Protein AF-0000000072255120 (afdb_homodimer)

Solvent-accessible surface area (backbone atoms only — not comparable to full-atom values): 58979 Å² total; per-residue (Å²): 133,69,82,76,59,66,73,65,59,69,66,59,64,70,60,60,71,65,59,67,70,64,65,69,68,66,64,77,66,78,70,72,79,72,52,47,66,38,37,34,58,54,50,87,18,71,42,28,23,54,42,66,81,38,74,59,38,54,80,65,76,47,38,85,40,42,34,33,32,23,56,47,52,60,36,31,38,34,41,32,33,30,30,41,42,69,87,36,64,81,58,79,89,71,54,62,46,48,35,31,28,22,76,36,84,90,49,51,82,40,78,34,70,21,45,36,33,46,55,62,42,53,31,25,52,35,32,50,36,52,59,30,83,15,24,37,41,66,42,51,53,61,59,52,20,54,50,61,37,30,53,92,79,38,53,84,87,33,71,68,38,28,81,52,50,49,86,72,58,65,77,31,27,44,44,76,46,55,82,73,38,75,72,28,46,38,62,55,46,41,36,29,44,28,68,44,67,85,44,58,49,63,33,60,34,24,38,31,42,73,86,76,45,76,48,42,36,50,42,52,42,41,61,45,44,60,86,58,63,47,37,34,28,36,36,8,26,28,27,54,17,53,48,18,51,50,48,46,48,40,40,48,70,71,63,52,38,59,36,34,43,35,20,13,30,65,37,66,27,39,14,35,62,68,34,46,56,31,32,36,37,58,47,18,77,42,27,43,39,28,31,31,49,73,31,48,29,58,42,33,32,53,34,52,38,24,36,32,46,68,48,62,72,69,57,68,56,32,8,69,79,45,75,30,46,27,76,46,31,31,42,49,63,35,15,42,33,34,38,35,33,34,42,61,79,39,53,48,48,78,39,26,68,55,35,48,50,48,53,53,54,50,59,63,44,52,41,87,35,27,44,40,30,36,39,34,25,12,60,41,63,78,62,59,42,50,81,64,30,69,60,18,43,66,54,35,69,55,44,44,64,58,41,41,57,40,19,32,46,34,36,40,17,8,74,48,24,19,35,38,32,36,38,32,32,49,94,89,30,67,29,89,55,22,28,29,38,42,29,29,10,16,20,23,36,44,78,54,59,52,59,56,64,50,78,77,70,55,90,30,47,27,34,36,34,28,46,28,30,40,36,38,40,36,37,56,53,84,39,44,28,43,37,37,34,37,31,57,42,44,42,30,75,85,41,90,49,51,36,21,76,60,25,82,51,46,52,64,62,34,76,70,45,73,46,76,50,69,59,57,56,87,83,20,64,31,44,52,28,40,54,89,80,65,66,86,77,74,81,73,79,77,76,80,81,68,76,77,74,77,79,77,80,80,79,75,87,77,75,89,68,78,81,79,73,75,77,75,75,76,66,33,64,79,131,69,91,71,59,75,75,64,62,73,68,59,65,72,60,61,72,65,59,66,70,63,65,67,70,66,64,78,66,76,70,69,79,73,51,48,66,45,35,39,54,57,58,91,19,68,39,28,23,54,44,66,81,37,75,59,39,54,81,64,74,47,37,85,39,42,34,32,32,24,57,44,52,59,34,32,37,35,41,33,33,31,30,40,42,68,88,36,66,81,58,77,91,70,56,62,47,47,35,32,27,23,78,38,83,91,50,51,81,40,78,34,71,21,44,35,32,45,54,62,42,54,32,24,52,33,31,51,37,52,60,31,82,15,24,38,41,65,42,50,53,61,60,52,19,54,52,62,37,31,53,90,80,37,53,84,89,32,72,68,37,29,81,51,50,50,87,74,57,65,77,37,29,47,44,75,46,56,82,72,39,74,71,26,46,38,62,54,45,40,35,28,43,28,68,44,67,86,44,58,50,64,32,61,34,27,36,32,42,73,84,75,45,76,47,42,36,52,43,50,42,40,62,45,44,60,88,58,64,47,36,34,29,37,36,9,23,27,28,54,17,56,48,18,51,50,47,48,49,40,40,48,70,71,62,50,37,58,37,35,41,36,21,14,32,65,37,64,28,39,15,36,62,69,33,46,56,31,30,36,37,57,46,18,76,42,28,43,40,29,31,32,50,74,32,48,28,59,44,34,32,53,32,48,40,25,37,32,48,68,48,61,74,69,58,67,59,30,7,68,79,45,75,30,47,26,77,46,30,31,40,49,63,34,15,42,34,32,38,34,34,34,42,61,78,39,52,48,47,78,40,24,68,55,35,48,51,47,55,54,53,52,60,62,45,52,38,87,35,27,44,40,31,37,39,33,25,12,59,40,62,76,63,59,42,53,82,63,31,69,61,20,43,68,53,35,70,55,44,45,64,58,40,40,58,41,20,32,47,34,35,39,19,8,75,48,23,18,34,38,31,37,38,31,32,51,94,88,29,67,27,89,54,23,27,30,39,41,30,29,10,14,19,23,35,41,77,54,64,51,65,54,61,51,79,76,71,56,88,29,49,26,33,38,34,29,45,28,31,39,34,39,40,37,37,56,55,84,38,43,29,43,37,38,32,37,32,58,41,46,42,30,77,84,43,89,50,53,39,19,81,61,22,79,54,48,52,69,64,33,76,72,44,74,47,76,49,70,60,57,57,86,83,21,63,31,43,52,31,40,53,91,79,67,64,86,78,74,83,73,77,78,76,81,83,68,78,75,72,76,78,77,80,80,80,75,87,77,73,89,68,77,79,82,70,76,75,75,74,78,69,34,66,80

Organism: Cyanidioschyzon merolae (strain NIES-3377 / 10D) (NCBI:txid280699)

InterPro domains:
  IPR004843 Calcineurin-like, phosphoesterase domain [PF00149] (249-419)
  IPR008963 Purple acid phosphatase-like, N-terminal [SSF49363] (182-221)
  IPR025733 Purple acid phosphatase, C-terminal domain [PF14008] (434-489)
  IPR029052 Metallo-dependent phosphatase-like [G3DSA:3.60.21.10] (226-506)
  IPR029052 Metallo-dependent phosphatase-like [SSF56300] (230-487)
  IPR039331 Purple acid phosphatase-like [PTHR22953] (20-489)
  IPR041792 Purple acid phosphatase, metallophosphatase domain [cd00839] (229-488)

Structure (mmCIF, N/CA/C/O backbone):
data_AF-0000000072255120-model_v1
#
loop_
_entity.id
_entity.type
_entity.pdbx_description
1 polymer 'Purple acid phosphatase'
#
loop_
_atom_site.group_PDB
_atom_site.id
_atom_site.type_symbol
_atom_site.label_atom_id
_atom_site.label_alt_id
_atom_site.label_comp_id
_atom_site.label_asym_id
_atom_site.label_entity_id
_atom_site.label_seq_id
_atom_site.pdbx_PDB_ins_code
_atom_site.Cartn_x
_atom_site.Cartn_y
_atom_site.Cartn_z
_atom_site.occupancy
_atom_site.B_iso_or_equiv
_atom_site.auth_seq_id
_atom_site.auth_comp_id
_atom_site.auth_asym_id
_atom_site.auth_atom_id
_atom_site.pdbx_PDB_model_num
ATOM 1 N N . MET A 1 1 ? 11.914 44.594 71.75 1 23.91 1 MET A N 1
ATOM 2 C CA . MET A 1 1 ? 10.555 44.938 71.375 1 23.91 1 MET A CA 1
ATOM 3 C C . MET A 1 1 ? 10.555 45.812 70.125 1 23.91 1 MET A C 1
ATOM 5 O O . MET A 1 1 ? 9.625 45.781 69.312 1 23.91 1 MET A O 1
ATOM 9 N N . LYS A 1 2 ? 11.414 46.844 70.125 1 27.56 2 LYS A N 1
ATOM 10 C CA . LYS A 1 2 ? 11.25 48.031 69.25 1 27.56 2 LYS A CA 1
ATOM 11 C C . LYS A 1 2 ? 11.555 47.719 67.812 1 27.56 2 LYS A C 1
ATOM 13 O O . LYS A 1 2 ? 10.859 48.188 66.938 1 27.56 2 LYS A O 1
ATOM 18 N N . ARG A 1 3 ? 12.758 47.344 67.562 1 27.47 3 ARG A N 1
ATOM 19 C CA . ARG A 1 3 ? 13.391 47.594 66.25 1 27.47 3 ARG A CA 1
ATOM 20 C C . ARG A 1 3 ? 12.805 46.656 65.188 1 27.47 3 ARG A C 1
ATOM 22 O O . ARG A 1 3 ? 13.25 46.688 64.062 1 27.47 3 ARG A O 1
ATOM 29 N N . VAL A 1 4 ? 12.141 45.594 65.625 1 29.7 4 VAL A N 1
ATOM 30 C CA . VAL A 1 4 ? 11.641 44.562 64.75 1 29.7 4 VAL A CA 1
ATOM 31 C C . VAL A 1 4 ? 10.477 45.094 63.906 1 29.7 4 VAL A C 1
ATOM 33 O O . VAL A 1 4 ? 9.969 44.406 63.031 1 29.7 4 VAL A O 1
ATOM 36 N N . TRP A 1 5 ? 9.914 46.281 64.375 1 27.77 5 TRP A N 1
ATOM 37 C CA . TRP A 1 5 ? 8.633 46.75 63.844 1 27.77 5 TRP A CA 1
ATOM 38 C C . TRP A 1 5 ? 8.781 47.312 62.438 1 27.77 5 TRP A C 1
ATOM 40 O O . TRP A 1 5 ? 7.781 47.531 61.75 1 27.77 5 TRP A O 1
ATOM 50 N N . ALA A 1 6 ? 9.984 47.844 62.156 1 29.83 6 ALA A N 1
ATOM 51 C CA . ALA A 1 6 ? 10.047 48.781 61.031 1 29.83 6 ALA A CA 1
ATOM 52 C C . ALA A 1 6 ? 9.891 48.031 59.688 1 29.83 6 ALA A C 1
ATOM 54 O O . ALA A 1 6 ? 9.602 48.625 58.656 1 29.83 6 ALA A O 1
ATOM 55 N N . PHE A 1 7 ? 10.406 46.75 59.656 1 30.53 7 PHE A N 1
ATOM 56 C CA . PHE A 1 7 ? 10.57 46.125 58.375 1 30.53 7 PHE A CA 1
ATOM 57 C C . PHE A 1 7 ? 9.219 45.812 57.75 1 30.53 7 PHE A C 1
ATOM 59 O O . PHE A 1 7 ? 9.141 45.469 56.562 1 30.53 7 PHE A O 1
ATOM 66 N N . VAL A 1 8 ? 8.102 45.688 58.562 1 29.97 8 VAL A N 1
ATOM 67 C CA . VAL A 1 8 ? 6.809 45.188 58.094 1 29.97 8 VAL A CA 1
ATOM 68 C C . VAL A 1 8 ? 6.145 46.25 57.188 1 29.97 8 VAL A C 1
ATOM 70 O O . VAL A 1 8 ? 5.238 45.906 56.438 1 29.97 8 VAL A O 1
ATOM 73 N N . ALA A 1 9 ? 6.5 47.531 57.469 1 28.5 9 ALA A N 1
ATOM 74 C CA . ALA A 1 9 ? 5.645 48.562 56.875 1 28.5 9 ALA A CA 1
ATOM 75 C C . ALA A 1 9 ? 5.832 48.656 55.375 1 28.5 9 ALA A C 1
ATOM 77 O O . ALA A 1 9 ? 4.93 49.062 54.656 1 28.5 9 ALA A O 1
ATOM 78 N N . LEU A 1 10 ? 7.113 48.469 54.938 1 30.25 10 LEU A N 1
ATOM 79 C CA . LEU A 1 10 ? 7.383 48.812 53.531 1 30.25 10 LEU A CA 1
ATOM 80 C C . LEU A 1 10 ? 6.672 47.844 52.594 1 30.25 10 LEU A C 1
ATOM 82 O O . LEU A 1 10 ? 6.52 48.125 51.406 1 30.25 10 LEU A O 1
ATOM 86 N N . LEU A 1 11 ? 6.328 46.594 53.094 1 29.95 11 LEU A N 1
ATOM 87 C CA . LEU A 1 11 ? 5.766 45.594 52.156 1 29.95 11 LEU A CA 1
ATOM 88 C C . LEU A 1 11 ? 4.355 46 51.75 1 29.95 11 LEU A C 1
ATOM 90 O O . LEU A 1 11 ? 3.836 45.5 50.75 1 29.95 11 LEU A O 1
ATOM 94 N N . PHE A 1 12 ? 3.619 46.781 52.625 1 29.53 12 PHE A N 1
ATOM 95 C CA . PHE A 1 12 ? 2.191 46.938 52.375 1 29.53 12 PHE A CA 1
ATOM 96 C C . PHE A 1 12 ? 1.944 47.875 51.188 1 29.53 12 PHE A C 1
ATOM 98 O O . PHE A 1 12 ? 0.86 47.875 50.625 1 29.53 12 PHE A O 1
ATOM 105 N N . SER A 1 13 ? 2.801 48.938 51.094 1 28.44 13 SER A N 1
ATOM 106 C CA . SER A 1 13 ? 2.4 49.969 50.156 1 28.44 13 SER A CA 1
ATOM 107 C C . SER A 1 13 ? 2.457 49.438 48.719 1 28.44 13 SER A C 1
ATOM 109 O O . SER A 1 13 ? 1.879 50.062 47.812 1 28.44 13 SER A O 1
ATOM 111 N N . MET A 1 14 ? 3.432 48.531 48.438 1 29.62 14 MET A N 1
ATOM 112 C CA . MET A 1 14 ? 3.576 48.219 47 1 29.62 14 MET A CA 1
ATOM 113 C C . MET A 1 14 ? 2.377 47.406 46.531 1 29.62 14 MET A C 1
ATOM 115 O O . MET A 1 14 ? 2.311 47.031 45.344 1 29.62 14 MET A O 1
ATOM 119 N N . LEU A 1 15 ? 1.505 46.875 47.438 1 29.11 15 LEU A N 1
ATOM 120 C CA . LEU A 1 15 ? 0.359 46.062 47.031 1 29.11 15 LEU A CA 1
ATOM 121 C C . LEU A 1 15 ? -0.7 46.906 46.344 1 29.11 15 LEU A C 1
ATOM 123 O O . LEU A 1 15 ? -1.528 46.375 45.594 1 29.11 15 LEU A O 1
ATOM 127 N N . LEU A 1 16 ? -0.834 48.156 46.781 1 29.06 16 LEU A N 1
ATOM 128 C CA . LEU A 1 16 ? -2.021 48.875 46.344 1 29.06 16 LEU A CA 1
ATOM 129 C C . LEU A 1 16 ? -1.968 49.125 44.844 1 29.06 16 LEU A C 1
ATOM 131 O O . LEU A 1 16 ? -3.006 49.281 44.188 1 29.06 16 LEU A O 1
ATOM 135 N N . SER A 1 17 ? -0.775 49.531 44.375 1 28.02 17 SER A N 1
ATOM 136 C CA . SER A 1 17 ? -0.833 50.062 43.031 1 28.02 17 SER A CA 1
ATOM 137 C C . SER A 1 17 ? -1.171 49 42 1 28.02 17 SER A C 1
ATOM 139 O O . SER A 1 17 ? -1.297 49.281 40.812 1 28.02 17 SER A O 1
ATOM 141 N N . ALA A 1 18 ? -1.035 47.688 42.312 1 27.77 18 ALA A N 1
ATOM 142 C CA . ALA A 1 18 ? -1.234 46.656 41.312 1 27.77 18 ALA A CA 1
ATOM 143 C C . ALA A 1 18 ? -2.713 46.5 41 1 27.77 18 ALA A C 1
ATOM 145 O O . ALA A 1 18 ? -3.068 45.781 40.062 1 27.77 18 ALA A O 1
ATOM 146 N N . ILE A 1 19 ? -3.619 47 41.844 1 29.8 19 ILE A N 1
ATOM 147 C CA . ILE A 1 19 ? -5.027 46.688 41.625 1 29.8 19 ILE A CA 1
ATOM 148 C C . ILE A 1 19 ? -5.523 47.5 40.406 1 29.8 19 ILE A C 1
ATOM 150 O O . ILE A 1 19 ? -6.535 47.156 39.812 1 29.8 19 ILE A O 1
ATOM 154 N N . GLY A 1 20 ? -4.938 48.688 40.25 1 26.16 20 GLY A N 1
ATOM 155 C CA . GLY A 1 20 ? -5.582 49.531 39.25 1 26.16 20 GLY A CA 1
ATOM 156 C C . GLY A 1 20 ? -5.59 48.906 37.844 1 26.16 20 GLY A C 1
ATOM 157 O O . GLY A 1 20 ? -6.297 49.375 36.969 1 26.16 20 GLY A O 1
ATOM 158 N N . VAL A 1 21 ? -4.508 48.125 37.562 1 27.36 21 VAL A N 1
ATOM 159 C CA . VAL A 1 21 ? -4.379 47.812 36.125 1 27.36 21 VAL A CA 1
ATOM 160 C C . VAL A 1 21 ? -5.422 46.781 35.75 1 27.36 21 VAL A C 1
ATOM 162 O O . VAL A 1 21 ? -5.582 46.438 34.562 1 27.36 21 VAL A O 1
ATOM 165 N N . LEU A 1 22 ? -6.172 46.156 36.688 1 26.97 22 LEU A N 1
ATOM 166 C CA . LEU A 1 22 ? -7.07 45.062 36.281 1 26.97 22 LEU A CA 1
ATOM 167 C C . LEU A 1 22 ? -8.305 45.625 35.594 1 26.97 22 LEU A C 1
ATOM 169 O O . LEU A 1 22 ? -9.047 44.875 34.938 1 26.97 22 LEU A O 1
ATOM 173 N N . ALA A 1 23 ? -8.789 46.781 36 1 26.33 23 ALA A N 1
ATOM 174 C CA . ALA A 1 23 ? -10.125 47.156 35.562 1 26.33 23 ALA A CA 1
ATOM 175 C C . ALA A 1 23 ? -10.172 47.375 34.062 1 26.33 23 ALA A C 1
ATOM 177 O O . ALA A 1 23 ? -11.25 47.406 33.469 1 26.33 23 ALA A O 1
ATOM 178 N N . VAL A 1 24 ? -9.117 47.938 33.531 1 27.14 24 VAL A N 1
ATOM 179 C CA . VAL A 1 24 ? -9.359 48.438 32.188 1 27.14 24 VAL A CA 1
ATOM 180 C C . VAL A 1 24 ? -9.672 47.281 31.25 1 27.14 24 VAL A C 1
ATOM 182 O O . VAL A 1 24 ? -10.141 47.469 30.125 1 27.14 24 VAL A O 1
ATOM 185 N N . LEU A 1 25 ? -9.352 46 31.594 1 27.08 25 LEU A N 1
ATOM 186 C CA . LEU A 1 25 ? -9.375 45.094 30.453 1 27.08 25 LEU A CA 1
ATOM 187 C C . LEU A 1 25 ? -10.789 44.625 30.172 1 27.08 25 LEU A C 1
ATOM 189 O O . LEU A 1 25 ? -10.992 43.719 29.344 1 27.08 25 LEU A O 1
ATOM 193 N N . SER A 1 26 ? -11.781 45.031 30.922 1 27.48 26 SER A N 1
ATOM 194 C CA . SER A 1 26 ? -13.094 44.469 30.625 1 27.48 26 SER A CA 1
ATOM 195 C C . SER A 1 26 ? -13.641 45 29.312 1 27.48 26 SER A C 1
ATOM 197 O O . SER A 1 26 ? -14.82 44.812 29 1 27.48 26 SER A O 1
ATOM 199 N N . SER A 1 27 ? -13.156 46.125 28.891 1 27.78 27 SER A N 1
ATOM 200 C CA . SER A 1 27 ? -13.93 46.531 27.719 1 27.78 27 SER A CA 1
ATOM 201 C C . SER A 1 27 ? -13.961 45.438 26.672 1 27.78 27 SER A C 1
ATOM 203 O O . SER A 1 27 ? -12.914 44.875 26.328 1 27.78 27 SER A O 1
ATOM 205 N N . GLU A 1 28 ? -15.016 44.719 26.547 1 30.72 28 GLU A N 1
ATOM 206 C CA . GLU A 1 28 ? -15.359 43.844 25.422 1 30.72 28 GLU A CA 1
ATOM 207 C C . GLU A 1 28 ? -14.938 44.469 24.094 1 30.72 28 GLU A C 1
ATOM 209 O O . GLU A 1 28 ? -15.641 45.312 23.547 1 30.72 28 GLU A O 1
ATOM 214 N N . ALA A 1 29 ? -13.789 44.969 23.922 1 30.45 29 ALA A N 1
ATOM 215 C CA . ALA A 1 29 ? -13.312 45.406 22.625 1 30.45 29 ALA A CA 1
ATOM 216 C C . ALA A 1 29 ? -13.781 44.5 21.516 1 30.45 29 ALA A C 1
ATOM 218 O O . ALA A 1 29 ? -13.531 43.281 21.562 1 30.45 29 ALA A O 1
ATOM 219 N N . ASP A 1 30 ? -14.953 44.781 20.984 1 30.92 30 ASP A N 1
ATOM 220 C CA . ASP A 1 30 ? -15.32 44.312 19.656 1 30.92 30 ASP A CA 1
ATOM 221 C C . ASP A 1 30 ? -14.094 44.219 18.75 1 30.92 30 ASP A C 1
ATOM 223 O O . ASP A 1 30 ? -13.648 45.219 18.172 1 30.92 30 ASP A O 1
ATOM 227 N N . LEU A 1 31 ? -13.047 43.625 19.109 1 29.47 31 LEU A N 1
ATOM 228 C CA . LEU A 1 31 ? -11.898 43.375 18.234 1 29.47 31 LEU A CA 1
ATOM 229 C C . LEU A 1 31 ? -12.352 43 16.828 1 29.47 31 LEU A C 1
ATOM 231 O O . LEU A 1 31 ? -12.781 41.875 16.594 1 29.47 31 LEU A O 1
ATOM 235 N N . ALA A 1 32 ? -13 43.938 16.156 1 30.86 32 ALA A N 1
ATOM 236 C CA . ALA A 1 32 ? -13.164 43.781 14.711 1 30.86 32 ALA A CA 1
ATOM 237 C C . ALA A 1 32 ? -11.953 43.125 14.078 1 30.86 32 ALA A C 1
ATOM 239 O O . ALA A 1 32 ? -10.828 43.594 14.211 1 30.86 32 ALA A O 1
ATOM 240 N N . TRP A 1 33 ? -11.984 41.875 13.898 1 35.97 33 TRP A N 1
ATOM 241 C CA . TRP A 1 33 ? -11.008 41.094 13.164 1 35.97 33 TRP A CA 1
ATOM 242 C C . TRP A 1 33 ? -10.664 41.75 11.828 1 35.97 33 TRP A C 1
ATOM 244 O O . TRP A 1 33 ? -11.555 42 11.016 1 35.97 33 TRP A O 1
ATOM 254 N N . ILE A 1 34 ? -9.773 42.688 11.797 1 35.41 34 ILE A N 1
ATOM 255 C CA . ILE A 1 34 ? -9.289 43.219 10.531 1 35.41 34 ILE A CA 1
ATOM 256 C C . ILE A 1 34 ? -8.578 42.125 9.742 1 35.41 34 ILE A C 1
ATOM 258 O O . ILE A 1 34 ? -7.633 41.531 10.234 1 35.41 34 ILE A O 1
ATOM 262 N N . SER A 1 35 ? -9.258 41.688 8.664 1 41.84 35 SER A N 1
ATOM 263 C CA . SER A 1 35 ? -8.641 40.781 7.691 1 41.84 35 SER A CA 1
ATOM 264 C C . SER A 1 35 ? -7.539 41.5 6.91 1 41.84 35 SER A C 1
ATOM 266 O O . SER A 1 35 ? -7.672 42.656 6.562 1 41.84 35 SER A O 1
ATOM 268 N N . ARG A 1 36 ? -6.336 41.125 7.047 1 46.19 36 ARG A N 1
ATOM 269 C CA . ARG A 1 36 ? -5.227 41.719 6.301 1 46.19 36 ARG A CA 1
ATOM 270 C C . ARG A 1 36 ? -4.766 40.781 5.188 1 46.19 36 ARG A C 1
ATOM 272 O O . ARG A 1 36 ? -4.785 39.562 5.348 1 46.19 36 ARG A O 1
ATOM 279 N N . THR A 1 37 ? -5.09 41.25 3.938 1 45.53 37 THR A N 1
ATOM 280 C CA . THR A 1 37 ? -4.523 40.531 2.795 1 45.53 37 THR A CA 1
ATOM 281 C C . THR A 1 37 ? -3.16 41.094 2.422 1 45.53 37 THR A C 1
ATOM 283 O O . THR A 1 37 ? -3.002 42.312 2.324 1 45.53 37 THR A O 1
ATOM 286 N N . SER A 1 38 ? -2.229 40.219 2.484 1 43.47 38 SER A N 1
ATOM 287 C CA . SER A 1 38 ? -0.942 40.688 1.961 1 43.47 38 SER A CA 1
ATOM 288 C C . SER A 1 38 ? -0.946 40.719 0.436 1 43.47 38 SER A C 1
ATOM 290 O O . SER A 1 38 ? -1.612 39.906 -0.205 1 43.47 38 SER A O 1
ATOM 292 N N . SER A 1 39 ? -0.905 41.75 -0.321 1 42.34 39 SER A N 1
ATOM 293 C CA . SER A 1 39 ? -0.704 41.844 -1.764 1 42.34 39 SER A CA 1
ATOM 294 C C . SER A 1 39 ? 0.629 41.219 -2.18 1 42.34 39 SER A C 1
ATOM 296 O O . SER A 1 39 ? 1.611 41.938 -2.381 1 42.34 39 SER A O 1
ATOM 298 N N . TYR A 1 40 ? 0.765 40.062 -1.904 1 45.56 40 TYR A N 1
ATOM 299 C CA . TYR A 1 40 ? 2.004 39.406 -2.277 1 45.56 40 TYR A CA 1
ATOM 300 C C . TYR A 1 40 ? 1.955 38.938 -3.727 1 45.56 40 TYR A C 1
ATOM 302 O O . TYR A 1 40 ? 0.937 38.406 -4.184 1 45.56 40 TYR A O 1
ATOM 310 N N . PHE A 1 41 ? 2.768 39.5 -4.664 1 39.81 41 PHE A N 1
ATOM 311 C CA . PHE A 1 41 ? 3.008 38.906 -5.984 1 39.81 41 PHE A CA 1
ATOM 312 C C . PHE A 1 41 ? 4.086 37.844 -5.914 1 39.81 41 PHE A C 1
ATOM 314 O O . PHE A 1 41 ? 5.129 38.031 -5.293 1 39.81 41 PHE A O 1
ATOM 321 N N . ALA A 1 42 ? 3.711 36.688 -6.395 1 44.12 42 ALA A N 1
ATOM 322 C CA . ALA A 1 42 ? 4.652 35.562 -6.414 1 44.12 42 ALA A CA 1
ATOM 323 C C . ALA A 1 42 ? 5.879 35.906 -7.258 1 44.12 42 ALA A C 1
ATOM 325 O O . ALA A 1 42 ? 5.762 36.188 -8.453 1 44.12 42 ALA A O 1
ATOM 326 N N . PRO A 1 43 ? 6.879 36.281 -6.613 1 37.47 43 PRO A N 1
ATOM 327 C CA . PRO A 1 43 ? 7.988 36.438 -7.559 1 37.47 43 PRO A CA 1
ATOM 328 C C . PRO A 1 43 ? 8.344 35.094 -8.242 1 37.47 43 PRO A C 1
ATOM 330 O O . PRO A 1 43 ? 8.148 34.031 -7.656 1 37.47 43 PRO A O 1
ATOM 333 N N . ARG A 1 44 ? 8.273 34.906 -9.461 1 41.47 44 ARG A N 1
ATOM 334 C CA . ARG A 1 44 ? 8.781 33.75 -10.188 1 41.47 44 ARG A CA 1
ATOM 335 C C . ARG A 1 44 ? 10.18 33.375 -9.719 1 41.47 44 ARG A C 1
ATOM 337 O O . ARG A 1 44 ? 11.172 33.938 -10.195 1 41.47 44 ARG A O 1
ATOM 344 N N . GLY A 1 45 ? 10.547 33.531 -8.422 1 40.97 45 GLY A N 1
ATOM 345 C CA . GLY A 1 45 ? 11.938 33.25 -8.125 1 40.97 45 GLY A CA 1
ATOM 346 C C . GLY A 1 45 ? 12.266 31.766 -8.242 1 40.97 45 GLY A C 1
ATOM 347 O O . GLY A 1 45 ? 11.375 30.922 -8.195 1 40.97 45 GLY A O 1
ATOM 348 N N . PRO A 1 46 ? 13.57 31.516 -8.648 1 42.75 46 PRO A N 1
ATOM 349 C CA . PRO A 1 46 ? 14.148 30.203 -8.883 1 42.75 46 PRO A CA 1
ATOM 350 C C . PRO A 1 46 ? 14.258 29.375 -7.609 1 42.75 46 PRO A C 1
ATOM 352 O O . PRO A 1 46 ? 15.305 29.375 -6.957 1 42.75 46 PRO A O 1
ATOM 355 N N . SER A 1 47 ? 13.523 29.547 -6.66 1 48.25 47 SER A N 1
ATOM 356 C CA . SER A 1 47 ? 13.945 28.641 -5.598 1 48.25 47 SER A CA 1
ATOM 357 C C . SER A 1 47 ? 13.992 27.203 -6.086 1 48.25 47 SER A C 1
ATOM 359 O O . SER A 1 47 ? 12.969 26.516 -6.098 1 48.25 47 SER A O 1
ATOM 361 N N . PRO A 1 48 ? 15.148 26.859 -6.629 1 51.69 48 PRO A N 1
ATOM 362 C CA . PRO A 1 48 ? 15.367 25.562 -7.277 1 51.69 48 PRO A CA 1
ATOM 363 C C . PRO A 1 48 ? 15.32 24.391 -6.293 1 51.69 48 PRO A C 1
ATOM 365 O O . PRO A 1 48 ? 15.641 24.562 -5.113 1 51.69 48 PRO A O 1
ATOM 368 N N . ASP A 1 49 ? 14.539 23.406 -6.578 1 66.69 49 ASP A N 1
ATOM 369 C CA . ASP A 1 49 ? 14.883 22.156 -5.918 1 66.69 49 ASP A CA 1
ATOM 370 C C . ASP A 1 49 ? 16.391 22.016 -5.762 1 66.69 49 ASP A C 1
ATOM 372 O O . ASP A 1 49 ? 17.156 22.469 -6.613 1 66.69 49 ASP A O 1
ATOM 376 N N . LEU A 1 50 ? 16.734 21.438 -4.652 1 70.56 50 LEU A N 1
ATOM 377 C CA . LEU A 1 50 ? 18.141 21.094 -4.5 1 70.56 50 LEU A CA 1
ATOM 378 C C . LEU A 1 50 ? 18.578 20.078 -5.559 1 70.56 50 LEU A C 1
ATOM 380 O O . LEU A 1 50 ? 17.828 19.156 -5.875 1 70.56 50 LEU A O 1
ATOM 384 N N . PRO A 1 51 ? 19.625 20.453 -6.207 1 75 51 PRO A N 1
ATOM 385 C CA . PRO A 1 51 ? 20.125 19.453 -7.148 1 75 51 PRO A CA 1
ATOM 386 C C . PRO A 1 51 ? 20.453 18.125 -6.469 1 75 51 PRO A C 1
ATOM 388 O O . PRO A 1 51 ? 20.859 18.094 -5.301 1 75 51 PRO A O 1
ATOM 391 N N . PRO A 1 52 ? 20.312 17.031 -7.215 1 76.69 52 PRO A N 1
ATOM 392 C CA . PRO A 1 52 ? 20.578 15.719 -6.633 1 76.69 52 PRO A CA 1
ATOM 393 C C . PRO A 1 52 ? 21.984 15.602 -6.043 1 76.69 52 PRO A C 1
ATOM 395 O O . PRO A 1 52 ? 22.234 14.727 -5.215 1 76.69 52 PRO A O 1
ATOM 398 N N . THR A 1 53 ? 22.922 16.516 -6.453 1 78.75 53 THR A N 1
ATOM 399 C CA . THR A 1 53 ? 24.297 16.453 -6 1 78.75 53 THR A CA 1
ATOM 400 C C . THR A 1 53 ? 24.469 17.188 -4.668 1 78.75 53 THR A C 1
ATOM 402 O O . THR A 1 53 ? 25.531 17.125 -4.051 1 78.75 53 THR A O 1
ATOM 405 N N . ASP A 1 54 ? 23.406 17.844 -4.23 1 84.31 54 ASP A N 1
ATOM 406 C CA . ASP A 1 54 ? 23.469 18.516 -2.928 1 84.31 54 ASP A CA 1
ATOM 407 C C . ASP A 1 54 ? 23.781 17.5 -1.82 1 84.31 54 ASP A C 1
ATOM 409 O O . ASP A 1 54 ? 23.156 16.438 -1.739 1 84.31 54 ASP A O 1
ATOM 413 N N . ILE A 1 55 ? 24.703 17.781 -0.948 1 81.75 55 ILE A N 1
ATOM 414 C CA . ILE A 1 55 ? 25.219 16.875 0.06 1 81.75 55 ILE A CA 1
ATOM 415 C C . ILE A 1 55 ? 24.094 16.438 1 1 81.75 55 ILE A C 1
ATOM 417 O O . ILE A 1 55 ? 24.125 15.328 1.544 1 81.75 55 ILE A O 1
ATOM 421 N N . ARG A 1 56 ? 23.219 17.219 1.167 1 85.88 56 ARG A N 1
ATOM 422 C CA . ARG A 1 56 ? 22.109 16.969 2.076 1 85.88 56 ARG A CA 1
ATOM 423 C C . ARG A 1 56 ? 21.188 15.875 1.524 1 85.88 56 ARG A C 1
ATOM 425 O O . ARG A 1 56 ? 20.391 15.297 2.262 1 85.88 56 ARG A O 1
ATOM 432 N N . LEU A 1 57 ? 21.297 15.547 0.232 1 84.19 57 LEU A N 1
ATOM 433 C CA . LEU A 1 57 ? 20.422 14.594 -0.433 1 84.19 57 LEU A CA 1
ATOM 434 C C . LEU A 1 57 ? 21.156 13.281 -0.702 1 84.19 57 LEU A C 1
ATOM 436 O O . LEU A 1 57 ? 20.547 12.32 -1.18 1 84.19 57 LEU A O 1
ATOM 440 N N . GLN A 1 58 ? 22.375 13.133 -0.365 1 87.5 58 GLN A N 1
ATOM 441 C CA . GLN A 1 58 ? 23.188 11.992 -0.764 1 87.5 58 GLN A CA 1
ATOM 442 C C . GLN A 1 58 ? 23 10.82 0.198 1 87.5 58 GLN A C 1
ATOM 444 O O . GLN A 1 58 ? 22.922 11.016 1.413 1 87.5 58 GLN A O 1
ATOM 449 N N . SER A 1 59 ? 22.984 9.68 -0.388 1 88.69 59 SER A N 1
ATOM 450 C CA . SER A 1 59 ? 22.875 8.445 0.387 1 88.69 59 SER A CA 1
ATOM 451 C C . SER A 1 59 ? 24.156 8.172 1.174 1 88.69 59 SER A C 1
ATOM 453 O O . SER A 1 59 ? 25.25 8.547 0.743 1 88.69 59 SER A O 1
ATOM 455 N N . ARG A 1 60 ? 23.953 7.492 2.32 1 91.44 60 ARG A N 1
ATOM 456 C CA . ARG A 1 60 ? 25.109 7.082 3.119 1 91.44 60 ARG A CA 1
ATOM 457 C C . ARG A 1 60 ? 25.531 5.656 2.771 1 91.44 60 ARG A C 1
ATOM 459 O O . ARG A 1 60 ? 26.234 5.008 3.545 1 91.44 60 ARG A O 1
ATOM 466 N N . ASN A 1 61 ? 25.062 5.074 1.689 1 87.44 61 ASN A N 1
ATOM 467 C CA . ASN A 1 61 ? 25.516 3.848 1.039 1 87.44 61 ASN A CA 1
ATOM 468 C C . ASN A 1 61 ? 25.562 2.68 2.02 1 87.44 61 ASN A C 1
ATOM 470 O O . ASN A 1 61 ? 26.609 2.043 2.18 1 87.44 61 ASN A O 1
ATOM 474 N N . GLY A 1 62 ? 24.484 2.471 2.627 1 89.06 62 GLY A N 1
ATOM 475 C CA . GLY A 1 62 ? 24.375 1.344 3.537 1 89.06 62 GLY A CA 1
ATOM 476 C C . GLY A 1 62 ? 24.375 1.754 5 1 89.06 62 GLY A C 1
ATOM 477 O O . GLY A 1 62 ? 23.984 0.972 5.867 1 89.06 62 GLY A O 1
ATOM 478 N N . GLY A 1 63 ? 24.781 2.941 5.281 1 93.5 63 GLY A N 1
ATOM 479 C CA . GLY A 1 63 ? 24.703 3.479 6.629 1 93.5 63 GLY A CA 1
ATOM 480 C C . GLY A 1 63 ? 23.297 3.924 7.004 1 93.5 63 GLY A C 1
ATOM 481 O O . GLY A 1 63 ? 22.422 4 6.145 1 93.5 63 GLY A O 1
ATOM 482 N N . VAL A 1 64 ? 23.172 4.188 8.297 1 97.56 64 VAL A N 1
ATOM 483 C CA . VAL A 1 64 ? 21.891 4.637 8.812 1 97.56 64 VAL A CA 1
ATOM 484 C C . VAL A 1 64 ? 21.547 6.016 8.25 1 97.56 64 VAL A C 1
ATOM 486 O O . VAL A 1 64 ? 22.375 6.934 8.312 1 97.56 64 VAL A O 1
ATOM 489 N N . GLU A 1 65 ? 20.406 6.203 7.684 1 97.75 65 GLU A N 1
ATOM 490 C CA . GLU A 1 65 ? 19.953 7.5 7.184 1 97.75 65 GLU A CA 1
ATOM 491 C C . GLU A 1 65 ? 18.438 7.629 7.277 1 97.75 65 GLU A C 1
ATOM 493 O O . GLU A 1 65 ? 17.75 6.676 7.648 1 97.75 65 GLU A O 1
ATOM 498 N N . GLN A 1 66 ? 17.922 8.891 6.984 1 98.44 66 GLN A N 1
ATOM 499 C CA . GLN A 1 66 ? 16.5 9.211 6.988 1 98.44 66 GLN A CA 1
ATOM 500 C C . GLN A 1 66 ? 15.875 8.883 8.336 1 98.44 66 GLN A C 1
ATOM 502 O O . GLN A 1 66 ? 14.75 8.383 8.391 1 98.44 66 GLN A O 1
ATOM 507 N N . VAL A 1 67 ? 16.578 9.07 9.43 1 98.81 67 VAL A N 1
ATOM 508 C CA . VAL A 1 67 ? 16.078 8.789 10.773 1 98.81 67 VAL A CA 1
ATOM 509 C C . VAL A 1 67 ? 14.961 9.766 11.125 1 98.81 67 VAL A C 1
ATOM 511 O O . VAL A 1 67 ? 15.102 10.977 10.938 1 98.81 67 VAL A O 1
ATOM 514 N N . HIS A 1 68 ? 13.859 9.281 11.562 1 98.81 68 HIS A N 1
ATOM 515 C CA . HIS A 1 68 ? 12.812 10.18 12.047 1 98.81 68 HIS A CA 1
ATOM 516 C C . HIS A 1 68 ? 12 9.523 13.156 1 98.81 68 HIS A C 1
ATOM 518 O O . HIS A 1 68 ? 11.953 8.297 13.266 1 98.81 68 HIS A O 1
ATOM 524 N N . LEU A 1 69 ? 11.445 10.344 14.008 1 98.81 69 LEU A N 1
ATOM 525 C CA . LEU A 1 69 ? 10.688 9.969 15.188 1 98.81 69 LEU A CA 1
ATOM 526 C C . LEU A 1 69 ? 9.211 10.336 15.031 1 98.81 69 LEU A C 1
ATOM 528 O O . LEU A 1 69 ? 8.891 11.461 14.641 1 98.81 69 LEU A O 1
ATOM 532 N N . VAL A 1 70 ? 8.352 9.359 15.32 1 98.69 70 VAL A N 1
ATOM 533 C CA . VAL A 1 70 ? 6.91 9.57 15.211 1 98.69 70 VAL A CA 1
ATOM 534 C C . VAL A 1 70 ? 6.258 9.391 16.578 1 98.69 70 VAL A C 1
ATOM 536 O O . VAL A 1 70 ? 6.484 8.383 17.25 1 98.69 70 VAL A O 1
ATOM 539 N N . ALA A 1 71 ? 5.414 10.375 16.922 1 98.38 71 ALA A N 1
ATOM 540 C CA . ALA A 1 71 ? 4.641 10.227 18.156 1 98.38 71 ALA A CA 1
ATOM 541 C C . ALA A 1 71 ? 3.686 9.039 18.078 1 98.38 71 ALA A C 1
ATOM 543 O O . ALA A 1 71 ? 3.066 8.812 17.031 1 98.38 71 ALA A O 1
ATOM 544 N N . ASN A 1 72 ? 3.588 8.289 19.125 1 97.19 72 ASN A N 1
ATOM 545 C CA . ASN A 1 72 ? 2.791 7.066 19.109 1 97.19 72 ASN A CA 1
ATOM 546 C C . ASN A 1 72 ? 1.831 7.02 20.297 1 97.19 72 ASN A C 1
ATOM 548 O O . ASN A 1 72 ? 0.614 7.102 20.125 1 97.19 72 ASN A O 1
ATOM 552 N N . ARG A 1 73 ? 2.34 6.93 21.469 1 92.94 73 ARG A N 1
ATOM 553 C CA . ARG A 1 73 ? 1.658 6.996 22.75 1 92.94 73 ARG A CA 1
ATOM 554 C C . ARG A 1 73 ? 2.484 7.777 23.766 1 92.94 73 ARG A C 1
ATOM 556 O O . ARG A 1 73 ? 3.619 8.164 23.484 1 92.94 73 ARG A O 1
ATOM 563 N N . HIS A 1 74 ? 1.92 7.957 24.969 1 91.19 74 HIS A N 1
ATOM 564 C CA . HIS A 1 74 ? 2.629 8.727 25.984 1 91.19 74 HIS A CA 1
ATOM 565 C C . HIS A 1 74 ? 3.914 8.023 26.406 1 91.19 74 HIS A C 1
ATOM 567 O O . HIS A 1 74 ? 4.879 8.672 26.812 1 91.19 74 HIS A O 1
ATOM 573 N N . ASP A 1 75 ? 3.973 6.734 26.297 1 96.19 75 ASP A N 1
ATOM 574 C CA . ASP A 1 75 ? 5.121 5.98 26.797 1 96.19 75 ASP A CA 1
ATOM 575 C C . ASP A 1 75 ? 5.828 5.246 25.656 1 96.19 75 ASP A C 1
ATOM 577 O O . ASP A 1 75 ? 6.539 4.266 25.891 1 96.19 75 ASP A O 1
ATOM 581 N N . ARG A 1 76 ? 5.539 5.688 24.469 1 98 76 ARG A N 1
ATOM 582 C CA . ARG A 1 76 ? 6.066 4.988 23.312 1 98 76 ARG A CA 1
ATOM 583 C C . ARG A 1 76 ? 6.348 5.961 22.172 1 98 76 ARG A C 1
ATOM 585 O O . ARG A 1 76 ? 5.559 6.871 21.906 1 98 76 ARG A O 1
ATOM 592 N N . VAL A 1 77 ? 7.496 5.805 21.547 1 98.56 77 VAL A N 1
ATOM 593 C CA . VAL A 1 77 ? 7.867 6.551 20.344 1 98.56 77 VAL A CA 1
ATOM 594 C C . VAL A 1 77 ? 8.281 5.578 19.25 1 98.56 77 VAL A C 1
ATOM 596 O O . VAL A 1 77 ? 8.961 4.586 19.5 1 98.56 77 VAL A O 1
ATOM 599 N N . THR A 1 78 ? 7.777 5.781 18.062 1 98.75 78 THR A N 1
ATOM 600 C CA . THR A 1 78 ? 8.211 4.977 16.922 1 98.75 78 THR A CA 1
ATOM 601 C C . THR A 1 78 ? 9.43 5.605 16.25 1 98.75 78 THR A C 1
ATOM 603 O O . THR A 1 78 ? 9.414 6.789 15.906 1 98.75 78 THR A O 1
ATOM 606 N N . LEU A 1 79 ? 10.461 4.883 16.156 1 98.88 79 LEU A N 1
ATOM 607 C CA . LEU A 1 79 ? 11.672 5.281 15.438 1 98.88 79 LEU A CA 1
ATOM 608 C C . LEU A 1 79 ? 11.789 4.531 14.109 1 98.88 79 LEU A C 1
ATOM 610 O O . LEU A 1 79 ? 11.633 3.309 14.07 1 98.88 79 LEU A O 1
ATOM 614 N N . VAL A 1 80 ? 11.984 5.285 13.008 1 98.88 80 VAL A N 1
ATOM 615 C CA . VAL A 1 80 ? 12.164 4.719 11.672 1 98.88 80 VAL A CA 1
ATOM 616 C C . VAL A 1 80 ? 13.5 5.18 11.094 1 98.88 80 VAL A C 1
ATOM 618 O O . VAL A 1 80 ? 13.906 6.324 11.289 1 98.88 80 VAL A O 1
ATOM 621 N N . PHE A 1 81 ? 14.195 4.355 10.438 1 98.81 81 PHE A N 1
ATOM 622 C CA . PHE A 1 81 ? 15.391 4.68 9.672 1 98.81 81 PHE A CA 1
ATOM 623 C C . PHE A 1 81 ? 15.547 3.729 8.484 1 98.81 81 PHE A C 1
ATOM 625 O O . PHE A 1 81 ? 14.797 2.762 8.359 1 98.81 81 PHE A O 1
ATOM 632 N N . VAL A 1 82 ? 16.484 4.086 7.547 1 98.38 82 VAL A N 1
ATOM 633 C CA . VAL A 1 82 ? 16.625 3.205 6.391 1 98.38 82 VAL A CA 1
ATOM 634 C C . VAL A 1 82 ? 18.109 2.883 6.18 1 98.38 82 VAL A C 1
ATOM 636 O O . VAL A 1 82 ? 18.984 3.557 6.73 1 98.38 82 VAL A O 1
ATOM 639 N N . ARG A 1 83 ? 18.391 1.843 5.504 1 96.75 83 ARG A N 1
ATOM 640 C CA . ARG A 1 83 ? 19.688 1.491 4.926 1 96.75 83 ARG A CA 1
ATOM 641 C C . ARG A 1 83 ? 19.562 1.216 3.432 1 96.75 83 ARG A C 1
ATOM 643 O O . ARG A 1 83 ? 18.875 0.279 3.021 1 96.75 83 ARG A O 1
ATOM 650 N N . ASP A 1 84 ? 20.156 2.043 2.678 1 94.56 84 ASP A N 1
ATOM 651 C CA . ASP A 1 84 ? 20.188 1.837 1.232 1 94.56 84 ASP A CA 1
ATOM 652 C C . ASP A 1 84 ? 21.359 0.945 0.836 1 94.56 84 ASP A C 1
ATOM 654 O O . ASP A 1 84 ? 22.5 1.4 0.789 1 94.56 84 ASP A O 1
ATOM 658 N N . ILE A 1 85 ? 21.078 -0.26 0.418 1 91.06 85 ILE A N 1
ATOM 659 C CA . ILE A 1 85 ? 22.156 -1.202 0.137 1 91.06 85 ILE A CA 1
ATOM 660 C C . ILE A 1 85 ? 22.266 -1.439 -1.368 1 91.06 85 ILE A C 1
ATOM 662 O O . ILE A 1 85 ? 22.953 -2.365 -1.813 1 91.06 85 ILE A O 1
ATOM 666 N N . SER A 1 86 ? 21.578 -0.722 -2.146 1 84.62 86 SER A N 1
ATOM 667 C CA . SER A 1 86 ? 21.453 -0.972 -3.58 1 84.62 86 SER A CA 1
ATOM 668 C C . SER A 1 86 ? 22.781 -0.804 -4.293 1 84.62 86 SER A C 1
ATOM 670 O O . SER A 1 86 ? 23.016 -1.413 -5.336 1 84.62 86 SER A O 1
ATOM 672 N N . SER A 1 87 ? 23.625 0.029 -3.705 1 81.38 87 SER A N 1
ATOM 673 C CA . SER A 1 87 ? 24.906 0.298 -4.352 1 81.38 87 SER A CA 1
ATOM 674 C C . SER A 1 87 ? 26 -0.62 -3.816 1 81.38 87 SER A C 1
ATOM 676 O O . SER A 1 87 ? 27.156 -0.502 -4.207 1 81.38 87 SER A O 1
ATOM 678 N N . ASN A 1 88 ? 25.609 -1.521 -2.955 1 84.25 88 ASN A N 1
ATOM 679 C CA . ASN A 1 88 ? 26.594 -2.391 -2.324 1 84.25 88 ASN A CA 1
ATOM 680 C C . ASN A 1 88 ? 26.188 -3.859 -2.432 1 84.25 88 ASN A C 1
ATOM 682 O O . ASN A 1 88 ? 25.672 -4.441 -1.472 1 84.25 88 ASN A O 1
ATOM 686 N N . PRO A 1 89 ? 26.547 -4.488 -3.504 1 79.5 89 PRO A N 1
ATOM 687 C CA . PRO A 1 89 ? 26.125 -5.879 -3.695 1 79.5 89 PRO A CA 1
ATOM 688 C C . PRO A 1 89 ? 26.734 -6.828 -2.668 1 79.5 89 PRO A C 1
ATOM 690 O O . PRO A 1 89 ? 26.188 -7.898 -2.408 1 79.5 89 PRO A O 1
ATOM 693 N N . ASP A 1 90 ? 27.812 -6.375 -1.991 1 84.06 90 ASP A N 1
ATOM 694 C CA . ASP A 1 90 ? 28.5 -7.277 -1.083 1 84.06 90 ASP A CA 1
ATOM 695 C C . ASP A 1 90 ? 28.031 -7.094 0.354 1 84.06 90 ASP A C 1
ATOM 697 O O . ASP A 1 90 ? 28.391 -7.875 1.239 1 84.06 90 ASP A O 1
ATOM 701 N N . MET A 1 91 ? 27.281 -6.156 0.551 1 86 91 MET A N 1
ATOM 702 C CA . MET A 1 91 ? 26.766 -5.949 1.898 1 86 91 MET A CA 1
ATOM 703 C C . MET A 1 91 ? 25.734 -7.023 2.254 1 86 91 MET A C 1
ATOM 705 O O . MET A 1 91 ? 24.859 -7.348 1.447 1 86 91 MET A O 1
ATOM 709 N N . PRO A 1 92 ? 25.922 -7.562 3.428 1 87.44 92 PRO A N 1
ATOM 710 C CA . PRO A 1 92 ? 24.953 -8.578 3.846 1 87.44 92 PRO A CA 1
ATOM 711 C C . PRO A 1 92 ? 23.547 -8.008 4.027 1 87.44 92 PRO A C 1
ATOM 713 O O . PRO A 1 92 ? 23.391 -6.855 4.449 1 87.44 92 PRO A O 1
ATOM 716 N N . LEU A 1 93 ? 22.641 -8.828 3.707 1 93.69 93 LEU A N 1
ATOM 717 C CA . LEU A 1 93 ? 21.234 -8.461 3.926 1 93.69 93 LEU A CA 1
ATOM 718 C C . LEU A 1 93 ? 20.859 -8.609 5.395 1 93.69 93 LEU A C 1
ATOM 720 O O . LEU A 1 93 ? 20.578 -9.719 5.859 1 93.69 93 LEU A O 1
ATOM 724 N N . GLN A 1 94 ? 20.859 -7.551 6.094 1 93.62 94 GLN A N 1
ATOM 725 C CA . GLN A 1 94 ? 20.469 -7.516 7.496 1 93.62 94 GLN A CA 1
ATOM 726 C C . GLN A 1 94 ? 19.047 -6.965 7.656 1 93.62 94 GLN A C 1
ATOM 728 O O . GLN A 1 94 ? 18.781 -5.809 7.328 1 93.62 94 GLN A O 1
ATOM 733 N N . LEU A 1 95 ? 18.25 -7.797 8.258 1 97.12 95 LEU A N 1
ATOM 734 C CA . LEU A 1 95 ? 16.844 -7.422 8.289 1 97.12 95 LEU A CA 1
ATOM 735 C C . LEU A 1 95 ? 16.422 -6.977 9.695 1 97.12 95 LEU A C 1
ATOM 737 O O . LEU A 1 95 ? 15.25 -6.699 9.938 1 97.12 95 LEU A O 1
ATOM 741 N N . GLN A 1 96 ? 17.375 -6.961 10.594 1 97.44 96 GLN A N 1
ATOM 742 C CA . GLN A 1 96 ? 17.141 -6.465 11.945 1 97.44 96 GLN A CA 1
ATOM 743 C C . GLN A 1 96 ? 18.25 -5.512 12.375 1 97.44 96 GLN A C 1
ATOM 745 O O . GLN A 1 96 ? 19.375 -5.59 11.875 1 97.44 96 GLN A O 1
ATOM 750 N N . ALA A 1 97 ? 17.891 -4.602 13.164 1 97.88 97 ALA A N 1
ATOM 751 C CA . ALA A 1 97 ? 18.828 -3.67 13.781 1 97.88 97 ALA A CA 1
ATOM 752 C C . ALA A 1 97 ? 18.484 -3.432 15.25 1 97.88 97 ALA A C 1
ATOM 754 O O . ALA A 1 97 ? 17.328 -3.492 15.633 1 97.88 97 ALA A O 1
ATOM 755 N N . THR A 1 98 ? 19.484 -3.197 16 1 98.19 98 THR A N 1
ATOM 756 C CA . THR A 1 98 ? 19.297 -2.924 17.422 1 98.19 98 THR A CA 1
ATOM 757 C C . THR A 1 98 ? 19.344 -1.422 17.688 1 98.19 98 THR A C 1
ATOM 759 O O . THR A 1 98 ? 20.266 -0.733 17.25 1 98.19 98 THR A O 1
ATOM 762 N N . VAL A 1 99 ? 18.375 -0.983 18.406 1 98.75 99 VAL A N 1
ATOM 763 C CA . VAL A 1 99 ? 18.344 0.398 18.875 1 98.75 99 VAL A CA 1
ATOM 764 C C . VAL A 1 99 ? 18.438 0.43 20.391 1 98.75 99 VAL A C 1
ATOM 766 O O . VAL A 1 99 ? 17.562 -0.115 21.094 1 98.75 99 VAL A O 1
ATOM 769 N N . ARG A 1 100 ? 19.422 1.033 20.906 1 98.69 100 ARG A N 1
ATOM 770 C CA . ARG A 1 100 ? 19.562 1.258 22.344 1 98.69 100 ARG A CA 1
ATOM 771 C C . ARG A 1 100 ? 19.172 2.682 22.703 1 98.69 100 ARG A C 1
ATOM 773 O O . ARG A 1 100 ? 19.422 3.621 21.953 1 98.69 100 ARG A O 1
ATOM 780 N N . TYR A 1 101 ? 18.547 2.836 23.844 1 98.75 101 TYR A N 1
ATOM 781 C CA . TYR A 1 101 ? 18.109 4.164 24.266 1 98.75 101 TYR A CA 1
ATOM 782 C C . TYR A 1 101 ? 18.047 4.266 25.781 1 98.75 101 TYR A C 1
ATOM 784 O O . TYR A 1 101 ? 17.984 3.25 26.469 1 98.75 101 TYR A O 1
ATOM 792 N N . GLY A 1 102 ? 18.156 5.453 26.266 1 98.5 102 GLY A N 1
ATOM 793 C CA . GLY A 1 102 ? 18.156 5.73 27.688 1 98.5 102 GLY A CA 1
ATOM 794 C C . GLY A 1 102 ? 18.203 7.211 28.016 1 98.5 102 GLY A C 1
ATOM 795 O O . GLY A 1 102 ? 18.266 8.047 27.109 1 98.5 102 GLY A O 1
ATOM 796 N N . ARG A 1 103 ? 18.078 7.555 29.297 1 98.12 103 ARG A N 1
ATOM 797 C CA . ARG A 1 103 ? 18 8.938 29.766 1 98.12 103 ARG A CA 1
ATOM 798 C C . ARG A 1 103 ? 19.391 9.531 29.938 1 98.12 103 ARG A C 1
ATOM 800 O O . ARG A 1 103 ? 19.547 10.75 30.094 1 98.12 103 ARG A O 1
ATOM 807 N N . ASN A 1 104 ? 20.406 8.609 29.828 1 97.12 104 ASN A N 1
ATOM 808 C CA . ASN A 1 104 ? 21.812 8.992 29.906 1 97.12 104 ASN A CA 1
ATOM 809 C C . ASN A 1 104 ? 22.578 8.547 28.656 1 97.12 104 ASN A C 1
ATOM 811 O O . ASN A 1 104 ? 22.609 7.355 28.344 1 97.12 104 ASN A O 1
ATOM 815 N N . ALA A 1 105 ? 23.203 9.5 28.031 1 95.06 105 ALA A N 1
ATOM 816 C CA . ALA A 1 105 ? 23.906 9.219 26.781 1 95.06 105 ALA A CA 1
ATOM 817 C C . ALA A 1 105 ? 24.984 8.156 26.984 1 95.06 105 ALA A C 1
ATOM 819 O O . ALA A 1 105 ? 25.312 7.406 26.062 1 95.06 105 ALA A O 1
ATOM 820 N N . SER A 1 106 ? 25.531 8.062 28.203 1 95.19 106 SER A N 1
ATOM 821 C CA . SER A 1 106 ? 26.625 7.141 28.484 1 95.19 106 SER A CA 1
ATOM 822 C C . SER A 1 106 ? 26.109 5.781 28.922 1 95.19 106 SER A C 1
ATOM 824 O O . SER A 1 106 ? 26.875 4.824 29.047 1 95.19 106 SER A O 1
ATOM 826 N N . LEU A 1 107 ? 24.812 5.758 29.156 1 95.81 107 LEU A N 1
ATOM 827 C CA . LEU A 1 107 ? 24.203 4.504 29.609 1 95.81 107 LEU A CA 1
ATOM 828 C C . LEU A 1 107 ? 22.844 4.289 28.953 1 95.81 107 LEU A C 1
ATOM 830 O O . LEU A 1 107 ? 21.812 4.617 29.531 1 95.81 107 LEU A O 1
ATOM 834 N N . LEU A 1 108 ? 22.828 3.654 27.906 1 97.38 108 LEU A N 1
ATOM 835 C CA . LEU A 1 108 ? 21.594 3.295 27.219 1 97.38 108 LEU A CA 1
ATOM 836 C C . LEU A 1 108 ? 21.078 1.938 27.703 1 97.38 108 LEU A C 1
ATOM 838 O O . LEU A 1 108 ? 21.453 0.902 27.141 1 97.38 108 LEU A O 1
ATOM 842 N N . ASP A 1 109 ? 20.141 1.96 28.625 1 96.56 109 ASP A N 1
ATOM 843 C CA . ASP A 1 109 ? 19.797 0.766 29.391 1 96.56 109 ASP A CA 1
ATOM 844 C C . ASP A 1 109 ? 18.578 0.068 28.797 1 96.56 109 ASP A C 1
ATOM 846 O O . ASP A 1 109 ? 18.078 -0.907 29.375 1 96.56 109 ASP A O 1
ATOM 850 N N . ASN A 1 110 ? 17.984 0.563 27.812 1 98.19 110 ASN A N 1
ATOM 851 C CA . ASN A 1 110 ? 16.875 -0.078 27.109 1 98.19 110 ASN A CA 1
ATOM 852 C C . ASN A 1 110 ? 17.266 -0.473 25.688 1 98.19 110 ASN A C 1
ATOM 854 O O . ASN A 1 110 ? 18.203 0.092 25.125 1 98.19 110 ASN A O 1
ATOM 858 N N . GLU A 1 111 ? 16.562 -1.512 25.203 1 97.94 111 GLU A N 1
ATOM 859 C CA . GLU A 1 111 ? 16.828 -1.987 23.844 1 97.94 111 GLU A CA 1
ATOM 860 C C . GLU A 1 111 ? 15.539 -2.295 23.094 1 97.94 111 GLU A C 1
ATOM 862 O O . GLU A 1 111 ? 14.586 -2.814 23.688 1 97.94 111 GLU A O 1
ATOM 867 N N . GLY A 1 112 ? 15.484 -1.856 21.859 1 97.94 112 GLY A N 1
ATOM 868 C CA . GLY A 1 112 ? 14.445 -2.246 20.906 1 97.94 112 GLY A CA 1
ATOM 869 C C . GLY A 1 112 ? 14.992 -2.879 19.641 1 97.94 112 GLY A C 1
ATOM 870 O O . GLY A 1 112 ? 16.094 -2.547 19.203 1 97.94 112 GLY A O 1
ATOM 871 N N . LEU A 1 113 ? 14.266 -3.826 19.125 1 98.06 113 LEU A N 1
ATOM 872 C CA . LEU A 1 113 ? 14.648 -4.488 17.891 1 98.06 113 LEU A CA 1
ATOM 873 C C . LEU A 1 113 ? 13.859 -3.928 16.703 1 98.06 113 LEU A C 1
ATOM 875 O O . LEU A 1 113 ? 12.633 -4.012 16.672 1 98.06 113 LEU A O 1
ATOM 879 N N . ALA A 1 114 ? 14.57 -3.324 15.789 1 98.44 114 ALA A N 1
ATOM 880 C CA . ALA A 1 114 ? 13.969 -2.822 14.562 1 98.44 114 ALA A CA 1
ATOM 881 C C . ALA A 1 114 ? 13.953 -3.898 13.477 1 98.44 114 ALA A C 1
ATOM 883 O O . ALA A 1 114 ? 14.906 -4.664 13.344 1 98.44 114 ALA A O 1
ATOM 884 N N . THR A 1 115 ? 12.859 -3.979 12.719 1 98.06 115 THR A N 1
ATOM 885 C CA . THR A 1 115 ? 12.727 -4.941 11.633 1 98.06 115 THR A CA 1
ATOM 886 C C . THR A 1 115 ? 12.578 -4.227 10.289 1 98.06 115 THR A C 1
ATOM 888 O O . THR A 1 115 ? 11.883 -3.211 10.195 1 98.06 115 THR A O 1
ATOM 891 N N . ALA A 1 116 ? 13.141 -4.801 9.258 1 98.06 116 ALA A N 1
ATOM 892 C CA . ALA A 1 116 ? 13.195 -4.16 7.953 1 98.06 116 ALA A CA 1
ATOM 893 C C . ALA A 1 116 ? 12.023 -4.586 7.074 1 98.06 116 ALA A C 1
ATOM 895 O O . ALA A 1 116 ? 11.617 -5.75 7.098 1 98.06 116 ALA A O 1
ATOM 896 N N . ARG A 1 117 ? 11.531 -3.637 6.309 1 98.19 117 ARG A N 1
ATOM 897 C CA . ARG A 1 117 ? 10.594 -3.869 5.215 1 98.19 117 ARG A CA 1
ATOM 898 C C . ARG A 1 117 ? 11.039 -3.152 3.947 1 98.19 117 ARG A C 1
ATOM 900 O O . ARG A 1 117 ? 11.82 -2.197 4.012 1 98.19 117 ARG A O 1
ATOM 907 N N . VAL A 1 118 ? 10.609 -3.641 2.801 1 97.56 118 VAL A N 1
ATOM 908 C CA . VAL A 1 118 ? 10.781 -2.941 1.532 1 97.56 118 VAL A CA 1
ATOM 909 C C . VAL A 1 118 ? 9.477 -2.963 0.743 1 97.56 118 VAL A C 1
ATOM 911 O O . VAL A 1 118 ? 8.609 -3.803 0.992 1 97.56 118 VAL A O 1
ATOM 914 N N . TYR A 1 119 ? 9.273 -2.012 -0.152 1 94.81 119 TYR A N 1
ATOM 915 C CA . TYR A 1 119 ? 8.156 -1.988 -1.09 1 94.81 119 TYR A CA 1
ATOM 916 C C . TYR A 1 119 ? 8.633 -1.654 -2.498 1 94.81 119 TYR A C 1
ATOM 918 O O . TYR A 1 119 ? 9.727 -1.115 -2.678 1 94.81 119 TYR A O 1
ATOM 926 N N . THR A 1 120 ? 7.805 -2.051 -3.469 1 92.38 120 THR A N 1
ATOM 927 C CA . THR A 1 120 ? 8.047 -1.756 -4.875 1 92.38 120 THR A CA 1
ATOM 928 C C . THR A 1 120 ? 7.129 -0.635 -5.359 1 92.38 120 THR A C 1
ATOM 930 O O . THR A 1 120 ? 5.957 -0.574 -4.977 1 92.38 120 THR A O 1
ATOM 933 N N . GLY A 1 121 ? 7.715 0.288 -6.109 1 89.25 121 GLY A N 1
ATOM 934 C CA . GLY A 1 121 ? 6.93 1.312 -6.773 1 89.25 121 GLY A CA 1
ATOM 935 C C . GLY A 1 121 ? 7.16 1.362 -8.273 1 89.25 121 GLY A C 1
ATOM 936 O O . GLY A 1 121 ? 8.289 1.183 -8.742 1 89.25 121 GLY A O 1
ATOM 937 N N . MET A 1 122 ? 6.059 1.509 -9.039 1 88.12 122 MET A N 1
ATOM 938 C CA . MET A 1 122 ? 6.16 1.772 -10.469 1 88.12 122 MET A CA 1
ATOM 939 C C . MET A 1 122 ? 6.387 3.256 -10.734 1 88.12 122 MET A C 1
ATOM 941 O O . MET A 1 122 ? 5.629 4.102 -10.25 1 88.12 122 MET A O 1
ATOM 945 N N . GLN A 1 123 ? 7.344 3.547 -11.508 1 87.12 123 GLN A N 1
ATOM 946 C CA . GLN A 1 123 ? 7.734 4.941 -11.695 1 87.12 123 GLN A CA 1
ATOM 947 C C . GLN A 1 123 ? 6.898 5.609 -12.781 1 87.12 123 GLN A C 1
ATOM 949 O O . GLN A 1 123 ? 6.391 4.938 -13.68 1 87.12 123 GLN A O 1
ATOM 954 N N . GLU A 1 124 ? 6.676 6.805 -12.617 1 86.56 124 GLU A N 1
ATOM 955 C CA . GLU A 1 124 ? 6.133 7.73 -13.609 1 86.56 124 GLU A CA 1
ATOM 956 C C . GLU A 1 124 ? 7.051 8.938 -13.797 1 86.56 124 GLU A C 1
ATOM 958 O O . GLU A 1 124 ? 7.684 9.391 -12.844 1 86.56 124 GLU A O 1
ATOM 963 N N . TYR A 1 125 ? 7.125 9.367 -15.086 1 87 125 TYR A N 1
ATOM 964 C CA . TYR A 1 125 ? 8.031 10.461 -15.406 1 87 125 TYR A CA 1
ATOM 965 C C . TYR A 1 125 ? 7.25 11.719 -15.789 1 87 125 TYR A C 1
ATOM 967 O O . TYR A 1 125 ? 6.703 11.797 -16.891 1 87 125 TYR A O 1
ATOM 975 N N . ASN A 1 126 ? 7.191 12.602 -14.859 1 83.88 126 ASN A N 1
ATOM 976 C CA . ASN A 1 126 ? 6.535 13.875 -15.148 1 83.88 126 ASN A CA 1
ATOM 977 C C . ASN A 1 126 ? 7.547 14.961 -15.516 1 83.88 126 ASN A C 1
ATOM 979 O O . ASN A 1 126 ? 8.703 14.898 -15.102 1 83.88 126 ASN A O 1
ATOM 983 N N . SER A 1 127 ? 7.078 16 -16.25 1 85.19 127 SER A N 1
ATOM 984 C CA . SER A 1 127 ? 7.965 17.016 -16.797 1 85.19 127 SER A CA 1
ATOM 985 C C . SER A 1 127 ? 8.688 17.781 -15.703 1 85.19 127 SER A C 1
ATOM 987 O O . SER A 1 127 ? 9.742 18.375 -15.945 1 85.19 127 SER A O 1
ATOM 989 N N . TYR A 1 128 ? 8.188 17.766 -14.461 1 83.38 128 TYR A N 1
ATOM 990 C CA . TYR A 1 128 ? 8.82 18.5 -13.359 1 83.38 128 TYR A CA 1
ATOM 991 C C . TYR A 1 128 ? 10.172 17.875 -13.008 1 83.38 128 TYR A C 1
ATOM 993 O O . TYR A 1 128 ? 10.984 18.5 -12.32 1 83.38 128 TYR A O 1
ATOM 1001 N N . LEU A 1 129 ? 10.398 16.688 -13.508 1 87.69 129 LEU A N 1
ATOM 1002 C CA . LEU A 1 129 ? 11.695 16.062 -13.258 1 87.69 129 LEU A CA 1
ATOM 1003 C C . LEU A 1 129 ? 12.805 16.797 -14.008 1 87.69 129 LEU A C 1
ATOM 1005 O O . LEU A 1 129 ? 13.945 16.859 -13.531 1 87.69 129 LEU A O 1
ATOM 1009 N N . TRP A 1 130 ? 12.492 17.328 -15.242 1 85.88 130 TRP A N 1
ATOM 1010 C CA . TRP A 1 130 ? 13.539 17.984 -16.031 1 85.88 130 TRP A CA 1
ATOM 1011 C C . TRP A 1 130 ? 13.219 19.453 -16.25 1 85.88 130 TRP A C 1
ATOM 1013 O O . TRP A 1 130 ? 14.086 20.234 -16.656 1 85.88 130 TRP A O 1
ATOM 1023 N N . ASN A 1 131 ? 11.969 19.797 -16.016 1 81.94 131 ASN A N 1
ATOM 1024 C CA . ASN A 1 131 ? 11.555 21.188 -16.156 1 81.94 131 ASN A CA 1
ATOM 1025 C C . ASN A 1 131 ? 10.539 21.578 -15.086 1 81.94 131 ASN A C 1
ATOM 1027 O O . ASN A 1 131 ? 9.391 21.922 -15.406 1 81.94 131 ASN A O 1
ATOM 1031 N N . PRO A 1 132 ? 11 21.656 -13.82 1 76.88 132 PRO A N 1
ATOM 1032 C CA . PRO A 1 132 ? 10.055 22.062 -12.766 1 76.88 132 PRO A CA 1
ATOM 1033 C C . PRO A 1 132 ? 9.75 23.562 -12.789 1 76.88 132 PRO A C 1
ATOM 1035 O O . PRO A 1 132 ? 10.602 24.359 -13.164 1 76.88 132 PRO A O 1
ATOM 1038 N N . PRO A 1 133 ? 8.5 23.891 -12.367 1 70.25 133 PRO A N 1
ATOM 1039 C CA . PRO A 1 133 ? 8.18 25.312 -12.242 1 70.25 133 PRO A CA 1
ATOM 1040 C C . PRO A 1 133 ? 9.109 26.047 -11.281 1 70.25 133 PRO A C 1
ATOM 1042 O O . PRO A 1 133 ? 9.414 27.219 -11.484 1 70.25 133 PRO A O 1
ATOM 1045 N N . MET A 1 134 ? 9.492 25.328 -10.234 1 69.12 134 MET A N 1
ATOM 1046 C CA . MET A 1 134 ? 10.43 25.875 -9.258 1 69.12 134 MET A CA 1
ATOM 1047 C C . MET A 1 134 ? 11.508 24.859 -8.914 1 69.12 134 MET A C 1
ATOM 1049 O O . MET A 1 134 ? 11.242 23.656 -8.82 1 69.12 134 MET A O 1
ATOM 1053 N N . GLY A 1 135 ? 12.75 25.406 -8.828 1 65.12 135 GLY A N 1
ATOM 1054 C CA . GLY A 1 135 ? 13.867 24.578 -8.398 1 65.12 135 GLY A CA 1
ATOM 1055 C C . GLY A 1 135 ? 14.648 23.984 -9.562 1 65.12 135 GLY A C 1
ATOM 1056 O O . GLY A 1 135 ? 14.477 24.406 -10.711 1 65.12 135 GLY A O 1
ATOM 1057 N N . ALA A 1 136 ? 15.578 23.125 -9.141 1 73.19 136 ALA A N 1
ATOM 1058 C CA . ALA A 1 136 ? 16.453 22.5 -10.141 1 73.19 136 ALA A CA 1
ATOM 1059 C C . ALA A 1 136 ? 15.852 21.188 -10.633 1 73.19 136 ALA A C 1
ATOM 1061 O O . ALA A 1 136 ? 15.125 20.516 -9.906 1 73.19 136 ALA A O 1
ATOM 1062 N N . PRO A 1 137 ? 16.156 20.906 -11.898 1 82.12 137 PRO A N 1
ATOM 1063 C CA . PRO A 1 137 ? 15.727 19.594 -12.375 1 82.12 137 PRO A CA 1
ATOM 1064 C C . PRO A 1 137 ? 16.344 18.453 -11.586 1 82.12 137 PRO A C 1
ATOM 1066 O O . PRO A 1 137 ? 17.5 18.547 -11.156 1 82.12 137 PRO A O 1
ATOM 1069 N N . PHE A 1 138 ? 15.609 17.516 -11.352 1 85.94 138 PHE A N 1
ATOM 1070 C CA . PHE A 1 138 ? 16.094 16.312 -10.695 1 85.94 138 PHE A CA 1
ATOM 1071 C C . PHE A 1 138 ? 16.844 15.422 -11.688 1 85.94 138 PHE A C 1
ATOM 1073 O O . PHE A 1 138 ? 17.844 14.805 -11.328 1 85.94 138 PHE A O 1
ATOM 1080 N N . LEU A 1 139 ? 16.312 15.289 -12.867 1 88.81 139 LEU A N 1
ATOM 1081 C CA . LEU A 1 139 ? 16.922 14.609 -14.008 1 88.81 139 LEU A CA 1
ATOM 1082 C C . LEU A 1 139 ? 16.812 15.461 -15.266 1 88.81 139 LEU A C 1
ATOM 1084 O O . LEU A 1 139 ? 15.969 16.359 -15.336 1 88.81 139 LEU A O 1
ATOM 1088 N N . ASN A 1 140 ? 17.688 15.203 -16.156 1 87.12 140 ASN A N 1
ATOM 1089 C CA . ASN A 1 140 ? 17.516 15.828 -17.4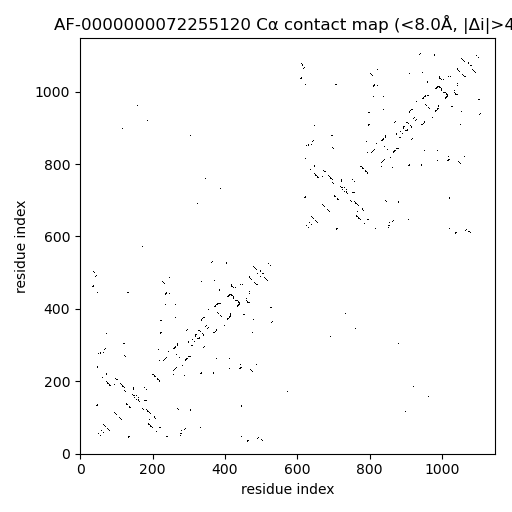69 1 87.12 140 ASN A CA 1
ATOM 1090 C C . ASN A 1 140 ? 16.781 14.898 -18.438 1 87.12 140 ASN A C 1
ATOM 1092 O O . ASN A 1 140 ? 16.531 13.734 -18.125 1 87.12 140 ASN A O 1
ATOM 1096 N N . ARG A 1 141 ? 16.422 15.367 -19.516 1 86.81 141 ARG A N 1
ATOM 1097 C CA . ARG A 1 141 ? 15.617 14.641 -20.484 1 86.81 141 ARG A CA 1
ATOM 1098 C C . ARG A 1 141 ? 16.344 13.406 -21 1 86.81 141 ARG A C 1
ATOM 1100 O O . ARG A 1 141 ? 15.727 12.375 -21.266 1 86.81 141 ARG A O 1
ATOM 1107 N N . SER A 1 142 ? 17.625 13.547 -21.188 1 88.38 142 SER A N 1
ATOM 1108 C CA . SER A 1 142 ? 18.422 12.422 -21.688 1 88.38 142 SER A CA 1
ATOM 1109 C C . SER A 1 142 ? 18.438 11.273 -20.688 1 88.38 142 SER A C 1
ATOM 1111 O O . SER A 1 142 ? 18.406 10.102 -21.078 1 88.38 142 SER A O 1
ATOM 1113 N N . GLU A 1 143 ? 18.5 11.602 -19.469 1 89.62 143 GLU A N 1
ATOM 1114 C CA . GLU A 1 143 ? 18.484 10.586 -18.422 1 89.62 143 GLU A CA 1
ATOM 1115 C C . GLU A 1 143 ? 17.125 9.875 -18.359 1 89.62 143 GLU A C 1
ATOM 1117 O O . GLU A 1 143 ? 17.078 8.656 -18.188 1 89.62 143 GLU A O 1
ATOM 1122 N N . ILE A 1 144 ? 16.109 10.586 -18.562 1 88.81 144 ILE A N 1
ATOM 1123 C CA . ILE A 1 144 ? 14.773 10 -18.578 1 88.81 144 ILE A CA 1
ATOM 1124 C C . ILE A 1 144 ? 14.633 9.078 -19.797 1 88.81 144 ILE A C 1
ATOM 1126 O O . ILE A 1 144 ? 14.094 7.977 -19.688 1 88.81 144 ILE A O 1
ATOM 1130 N N . ALA A 1 145 ? 15.094 9.57 -20.922 1 89.19 145 ALA A N 1
ATOM 1131 C CA . ALA A 1 145 ? 15.055 8.766 -22.141 1 89.19 145 ALA A CA 1
ATOM 1132 C C . ALA A 1 145 ? 15.773 7.438 -21.938 1 89.19 145 ALA A C 1
ATOM 1134 O O . ALA A 1 145 ? 15.312 6.398 -22.422 1 89.19 145 ALA A O 1
ATOM 1135 N N . LYS A 1 146 ? 16.812 7.488 -21.297 1 90.25 146 LYS A N 1
ATOM 1136 C CA . LYS A 1 146 ? 17.578 6.281 -21.016 1 90.25 146 LYS A CA 1
ATOM 1137 C C . LYS A 1 146 ? 16.781 5.305 -20.156 1 90.25 146 LYS A C 1
ATOM 1139 O O . LYS A 1 146 ? 16.844 4.094 -20.359 1 90.25 146 LYS A O 1
ATOM 1144 N N . LEU A 1 147 ? 16.109 5.812 -19.234 1 89.44 147 LEU A N 1
ATOM 1145 C CA . LEU A 1 147 ? 15.305 4.98 -18.359 1 89.44 147 LEU A CA 1
ATOM 1146 C C . LEU A 1 147 ? 14.164 4.32 -19.125 1 89.44 147 LEU A C 1
ATOM 1148 O O . LEU A 1 147 ? 13.742 3.211 -18.781 1 89.44 147 LEU A O 1
ATOM 1152 N N . MET A 1 148 ? 13.727 4.934 -20.156 1 89.06 148 MET A N 1
ATOM 1153 C CA . MET A 1 148 ? 12.57 4.441 -20.906 1 89.06 148 MET A CA 1
ATOM 1154 C C . MET A 1 148 ? 13.008 3.5 -22.016 1 89.06 148 MET A C 1
ATOM 1156 O O . MET A 1 148 ? 12.203 2.74 -22.547 1 89.06 148 MET A O 1
ATOM 1160 N N . ASN A 1 149 ? 14.273 3.568 -22.359 1 90.94 149 ASN A N 1
ATOM 1161 C CA . ASN A 1 149 ? 14.812 2.826 -23.5 1 90.94 149 ASN A CA 1
ATOM 1162 C C . ASN A 1 149 ? 15.031 1.355 -23.156 1 90.94 149 ASN A C 1
ATOM 1164 O O . ASN A 1 149 ? 15.672 1.036 -22.156 1 90.94 149 ASN A O 1
ATOM 1168 N N . THR A 1 150 ? 14.477 0.446 -24.047 1 92.31 150 THR A N 1
ATOM 1169 C CA . THR A 1 150 ? 14.68 -0.985 -23.844 1 92.31 150 THR A CA 1
ATOM 1170 C C . THR A 1 150 ? 15.469 -1.588 -25 1 92.31 150 THR A C 1
ATOM 1172 O O . THR A 1 150 ? 15.664 -2.803 -25.062 1 92.31 150 THR A O 1
ATOM 1175 N N . ALA A 1 151 ? 15.984 -0.811 -25.859 1 91.88 151 ALA A N 1
ATOM 1176 C CA . ALA A 1 151 ? 16.609 -1.268 -27.109 1 91.88 151 ALA A CA 1
ATOM 1177 C C . ALA A 1 151 ? 17.938 -1.951 -26.828 1 91.88 151 ALA A C 1
ATOM 1179 O O . ALA A 1 151 ? 18.469 -2.668 -27.688 1 91.88 151 ALA A O 1
ATOM 1180 N N . SER A 1 152 ? 18.469 -1.716 -25.719 1 89.44 152 SER A N 1
ATOM 1181 C CA . SER A 1 152 ? 19.766 -2.318 -25.391 1 89.44 152 SER A CA 1
ATOM 1182 C C . SER A 1 152 ? 19.625 -3.82 -25.172 1 89.44 152 SER A C 1
ATOM 1184 O O . SER A 1 152 ? 20.609 -4.559 -25.297 1 89.44 152 SER A O 1
ATOM 1186 N N . TRP A 1 153 ? 18.422 -4.293 -24.844 1 91.69 153 TRP A N 1
ATOM 1187 C CA . TRP A 1 153 ? 18.297 -5.711 -24.531 1 91.69 153 TRP A CA 1
ATOM 1188 C C . TRP A 1 153 ? 17.125 -6.344 -25.266 1 91.69 153 TRP A C 1
ATOM 1190 O O . TRP A 1 153 ? 17.047 -7.566 -25.375 1 91.69 153 TRP A O 1
ATOM 1200 N N . ALA A 1 154 ? 16.219 -5.625 -25.734 1 92 154 ALA A N 1
ATOM 1201 C CA . ALA A 1 154 ? 15.031 -6.152 -26.422 1 92 154 ALA A CA 1
ATOM 1202 C C . ALA A 1 154 ? 15.211 -6.133 -27.938 1 92 154 ALA A C 1
ATOM 1204 O O . ALA A 1 154 ? 15.766 -5.18 -28.484 1 92 154 ALA A O 1
ATOM 1205 N N . GLN A 1 155 ? 14.664 -7.164 -28.531 1 91.69 155 GLN A N 1
ATOM 1206 C CA . GLN A 1 155 ? 14.664 -7.195 -29.984 1 91.69 155 GLN A CA 1
ATOM 1207 C C . GLN A 1 155 ? 13.586 -6.277 -30.562 1 91.69 155 GLN A C 1
ATOM 1209 O O . GLN A 1 155 ? 12.516 -6.125 -29.969 1 91.69 155 GLN A O 1
ATOM 1214 N N . PRO A 1 156 ? 13.828 -5.703 -31.703 1 90.25 156 PRO A N 1
ATOM 1215 C CA . PRO A 1 156 ? 12.906 -4.715 -32.281 1 90.25 156 PRO A CA 1
ATOM 1216 C C . PRO A 1 156 ? 11.5 -5.273 -32.5 1 90.25 156 PRO A C 1
ATOM 1218 O O . PRO A 1 156 ? 10.531 -4.52 -32.5 1 90.25 156 PRO A O 1
ATOM 1221 N N . TRP A 1 157 ? 11.414 -6.578 -32.688 1 87.25 157 TRP A N 1
ATOM 1222 C CA . TRP A 1 157 ? 10.109 -7.145 -33 1 87.25 157 TRP A CA 1
ATOM 1223 C C . TRP A 1 157 ? 9.391 -7.602 -31.734 1 87.25 157 TRP A C 1
ATOM 1225 O O . TRP A 1 157 ? 8.273 -8.125 -31.797 1 87.25 157 TRP A O 1
ATOM 1235 N N . TRP A 1 158 ? 10.023 -7.367 -30.578 1 87.31 158 TRP A N 1
ATOM 1236 C CA . TRP A 1 158 ? 9.367 -7.691 -29.312 1 87.31 158 TRP A CA 1
ATOM 1237 C C . TRP A 1 158 ? 8.414 -6.574 -28.891 1 87.31 158 TRP A C 1
ATOM 1239 O O . TRP A 1 158 ? 8.711 -5.391 -29.094 1 87.31 158 TRP A O 1
ATOM 1249 N N . PRO A 1 159 ? 7.297 -6.906 -28.203 1 82.06 159 PRO A N 1
ATOM 1250 C CA . PRO A 1 159 ? 6.379 -5.887 -27.703 1 82.06 159 PRO A CA 1
ATOM 1251 C C . PRO A 1 159 ? 7.027 -4.965 -26.672 1 82.06 159 PRO A C 1
ATOM 1253 O O . PRO A 1 159 ? 6.633 -3.805 -26.531 1 82.06 159 PRO A O 1
ATOM 1256 N N . VAL A 1 160 ? 8.047 -5.379 -26 1 83.25 160 VAL A N 1
ATOM 1257 C CA . VAL A 1 160 ? 8.68 -4.617 -24.938 1 83.25 160 VAL A CA 1
ATOM 1258 C C . VAL A 1 160 ? 9.695 -3.643 -25.516 1 83.25 160 VAL A C 1
ATOM 1260 O O . VAL A 1 160 ? 10.203 -2.758 -24.828 1 83.25 160 VAL A O 1
ATOM 1263 N N . TYR A 1 161 ? 9.914 -3.684 -26.859 1 87.12 161 TYR A N 1
ATOM 1264 C CA . TYR A 1 161 ? 10.945 -2.859 -27.484 1 87.12 161 TYR A CA 1
ATOM 1265 C C . TYR A 1 161 ? 10.531 -1.393 -27.5 1 87.12 161 TYR A C 1
ATOM 1267 O O . TYR A 1 161 ? 9.406 -1.062 -27.891 1 87.12 161 TYR A O 1
ATOM 1275 N N . ASN A 1 162 ? 11.398 -0.553 -26.969 1 87.31 162 ASN A N 1
ATOM 1276 C CA . ASN A 1 162 ? 11.234 0.896 -26.984 1 87.31 162 ASN A CA 1
ATOM 1277 C C . ASN A 1 162 ? 12.57 1.611 -27.188 1 87.31 162 ASN A C 1
ATOM 1279 O O . ASN A 1 162 ? 13.492 1.443 -26.391 1 87.31 162 ASN A O 1
ATOM 1283 N N . ASN A 1 163 ? 12.664 2.277 -28.219 1 85 163 ASN A N 1
ATOM 1284 C CA . ASN A 1 163 ? 13.844 3.092 -28.484 1 85 163 ASN A CA 1
ATOM 1285 C C . ASN A 1 163 ? 13.539 4.582 -28.375 1 85 163 ASN A C 1
ATOM 1287 O O . ASN A 1 163 ? 13.578 5.305 -29.359 1 85 163 ASN A O 1
ATOM 1291 N N . ASP A 1 164 ? 13.227 5.043 -27.219 1 78.75 164 ASP A N 1
ATOM 1292 C CA . ASP A 1 164 ? 12.82 6.422 -26.969 1 78.75 164 ASP A CA 1
ATOM 1293 C C . ASP A 1 164 ? 14.039 7.344 -26.891 1 78.75 164 ASP A C 1
ATOM 1295 O O . ASP A 1 164 ? 15.016 7.035 -26.203 1 78.75 164 ASP A O 1
ATOM 1299 N N . THR A 1 165 ? 13.961 8.43 -27.688 1 81.31 165 THR A N 1
ATOM 1300 C CA . THR A 1 165 ? 14.961 9.492 -27.578 1 81.31 165 THR A CA 1
ATOM 1301 C C . THR A 1 165 ? 14.406 10.68 -26.797 1 81.31 165 THR A C 1
ATOM 1303 O O . THR A 1 165 ? 13.195 10.805 -26.625 1 81.31 165 THR A O 1
ATOM 1306 N N . ALA A 1 166 ? 15.211 11.469 -26.266 1 80.25 166 ALA A N 1
ATOM 1307 C CA . ALA A 1 166 ? 14.852 12.617 -25.438 1 80.25 166 ALA A CA 1
ATOM 1308 C C . ALA A 1 166 ? 13.828 13.5 -26.141 1 80.25 166 ALA A C 1
ATOM 1310 O O . ALA A 1 166 ? 12.953 14.078 -25.5 1 80.25 166 ALA A O 1
ATOM 1311 N N . ALA A 1 167 ? 13.82 13.469 -27.422 1 75.25 167 ALA A N 1
ATOM 1312 C CA . ALA A 1 167 ? 12.961 14.375 -28.188 1 75.25 167 ALA A CA 1
ATOM 1313 C C . ALA A 1 167 ? 11.523 13.867 -28.234 1 75.25 167 ALA A C 1
ATOM 1315 O O . ALA A 1 167 ? 10.602 14.633 -28.516 1 75.25 167 ALA A O 1
ATOM 1316 N N . ASN A 1 168 ? 11.328 12.68 -27.812 1 79.69 168 ASN A N 1
ATOM 1317 C CA . ASN A 1 168 ? 10 12.078 -27.922 1 79.69 168 ASN A CA 1
ATOM 1318 C C . ASN A 1 168 ? 9.25 12.133 -26.594 1 79.69 168 ASN A C 1
ATOM 1320 O O . ASN A 1 168 ? 8.125 11.641 -26.484 1 79.69 168 ASN A O 1
ATOM 1324 N N . ILE A 1 169 ? 9.797 12.75 -25.688 1 78.44 169 ILE A N 1
ATOM 1325 C CA . ILE A 1 169 ? 9.148 12.867 -24.391 1 78.44 169 ILE A CA 1
ATOM 1326 C C . ILE A 1 169 ? 8.359 14.172 -24.328 1 78.44 169 ILE A C 1
ATOM 1328 O O . ILE A 1 169 ? 8.922 15.258 -24.484 1 78.44 169 ILE A O 1
ATOM 1332 N N . PRO A 1 170 ? 6.973 14.016 -24.219 1 76.44 170 PRO A N 1
ATOM 1333 C CA . PRO A 1 170 ? 6.16 15.234 -24.219 1 76.44 170 PRO A CA 1
ATOM 1334 C C . PRO A 1 170 ? 6.48 16.172 -23.047 1 76.44 170 PRO A C 1
ATOM 1336 O O . PRO A 1 170 ? 6.859 15.703 -21.969 1 76.44 170 PRO A O 1
ATOM 1339 N N . GLU A 1 171 ? 6.297 17.438 -23.406 1 75.75 171 GLU A N 1
ATOM 1340 C CA . GLU A 1 171 ? 6.391 18.422 -22.344 1 75.75 171 GLU A CA 1
ATOM 1341 C C . GLU A 1 171 ? 5.059 18.578 -21.609 1 75.75 171 GLU A C 1
ATOM 1343 O O . GLU A 1 171 ? 3.996 18.359 -22.188 1 75.75 171 GLU A O 1
ATOM 1348 N N . ASN A 1 172 ? 5.066 18.844 -20.344 1 71.06 172 ASN A N 1
ATOM 1349 C CA . ASN A 1 172 ? 3.924 19.172 -19.5 1 71.06 172 ASN A CA 1
ATOM 1350 C C . ASN A 1 172 ? 2.998 17.969 -19.328 1 71.06 172 ASN A C 1
ATOM 1352 O O . ASN A 1 172 ? 1.796 18.125 -19.109 1 71.06 172 ASN A O 1
ATOM 1356 N N . GLU A 1 173 ? 3.543 16.828 -19.688 1 75.12 173 GLU A N 1
ATOM 1357 C CA . GLU A 1 173 ? 2.762 15.602 -19.484 1 75.12 173 GLU A CA 1
ATOM 1358 C C . GLU A 1 173 ? 3.537 14.586 -18.656 1 75.12 173 GLU A C 1
ATOM 1360 O O . GLU A 1 173 ? 4.734 14.758 -18.422 1 75.12 173 GLU A O 1
ATOM 1365 N N . SER A 1 174 ? 2.805 13.758 -18.062 1 78.38 174 SER A N 1
ATOM 1366 C CA . SER A 1 174 ? 3.395 12.609 -17.391 1 78.38 174 SER A CA 1
ATOM 1367 C C . SER A 1 174 ? 3.299 11.359 -18.266 1 78.38 174 SER A C 1
ATOM 1369 O O . SER A 1 174 ? 2.314 11.172 -18.984 1 78.38 174 SER A O 1
ATOM 1371 N N . VAL A 1 175 ? 4.395 10.68 -18.266 1 77.06 175 VAL A N 1
ATOM 1372 C CA . VAL A 1 175 ? 4.402 9.414 -18.984 1 77.06 175 VAL A CA 1
ATOM 1373 C C . VAL A 1 175 ? 4.551 8.258 -18 1 77.06 175 VAL A C 1
ATOM 1375 O O . VAL A 1 175 ? 5.496 8.227 -17.219 1 77.06 175 VAL A O 1
ATOM 1378 N N . LYS A 1 176 ? 3.537 7.398 -18.016 1 75.25 176 LYS A N 1
ATOM 1379 C CA . LYS A 1 176 ? 3.689 6.176 -17.219 1 75.25 176 LYS A CA 1
ATOM 1380 C C . LYS A 1 176 ? 4.805 5.297 -17.781 1 75.25 176 LYS A C 1
ATOM 1382 O O . LYS A 1 176 ? 4.93 5.145 -19 1 75.25 176 LYS A O 1
ATOM 1387 N N . ALA A 1 177 ? 5.625 4.871 -16.844 1 79.5 177 ALA A N 1
ATOM 1388 C CA . ALA A 1 177 ? 6.656 3.924 -17.25 1 79.5 177 ALA A CA 1
ATOM 1389 C C . ALA A 1 177 ? 6.039 2.596 -17.688 1 79.5 177 ALA A C 1
ATOM 1391 O O . ALA A 1 177 ? 4.969 2.219 -17.203 1 79.5 177 ALA A O 1
ATOM 1392 N N . ALA A 1 178 ? 6.742 1.974 -18.609 1 80.38 178 ALA A N 1
ATOM 1393 C CA . ALA A 1 178 ? 6.266 0.667 -19.062 1 80.38 178 ALA A CA 1
ATOM 1394 C C . ALA A 1 178 ? 6.496 -0.397 -17.984 1 80.38 178 ALA A C 1
ATOM 1396 O O . ALA A 1 178 ? 7.613 -0.567 -17.5 1 80.38 178 ALA A O 1
ATOM 1397 N N . TYR A 1 179 ? 5.445 -1.104 -17.688 1 80.31 179 TYR A N 1
ATOM 1398 C CA . TYR A 1 179 ? 5.512 -2.064 -16.594 1 80.31 179 TYR A CA 1
ATOM 1399 C C . TYR A 1 179 ? 6.492 -3.188 -16.906 1 80.31 179 TYR A C 1
ATOM 1401 O O . TYR A 1 179 ? 7.043 -3.816 -16 1 80.31 179 TYR A O 1
ATOM 1409 N N . ASN A 1 180 ? 6.684 -3.436 -18.172 1 84.75 180 ASN A N 1
ATOM 1410 C CA . ASN A 1 180 ? 7.535 -4.551 -18.578 1 84.75 180 ASN A CA 1
ATOM 1411 C C . ASN A 1 180 ? 8.969 -4.094 -18.828 1 84.75 180 ASN A C 1
ATOM 1413 O O . ASN A 1 180 ? 9.75 -4.809 -19.469 1 84.75 180 ASN A O 1
ATOM 1417 N N . ASN A 1 181 ? 9.297 -2.84 -18.469 1 89 181 ASN A N 1
ATOM 1418 C CA . ASN A 1 181 ? 10.664 -2.34 -18.406 1 89 181 ASN A CA 1
ATOM 1419 C C . ASN A 1 181 ? 11.211 -2.389 -16.984 1 89 181 ASN A C 1
ATOM 1421 O O . ASN A 1 181 ? 10.797 -1.608 -16.125 1 89 181 ASN A O 1
ATOM 1425 N N . PRO A 1 182 ? 12.164 -3.256 -16.766 1 90.44 182 PRO A N 1
ATOM 1426 C CA . PRO A 1 182 ? 12.695 -3.396 -15.414 1 90.44 182 PRO A CA 1
ATOM 1427 C C . PRO A 1 182 ? 13.297 -2.1 -14.875 1 90.44 182 PRO A C 1
ATOM 1429 O O . PRO A 1 182 ? 13.32 -1.882 -13.664 1 90.44 182 PRO A O 1
ATOM 1432 N N . ALA A 1 183 ? 13.742 -1.23 -15.758 1 88.94 183 ALA A N 1
ATOM 1433 C CA . ALA A 1 183 ? 14.32 0.038 -15.328 1 88.94 183 ALA A CA 1
ATOM 1434 C C . ALA A 1 183 ? 13.258 0.952 -14.719 1 88.94 183 ALA A C 1
ATOM 1436 O O . ALA A 1 183 ? 13.586 1.935 -14.055 1 88.94 183 ALA A O 1
ATOM 1437 N N . SER A 1 184 ? 12.016 0.603 -14.914 1 88.75 184 SER A N 1
ATOM 1438 C CA . SER A 1 184 ? 10.898 1.401 -14.422 1 88.75 184 SER A CA 1
ATOM 1439 C C . SER A 1 184 ? 10.508 0.986 -13.008 1 88.75 184 SER A C 1
ATOM 1441 O O . SER A 1 184 ? 9.648 1.61 -12.391 1 88.75 184 SER A O 1
ATOM 1443 N N . LEU A 1 185 ? 11.109 0 -12.477 1 90.81 185 LEU A N 1
ATOM 1444 C CA . LEU A 1 185 ? 10.773 -0.501 -11.148 1 90.81 185 LEU A CA 1
ATOM 1445 C C . LEU A 1 185 ? 11.68 0.113 -10.086 1 90.81 185 LEU A C 1
ATOM 1447 O O . LEU A 1 185 ? 12.883 0.271 -10.312 1 90.81 185 LEU A O 1
ATOM 1451 N N . TYR A 1 186 ? 11.016 0.558 -9.047 1 92.06 186 TYR A N 1
ATOM 1452 C CA . TYR A 1 186 ? 11.711 1.058 -7.863 1 92.06 186 TYR A CA 1
ATOM 1453 C C . TYR A 1 186 ? 11.578 0.085 -6.699 1 92.06 186 TYR A C 1
ATOM 1455 O O . TYR A 1 186 ? 10.508 -0.49 -6.484 1 92.06 186 TYR A O 1
ATOM 1463 N N . GLN A 1 187 ? 12.648 -0.167 -6.012 1 93.62 187 GLN A N 1
ATOM 1464 C CA . GLN A 1 187 ? 12.656 -0.797 -4.695 1 93.62 187 GLN A CA 1
ATOM 1465 C C . GLN A 1 187 ? 13.141 0.173 -3.625 1 93.62 187 GLN A C 1
ATOM 1467 O O . GLN A 1 187 ? 14.203 0.79 -3.771 1 93.62 187 GLN A O 1
ATOM 1472 N N . SER A 1 188 ? 12.406 0.296 -2.594 1 96.5 188 SER A N 1
ATOM 1473 C CA . SER A 1 188 ? 12.812 1.17 -1.499 1 96.5 188 SER A CA 1
ATOM 1474 C C . SER A 1 188 ? 14.078 0.646 -0.817 1 96.5 188 SER A C 1
ATOM 1476 O O . SER A 1 188 ? 14.414 -0.534 -0.944 1 96.5 188 SER A O 1
ATOM 1478 N N . PRO A 1 189 ? 14.82 1.551 -0.091 1 96.94 189 PRO A N 1
ATOM 1479 C CA . PRO A 1 189 ? 15.797 1.018 0.86 1 96.94 189 PRO A CA 1
ATOM 1480 C C . PRO A 1 189 ? 15.156 0.14 1.934 1 96.94 189 PRO A C 1
ATOM 1482 O O . PRO A 1 189 ? 13.93 0.056 2.016 1 96.94 189 PRO A O 1
ATOM 1485 N N . LEU A 1 190 ? 16.031 -0.593 2.666 1 97.81 190 LEU A N 1
ATOM 1486 C CA . LEU A 1 190 ? 15.508 -1.257 3.855 1 97.81 190 LEU A CA 1
ATOM 1487 C C . LEU A 1 190 ? 14.953 -0.238 4.848 1 97.81 190 LEU A C 1
ATOM 1489 O O . LEU A 1 190 ? 15.688 0.626 5.332 1 97.81 190 LEU A O 1
ATOM 1493 N N . ILE A 1 191 ? 13.703 -0.304 5.086 1 98.75 191 ILE A N 1
ATOM 1494 C CA . ILE A 1 191 ? 13.055 0.601 6.027 1 98.75 191 ILE A CA 1
ATOM 1495 C C . ILE A 1 191 ? 12.875 -0.098 7.375 1 98.75 191 ILE A C 1
ATOM 1497 O O . ILE A 1 191 ? 12.078 -1.034 7.492 1 98.75 191 ILE A O 1
ATOM 1501 N N . PHE A 1 192 ? 13.578 0.393 8.359 1 98.81 192 PHE A N 1
ATOM 1502 C CA . PHE A 1 192 ? 13.523 -0.183 9.703 1 98.81 192 PHE A CA 1
ATOM 1503 C C . PHE A 1 192 ? 12.555 0.589 10.586 1 98.81 192 PHE A C 1
ATOM 1505 O O . PHE A 1 192 ? 12.539 1.821 10.57 1 98.81 192 PHE A O 1
ATOM 1512 N N . THR A 1 193 ? 11.742 -0.123 11.297 1 98.75 193 THR A N 1
ATOM 1513 C CA . THR A 1 193 ? 10.812 0.48 12.25 1 98.75 193 THR A CA 1
ATOM 1514 C C . THR A 1 193 ? 10.922 -0.196 13.609 1 98.75 193 THR A C 1
ATOM 1516 O O . THR A 1 193 ? 11.031 -1.421 13.695 1 98.75 193 THR A O 1
ATOM 1519 N N . VAL A 1 194 ? 10.922 0.574 14.688 1 98.69 194 VAL A N 1
ATOM 1520 C CA . VAL A 1 194 ? 10.93 0.053 16.047 1 98.69 194 VAL A CA 1
ATOM 1521 C C . VAL A 1 194 ? 10.102 0.962 16.953 1 98.69 194 VAL A C 1
ATOM 1523 O O . VAL A 1 194 ? 10.109 2.186 16.797 1 98.69 194 VAL A O 1
ATOM 1526 N N . LYS A 1 195 ? 9.328 0.413 17.812 1 98.38 195 LYS A N 1
ATOM 1527 C CA . LYS A 1 195 ? 8.656 1.151 18.875 1 98.38 195 LYS A CA 1
ATOM 1528 C C . LYS A 1 195 ? 9.484 1.144 20.156 1 98.38 195 LYS A C 1
ATOM 1530 O O . LYS A 1 195 ? 9.742 0.083 20.734 1 98.38 195 LYS A O 1
ATOM 1535 N N . LEU A 1 196 ? 9.93 2.264 20.562 1 98.69 196 LEU A N 1
ATOM 1536 C CA . LEU A 1 196 ? 10.617 2.422 21.844 1 98.69 196 LEU A CA 1
ATOM 1537 C C . LEU A 1 196 ? 9.609 2.533 22.984 1 98.69 196 LEU A C 1
ATOM 1539 O O . LEU A 1 196 ? 8.797 3.459 23.016 1 98.69 196 LEU A O 1
ATOM 1543 N N . GLU A 1 197 ? 9.719 1.66 23.969 1 98 197 GLU A N 1
ATOM 1544 C CA . GLU A 1 197 ? 8.648 1.501 24.953 1 98 197 GLU A CA 1
ATOM 1545 C C . GLU A 1 197 ? 9.125 1.889 26.344 1 98 197 GLU A C 1
ATOM 1547 O O . GLU A 1 197 ? 10.312 2.143 26.562 1 98 197 GLU A O 1
ATOM 1552 N N . ASN A 1 198 ? 8.133 2.043 27.219 1 97.75 198 ASN A N 1
ATOM 1553 C CA . ASN A 1 198 ? 8.344 2.316 28.641 1 97.75 198 ASN A CA 1
ATOM 1554 C C . ASN A 1 198 ? 9.047 3.65 28.844 1 97.75 198 ASN A C 1
ATOM 1556 O O . ASN A 1 198 ? 9.961 3.748 29.672 1 97.75 198 ASN A O 1
ATOM 1560 N N . LEU A 1 199 ? 8.656 4.617 28.156 1 98.44 199 LEU A N 1
ATOM 1561 C CA . LEU A 1 199 ? 9.25 5.949 28.25 1 98.44 199 LEU A CA 1
ATOM 1562 C C . LEU A 1 199 ? 8.508 6.805 29.266 1 98.44 199 LEU A C 1
ATOM 1564 O O . LEU A 1 199 ? 7.301 6.629 29.469 1 98.44 199 LEU A O 1
ATOM 1568 N N . LEU A 1 200 ? 9.195 7.691 29.891 1 97.94 200 LEU A N 1
ATOM 1569 C CA . LEU A 1 200 ? 8.594 8.672 30.781 1 97.94 200 LEU A CA 1
ATOM 1570 C C . LEU A 1 200 ? 8.195 9.93 30.016 1 97.94 200 LEU A C 1
ATOM 1572 O O . LEU A 1 200 ? 8.859 10.312 29.062 1 97.94 200 LEU A O 1
ATOM 1576 N N . PRO A 1 201 ? 7.121 10.57 30.484 1 97.19 201 PRO A N 1
ATOM 1577 C CA . PRO A 1 201 ? 6.734 11.82 29.828 1 97.19 201 PRO A CA 1
ATOM 1578 C C . PRO A 1 201 ? 7.711 12.961 30.125 1 97.19 201 PRO A C 1
ATOM 1580 O O . PRO A 1 201 ? 8.391 12.961 31.156 1 97.19 201 PRO A O 1
ATOM 1583 N N . ASN A 1 202 ? 7.797 13.906 29.219 1 96 202 ASN A N 1
ATOM 1584 C CA . ASN A 1 202 ? 8.625 15.109 29.359 1 96 202 ASN A CA 1
ATOM 1585 C C . ASN A 1 202 ? 10.062 14.758 29.734 1 96 202 ASN A C 1
ATOM 1587 O O . ASN A 1 202 ? 10.617 15.328 30.672 1 96 202 ASN A O 1
ATOM 1591 N N . THR A 1 203 ? 10.602 13.82 29 1 98 203 THR A N 1
ATOM 1592 C CA . THR A 1 203 ? 11.922 13.32 29.344 1 98 203 THR A CA 1
ATOM 1593 C C . THR A 1 203 ? 12.805 13.219 28.109 1 98 203 THR A C 1
ATOM 1595 O O . THR A 1 203 ? 12.367 12.727 27.062 1 98 203 THR A O 1
ATOM 1598 N N . GLN A 1 204 ? 14 13.734 28.219 1 98.12 204 GLN A N 1
ATOM 1599 C CA . GLN A 1 204 ? 14.969 13.578 27.141 1 98.12 204 GLN A CA 1
ATOM 1600 C C . GLN A 1 204 ? 15.555 12.172 27.125 1 98.12 204 GLN A C 1
ATOM 1602 O O . GLN A 1 204 ? 15.953 11.648 28.172 1 98.12 204 GLN A O 1
ATOM 1607 N N . TYR A 1 205 ? 15.57 11.531 26.016 1 98.69 205 TYR A N 1
ATOM 1608 C CA . TYR A 1 205 ? 16.203 10.242 25.797 1 98.69 205 TYR A CA 1
ATOM 1609 C C . TYR A 1 205 ? 17.312 10.352 24.75 1 98.69 205 TYR A C 1
ATOM 1611 O O . TYR A 1 205 ? 17.203 11.156 23.812 1 98.69 205 TYR A O 1
ATOM 1619 N N . PHE A 1 206 ? 18.328 9.594 24.969 1 98.75 206 PHE A N 1
ATOM 1620 C CA . PHE A 1 206 ? 19.375 9.391 23.984 1 98.75 206 PHE A CA 1
ATOM 1621 C C . PHE A 1 206 ? 19.25 8.016 23.344 1 98.75 206 PHE A C 1
ATOM 1623 O O . PHE A 1 206 ? 18.797 7.062 23.969 1 98.75 206 PHE A O 1
ATOM 1630 N N . TYR A 1 207 ? 19.562 7.871 22.031 1 98.75 207 TYR A N 1
ATOM 1631 C CA . TYR A 1 207 ? 19.469 6.57 21.375 1 98.75 207 TYR A CA 1
ATOM 1632 C C . TYR A 1 207 ? 20.656 6.355 20.438 1 98.75 207 TYR A C 1
ATOM 1634 O O . TYR A 1 207 ? 21.297 7.312 20.016 1 98.75 207 TYR A O 1
ATOM 1642 N N . GLU A 1 208 ? 20.906 5.098 20.219 1 98.56 208 GLU A N 1
ATOM 1643 C CA . GLU A 1 208 ? 21.953 4.629 19.312 1 98.56 208 GLU A CA 1
ATOM 1644 C C . GLU A 1 208 ? 21.453 3.479 18.453 1 98.56 208 GLU A C 1
ATOM 1646 O O . GLU A 1 208 ? 20.75 2.588 18.938 1 98.56 208 GLU A O 1
ATOM 1651 N N . ILE A 1 209 ? 21.766 3.57 17.141 1 98.5 209 ILE A N 1
ATOM 1652 C CA . ILE A 1 209 ? 21.375 2.523 16.203 1 98.5 209 ILE A CA 1
ATOM 1653 C C . ILE A 1 209 ? 22.609 1.725 15.789 1 98.5 209 ILE A C 1
ATOM 1655 O O . ILE A 1 209 ? 23.484 2.244 15.094 1 98.5 209 ILE A O 1
ATOM 1659 N N . ASP A 1 210 ? 22.688 0.497 16.141 1 95.81 210 ASP A N 1
ATOM 1660 C CA . ASP A 1 210 ? 23.734 -0.449 15.773 1 95.81 210 ASP A CA 1
ATOM 1661 C C . ASP A 1 210 ? 25.125 0.124 16.078 1 95.81 210 ASP A C 1
ATOM 1663 O O . ASP A 1 210 ? 26.078 -0.131 15.344 1 95.81 210 ASP A O 1
ATOM 1667 N N . GLY A 1 211 ? 25.203 1.024 16.906 1 92.38 211 GLY A N 1
ATOM 1668 C CA . GLY A 1 211 ? 26.484 1.628 17.25 1 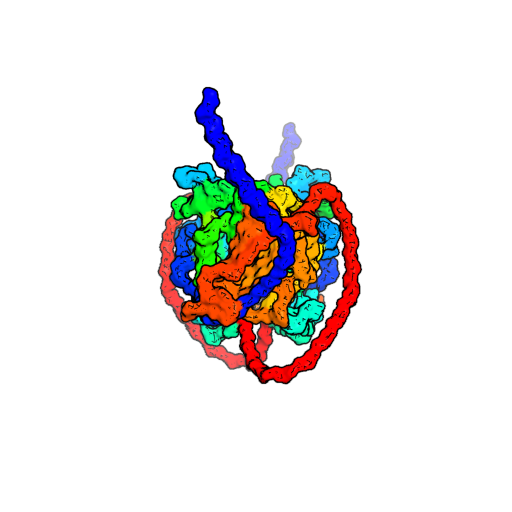92.38 211 GLY A CA 1
ATOM 1669 C C . GLY A 1 211 ? 27 2.59 16.203 1 92.38 211 GLY A C 1
ATOM 1670 O O . GLY A 1 211 ? 28.141 3.051 16.281 1 92.38 211 GLY A O 1
ATOM 1671 N N . GLU A 1 212 ? 26.219 2.936 15.211 1 93.69 212 GLU A N 1
ATOM 1672 C CA . GLU A 1 212 ? 26.641 3.725 14.062 1 93.69 212 GLU A CA 1
ATOM 1673 C C . GLU A 1 212 ? 26.047 5.125 14.102 1 93.69 212 GLU A C 1
ATOM 1675 O O . GLU A 1 212 ? 26.594 6.062 13.523 1 93.69 212 GLU A O 1
ATOM 1680 N N . TYR A 1 213 ? 24.938 5.297 14.633 1 97.12 213 TYR A N 1
ATOM 1681 C CA . TYR A 1 213 ? 24.172 6.535 14.641 1 97.12 213 TYR A CA 1
ATOM 1682 C C . TYR A 1 213 ? 23.703 6.875 16.047 1 97.12 213 TYR A C 1
ATOM 1684 O O . TYR A 1 213 ? 23.25 6 16.781 1 97.12 213 TYR A O 1
ATOM 1692 N N . GLN A 1 214 ? 23.859 8.148 16.406 1 97.94 214 GLN A N 1
ATOM 1693 C CA . GLN A 1 214 ? 23.406 8.617 17.719 1 97.94 214 GLN A CA 1
ATOM 1694 C C . GLN A 1 214 ? 22.484 9.82 17.578 1 97.94 214 GLN A C 1
ATOM 1696 O O . GLN A 1 214 ? 22.688 10.664 16.703 1 97.94 214 GLN A O 1
ATOM 1701 N N . GLY A 1 215 ? 21.5 9.852 18.406 1 98.25 215 GLY A N 1
ATOM 1702 C CA . GLY A 1 215 ? 20.562 10.969 18.469 1 98.25 215 GLY A CA 1
ATOM 1703 C C . GLY A 1 215 ? 19.859 11.094 19.812 1 98.25 215 GLY A C 1
ATOM 1704 O O . GLY A 1 215 ? 20.172 10.344 20.75 1 98.25 215 GLY A O 1
ATOM 1705 N N . ASN A 1 216 ? 19.109 12.086 19.953 1 98.69 216 ASN A N 1
ATOM 1706 C CA . ASN A 1 216 ? 18.297 12.281 21.141 1 98.69 216 ASN A CA 1
ATOM 1707 C C . ASN A 1 216 ? 16.938 12.883 20.797 1 98.69 216 ASN A C 1
ATOM 1709 O O . ASN A 1 216 ? 16.75 13.422 19.703 1 98.69 216 ASN A O 1
ATOM 1713 N N . PHE A 1 217 ? 16.031 12.711 21.641 1 98.56 217 PHE A N 1
ATOM 1714 C CA . PHE A 1 217 ? 14.695 13.273 21.547 1 98.56 217 PHE A CA 1
ATOM 1715 C C . PHE A 1 217 ? 14.078 13.477 22.922 1 98.56 217 PHE A C 1
ATOM 1717 O O . PHE A 1 217 ? 14.602 12.984 23.922 1 98.56 217 PHE A O 1
ATOM 1724 N N . THR A 1 218 ? 13.031 14.25 22.922 1 98.38 218 THR A N 1
ATOM 1725 C CA . THR A 1 218 ? 12.273 14.469 24.156 1 98.38 218 THR A CA 1
ATOM 1726 C C . THR A 1 218 ? 10.828 14.016 24 1 98.38 218 THR A C 1
ATOM 1728 O O . THR A 1 218 ? 10.156 14.383 23.031 1 98.38 218 THR A O 1
ATOM 1731 N N . THR A 1 219 ? 10.383 13.133 24.953 1 98.25 219 THR A N 1
ATOM 1732 C CA . THR A 1 219 ? 9 12.68 24.938 1 98.25 219 THR A CA 1
ATOM 1733 C C . THR A 1 219 ? 8.055 13.82 25.297 1 98.25 219 THR A C 1
ATOM 1735 O O . THR A 1 219 ? 8.469 14.82 25.891 1 98.25 219 THR A O 1
ATOM 1738 N N . LEU A 1 220 ? 6.824 13.656 24.922 1 98.19 220 LEU A N 1
ATOM 1739 C CA . LEU A 1 220 ? 5.809 14.68 25.141 1 98.19 220 LEU A CA 1
ATOM 1740 C C . LEU A 1 220 ? 5.184 14.547 26.516 1 98.19 220 LEU A C 1
ATOM 1742 O O . LEU A 1 220 ? 5.281 13.484 27.141 1 98.19 220 LEU A O 1
ATOM 1746 N N . PRO A 1 221 ? 4.566 15.648 27 1 97.31 221 PRO A N 1
ATOM 1747 C CA . PRO A 1 221 ? 3.84 15.523 28.266 1 97.31 221 PRO A CA 1
ATOM 1748 C C . PRO A 1 221 ? 2.664 14.555 28.188 1 97.31 221 PRO A C 1
ATOM 1750 O O . PRO A 1 221 ? 2.053 14.414 27.125 1 97.31 221 PRO A O 1
ATOM 1753 N N . MET A 1 222 ? 2.34 13.953 29.281 1 96.62 222 MET A N 1
ATOM 1754 C CA . MET A 1 222 ? 1.146 13.117 29.359 1 96.62 222 MET A CA 1
ATOM 1755 C C . MET A 1 222 ? -0.116 13.945 29.141 1 96.62 222 MET A C 1
ATOM 1757 O O . MET A 1 222 ? -0.195 15.094 29.578 1 96.62 222 MET A O 1
ATOM 1761 N N . ASP A 1 223 ? -1.02 13.312 28.484 1 95.81 223 ASP A N 1
ATOM 1762 C CA . ASP A 1 223 ? -2.279 14.039 28.344 1 95.81 223 ASP A CA 1
ATOM 1763 C C . ASP A 1 223 ? -2.854 14.414 29.703 1 95.81 223 ASP A C 1
ATOM 1765 O O . ASP A 1 223 ? -2.838 13.609 30.641 1 95.81 223 ASP A O 1
ATOM 1769 N N . GLY A 1 224 ? -3.285 15.609 29.797 1 95.69 224 GLY A N 1
ATOM 1770 C CA . GLY A 1 224 ? -3.812 16.125 31.047 1 95.69 224 GLY A CA 1
ATOM 1771 C C . GLY A 1 224 ? -2.805 16.953 31.828 1 95.69 224 GLY A C 1
ATOM 1772 O O . GLY A 1 224 ? -3.168 17.656 32.781 1 95.69 224 GLY A O 1
ATOM 1773 N N . ASP A 1 225 ? -1.559 16.859 31.453 1 96.5 225 ASP A N 1
ATOM 1774 C CA . ASP A 1 225 ? -0.536 17.672 32.094 1 96.5 225 ASP A CA 1
ATOM 1775 C C . ASP A 1 225 ? -0.465 19.062 31.453 1 96.5 225 ASP A C 1
ATOM 1777 O O . ASP A 1 225 ? 0.15 19.234 30.391 1 96.5 225 ASP A O 1
ATOM 1781 N N . HIS A 1 226 ? -0.939 20.062 32.188 1 93 226 HIS A N 1
ATOM 1782 C CA . HIS A 1 226 ? -0.993 21.438 31.719 1 93 226 HIS A CA 1
ATOM 1783 C C . HIS A 1 226 ? 0.069 22.297 32.375 1 93 226 HIS A C 1
ATOM 1785 O O . HIS A 1 226 ? -0.048 23.531 32.406 1 93 226 HIS A O 1
ATOM 1791 N N . SER A 1 227 ? 1.047 21.703 32.906 1 94.25 227 SER A N 1
ATOM 1792 C CA . SER A 1 227 ? 1.977 22.406 33.812 1 94.25 227 SER A CA 1
ATOM 1793 C C . SER A 1 227 ? 2.896 23.328 33 1 94.25 227 SER A C 1
ATOM 1795 O O . SER A 1 227 ? 3.414 24.312 33.531 1 94.25 227 SER A O 1
ATOM 1797 N N . LYS A 1 228 ? 3.164 23 31.75 1 95.94 228 LYS A N 1
ATOM 1798 C CA . LYS A 1 228 ? 4.02 23.828 30.891 1 95.94 228 LYS A CA 1
ATOM 1799 C C . LYS A 1 228 ? 3.375 24.062 29.531 1 95.94 228 LYS A C 1
ATOM 1801 O O . LYS A 1 228 ? 2.555 23.25 29.078 1 95.94 228 LYS A O 1
ATOM 1806 N N . PRO A 1 229 ? 3.748 25.188 28.906 1 98.06 229 PRO A N 1
ATOM 1807 C CA . PRO A 1 229 ? 3.248 25.406 27.547 1 98.06 229 PRO A CA 1
ATOM 1808 C C . PRO A 1 229 ? 3.699 24.328 26.562 1 98.06 229 PRO A C 1
ATOM 1810 O O . PRO A 1 229 ? 4.793 23.781 26.719 1 98.06 229 PRO A O 1
ATOM 1813 N N . LEU A 1 230 ? 2.855 24 25.672 1 98.5 230 LEU A N 1
ATOM 1814 C CA . LEU A 1 230 ? 3.154 23.078 24.594 1 98.5 230 LEU A CA 1
ATOM 1815 C C . LEU A 1 230 ? 3.395 23.844 23.281 1 98.5 230 LEU A C 1
ATOM 1817 O O . LEU A 1 230 ? 2.547 24.625 22.859 1 98.5 230 LEU A O 1
ATOM 1821 N N . THR A 1 231 ? 4.551 23.688 22.656 1 98.75 231 THR A N 1
ATOM 1822 C CA . THR A 1 231 ? 4.898 24.375 21.422 1 98.75 231 THR A CA 1
ATOM 1823 C C . THR A 1 231 ? 4.805 23.422 20.234 1 98.75 231 THR A C 1
ATOM 1825 O O . THR A 1 231 ? 5.453 22.375 20.219 1 98.75 231 THR A O 1
ATOM 1828 N N . LEU A 1 232 ? 4.035 23.812 19.25 1 98.81 232 LEU A N 1
ATOM 1829 C CA . LEU A 1 232 ? 3.893 23.047 18.016 1 98.81 232 LEU A CA 1
ATOM 1830 C C . LEU A 1 232 ? 4.582 23.75 16.859 1 98.81 232 LEU A C 1
ATOM 1832 O O . LEU A 1 232 ? 4.516 24.984 16.75 1 98.81 232 LEU A O 1
ATOM 1836 N N . GLY A 1 233 ? 5.398 23 16.094 1 98.69 233 GLY A N 1
ATOM 1837 C CA . GLY A 1 233 ? 5.754 23.406 14.742 1 98.69 233 GLY A CA 1
ATOM 1838 C C . GLY A 1 233 ? 4.809 22.875 13.688 1 98.69 233 GLY A C 1
ATOM 1839 O O . GLY A 1 233 ? 4.523 21.672 13.648 1 98.69 233 GLY A O 1
ATOM 1840 N N . MET A 1 234 ? 4.27 23.797 12.859 1 98.62 234 MET A N 1
ATOM 1841 C CA . MET A 1 234 ? 3.225 23.406 11.922 1 98.62 234 MET A CA 1
ATOM 1842 C C . MET A 1 234 ? 3.623 23.75 10.492 1 98.62 234 MET A C 1
ATOM 1844 O O . MET A 1 234 ? 4.082 24.875 10.227 1 98.62 234 MET A O 1
ATOM 1848 N N . TRP A 1 235 ? 3.512 22.812 9.594 1 97.75 235 TRP A N 1
ATOM 1849 C CA . TRP A 1 235 ? 3.82 23.078 8.188 1 97.75 235 TRP A CA 1
ATOM 1850 C C . TRP A 1 235 ? 3.143 22.047 7.285 1 97.75 235 TRP A C 1
ATOM 1852 O O . TRP A 1 235 ? 2.498 21.125 7.766 1 97.75 235 TRP A O 1
ATOM 1862 N N . ALA A 1 236 ? 3.086 22.266 5.984 1 97.88 236 ALA A N 1
ATOM 1863 C CA . ALA A 1 236 ? 2.537 21.391 4.941 1 97.88 236 ALA A CA 1
ATOM 1864 C C . ALA A 1 236 ? 3.191 21.688 3.592 1 97.88 236 ALA A C 1
ATOM 1866 O O . ALA A 1 236 ? 3.795 22.734 3.398 1 97.88 236 ALA A O 1
ATOM 1867 N N . ASP A 1 237 ? 3.098 20.672 2.707 1 95.62 237 ASP A N 1
ATOM 1868 C CA . ASP A 1 237 ? 3.541 20.844 1.328 1 95.62 237 ASP A CA 1
ATOM 1869 C C . ASP A 1 237 ? 5.031 21.172 1.267 1 95.62 237 ASP A C 1
ATOM 1871 O O . ASP A 1 237 ? 5.438 22.156 0.645 1 95.62 237 ASP A O 1
ATOM 1875 N N . VAL A 1 238 ? 5.727 20.188 1.882 1 93.31 238 VAL A N 1
ATOM 1876 C CA . VAL A 1 238 ? 7.16 20.438 2.002 1 93.31 238 VAL A CA 1
ATOM 1877 C C . VAL A 1 238 ? 7.906 19.656 0.914 1 93.31 238 VAL A C 1
ATOM 1879 O O . VAL A 1 238 ? 7.875 18.422 0.89 1 93.31 238 VAL A O 1
ATOM 1882 N N . GLY A 1 239 ? 8.445 20.266 -0.013 1 89.5 239 GLY A N 1
ATOM 1883 C CA . GLY A 1 239 ? 9.273 19.656 -1.046 1 89.5 239 GLY A CA 1
ATOM 1884 C C . GLY A 1 239 ? 10.742 19.578 -0.668 1 89.5 239 GLY A C 1
ATOM 1885 O O . GLY A 1 239 ? 11.078 19.25 0.469 1 89.5 239 GLY A O 1
ATOM 1886 N N . GLN A 1 240 ? 11.531 19.703 -1.584 1 89.19 240 GLN A N 1
ATOM 1887 C CA . GLN A 1 240 ? 12.969 19.609 -1.374 1 89.19 240 GLN A CA 1
ATOM 1888 C C . GLN A 1 240 ? 13.703 20.781 -1.987 1 89.19 240 GLN A C 1
ATOM 1890 O O . GLN A 1 240 ? 14.711 20.609 -2.682 1 89.19 240 GLN A O 1
ATOM 1895 N N . THR A 1 241 ? 13.172 21.891 -1.718 1 82.25 241 THR A N 1
ATOM 1896 C CA . THR A 1 241 ? 13.766 23.125 -2.209 1 82.25 241 THR A CA 1
ATOM 1897 C C . THR A 1 241 ? 14.625 23.781 -1.13 1 82.25 241 THR A C 1
ATOM 1899 O O . THR A 1 241 ? 14.656 23.312 0.012 1 82.25 241 THR A O 1
ATOM 1902 N N . ASN A 1 242 ? 15.297 24.844 -1.598 1 80.38 242 ASN A N 1
ATOM 1903 C CA . ASN A 1 242 ? 16.016 25.641 -0.604 1 80.38 242 ASN A CA 1
ATOM 1904 C C . ASN A 1 242 ? 15.07 26.234 0.435 1 80.38 242 ASN A C 1
ATOM 1906 O O . ASN A 1 242 ? 15.422 26.359 1.607 1 80.38 242 ASN A O 1
ATOM 1910 N N . VAL A 1 243 ? 13.922 26.656 0.013 1 81.69 243 VAL A N 1
ATOM 1911 C CA . VAL A 1 243 ? 12.914 27.188 0.925 1 81.69 243 VAL A CA 1
ATOM 1912 C C . VAL A 1 243 ? 12.492 26.109 1.917 1 81.69 243 VAL A C 1
ATOM 1914 O O . VAL A 1 243 ? 12.305 26.375 3.105 1 81.69 243 VAL A O 1
ATOM 1917 N N . SER A 1 244 ? 12.297 24.891 1.418 1 87.12 244 SER A N 1
ATOM 1918 C CA . SER A 1 244 ? 11.984 23.766 2.293 1 87.12 244 SER A CA 1
ATOM 1919 C C . SER A 1 244 ? 13.039 23.594 3.377 1 87.12 244 SER A C 1
ATOM 1921 O O . SER A 1 244 ? 12.711 23.391 4.547 1 87.12 244 SER A O 1
ATOM 1923 N N . ALA A 1 245 ? 14.305 23.688 2.922 1 86.69 245 ALA A N 1
ATOM 1924 C CA . ALA A 1 245 ? 15.422 23.5 3.848 1 86.69 245 ALA A CA 1
ATOM 1925 C C . ALA A 1 245 ? 15.453 24.625 4.891 1 86.69 245 ALA A C 1
ATOM 1927 O O . ALA A 1 245 ? 15.695 24.375 6.074 1 86.69 245 ALA A O 1
ATOM 1928 N N . LEU A 1 246 ? 15.203 25.828 4.465 1 85.75 246 LEU A N 1
ATOM 1929 C CA . LEU A 1 246 ? 15.211 26.969 5.371 1 85.75 246 LEU A CA 1
ATOM 1930 C C . LEU A 1 246 ? 14.086 26.859 6.395 1 85.75 246 LEU A C 1
ATOM 1932 O O . LEU A 1 246 ? 14.273 27.172 7.57 1 85.75 246 LEU A O 1
ATOM 1936 N N . ASN A 1 247 ? 12.977 26.453 5.91 1 90.88 247 ASN A N 1
ATOM 1937 C CA . ASN A 1 247 ? 11.844 26.266 6.82 1 90.88 247 ASN A CA 1
ATOM 1938 C C . ASN A 1 247 ? 12.117 25.156 7.824 1 90.88 247 ASN A C 1
ATOM 1940 O O . ASN A 1 247 ? 11.742 25.266 8.992 1 90.88 247 ASN A O 1
ATOM 1944 N N . MET A 1 248 ? 12.719 24.109 7.336 1 93.25 248 MET A N 1
ATOM 1945 C CA . MET A 1 248 ? 13.102 23.016 8.234 1 93.25 248 MET A CA 1
ATOM 1946 C C . MET A 1 248 ? 14.07 23.5 9.305 1 93.25 248 MET A C 1
ATOM 1948 O O . MET A 1 248 ? 13.906 23.203 10.484 1 93.25 248 MET A O 1
ATOM 1952 N N . GLU A 1 249 ? 15.031 24.297 8.961 1 91.69 249 GLU A N 1
ATOM 1953 C CA . GLU A 1 249 ? 16.016 24.844 9.891 1 91.69 249 GLU A CA 1
ATOM 1954 C C . GLU A 1 249 ? 15.359 25.797 10.883 1 91.69 249 GLU A C 1
ATOM 1956 O O . GLU A 1 249 ? 15.703 25.812 12.062 1 91.69 249 GLU A O 1
ATOM 1961 N N . TYR A 1 250 ? 14.477 26.562 10.352 1 91.31 250 TYR A N 1
ATOM 1962 C CA . TYR A 1 250 ? 13.758 27.484 11.219 1 91.31 250 TYR A CA 1
ATOM 1963 C C . TYR A 1 250 ? 12.977 26.734 12.289 1 91.31 250 TYR A C 1
ATOM 1965 O O . TYR A 1 250 ? 12.992 27.094 13.461 1 91.31 250 TYR A O 1
ATOM 1973 N N . LEU A 1 251 ? 12.242 25.734 11.906 1 96.62 251 LEU A N 1
ATOM 1974 C CA . LEU A 1 251 ? 11.5 24.938 12.875 1 96.62 251 LEU A CA 1
ATOM 1975 C C . LEU A 1 251 ? 12.445 24.297 13.898 1 96.62 251 LEU A C 1
ATOM 1977 O O . LEU A 1 251 ? 12.141 24.281 15.094 1 96.62 251 LEU A O 1
ATOM 1981 N N . LEU A 1 252 ? 13.547 23.844 13.422 1 97.06 252 LEU A N 1
ATOM 1982 C CA . LEU A 1 252 ? 14.477 23.125 14.289 1 97.06 252 LEU A CA 1
ATOM 1983 C C . LEU A 1 252 ? 15.109 24.078 15.297 1 97.06 252 LEU A C 1
ATOM 1985 O O . LEU A 1 252 ? 15.164 23.781 16.5 1 97.06 252 LEU A O 1
ATOM 1989 N N . HIS A 1 253 ? 15.594 25.234 14.875 1 95.31 253 HIS A N 1
ATOM 1990 C CA . HIS A 1 253 ? 16.484 26.062 15.688 1 95.31 253 HIS A CA 1
ATOM 1991 C C . HIS A 1 253 ? 15.719 27.203 16.344 1 95.31 253 HIS A C 1
ATOM 1993 O O . HIS A 1 253 ? 15.992 27.562 17.5 1 95.31 253 HIS A O 1
ATOM 1999 N N . ASP A 1 254 ? 14.82 27.766 15.617 1 93.25 254 ASP A N 1
ATOM 2000 C CA . ASP A 1 254 ? 14.156 28.969 16.109 1 93.25 254 ASP A CA 1
ATOM 2001 C C . ASP A 1 254 ? 12.891 28.609 16.875 1 93.25 254 ASP A C 1
ATOM 2003 O O . ASP A 1 254 ? 12.656 29.125 17.969 1 93.25 254 ASP A O 1
ATOM 2007 N N . VAL A 1 255 ? 12.133 27.75 16.281 1 96.12 255 VAL A N 1
ATOM 2008 C CA . VAL A 1 255 ? 10.906 27.344 16.953 1 96.12 255 VAL A CA 1
ATOM 2009 C C . VAL A 1 255 ? 11.219 26.328 18.047 1 96.12 255 VAL A C 1
ATOM 2011 O O . VAL A 1 255 ? 10.711 26.422 19.156 1 96.12 255 VAL A O 1
ATOM 2014 N N . ASN A 1 256 ? 12.062 25.328 17.719 1 97.94 256 ASN A N 1
ATOM 2015 C CA . ASN A 1 256 ? 12.398 24.234 18.625 1 97.94 256 ASN A CA 1
ATOM 2016 C C . ASN A 1 256 ? 11.148 23.625 19.25 1 97.94 256 ASN A C 1
ATOM 2018 O O . ASN A 1 256 ? 11.039 23.547 20.469 1 97.94 256 ASN A O 1
ATOM 2022 N N . PRO A 1 257 ? 10.25 23.109 18.422 1 98.62 257 PRO A N 1
ATOM 2023 C CA . PRO A 1 257 ? 8.945 22.656 18.891 1 98.62 257 PRO A CA 1
ATOM 2024 C C . PRO A 1 257 ? 9.031 21.375 19.719 1 98.62 257 PRO A C 1
ATOM 2026 O O . PRO A 1 257 ? 10.008 20.641 19.625 1 98.62 257 PRO A O 1
ATOM 2029 N N . ASP A 1 258 ? 7.988 21.188 20.578 1 98.25 258 ASP A N 1
ATOM 2030 C CA . ASP A 1 258 ? 7.809 19.906 21.234 1 98.25 258 ASP A CA 1
ATOM 2031 C C . ASP A 1 258 ? 7.328 18.844 20.25 1 98.25 258 ASP A C 1
ATOM 2033 O O . ASP A 1 258 ? 7.719 17.672 20.344 1 98.25 258 ASP A O 1
ATOM 2037 N N . LEU A 1 259 ? 6.488 19.219 19.375 1 98.69 259 LEU A N 1
ATOM 2038 C CA . LEU A 1 259 ? 5.863 18.344 18.391 1 98.69 259 LEU A CA 1
ATOM 2039 C C . LEU A 1 259 ? 5.719 19.047 17.047 1 98.69 259 LEU A C 1
ATOM 2041 O O . LEU A 1 259 ? 5.352 20.219 16.984 1 98.69 259 LEU A O 1
ATOM 2045 N N . VAL A 1 260 ? 6.043 18.344 15.969 1 98.81 260 VAL A N 1
ATOM 2046 C CA . VAL A 1 260 ? 5.891 18.859 14.609 1 98.81 260 VAL A CA 1
ATOM 2047 C C . VAL A 1 260 ? 4.684 18.219 13.945 1 98.81 260 VAL A C 1
ATOM 2049 O O . VAL A 1 260 ? 4.535 16.984 13.961 1 98.81 260 VAL A O 1
ATOM 2052 N N . LEU A 1 261 ? 3.775 19.047 13.43 1 98.81 261 LEU A N 1
ATOM 2053 C CA . LEU A 1 261 ? 2.633 18.578 12.648 1 98.81 261 LEU A CA 1
ATOM 2054 C C . LEU A 1 261 ? 2.814 18.906 11.164 1 98.81 261 LEU A C 1
ATOM 2056 O O . LEU A 1 261 ? 2.971 20.078 10.797 1 98.81 261 LEU A O 1
ATOM 2060 N N . LEU A 1 262 ? 2.877 17.875 10.336 1 98.5 262 LEU A N 1
ATOM 2061 C CA . LEU A 1 262 ? 2.98 18.047 8.891 1 98.5 262 LEU A CA 1
ATOM 2062 C C . LEU A 1 262 ? 1.69 17.609 8.203 1 98.5 262 LEU A C 1
ATOM 2064 O O . LEU A 1 262 ? 1.424 16.422 8.062 1 98.5 262 LEU A O 1
ATOM 2068 N N . ALA A 1 263 ? 0.992 18.594 7.645 1 98.38 263 ALA A N 1
ATOM 2069 C CA . ALA A 1 263 ? -0.378 18.391 7.18 1 98.38 263 ALA A CA 1
ATOM 2070 C C . ALA A 1 263 ? -0.404 17.984 5.711 1 98.38 263 ALA A C 1
ATOM 2072 O O . ALA A 1 263 ? -1.159 18.547 4.914 1 98.38 263 ALA A O 1
ATOM 2073 N N . GLY A 1 264 ? 0.464 17.141 5.309 1 97.06 264 GLY A N 1
ATOM 2074 C CA . GLY A 1 264 ? 0.349 16.484 4.016 1 97.06 264 GLY A CA 1
ATOM 2075 C C . GLY A 1 264 ? 1.296 17.047 2.975 1 97.06 264 GLY A C 1
ATOM 2076 O O . GLY A 1 264 ? 1.832 18.141 3.146 1 97.06 264 GLY A O 1
ATOM 2077 N N . ASP A 1 265 ? 1.478 16.281 1.847 1 96 265 ASP A N 1
ATOM 2078 C CA . ASP A 1 265 ? 2.4 16.562 0.748 1 96 265 ASP A CA 1
ATOM 2079 C C . ASP A 1 265 ? 3.846 16.578 1.237 1 96 265 ASP A C 1
ATOM 2081 O O . ASP A 1 265 ? 4.457 17.656 1.327 1 96 265 ASP A O 1
ATOM 2085 N N . LEU A 1 266 ? 4.422 15.5 1.492 1 93.38 266 LEU A N 1
ATOM 2086 C CA . LEU A 1 266 ? 5.715 15.312 2.137 1 93.38 266 LEU A CA 1
ATOM 2087 C C . LEU A 1 266 ? 6.848 15.422 1.122 1 93.38 266 LEU A C 1
ATOM 2089 O O . LEU A 1 266 ? 7.773 16.219 1.3 1 93.38 266 LEU A O 1
ATOM 2093 N N . SER A 1 267 ? 6.949 14.672 0.02 1 91.81 267 SER A N 1
ATOM 2094 C CA . SER A 1 267 ? 8.164 14.484 -0.771 1 91.81 267 SER A CA 1
ATOM 2095 C C . SER A 1 267 ? 7.988 15.023 -2.186 1 91.81 267 SER A C 1
ATOM 2097 O O . SER A 1 267 ? 8.969 15.312 -2.873 1 91.81 267 SER A O 1
ATOM 2099 N N . TYR A 1 268 ? 6.781 15.141 -2.582 1 91 268 TYR A N 1
ATOM 2100 C CA . TYR A 1 268 ? 6.527 15.438 -3.986 1 91 268 TYR A CA 1
ATOM 2101 C C . TYR A 1 268 ? 7.277 14.469 -4.895 1 91 268 TYR A C 1
ATOM 2103 O O . TYR A 1 268 ? 7.883 14.883 -5.887 1 91 268 TYR A O 1
ATOM 2111 N N . ALA A 1 269 ? 7.293 13.234 -4.512 1 91.25 269 ALA A N 1
ATOM 2112 C CA . ALA A 1 269 ? 7.891 12.203 -5.359 1 91.25 269 ALA A CA 1
ATOM 2113 C C . ALA A 1 269 ? 7.113 12.055 -6.664 1 91.25 269 ALA A C 1
ATOM 2115 O O . ALA A 1 269 ? 7.707 11.891 -7.73 1 91.25 269 ALA A O 1
ATOM 2116 N N . ASP A 1 270 ? 5.797 12.125 -6.52 1 88.31 270 ASP A N 1
ATOM 2117 C CA . ASP A 1 270 ? 4.926 12.086 -7.691 1 88.31 270 ASP A CA 1
ATOM 2118 C C . ASP A 1 270 ? 5.262 10.906 -8.594 1 88.31 270 ASP A C 1
ATOM 2120 O O . ASP A 1 270 ? 5.441 11.062 -9.797 1 88.31 270 ASP A O 1
ATOM 2124 N N . ALA A 1 271 ? 5.547 9.727 -7.996 1 87 271 ALA A N 1
ATOM 2125 C CA . ALA A 1 271 ? 5.75 8.414 -8.609 1 87 271 ALA A CA 1
ATOM 2126 C C . ALA A 1 271 ? 7.168 8.281 -9.156 1 87 271 ALA A C 1
ATOM 2128 O O . ALA A 1 271 ? 7.496 7.289 -9.812 1 87 271 ALA A O 1
ATOM 2129 N N . PHE A 1 272 ? 7.977 9.266 -9.109 1 90.81 272 PHE A N 1
ATOM 2130 C CA . PHE A 1 272 ? 9.414 9.039 -9.172 1 90.81 272 PHE A CA 1
ATOM 2131 C C . PHE A 1 272 ? 9.992 8.812 -7.781 1 90.81 272 PHE A C 1
ATOM 2133 O O . PHE A 1 272 ? 10.531 9.742 -7.168 1 90.81 272 PHE A O 1
ATOM 2140 N N . GLN A 1 273 ? 10.047 7.645 -7.383 1 91.88 273 GLN A N 1
ATOM 2141 C CA . GLN A 1 273 ? 10.07 7.219 -5.988 1 91.88 273 GLN A CA 1
ATOM 2142 C C . GLN A 1 273 ? 11.398 7.586 -5.324 1 91.88 273 GLN A C 1
ATOM 2144 O O . GLN A 1 273 ? 11.477 7.707 -4.102 1 91.88 273 GLN A O 1
ATOM 2149 N N . GLN A 1 274 ? 12.492 7.801 -6.047 1 92.38 274 GLN A N 1
ATOM 2150 C CA . GLN A 1 274 ? 13.781 8.188 -5.496 1 92.38 274 GLN A CA 1
ATOM 2151 C C . GLN A 1 274 ? 13.688 9.492 -4.719 1 92.38 274 GLN A C 1
ATOM 2153 O O . GLN A 1 274 ? 14.492 9.758 -3.826 1 92.38 274 GLN A O 1
ATOM 2158 N N . ARG A 1 275 ? 12.688 10.227 -5.016 1 93.25 275 ARG A N 1
ATOM 2159 C CA . ARG A 1 275 ? 12.531 11.516 -4.344 1 93.25 275 ARG A CA 1
ATOM 2160 C C . ARG A 1 275 ? 12.039 11.336 -2.912 1 93.25 275 ARG A C 1
ATOM 2162 O O . ARG A 1 275 ? 12.219 12.219 -2.074 1 93.25 275 ARG A O 1
ATOM 2169 N N . TRP A 1 276 ? 11.406 10.219 -2.576 1 95.69 276 TRP A N 1
ATOM 2170 C CA . TRP A 1 276 ? 11.148 9.898 -1.178 1 95.69 276 TRP A CA 1
ATOM 2171 C C . TRP A 1 276 ? 12.453 9.805 -0.392 1 95.69 276 TRP A C 1
ATOM 2173 O O . TRP A 1 276 ? 12.523 10.25 0.757 1 95.69 276 TRP A O 1
ATOM 2183 N N . ASP A 1 277 ? 13.477 9.234 -1.026 1 96.44 277 ASP A N 1
ATOM 2184 C CA . ASP A 1 277 ? 14.758 9.016 -0.359 1 96.44 277 ASP A CA 1
ATOM 2185 C C . ASP A 1 277 ? 15.477 10.344 -0.12 1 96.44 277 ASP A C 1
ATOM 2187 O O . ASP A 1 277 ? 15.977 10.594 0.979 1 96.44 277 ASP A O 1
ATOM 2191 N N . THR A 1 278 ? 15.523 11.164 -1.136 1 95.31 278 THR A N 1
ATOM 2192 C CA . THR A 1 278 ? 16.219 12.438 -0.98 1 95.31 278 THR A CA 1
ATOM 2193 C C . THR A 1 278 ? 15.484 13.336 0.021 1 95.31 278 THR A C 1
ATOM 2195 O O . THR A 1 278 ? 16.125 14.055 0.794 1 95.31 278 THR A O 1
ATOM 2198 N N . TRP A 1 279 ? 14.172 13.273 0.038 1 96.31 279 TRP A N 1
ATOM 2199 C CA . TRP A 1 279 ? 13.398 14.07 0.983 1 96.31 279 TRP A CA 1
ATOM 2200 C C . TRP A 1 279 ? 13.656 13.625 2.416 1 96.31 279 TRP A C 1
ATOM 2202 O O . TRP A 1 279 ? 13.828 14.453 3.314 1 96.31 279 TRP A O 1
ATOM 2212 N N . GLY A 1 280 ? 13.648 12.297 2.611 1 97.5 280 GLY A N 1
ATOM 2213 C CA . GLY A 1 280 ? 13.938 11.773 3.939 1 97.5 280 GLY A CA 1
ATOM 2214 C C . GLY A 1 280 ? 15.281 12.227 4.477 1 97.5 280 GLY A C 1
ATOM 2215 O O . GLY A 1 280 ? 15.414 12.523 5.664 1 97.5 280 GLY A O 1
ATOM 2216 N N . ARG A 1 281 ? 16.25 12.297 3.631 1 97.06 281 ARG A N 1
ATOM 2217 C CA . ARG A 1 281 ? 17.594 12.742 4.023 1 97.06 281 ARG A CA 1
ATOM 2218 C C . ARG A 1 281 ? 17.578 14.227 4.363 1 97.06 281 ARG A C 1
ATOM 2220 O O . ARG A 1 281 ? 18.188 14.648 5.355 1 97.06 281 ARG A O 1
ATOM 2227 N N . LEU A 1 282 ? 16.875 14.969 3.598 1 95.62 282 LEU A N 1
ATOM 2228 C CA . LEU A 1 282 ? 16.828 16.422 3.797 1 95.62 282 LEU A CA 1
ATOM 2229 C C . LEU A 1 282 ? 16.156 16.75 5.121 1 95.62 282 LEU A C 1
ATOM 2231 O O . LEU A 1 282 ? 16.547 17.719 5.789 1 95.62 282 LEU A O 1
ATOM 2235 N N . MET A 1 283 ? 15.156 16.031 5.512 1 97.75 283 MET A N 1
ATOM 2236 C CA . MET A 1 283 ? 14.352 16.375 6.68 1 97.75 283 MET A CA 1
ATOM 2237 C C . MET A 1 283 ? 14.914 15.719 7.941 1 97.75 283 MET A C 1
ATOM 2239 O O . MET A 1 283 ? 14.477 16.031 9.055 1 97.75 283 MET A O 1
ATOM 2243 N N . GLU A 1 284 ? 15.906 14.875 7.84 1 98 284 GLU A N 1
ATOM 2244 C CA . GLU A 1 284 ? 16.438 14.07 8.938 1 98 284 GLU A CA 1
ATOM 2245 C C . GLU A 1 284 ? 16.875 14.945 10.102 1 98 284 GLU A C 1
ATOM 2247 O O . GLU A 1 284 ? 16.625 14.625 11.266 1 98 284 GLU A O 1
ATOM 2252 N N . PRO A 1 285 ? 17.516 16.109 9.883 1 97.88 285 PRO A N 1
ATOM 2253 C CA . PRO A 1 285 ? 17.984 16.906 11.031 1 97.88 285 PRO A CA 1
ATOM 2254 C C . PRO A 1 285 ? 16.844 17.281 11.977 1 97.88 285 PRO A C 1
ATOM 2256 O O . PRO A 1 285 ? 17 17.203 13.203 1 97.88 285 PRO A O 1
ATOM 2259 N N . LEU A 1 286 ? 15.742 17.641 11.438 1 98.56 286 LEU A N 1
ATOM 2260 C CA . LEU A 1 286 ? 14.602 18.016 12.266 1 98.56 286 LEU A CA 1
ATOM 2261 C C . LEU A 1 286 ? 13.914 16.766 12.836 1 98.56 286 LEU A C 1
ATOM 2263 O O . LEU A 1 286 ? 13.664 16.703 14.047 1 98.56 286 LEU A O 1
ATOM 2267 N N . MET A 1 287 ? 13.672 15.789 12.023 1 98.38 287 MET A N 1
ATOM 2268 C CA . MET A 1 287 ? 12.758 14.703 12.375 1 98.38 287 MET A CA 1
ATOM 2269 C C . MET A 1 287 ? 13.469 13.648 13.219 1 98.38 287 MET A C 1
ATOM 2271 O O . MET A 1 287 ? 12.812 12.82 13.859 1 98.38 287 MET A O 1
ATOM 2275 N N . SER A 1 288 ? 14.797 13.617 13.266 1 98.62 288 SER A N 1
ATOM 2276 C CA . SER A 1 288 ? 15.539 12.703 14.117 1 98.62 288 SER A CA 1
ATOM 2277 C C . SER A 1 288 ? 15.633 13.227 15.547 1 98.62 288 SER A C 1
ATOM 2279 O O . SER A 1 288 ? 16.047 12.508 16.453 1 98.62 288 SER A O 1
ATOM 2281 N N . HIS A 1 289 ? 15.172 14.469 15.75 1 98.19 289 HIS A N 1
ATOM 2282 C CA . HIS A 1 289 ? 15.273 15.086 17.062 1 98.19 289 HIS A CA 1
ATOM 2283 C C . HIS A 1 289 ? 13.898 15.445 17.609 1 98.19 289 HIS A C 1
ATOM 2285 O O . HIS A 1 289 ? 13.703 15.5 18.828 1 98.19 289 HIS A O 1
ATOM 2291 N N . LYS A 1 290 ? 13.031 15.758 16.719 1 98.62 290 LYS A N 1
ATOM 2292 C CA . LYS A 1 290 ? 11.695 16.188 17.109 1 98.62 290 LYS A CA 1
ATOM 2293 C C . LYS A 1 290 ? 10.641 15.172 16.703 1 98.62 290 LYS A C 1
ATOM 2295 O O . LYS A 1 290 ? 10.648 14.672 15.578 1 98.62 290 LYS A O 1
ATOM 2300 N N . LEU A 1 291 ? 9.727 14.852 17.688 1 98.62 291 LEU A N 1
ATOM 2301 C CA . LEU A 1 291 ? 8.594 13.992 17.359 1 98.62 291 LEU A CA 1
ATOM 2302 C C . LEU A 1 291 ? 7.688 14.656 16.328 1 98.62 291 LEU A C 1
ATOM 2304 O O . LEU A 1 291 ? 7.453 15.867 16.391 1 98.62 291 LEU A O 1
ATOM 2308 N N . SER A 1 292 ? 7.199 13.836 15.367 1 98.69 292 SER A N 1
ATOM 2309 C CA . SER A 1 292 ? 6.367 14.367 14.289 1 98.69 292 SER A CA 1
ATOM 2310 C C . SER A 1 292 ? 5.105 13.523 14.102 1 98.69 292 SER A C 1
ATOM 2312 O O . SER A 1 292 ? 5.086 12.344 14.445 1 98.69 292 SER A O 1
ATOM 2314 N N . LEU A 1 293 ? 4.035 14.156 13.664 1 98.69 293 LEU A N 1
ATOM 2315 C CA . LEU A 1 293 ? 2.82 13.531 13.148 1 98.69 293 LEU A CA 1
ATOM 2316 C C . LEU A 1 293 ? 2.527 14 11.734 1 98.69 293 LEU A C 1
ATOM 2318 O O . LEU A 1 293 ? 2.84 15.141 11.367 1 98.69 293 LEU A O 1
ATOM 2322 N N . PHE A 1 294 ? 1.939 13.062 10.93 1 97.88 294 PHE A N 1
ATOM 2323 C CA . PHE A 1 294 ? 1.732 13.312 9.508 1 97.88 294 PHE A CA 1
ATOM 2324 C C . PHE A 1 294 ? 0.286 13.031 9.117 1 97.88 294 PHE A C 1
ATOM 2326 O O . PHE A 1 294 ? -0.421 12.305 9.812 1 97.88 294 PHE A O 1
ATOM 2333 N N . CYS A 1 295 ? -0.211 13.578 8.086 1 96.12 295 CYS A N 1
ATOM 2334 C CA . CYS A 1 295 ? -1.369 13.07 7.363 1 96.12 295 CYS A CA 1
ATOM 2335 C C . CYS A 1 295 ? -1.059 12.914 5.879 1 96.12 295 CYS A C 1
ATOM 2337 O O . CYS A 1 295 ? -0.082 13.477 5.383 1 96.12 295 CYS A O 1
ATOM 2339 N N . ASN A 1 296 ? -1.737 12.078 5.145 1 93.88 296 ASN A N 1
ATOM 2340 C CA . ASN A 1 296 ? -1.523 11.867 3.715 1 93.88 296 ASN A CA 1
ATOM 2341 C C . ASN A 1 296 ? -2.314 12.875 2.879 1 93.88 296 ASN A C 1
ATOM 2343 O O . ASN A 1 296 ? -3.215 13.539 3.393 1 93.88 296 ASN A O 1
ATOM 2347 N N . ALA A 1 297 ? -1.904 13.07 1.681 1 95.56 297 ALA A N 1
ATOM 2348 C CA . ALA A 1 297 ? -2.496 14.039 0.758 1 95.56 297 ALA A CA 1
ATOM 2349 C C . ALA A 1 297 ? -2.459 13.523 -0.677 1 95.56 297 ALA A C 1
ATOM 2351 O O . ALA A 1 297 ? -2.389 12.312 -0.906 1 95.56 297 ALA A O 1
ATOM 2352 N N . ASP A 1 298 ? -2.701 14.406 -1.633 1 92.56 298 ASP A N 1
ATOM 2353 C CA . ASP A 1 298 ? -2.797 13.992 -3.029 1 92.56 298 ASP A CA 1
ATOM 2354 C C . ASP A 1 298 ? -1.437 13.555 -3.566 1 92.56 298 ASP A C 1
ATOM 2356 O O . ASP A 1 298 ? -1.354 12.641 -4.395 1 92.56 298 ASP A O 1
ATOM 2360 N N . HIS A 1 299 ? -0.356 14.078 -3.123 1 93.06 299 HIS A N 1
ATOM 2361 C CA . HIS A 1 299 ? 0.958 13.703 -3.627 1 93.06 299 HIS A CA 1
ATOM 2362 C C . HIS A 1 299 ? 1.401 12.359 -3.057 1 93.06 299 HIS A C 1
ATOM 2364 O O . HIS A 1 299 ? 2.318 11.727 -3.586 1 93.06 299 HIS A O 1
ATOM 2370 N N . GLU A 1 300 ? 0.795 11.914 -2 1 92.62 300 GLU A N 1
ATOM 2371 C CA . GLU A 1 300 ? 1.023 10.57 -1.479 1 92.62 300 GLU A CA 1
ATOM 2372 C C . GLU A 1 300 ? 0.097 9.555 -2.145 1 92.62 300 GLU A C 1
ATOM 2374 O O . GLU A 1 300 ? 0.452 8.383 -2.291 1 92.62 300 GLU A O 1
ATOM 2379 N N . LEU A 1 301 ? -1.086 10.016 -2.58 1 86.81 301 LEU A N 1
ATOM 2380 C CA . LEU A 1 301 ? -2.119 9.109 -3.074 1 86.81 301 LEU A CA 1
ATOM 2381 C C . LEU A 1 301 ? -2.125 9.07 -4.598 1 86.81 301 LEU A C 1
ATOM 2383 O O . LEU A 1 301 ? -1.995 8 -5.199 1 86.81 301 LEU A O 1
ATOM 2387 N N . ASN A 1 302 ? -2.375 10.195 -5.238 1 71.81 302 ASN A N 1
ATOM 2388 C CA . ASN A 1 302 ? -2.896 10.188 -6.602 1 71.81 302 ASN A CA 1
ATOM 2389 C C . ASN A 1 302 ? -1.886 10.758 -7.59 1 71.81 302 ASN A C 1
ATOM 2391 O O . ASN A 1 302 ? -1.97 10.5 -8.789 1 71.81 302 ASN A O 1
ATOM 2395 N N . VAL A 1 303 ? -1.16 11.523 -7.102 1 66.44 303 VAL A N 1
ATOM 2396 C CA . VAL A 1 303 ? -0.259 12.055 -8.117 1 66.44 303 VAL A CA 1
ATOM 2397 C C . VAL A 1 303 ? 0.695 10.961 -8.586 1 66.44 303 VAL A C 1
ATOM 2399 O O . VAL A 1 303 ? 1.424 10.375 -7.781 1 66.44 303 VAL A O 1
ATOM 2402 N N . GLY A 1 304 ? 0.428 10.617 -9.859 1 62.09 304 GLY A N 1
ATOM 2403 C CA . GLY A 1 304 ? 1.162 9.508 -10.445 1 62.09 304 GLY A CA 1
ATOM 2404 C C . GLY A 1 304 ? 0.716 8.148 -9.922 1 62.09 304 GLY A C 1
ATOM 2405 O O . GLY A 1 304 ? -0.474 7.934 -9.688 1 62.09 304 GLY A O 1
ATOM 2406 N N . ASN A 1 305 ? 1.523 7.203 -9.883 1 72.88 305 ASN A N 1
ATOM 2407 C CA . ASN A 1 305 ? 1.292 5.844 -9.414 1 72.88 305 ASN A CA 1
ATOM 2408 C C . ASN A 1 305 ? 1.681 5.684 -7.945 1 72.88 305 ASN A C 1
ATOM 2410 O O . ASN A 1 305 ? 2.328 4.703 -7.574 1 72.88 305 ASN A O 1
ATOM 2414 N N . GLU A 1 306 ? 1.33 6.613 -7.055 1 82.44 306 GLU A N 1
ATOM 2415 C CA . GLU A 1 306 ? 1.738 6.562 -5.656 1 82.44 306 GLU A CA 1
ATOM 2416 C C . GLU A 1 306 ? 0.874 5.586 -4.863 1 82.44 306 GLU A C 1
ATOM 2418 O O . GLU A 1 306 ? 1.362 4.555 -4.395 1 82.44 306 GLU A O 1
ATOM 2423 N N . GLN A 1 307 ? -0.413 5.918 -4.758 1 88.75 307 GLN A N 1
ATOM 2424 C CA . GLN A 1 307 ? -1.425 5.125 -4.062 1 88.75 307 GLN A CA 1
ATOM 2425 C C . GLN A 1 307 ? -1.022 4.867 -2.613 1 88.75 307 GLN A C 1
ATOM 2427 O O . GLN A 1 307 ? -1.19 3.758 -2.105 1 88.75 307 GLN A O 1
ATOM 2432 N N . ASN A 1 308 ? -0.365 5.738 -1.961 1 92.38 308 ASN A N 1
ATOM 2433 C CA . ASN A 1 308 ? -0.046 5.816 -0.54 1 92.38 308 ASN A CA 1
ATOM 2434 C C . ASN A 1 308 ? 1.057 4.832 -0.157 1 92.38 308 ASN A C 1
ATOM 2436 O O . ASN A 1 308 ? 1.429 4.734 1.014 1 92.38 308 ASN A O 1
ATOM 2440 N N . ILE A 1 309 ? 1.632 4.078 -1.054 1 93.19 309 ILE A N 1
ATOM 2441 C CA . ILE A 1 309 ? 2.508 2.977 -0.674 1 93.19 309 ILE A CA 1
ATOM 2442 C C . ILE A 1 309 ? 3.764 3.525 0.002 1 93.19 309 ILE A C 1
ATOM 2444 O O . ILE A 1 309 ? 4.199 3.004 1.032 1 93.19 309 ILE A O 1
ATOM 2448 N N . GLY A 1 310 ? 4.41 4.586 -0.554 1 93.88 310 GLY A N 1
ATOM 2449 C CA . GLY A 1 310 ? 5.559 5.195 0.096 1 93.88 310 GLY A CA 1
ATOM 2450 C C . GLY A 1 310 ? 5.242 5.738 1.477 1 93.88 310 GLY A C 1
ATOM 2451 O O . GLY A 1 310 ? 5.988 5.5 2.43 1 93.88 310 GLY A O 1
ATOM 2452 N N . TYR A 1 311 ? 4.102 6.375 1.586 1 96.25 311 TYR A N 1
ATOM 2453 C CA . TYR A 1 311 ? 3.66 6.949 2.852 1 96.25 311 TYR A CA 1
ATOM 2454 C C . TYR A 1 311 ? 3.41 5.863 3.887 1 96.25 311 TYR A C 1
ATOM 2456 O O . TYR A 1 311 ? 3.828 5.984 5.039 1 96.25 311 TYR A O 1
ATOM 2464 N N . LEU A 1 312 ? 2.75 4.828 3.465 1 95.81 312 LEU A N 1
ATOM 2465 C CA . LEU A 1 312 ? 2.367 3.723 4.336 1 95.81 312 LEU A CA 1
ATOM 2466 C C . LEU A 1 312 ? 3.594 3.084 4.977 1 95.81 312 LEU A C 1
ATOM 2468 O O . LEU A 1 312 ? 3.596 2.793 6.172 1 95.81 312 LEU A O 1
ATOM 2472 N N . PHE A 1 313 ? 4.68 2.91 4.25 1 96.88 313 PHE A N 1
ATOM 2473 C CA . PHE A 1 313 ? 5.836 2.168 4.738 1 96.88 313 PHE A CA 1
ATOM 2474 C C . PHE A 1 313 ? 6.801 3.09 5.469 1 96.88 313 PHE A C 1
ATOM 2476 O O . PHE A 1 313 ? 7.496 2.662 6.395 1 96.88 313 PHE A O 1
ATOM 2483 N N . ARG A 1 314 ? 6.828 4.336 5.129 1 97.88 314 ARG A N 1
ATOM 2484 C CA . ARG A 1 314 ? 7.891 5.215 5.621 1 97.88 314 ARG A CA 1
ATOM 2485 C C . ARG A 1 314 ? 7.43 5.996 6.844 1 97.88 314 ARG A C 1
ATOM 2487 O O . ARG A 1 314 ? 8.234 6.328 7.715 1 97.88 314 ARG A O 1
ATOM 2494 N N . TYR A 1 315 ? 6.16 6.309 6.934 1 97.81 315 TYR A N 1
ATOM 2495 C CA . TYR A 1 315 ? 5.703 7.234 7.961 1 97.81 315 TYR A CA 1
ATOM 2496 C C . TYR A 1 315 ? 4.527 6.652 8.742 1 97.81 315 TYR A C 1
ATOM 2498 O O . TYR A 1 315 ? 3.391 7.113 8.594 1 97.81 315 TYR A O 1
ATOM 2506 N N . PRO A 1 316 ? 4.82 5.715 9.641 1 96.75 316 PRO A N 1
ATOM 2507 C CA . PRO A 1 316 ? 3.764 5.055 10.406 1 96.75 316 PRO A CA 1
ATOM 2508 C C . PRO A 1 316 ? 3.021 6.012 11.336 1 96.75 316 PRO A C 1
ATOM 2510 O O . PRO A 1 316 ? 3.65 6.789 12.055 1 96.75 316 PRO A O 1
ATOM 2513 N N . ALA A 1 317 ? 1.726 5.973 11.227 1 94.94 317 ALA A N 1
ATOM 2514 C CA . ALA A 1 317 ? 0.85 6.762 12.086 1 94.94 317 ALA A CA 1
ATOM 2515 C C . ALA A 1 317 ? 0.409 5.953 13.305 1 94.94 317 ALA A C 1
ATOM 2517 O O . ALA A 1 317 ? 0.451 4.723 13.289 1 94.94 317 ALA A O 1
ATOM 2518 N N . PRO A 1 318 ? 0.008 6.602 14.383 1 97.88 318 PRO A N 1
ATOM 2519 C CA . PRO A 1 318 ? -0.522 5.883 15.539 1 97.88 318 PRO A CA 1
ATOM 2520 C C . PRO A 1 318 ? -1.998 5.52 15.383 1 97.88 318 PRO A C 1
ATOM 2522 O O . PRO A 1 318 ? -2.793 5.75 16.297 1 97.88 318 PRO A O 1
ATOM 2525 N N . PHE A 1 319 ? -2.346 4.922 14.32 1 97.38 319 PHE A N 1
ATOM 2526 C CA . PHE A 1 319 ? -3.752 4.66 14.031 1 97.38 319 PHE A CA 1
ATOM 2527 C C . PHE A 1 319 ? -4.27 3.506 14.883 1 97.38 319 PHE A C 1
ATOM 2529 O O . PHE A 1 319 ? -5.422 3.523 15.328 1 97.38 319 PHE A O 1
ATOM 2536 N N . GLU A 1 320 ? -3.438 2.572 15.203 1 95.75 320 GLU A N 1
ATOM 2537 C CA . GLU A 1 320 ? -3.875 1.482 16.062 1 95.75 320 GLU A CA 1
ATOM 2538 C C . GLU A 1 320 ? -4.113 1.973 17.5 1 95.75 320 GLU A C 1
ATOM 2540 O O . GLU A 1 320 ? -5.102 1.598 18.125 1 95.75 320 GLU A O 1
ATOM 2545 N N . GLU A 1 321 ? -3.232 2.803 17.906 1 96 321 GLU A N 1
ATOM 2546 C CA . GLU A 1 321 ? -3.316 3.355 19.25 1 96 321 GLU A CA 1
ATOM 2547 C C . GLU A 1 321 ? -4.543 4.246 19.406 1 96 321 GLU A C 1
ATOM 2549 O O . GLU A 1 321 ? -4.965 4.543 20.531 1 96 321 GLU A O 1
ATOM 2554 N N . SER A 1 322 ? -5.109 4.629 18.312 1 96.69 322 SER A N 1
ATOM 2555 C CA . SER A 1 322 ? -6.285 5.492 18.359 1 96.69 322 SER A CA 1
ATOM 2556 C C . SER A 1 322 ? -7.539 4.746 17.922 1 96.69 322 SER A C 1
ATOM 2558 O O . SER A 1 322 ? -8.531 5.367 17.531 1 96.69 322 SER A O 1
ATOM 2560 N N . ASN A 1 323 ? -7.445 3.422 17.781 1 95.88 323 ASN A N 1
ATOM 2561 C CA . ASN A 1 323 ? -8.547 2.551 17.406 1 95.88 323 ASN A CA 1
ATOM 2562 C C . ASN A 1 323 ? -9.094 2.918 16.016 1 95.88 323 ASN A C 1
ATOM 2564 O O . ASN A 1 323 ? -10.312 2.914 15.812 1 95.88 323 ASN A O 1
ATOM 2568 N N . SER A 1 324 ? -8.266 3.395 15.234 1 97.94 324 SER A N 1
ATOM 2569 C CA . SER A 1 324 ? -8.609 3.635 13.836 1 97.94 324 SER A CA 1
ATOM 2570 C C . SER A 1 324 ? -8.266 2.428 12.969 1 97.94 324 SER A C 1
ATOM 2572 O O . SER A 1 324 ? -7.23 1.787 13.172 1 97.94 324 SER A O 1
ATOM 2574 N N . PRO A 1 325 ? -9.102 2.088 12 1 97.81 325 PRO A N 1
ATOM 2575 C CA . PRO A 1 325 ? -8.781 0.967 11.109 1 97.81 325 PRO A CA 1
ATOM 2576 C C . PRO A 1 325 ? -7.906 1.38 9.93 1 97.81 325 PRO A C 1
ATOM 2578 O O . PRO A 1 325 ? -7.598 0.554 9.07 1 97.81 325 PRO A O 1
ATOM 2581 N N . SER A 1 326 ? -7.488 2.67 9.922 1 97.5 326 SER A N 1
ATOM 2582 C CA . SER A 1 326 ? -6.734 3.141 8.766 1 97.5 326 SER A CA 1
ATOM 2583 C C . SER A 1 326 ? -5.555 4.008 9.188 1 97.5 326 SER A C 1
ATOM 2585 O O . SER A 1 326 ? -5.676 4.82 10.109 1 97.5 326 SER A O 1
ATOM 2587 N N . PHE A 1 327 ? -4.484 3.867 8.383 1 96.69 327 PHE A N 1
ATOM 2588 C CA . PHE A 1 327 ? -3.301 4.691 8.586 1 96.69 327 PHE A CA 1
ATOM 2589 C C . PHE A 1 327 ? -3.553 6.125 8.133 1 96.69 327 PHE A C 1
ATOM 2591 O O . PHE A 1 327 ? -2.771 7.027 8.438 1 96.69 327 PHE A O 1
ATOM 2598 N N . GLU A 1 328 ? -4.691 6.395 7.504 1 97 328 GLU A N 1
ATOM 2599 C CA . GLU A 1 328 ? -4.953 7.684 6.879 1 97 328 GLU A CA 1
ATOM 2600 C C . GLU A 1 328 ? -5.625 8.648 7.855 1 97 328 GLU A C 1
ATOM 2602 O O . GLU A 1 328 ? -5.699 9.852 7.598 1 97 328 GLU A O 1
ATOM 2607 N N . TYR A 1 329 ? -6.184 8.148 8.938 1 98.31 329 TYR A N 1
ATOM 2608 C CA . TYR A 1 329 ? -6.777 8.992 9.977 1 98.31 329 TYR A CA 1
ATOM 2609 C C . TYR A 1 329 ? -6.598 8.359 11.352 1 98.31 329 TYR A C 1
ATOM 2611 O O . TYR A 1 329 ? -6.637 7.137 11.492 1 98.31 329 TYR A O 1
ATOM 2619 N N . TYR A 1 330 ? -6.332 9.227 12.336 1 98.56 330 TYR A N 1
ATOM 2620 C CA . TYR A 1 330 ? -5.969 8.797 13.68 1 98.56 330 TYR A CA 1
ATOM 2621 C C . TYR A 1 330 ? -6.039 9.961 14.656 1 98.56 330 TYR A C 1
ATOM 2623 O O . TYR A 1 330 ? -6.348 11.094 14.273 1 98.56 330 TYR A O 1
ATOM 2631 N N . SER A 1 331 ? -5.766 9.625 15.938 1 98.44 331 SER A N 1
ATOM 2632 C CA . SER A 1 331 ? -5.684 10.672 16.953 1 98.44 331 SER A CA 1
ATOM 2633 C C . SER A 1 331 ? -4.484 10.469 17.859 1 98.44 331 SER A C 1
ATOM 2635 O O . SER A 1 331 ? -3.885 9.391 17.875 1 98.44 331 SER A O 1
ATOM 2637 N N . TYR A 1 332 ? -4.09 11.508 18.484 1 98.31 332 TYR A N 1
ATOM 2638 C CA . TYR A 1 332 ? -3.01 11.539 19.469 1 98.31 332 TYR A CA 1
ATOM 2639 C C . TYR A 1 332 ? -3.27 12.594 20.531 1 98.31 332 TYR A C 1
ATOM 2641 O O . TYR A 1 332 ? -3.766 13.68 20.219 1 98.31 332 TYR A O 1
ATOM 2649 N N . LYS A 1 333 ? -2.945 12.281 21.781 1 98.06 333 LYS A N 1
ATOM 2650 C CA . LYS A 1 333 ? -3.172 13.211 22.875 1 98.06 333 LYS A CA 1
ATOM 2651 C C . LYS A 1 333 ? -1.869 13.523 23.609 1 98.06 333 LYS A C 1
ATOM 2653 O O . LYS A 1 333 ? -1.044 12.633 23.828 1 98.06 333 LYS A O 1
ATOM 2658 N N . THR A 1 334 ? -1.691 14.766 23.938 1 98.12 334 THR A N 1
ATOM 2659 C CA . THR A 1 334 ? -0.534 15.203 24.703 1 98.12 334 THR A CA 1
ATOM 2660 C C . THR A 1 334 ? -0.816 16.531 25.406 1 98.12 334 THR A C 1
ATOM 2662 O O . THR A 1 334 ? -1.417 17.438 24.812 1 98.12 334 THR A O 1
ATOM 2665 N N . GLY A 1 335 ? -0.375 16.609 26.672 1 97.94 335 GLY A N 1
ATOM 2666 C CA . GLY A 1 335 ? -0.678 17.844 27.375 1 97.94 335 GLY A CA 1
ATOM 2667 C C . GLY A 1 335 ? -2.145 18.234 27.312 1 97.94 335 GLY A C 1
ATOM 2668 O O . GLY A 1 335 ? -3.02 17.406 27.594 1 97.94 335 GLY A O 1
ATOM 2669 N N . PRO A 1 336 ? -2.383 19.438 26.984 1 98.06 336 PRO A N 1
ATOM 2670 C CA . PRO A 1 336 ? -3.771 19.906 26.875 1 98.06 336 PRO A CA 1
ATOM 2671 C C . PRO A 1 336 ? -4.387 19.625 25.516 1 98.06 336 PRO A C 1
ATOM 2673 O O . PRO A 1 336 ? -5.496 20.094 25.234 1 98.06 336 PRO A O 1
ATOM 2676 N N . LEU A 1 337 ? -3.773 18.875 24.703 1 98.44 337 LEU A N 1
ATOM 2677 C CA . LEU A 1 337 ? -4.121 18.875 23.297 1 98.44 337 LEU A CA 1
ATOM 2678 C C . LEU A 1 337 ? -4.547 17.484 22.844 1 98.44 337 LEU A C 1
ATOM 2680 O O . LEU A 1 337 ? -3.857 16.5 23.109 1 98.44 337 LEU A O 1
ATOM 2684 N N . HIS A 1 338 ? -5.738 17.391 22.219 1 98.38 338 HIS A N 1
ATOM 2685 C CA . HIS A 1 338 ? -6.207 16.25 21.453 1 98.38 338 HIS A CA 1
ATOM 2686 C C . HIS A 1 338 ? -6.102 16.5 19.953 1 98.38 338 HIS A C 1
ATOM 2688 O O . HIS A 1 338 ? -6.801 17.359 19.422 1 98.38 338 HIS A O 1
ATOM 2694 N N . ILE A 1 339 ? -5.223 15.758 19.266 1 98.75 339 ILE A N 1
ATOM 2695 C CA . ILE A 1 339 ? -5.004 15.922 17.844 1 98.75 339 ILE A CA 1
ATOM 2696 C C . ILE A 1 339 ? -5.766 14.844 17.078 1 98.75 339 ILE A C 1
ATOM 2698 O O . ILE A 1 339 ? -5.73 13.672 17.453 1 98.75 339 ILE A O 1
ATOM 2702 N N . ILE A 1 340 ? -6.469 15.219 16.062 1 98.81 340 ILE A N 1
ATOM 2703 C CA . ILE A 1 340 ? -7.133 14.297 15.148 1 98.81 340 ILE A CA 1
ATOM 2704 C C . ILE A 1 340 ? -6.66 14.547 13.719 1 98.81 340 ILE A C 1
ATOM 2706 O O . ILE A 1 340 ? -6.785 15.664 13.203 1 98.81 340 ILE A O 1
ATOM 2710 N N . ALA A 1 341 ? -6.078 13.555 13.102 1 98.88 341 ALA A N 1
ATOM 2711 C CA . ALA A 1 341 ? -5.727 13.617 11.688 1 98.88 341 ALA A CA 1
ATOM 2712 C C . ALA A 1 341 ? -6.781 12.93 10.828 1 98.88 341 ALA A C 1
ATOM 2714 O O . ALA A 1 341 ? -7.281 11.859 11.18 1 98.88 341 ALA A O 1
ATOM 2715 N N . LEU A 1 342 ? -7.148 13.57 9.727 1 98.75 342 LEU A N 1
ATOM 2716 C CA . LEU A 1 342 ? -8.117 13.023 8.781 1 98.75 342 LEU A CA 1
ATOM 2717 C C . LEU A 1 342 ? -7.52 12.914 7.387 1 98.75 342 LEU A C 1
ATOM 2719 O O . LEU A 1 342 ? -6.559 13.617 7.059 1 98.75 342 LEU A O 1
ATOM 2723 N N . GLY A 1 343 ? -8.125 12.008 6.625 1 97.25 343 GLY A N 1
ATOM 2724 C CA . GLY A 1 343 ? -7.762 11.914 5.223 1 97.25 343 GLY A CA 1
ATOM 2725 C C . GLY A 1 343 ? -8.656 12.734 4.316 1 97.25 343 GLY A C 1
ATOM 2726 O O . GLY A 1 343 ? -9.859 12.469 4.215 1 97.25 343 GLY A O 1
ATOM 2727 N N . SER A 1 344 ? -8.039 13.734 3.611 1 97 344 SER A N 1
ATOM 2728 C CA . SER A 1 344 ? -8.805 14.555 2.688 1 97 344 SER A CA 1
ATOM 2729 C C . SER A 1 344 ? -9.25 13.75 1.47 1 97 344 SER A C 1
ATOM 2731 O O . SER A 1 344 ? -10.281 14.055 0.863 1 97 344 SER A O 1
ATOM 2733 N N . TYR A 1 345 ? -8.461 12.773 1.14 1 94 345 TYR A N 1
ATOM 2734 C CA . TYR A 1 345 ? -8.734 11.977 -0.051 1 94 345 TYR A CA 1
ATOM 2735 C C . TYR A 1 345 ? -9.141 10.562 0.325 1 94 345 TYR A C 1
ATOM 2737 O O . TYR A 1 345 ? -8.648 9.594 -0.258 1 94 345 TYR A O 1
ATOM 2745 N N . THR A 1 346 ? -9.875 10.453 1.291 1 94.38 346 THR A N 1
ATOM 2746 C CA . THR A 1 346 ? -10.633 9.281 1.718 1 94.38 346 THR A CA 1
ATOM 2747 C C . THR A 1 346 ? -12.133 9.562 1.671 1 94.38 346 THR A C 1
ATOM 2749 O O . THR A 1 346 ? -12.555 10.727 1.696 1 94.38 346 THR A O 1
ATOM 2752 N N . VAL A 1 347 ? -12.867 8.523 1.556 1 94.69 347 VAL A N 1
ATOM 2753 C CA . VAL A 1 347 ? -14.312 8.719 1.568 1 94.69 347 VAL A CA 1
ATOM 2754 C C . VAL A 1 347 ? -14.742 9.336 2.9 1 94.69 347 VAL A C 1
ATOM 2756 O O . VAL A 1 347 ? -14.234 8.953 3.957 1 94.69 347 VAL A O 1
ATOM 2759 N N . PHE A 1 348 ? -15.695 10.336 2.85 1 96.5 348 PHE A N 1
ATOM 2760 C CA . PHE A 1 348 ? -15.961 11.117 4.047 1 96.5 348 PHE A CA 1
ATOM 2761 C C . PHE A 1 348 ? -17.453 11.312 4.246 1 96.5 348 PHE A C 1
ATOM 2763 O O . PHE A 1 348 ? -17.875 12.086 5.109 1 96.5 348 PHE A O 1
ATOM 2770 N N . ASN A 1 349 ? -18.281 10.742 3.459 1 93.06 349 ASN A N 1
ATOM 2771 C CA . ASN A 1 349 ? -19.719 10.883 3.678 1 93.06 349 ASN A CA 1
ATOM 2772 C C . ASN A 1 349 ? -20.156 10.242 4.992 1 93.06 349 ASN A C 1
ATOM 2774 O O . ASN A 1 349 ? -19.359 9.586 5.664 1 93.06 349 ASN A O 1
ATOM 2778 N N . HIS A 1 350 ? -21.344 10.32 5.352 1 92.19 350 HIS A N 1
ATOM 2779 C CA . HIS A 1 350 ? -21.812 9.938 6.672 1 92.19 350 HIS A CA 1
ATOM 2780 C C . HIS A 1 350 ? -21.766 8.422 6.863 1 92.19 350 HIS A C 1
ATOM 2782 O O . HIS A 1 350 ? -21.703 7.938 7.996 1 92.19 350 HIS A O 1
ATOM 2788 N N . SER A 1 351 ? -21.766 7.688 5.766 1 90.25 351 SER A N 1
ATOM 2789 C CA . SER A 1 351 ? -21.703 6.234 5.867 1 90.25 351 SER A CA 1
ATOM 2790 C C . SER A 1 351 ? -20.266 5.73 5.84 1 90.25 351 SER A C 1
ATOM 2792 O O . SER A 1 351 ? -20.016 4.539 6.043 1 90.25 351 SER A O 1
ATOM 2794 N N . SER A 1 352 ? -19.375 6.656 5.594 1 94.06 352 SER A N 1
ATOM 2795 C CA . SER A 1 352 ? -17.984 6.258 5.453 1 94.06 352 SER A CA 1
ATOM 2796 C C . SER A 1 352 ? -17.391 5.824 6.793 1 94.06 352 SER A C 1
ATOM 2798 O O . SER A 1 352 ? -17.859 6.238 7.848 1 94.06 352 SER A O 1
ATOM 2800 N N . VAL A 1 353 ? -16.375 4.988 6.738 1 96.62 353 VAL A N 1
ATOM 2801 C CA . VAL A 1 353 ? -15.664 4.523 7.926 1 96.62 353 VAL A CA 1
ATOM 2802 C C . VAL A 1 353 ? -14.977 5.703 8.609 1 96.62 353 VAL A C 1
ATOM 2804 O O . VAL A 1 353 ? -15 5.82 9.836 1 96.62 353 VAL A O 1
ATOM 2807 N N . GLN A 1 354 ? -14.414 6.637 7.875 1 97.31 354 GLN A N 1
ATOM 2808 C CA . GLN A 1 354 ? -13.734 7.797 8.438 1 97.31 354 GLN A CA 1
ATOM 2809 C C . GLN A 1 354 ? -14.703 8.656 9.25 1 97.31 354 GLN A C 1
ATOM 2811 O O . GLN A 1 354 ? -14.375 9.07 10.367 1 97.31 354 GLN A O 1
ATOM 2816 N N . TYR A 1 355 ? -15.859 8.938 8.641 1 96.69 355 TYR A N 1
ATOM 2817 C CA . TYR A 1 355 ? -16.844 9.758 9.336 1 96.69 355 TYR A CA 1
ATOM 2818 C C . TYR A 1 355 ? -17.266 9.109 10.648 1 96.69 355 TYR A C 1
ATOM 2820 O O . TYR A 1 355 ? -17.312 9.773 11.688 1 96.69 355 TYR A O 1
ATOM 2828 N N . ARG A 1 356 ? -17.562 7.871 10.586 1 96.06 356 ARG A N 1
ATOM 2829 C CA . ARG A 1 356 ? -18.062 7.156 11.758 1 96.06 356 ARG A CA 1
ATOM 2830 C C . ARG A 1 356 ? -16.984 7.078 12.836 1 96.06 356 ARG A C 1
ATOM 2832 O O . ARG A 1 356 ? -17.266 7.227 14.023 1 96.06 356 ARG A O 1
ATOM 2839 N N . TRP A 1 357 ? -15.773 6.793 12.461 1 97.38 357 TRP A N 1
ATOM 2840 C CA . TRP A 1 357 ? -14.656 6.793 13.398 1 97.38 357 TRP A CA 1
ATOM 2841 C C . TRP A 1 357 ? -14.492 8.164 14.047 1 97.38 357 TRP A C 1
ATOM 2843 O O . TRP A 1 357 ? -14.289 8.273 15.258 1 97.38 357 TRP A O 1
ATOM 2853 N N . LEU A 1 358 ? -14.562 9.227 13.211 1 98.25 358 LEU A N 1
ATOM 2854 C CA . LEU A 1 358 ? -14.43 10.586 13.703 1 98.25 358 LEU A CA 1
ATOM 2855 C C . LEU A 1 358 ? -15.5 10.898 14.742 1 98.25 358 LEU A C 1
ATOM 2857 O O . LEU A 1 358 ? -15.211 11.5 15.781 1 98.25 358 LEU A O 1
ATOM 2861 N N . GLU A 1 359 ? -16.688 10.562 14.414 1 96.38 359 GLU A N 1
ATOM 2862 C CA . GLU A 1 359 ? -17.797 10.797 15.336 1 96.38 359 GLU A CA 1
ATOM 2863 C C . GLU A 1 359 ? -17.531 10.125 16.688 1 96.38 359 GLU A C 1
ATOM 2865 O O . GLU A 1 359 ? -17.734 10.742 17.734 1 96.38 359 GLU A O 1
ATOM 2870 N N . GLN A 1 360 ? -17.078 8.906 16.625 1 95.88 360 GLN A N 1
ATOM 2871 C CA . GLN A 1 360 ? -16.766 8.188 17.859 1 95.88 360 GLN A CA 1
ATOM 2872 C C . GLN A 1 360 ? -15.602 8.828 18.594 1 95.88 360 GLN A C 1
ATOM 2874 O O . GLN A 1 360 ? -15.625 8.945 19.812 1 95.88 360 GLN A O 1
ATOM 2879 N N . GLU A 1 361 ? -14.609 9.242 17.891 1 97.25 361 GLU A N 1
ATOM 2880 C CA . GLU A 1 361 ? -13.414 9.844 18.484 1 97.25 361 GLU A CA 1
ATOM 2881 C C . GLU A 1 361 ? -13.75 11.156 19.188 1 97.25 361 GLU A C 1
ATOM 2883 O O . GLU A 1 361 ? -13.305 11.398 20.312 1 97.25 361 GLU A O 1
ATOM 2888 N N . LEU A 1 362 ? -14.547 11.961 18.547 1 98.06 362 LEU A N 1
ATOM 2889 C CA . LEU A 1 362 ? -14.93 13.25 19.109 1 98.06 362 LEU A CA 1
ATOM 2890 C C . LEU A 1 362 ? -15.789 13.055 20.359 1 98.06 362 LEU A C 1
ATOM 2892 O O . LEU A 1 362 ? -15.625 13.781 21.344 1 98.06 362 LEU A O 1
ATOM 2896 N N . ALA A 1 363 ? -16.609 12.016 20.328 1 96.31 363 ALA A N 1
ATOM 2897 C CA . ALA A 1 363 ? -17.531 11.758 21.422 1 96.31 363 ALA A CA 1
ATOM 2898 C C . ALA A 1 363 ? -16.797 11.234 22.656 1 96.31 363 ALA A C 1
ATOM 2900 O O . ALA A 1 363 ? -17.328 11.258 23.766 1 96.31 363 ALA A O 1
ATOM 2901 N N . ARG A 1 364 ? -15.594 10.891 22.469 1 94.75 364 ARG A N 1
ATOM 2902 C CA . ARG A 1 364 ? -14.883 10.266 23.578 1 94.75 364 ARG A CA 1
ATOM 2903 C C . ARG A 1 364 ? -13.875 11.234 24.188 1 94.75 364 ARG A C 1
ATOM 2905 O O . ARG A 1 364 ? -13.227 10.906 25.188 1 94.75 364 ARG A O 1
ATOM 2912 N N . ILE A 1 365 ? -13.766 12.406 23.766 1 97.06 365 ILE A N 1
ATOM 2913 C CA . ILE A 1 365 ? -12.773 13.359 24.266 1 97.06 365 ILE A CA 1
ATOM 2914 C C . ILE A 1 365 ? -13.125 13.773 25.688 1 97.06 365 ILE A C 1
ATOM 2916 O O . ILE A 1 365 ? -14.273 14.117 25.984 1 97.06 365 ILE A O 1
ATOM 2920 N N . ASP A 1 366 ? -12.188 13.711 26.594 1 96.06 366 ASP A N 1
ATOM 2921 C CA . ASP A 1 366 ? -12.297 14.289 27.922 1 96.06 366 ASP A CA 1
ATOM 2922 C C . ASP A 1 366 ? -11.727 15.703 27.953 1 96.06 366 ASP A C 1
ATOM 2924 O O . ASP A 1 366 ? -10.516 15.891 28.109 1 96.06 366 ASP A O 1
ATOM 2928 N N . ARG A 1 367 ? -12.578 16.688 27.984 1 95.81 367 ARG A N 1
ATOM 2929 C CA . ARG A 1 367 ? -12.172 18.078 27.828 1 95.81 367 ARG A CA 1
ATOM 2930 C C . ARG A 1 367 ? -11.469 18.594 29.094 1 95.81 367 ARG A C 1
ATOM 2932 O O . ARG A 1 367 ? -10.812 19.625 29.062 1 95.81 367 ARG A O 1
ATOM 2939 N N . ARG A 1 368 ? -11.539 17.812 30.172 1 94.44 368 ARG A N 1
ATOM 2940 C CA . ARG A 1 368 ? -10.789 18.172 31.359 1 94.44 368 ARG A CA 1
ATOM 2941 C C . ARG A 1 368 ? -9.312 17.844 31.203 1 94.44 368 ARG A C 1
ATOM 2943 O O . ARG A 1 368 ? -8.445 18.547 31.734 1 94.44 368 ARG A O 1
ATOM 2950 N N . ARG A 1 369 ? -9.117 16.828 30.438 1 96 369 ARG A N 1
ATOM 2951 C CA . ARG A 1 369 ? -7.746 16.391 30.219 1 96 369 ARG A CA 1
ATOM 2952 C C . ARG A 1 369 ? -7.133 17.094 29 1 96 369 ARG A C 1
ATOM 2954 O O . ARG A 1 369 ? -6.008 17.594 29.078 1 96 369 ARG A O 1
ATOM 2961 N N . THR A 1 370 ? -7.898 17.109 27.953 1 97.69 370 THR A N 1
ATOM 2962 C CA . THR A 1 370 ? -7.453 17.766 26.734 1 97.69 370 THR A CA 1
ATOM 2963 C C . THR A 1 370 ? -8.469 18.812 26.281 1 97.69 370 THR A C 1
ATOM 2965 O O . THR A 1 370 ? -9.258 18.562 25.375 1 97.69 370 THR A O 1
ATOM 2968 N N . PRO A 1 371 ? -8.398 19.969 26.828 1 97.5 371 PRO A N 1
ATOM 2969 C CA . PRO A 1 371 ? -9.367 21 26.453 1 97.5 371 PRO A CA 1
ATOM 2970 C C . PRO A 1 371 ? -9.266 21.422 25 1 97.5 371 PRO A C 1
ATOM 2972 O O . PRO A 1 371 ? -10.273 21.75 24.375 1 97.5 371 PRO A O 1
ATOM 2975 N N . TRP A 1 372 ? -8.055 21.438 24.453 1 98.38 372 TRP A N 1
ATOM 2976 C CA . TRP A 1 372 ? -7.836 21.859 23.062 1 98.38 372 TRP A CA 1
ATOM 2977 C C . TRP A 1 372 ? -8.016 20.672 22.109 1 98.38 372 TRP A C 1
ATOM 2979 O O . TRP A 1 372 ? -7.543 19.578 22.391 1 98.38 372 TRP A O 1
ATOM 2989 N N . VAL A 1 373 ? -8.742 20.859 21.047 1 98.69 373 VAL A N 1
ATOM 2990 C CA . VAL A 1 373 ? -8.875 19.875 19.984 1 98.69 373 VAL A CA 1
ATOM 2991 C C . VAL A 1 373 ? -8.391 20.484 18.656 1 98.69 373 VAL A C 1
ATOM 2993 O O . VAL A 1 373 ? -8.875 21.547 18.25 1 98.69 373 VAL A O 1
ATOM 2996 N N . LEU A 1 374 ? -7.41 19.906 18.062 1 98.88 374 LEU A N 1
ATOM 2997 C CA . LEU A 1 374 ? -6.867 20.297 16.766 1 98.88 374 LEU A CA 1
ATOM 2998 C C . LEU A 1 374 ? -7.102 19.203 15.727 1 98.88 374 LEU A C 1
ATOM 3000 O O . LEU A 1 374 ? -6.762 18.047 15.961 1 98.88 374 LEU A O 1
ATOM 3004 N N . VAL A 1 375 ? -7.738 19.531 14.617 1 98.94 375 VAL A N 1
ATOM 3005 C CA . VAL A 1 375 ? -7.922 18.609 13.492 1 98.94 375 VAL A CA 1
ATOM 3006 C C . VAL A 1 375 ? -6.945 18.953 12.375 1 98.94 375 VAL A C 1
ATOM 3008 O O . VAL A 1 375 ? -6.852 20.109 11.961 1 98.94 375 VAL A O 1
ATOM 3011 N N . MET A 1 376 ? -6.199 17.984 11.961 1 98.88 376 MET A N 1
ATOM 3012 C CA . MET A 1 376 ? -5.246 18.125 10.867 1 98.88 376 MET A CA 1
ATOM 3013 C C . MET A 1 376 ? -5.711 17.359 9.641 1 98.88 376 MET A C 1
ATOM 3015 O O . MET A 1 376 ? -6.07 16.172 9.742 1 98.88 376 MET A O 1
ATOM 3019 N N . LEU A 1 377 ? -5.836 17.969 8.531 1 98.62 377 LEU A N 1
ATOM 3020 C CA . LEU A 1 377 ? -6.102 17.375 7.219 1 98.62 377 LEU A CA 1
ATOM 3021 C C . LEU A 1 377 ? -5.414 18.172 6.117 1 98.62 377 LEU A C 1
ATOM 3023 O O . LEU A 1 377 ? -4.742 19.172 6.395 1 98.62 377 LEU A O 1
ATOM 3027 N N . HIS A 1 378 ? -5.586 17.766 4.887 1 98.31 378 HIS A N 1
ATOM 3028 C CA . HIS A 1 378 ? -4.75 18.406 3.871 1 98.31 378 HIS A CA 1
ATOM 3029 C C . HIS A 1 378 ? -5.52 19.484 3.123 1 98.31 378 HIS A C 1
ATOM 3031 O O . HIS A 1 378 ? -5.062 20.625 3.035 1 98.31 378 HIS A O 1
ATOM 3037 N N . VAL A 1 379 ? -6.699 19.219 2.631 1 97.69 379 VAL A N 1
ATOM 3038 C CA . VAL A 1 379 ? -7.453 20.156 1.795 1 97.69 379 VAL A CA 1
ATOM 3039 C C . VAL A 1 379 ? -8.227 21.125 2.676 1 97.69 379 VAL A C 1
ATOM 3041 O O . VAL A 1 379 ? -9.047 20.719 3.496 1 97.69 379 VAL A O 1
ATOM 3044 N N . PRO A 1 380 ? -8.008 22.375 2.508 1 98.06 380 PRO A N 1
ATOM 3045 C CA . PRO A 1 380 ? -8.742 23.328 3.338 1 98.06 380 PRO A CA 1
ATOM 3046 C C . PRO A 1 380 ? -10.234 23.391 2.996 1 98.06 380 PRO A C 1
ATOM 3048 O O . PRO A 1 380 ? -10.602 23.359 1.818 1 98.06 380 PRO A O 1
ATOM 3051 N N . TRP A 1 381 ? -11.039 23.422 4.031 1 98.06 381 TRP A N 1
ATOM 3052 C CA . TRP A 1 381 ? -12.477 23.609 3.881 1 98.06 381 TRP A CA 1
ATOM 3053 C C . TRP A 1 381 ? -12.805 25.062 3.547 1 98.06 381 TRP A C 1
ATOM 3055 O O . TRP A 1 381 ? -13.812 25.344 2.889 1 98.06 381 TRP A O 1
ATOM 3065 N N . TYR A 1 382 ? -12.039 25.969 4.039 1 97.31 382 TYR A N 1
ATOM 3066 C CA . TYR A 1 382 ? -12.133 27.406 3.775 1 97.31 382 TYR A CA 1
ATOM 3067 C C . TYR A 1 382 ? -10.891 27.906 3.041 1 97.31 382 TYR A C 1
ATOM 3069 O O . TYR A 1 382 ? -9.789 27.906 3.594 1 97.31 382 TYR A O 1
ATOM 3077 N N . CYS A 1 383 ? -11.125 28.25 1.865 1 93.62 383 CYS A N 1
ATOM 3078 C CA . CYS A 1 383 ? -10.055 28.734 0.995 1 93.62 383 CYS A CA 1
ATOM 3079 C C . CYS A 1 383 ? -10.562 29.812 0.05 1 93.62 383 CYS A C 1
ATOM 3081 O O . CYS A 1 383 ? -11.578 29.625 -0.622 1 93.62 383 CYS A O 1
ATOM 3083 N N . SER A 1 384 ? -9.867 30.938 0.012 1 93.06 384 SER A N 1
ATOM 3084 C CA . SER A 1 384 ? -10.273 32 -0.883 1 93.06 384 SER A CA 1
ATOM 3085 C C . SER A 1 384 ? -9.281 32.188 -2.023 1 93.06 384 SER A C 1
ATOM 3087 O O . SER A 1 384 ? -9.328 33.188 -2.754 1 93.06 384 SER A O 1
ATOM 3089 N N . ASN A 1 385 ? -8.281 31.266 -2.133 1 89.88 385 ASN A N 1
ATOM 3090 C CA . ASN A 1 385 ? -7.418 31.203 -3.311 1 89.88 385 ASN A CA 1
ATOM 3091 C C . ASN A 1 385 ? -8.117 30.516 -4.48 1 89.88 385 ASN A C 1
ATOM 3093 O O . ASN A 1 385 ? -8.82 29.516 -4.293 1 89.88 385 ASN A O 1
ATOM 3097 N N . PHE A 1 386 ? -7.848 30.938 -5.715 1 85.5 386 PHE A N 1
ATOM 3098 C CA . PHE A 1 386 ? -8.602 30.484 -6.879 1 85.5 386 PHE A CA 1
ATOM 3099 C C . PHE A 1 386 ? -8.211 29.062 -7.262 1 85.5 386 PHE A C 1
ATOM 3101 O O . PHE A 1 386 ? -9.047 28.297 -7.742 1 85.5 386 PHE A O 1
ATOM 3108 N N . VAL A 1 387 ? -7.062 28.641 -7.141 1 82.38 387 VAL A N 1
ATOM 3109 C CA . VAL A 1 387 ? -6.496 27.422 -7.715 1 82.38 387 VAL A CA 1
ATOM 3110 C C . VAL A 1 387 ? -7.211 26.188 -7.141 1 82.38 387 VAL A C 1
ATOM 3112 O O . VAL A 1 387 ? -7.434 25.203 -7.848 1 82.38 387 VAL A O 1
ATOM 3115 N N . HIS A 1 388 ? -7.586 26.156 -5.938 1 88.69 388 HIS A N 1
ATOM 3116 C CA . HIS A 1 388 ? -8.203 24.969 -5.344 1 88.69 388 HIS A CA 1
ATOM 3117 C C . HIS A 1 388 ? -9.555 25.312 -4.727 1 88.69 388 HIS A C 1
ATOM 3119 O O . HIS A 1 388 ? -10.031 24.594 -3.844 1 88.69 388 HIS A O 1
ATOM 3125 N N . ILE A 1 389 ? -10.141 26.328 -5.293 1 89.62 389 ILE A N 1
ATOM 3126 C CA . ILE A 1 389 ? -11.414 26.781 -4.746 1 89.62 389 ILE A CA 1
ATOM 3127 C C . ILE A 1 389 ? -12.453 25.672 -4.902 1 89.62 389 ILE A C 1
ATOM 3129 O O . ILE A 1 389 ? -12.523 25.016 -5.945 1 89.62 389 ILE A O 1
ATOM 3133 N N . GLY A 1 390 ? -13.188 25.391 -3.816 1 90.12 390 GLY A N 1
ATOM 3134 C CA . GLY A 1 390 ? -14.312 24.469 -3.857 1 90.12 390 GLY A CA 1
ATOM 3135 C C . GLY A 1 390 ? -13.914 23.031 -3.588 1 90.12 390 GLY A C 1
ATOM 3136 O O . GLY A 1 390 ? -14.766 22.188 -3.316 1 90.12 390 GLY A O 1
ATOM 3137 N N . GLU A 1 391 ? -12.695 22.719 -3.576 1 92.88 391 GLU A N 1
ATOM 3138 C CA . GLU A 1 391 ? -12.234 21.328 -3.461 1 92.88 391 GLU A CA 1
ATOM 3139 C C . GLU A 1 391 ? -12.625 20.734 -2.115 1 92.88 391 GLU A C 1
ATOM 3141 O O . GLU A 1 391 ? -12.914 19.531 -2.023 1 92.88 391 GLU A O 1
ATOM 3146 N N . GLY A 1 392 ? -12.672 21.516 -1.073 1 95.5 392 GLY A N 1
ATOM 3147 C CA . GLY A 1 392 ? -12.984 21.016 0.257 1 95.5 392 GLY A CA 1
ATOM 3148 C C . GLY A 1 392 ? -14.461 21.125 0.6 1 95.5 392 GLY A C 1
ATOM 3149 O O . GLY A 1 392 ? -14.867 20.781 1.712 1 95.5 392 GLY A O 1
ATOM 3150 N N . LEU A 1 393 ? -15.289 21.562 -0.315 1 95.75 393 LEU A N 1
ATOM 3151 C CA . LEU A 1 393 ? -16.672 21.922 -0.042 1 95.75 393 LEU A CA 1
ATOM 3152 C C . LEU A 1 393 ? -17.453 20.719 0.481 1 95.75 393 LEU A C 1
ATOM 3154 O O . LEU A 1 393 ? -18.109 20.812 1.525 1 95.75 393 LEU A O 1
ATOM 3158 N N . LEU A 1 394 ? -17.406 19.594 -0.245 1 96.19 394 LEU A N 1
ATOM 3159 C CA . LEU A 1 394 ? -18.25 18.453 0.106 1 96.19 394 LEU A CA 1
ATOM 3160 C C . LEU A 1 394 ? -17.812 17.844 1.436 1 96.19 394 LEU A C 1
ATOM 3162 O O . LEU A 1 394 ? -18.656 17.406 2.221 1 96.19 394 LEU A O 1
ATOM 3166 N N . MET A 1 395 ? -16.562 17.766 1.689 1 97.75 395 MET A N 1
ATOM 3167 C CA . MET A 1 395 ? -16.094 17.266 2.98 1 97.75 395 MET A CA 1
ATOM 3168 C C . MET A 1 395 ? -16.516 18.203 4.109 1 97.75 395 MET A C 1
ATOM 3170 O O . MET A 1 395 ? -16.891 17.75 5.191 1 97.75 395 MET A O 1
ATOM 3174 N N . ARG A 1 396 ? -16.406 19.484 3.875 1 98.19 396 ARG A N 1
ATOM 3175 C CA . ARG A 1 396 ? -16.875 20.469 4.852 1 98.19 396 ARG A CA 1
ATOM 3176 C C . ARG A 1 396 ? -18.344 20.234 5.184 1 98.19 396 ARG A C 1
ATOM 3178 O O . ARG A 1 396 ? -18.719 20.188 6.355 1 98.19 396 ARG A O 1
ATOM 3185 N N . GLU A 1 397 ? -19.125 20.125 4.137 1 97.31 397 GLU A N 1
ATOM 3186 C CA . GLU A 1 397 ? -20.547 19.922 4.336 1 97.31 397 GLU A CA 1
ATOM 3187 C C . GLU A 1 397 ? -20.828 18.672 5.156 1 97.31 397 GLU A C 1
ATOM 3189 O O . GLU A 1 397 ? -21.734 18.641 5.98 1 97.31 397 GLU A O 1
ATOM 3194 N N . SER A 1 398 ? -20.016 17.719 4.93 1 97 398 SER A N 1
ATOM 3195 C CA . SER A 1 398 ? -20.203 16.438 5.586 1 97 398 SER A CA 1
ATOM 3196 C C . SER A 1 398 ? -19.75 16.484 7.039 1 97 398 SER A C 1
ATOM 3198 O O . SER A 1 398 ? -20.422 15.953 7.926 1 97 398 SER A O 1
ATOM 3200 N N . MET A 1 399 ? -18.625 17.172 7.367 1 98.31 399 MET A N 1
ATOM 3201 C CA . MET A 1 399 ? -17.953 16.906 8.633 1 98.31 399 MET A CA 1
ATOM 3202 C C . MET A 1 399 ? -17.938 18.156 9.508 1 98.31 399 MET A C 1
ATOM 3204 O O . MET A 1 399 ? -17.734 18.078 10.719 1 98.31 399 MET A O 1
ATOM 3208 N N . GLU A 1 400 ? -18.125 19.344 8.961 1 98.56 400 GLU A N 1
ATOM 3209 C CA . GLU A 1 400 ? -18.016 20.578 9.727 1 98.56 400 GLU A CA 1
ATOM 3210 C C . GLU A 1 400 ? -19.031 20.609 10.867 1 98.56 400 GLU A C 1
ATOM 3212 O O . GLU A 1 400 ? -18.719 21.078 11.969 1 98.56 400 GLU A O 1
ATOM 3217 N N . PRO A 1 401 ? -20.281 20.203 10.656 1 98.12 401 PRO A N 1
ATOM 3218 C CA . PRO A 1 401 ? -21.234 20.203 11.773 1 98.12 401 PRO A CA 1
ATOM 3219 C C . PRO A 1 401 ? -20.734 19.391 12.961 1 98.12 401 PRO A C 1
ATOM 3221 O O . PRO A 1 401 ? -21 19.75 14.117 1 98.12 401 PRO A O 1
ATOM 3224 N N . LEU A 1 402 ? -20.047 18.281 12.648 1 97.62 402 LEU A N 1
ATOM 3225 C CA . LEU A 1 402 ? -19.484 17.453 13.711 1 97.62 402 LEU A CA 1
ATOM 3226 C C . LEU A 1 402 ? -18.406 18.203 14.484 1 97.62 402 LEU A C 1
ATOM 3228 O O . LEU A 1 402 ? -18.359 18.141 15.719 1 97.62 402 LEU A O 1
ATOM 3232 N N . LEU A 1 403 ? -17.547 18.875 13.797 1 98.56 403 LEU A N 1
ATOM 3233 C CA . LEU A 1 403 ? -16.469 19.641 14.453 1 98.56 403 LEU A CA 1
ATOM 3234 C C . LEU A 1 403 ? -17.047 20.75 15.328 1 98.56 403 LEU A C 1
ATOM 3236 O O . LEU A 1 403 ? -16.562 21 16.422 1 98.56 403 LEU A O 1
ATOM 3240 N N . TYR A 1 404 ? -18.094 21.391 14.773 1 98.25 404 TYR A N 1
ATOM 3241 C CA . TYR A 1 404 ? -18.75 22.453 15.523 1 98.25 404 TYR A CA 1
ATOM 3242 C C . TYR A 1 404 ? -19.422 21.906 16.781 1 98.25 404 TYR A C 1
ATOM 3244 O O . TYR A 1 404 ? -19.266 22.469 17.875 1 98.25 404 TYR A O 1
ATOM 3252 N N . LYS A 1 405 ? -20.109 20.828 16.625 1 97.62 405 LYS A N 1
ATOM 3253 C CA . LYS A 1 405 ? -20.844 20.203 17.719 1 97.62 405 LYS A CA 1
ATOM 3254 C C . LYS A 1 405 ? -19.906 19.875 18.891 1 97.62 405 LYS A C 1
ATOM 3256 O O . LYS A 1 405 ? -20.266 20.078 20.047 1 97.62 405 LYS A O 1
ATOM 3261 N N . TYR A 1 406 ? -18.719 19.453 18.531 1 97.75 406 TYR A N 1
ATOM 3262 C CA . TYR A 1 406 ? -17.812 18.984 19.578 1 97.75 406 TYR A CA 1
ATOM 3263 C C . TYR A 1 406 ? -16.734 20.016 19.875 1 97.75 406 TYR A C 1
ATOM 3265 O O . TYR A 1 406 ? -15.742 19.703 20.531 1 97.75 406 TYR A O 1
ATOM 3273 N N . GLY A 1 407 ? -16.922 21.234 19.406 1 97.44 407 GLY A N 1
ATOM 3274 C CA . GLY A 1 407 ? -16.156 22.391 19.828 1 97.44 407 GLY A CA 1
ATOM 3275 C C . GLY A 1 407 ? -14.688 22.312 19.422 1 97.44 407 GLY A C 1
ATOM 3276 O O . GLY A 1 407 ? -13.805 22.641 20.203 1 97.44 407 GLY A O 1
ATOM 3277 N N . VAL A 1 408 ? -14.422 21.781 18.234 1 98.56 408 VAL A N 1
ATOM 3278 C CA . VAL A 1 408 ? -13.055 21.797 17.719 1 98.56 408 VAL A CA 1
ATOM 3279 C C . VAL A 1 408 ? -12.523 23.234 17.688 1 98.56 408 VAL A C 1
ATOM 3281 O O . VAL A 1 408 ? -13.25 24.156 17.328 1 98.56 408 VAL A O 1
ATOM 3284 N N . ASP A 1 409 ? -11.227 23.406 18.047 1 98.56 409 ASP A N 1
ATOM 3285 C CA . ASP A 1 409 ? -10.68 24.75 18.219 1 98.56 409 ASP A CA 1
ATOM 3286 C C . ASP A 1 409 ? -9.914 25.188 16.984 1 98.56 409 ASP A C 1
ATOM 3288 O O . ASP A 1 409 ? -9.992 26.359 16.578 1 98.56 409 ASP A O 1
ATOM 3292 N N . ILE A 1 410 ? -9.156 24.266 16.453 1 98.75 410 ILE A N 1
ATOM 3293 C CA . ILE A 1 410 ? -8.227 24.609 15.391 1 98.75 410 ILE A CA 1
ATOM 3294 C C . ILE A 1 410 ? -8.289 23.547 14.297 1 98.75 410 ILE A C 1
ATOM 3296 O O . ILE A 1 410 ? -8.398 22.359 14.578 1 98.75 410 ILE A O 1
ATOM 3300 N N . VAL A 1 411 ? -8.242 23.953 13.055 1 98.88 411 VAL A N 1
ATOM 3301 C CA . VAL A 1 411 ? -8.055 23.062 11.906 1 98.88 411 VAL A CA 1
ATOM 3302 C C . VAL A 1 411 ? -6.781 23.469 11.156 1 98.88 411 VAL A C 1
ATOM 3304 O O . VAL A 1 411 ? -6.613 24.625 10.781 1 98.88 411 VAL A O 1
ATOM 3307 N N . LEU A 1 412 ? -5.879 22.531 11.008 1 98.88 412 LEU A N 1
ATOM 3308 C CA . LEU A 1 412 ? -4.629 22.734 10.281 1 98.88 412 LEU A CA 1
ATOM 3309 C C . LEU A 1 412 ? -4.688 22.047 8.914 1 98.88 412 LEU A C 1
ATOM 3311 O O . LEU A 1 412 ? -5.016 20.859 8.82 1 98.88 412 LEU A O 1
ATOM 3315 N N . THR A 1 413 ? -4.398 22.812 7.879 1 98.62 413 THR A N 1
ATOM 3316 C CA . THR A 1 413 ? -4.465 22.281 6.527 1 98.62 413 THR A CA 1
ATOM 3317 C C . THR A 1 413 ? -3.26 22.734 5.707 1 98.62 413 THR A C 1
ATOM 3319 O O . THR A 1 413 ? -2.381 23.422 6.215 1 98.62 413 THR A O 1
ATOM 3322 N N . GLY A 1 414 ? -3.174 22.234 4.426 1 98 414 GLY A N 1
ATOM 3323 C CA . GLY A 1 414 ? -2.188 22.594 3.416 1 98 414 GLY A CA 1
ATOM 3324 C C . GLY A 1 414 ? -2.773 22.688 2.02 1 98 414 GLY A C 1
ATOM 3325 O O . GLY A 1 414 ? -3.781 23.375 1.812 1 98 414 GLY A O 1
ATOM 3326 N N . HIS A 1 415 ? -2.137 22.172 1.051 1 96.06 415 HIS A N 1
ATOM 3327 C CA . HIS A 1 415 ? -2.646 21.938 -0.296 1 96.06 415 HIS A CA 1
ATOM 3328 C C . HIS A 1 415 ? -2.584 23.219 -1.135 1 96.06 415 HIS A C 1
ATOM 3330 O O . HIS A 1 415 ? -2.164 23.172 -2.293 1 96.06 415 HIS A O 1
ATOM 3336 N N . VAL A 1 416 ? -3.148 24.312 -0.625 1 95.25 416 VAL A N 1
ATOM 3337 C CA . VAL A 1 416 ? -3.07 25.594 -1.312 1 95.25 416 VAL A CA 1
ATOM 3338 C C . VAL A 1 416 ? -1.724 26.25 -1.025 1 95.25 416 VAL A C 1
ATOM 3340 O O . VAL A 1 416 ? -1.394 26.516 0.131 1 95.25 416 VAL A O 1
ATOM 3343 N N . HIS A 1 417 ? -0.969 26.516 -2.094 1 89.5 417 HIS A N 1
ATOM 3344 C CA . HIS A 1 417 ? 0.385 27.016 -1.91 1 89.5 417 HIS A CA 1
ATOM 3345 C C . HIS A 1 417 ? 0.371 28.516 -1.587 1 89.5 417 HIS A C 1
ATOM 3347 O O . HIS A 1 417 ? 0.931 29.312 -2.334 1 89.5 417 HIS A O 1
ATOM 3353 N N . ALA A 1 418 ? -0.208 28.781 -0.533 1 88.5 418 ALA A N 1
ATOM 3354 C CA . ALA A 1 418 ? -0.344 30.094 0.088 1 88.5 418 ALA A CA 1
ATOM 3355 C C . ALA A 1 418 ? -0.72 29.969 1.562 1 88.5 418 ALA A C 1
ATOM 3357 O O . ALA A 1 418 ? -1.047 28.875 2.035 1 88.5 418 ALA A O 1
ATOM 3358 N N . TYR A 1 419 ? -0.529 31.078 2.264 1 91.62 419 TYR A N 1
ATOM 3359 C CA . TYR A 1 419 ? -0.956 31.141 3.656 1 91.62 419 TYR A CA 1
ATOM 3360 C C . TYR A 1 419 ? -2.307 31.844 3.787 1 91.62 419 TYR A C 1
ATOM 3362 O O . TYR A 1 419 ? -2.533 32.875 3.178 1 91.62 419 TYR A O 1
ATOM 3370 N N . GLU A 1 420 ? -3.234 31.219 4.484 1 94.19 420 GLU A N 1
ATOM 3371 C CA . GLU A 1 420 ? -4.512 31.859 4.812 1 94.19 420 GLU A CA 1
ATOM 3372 C C . GLU A 1 420 ? -4.996 31.422 6.195 1 94.19 420 GLU A C 1
ATOM 3374 O O . GLU A 1 420 ? -4.934 30.25 6.547 1 94.19 420 GLU A O 1
ATOM 3379 N N . ARG A 1 421 ? -5.352 32.406 7.039 1 96.75 421 ARG A N 1
ATOM 3380 C CA . ARG A 1 421 ? -5.973 32.156 8.336 1 96.75 421 ARG A CA 1
ATOM 3381 C C . ARG A 1 421 ? -7.395 32.719 8.367 1 96.75 421 ARG A C 1
ATOM 3383 O O . ARG A 1 421 ? -7.652 33.812 7.871 1 96.75 421 ARG A O 1
ATOM 3390 N N . THR A 1 422 ? -8.305 31.922 8.953 1 97.81 422 THR A N 1
ATOM 3391 C CA . THR A 1 422 ? -9.68 32.406 9.117 1 97.81 422 THR A CA 1
ATOM 3392 C C . THR A 1 422 ? -9.875 33 10.5 1 97.81 422 THR A C 1
ATOM 3394 O O . THR A 1 422 ? -9.086 32.75 11.414 1 97.81 422 THR A O 1
ATOM 3397 N N . PHE A 1 423 ? -10.859 33.875 10.594 1 96.5 423 PHE A N 1
ATOM 3398 C CA . PHE A 1 423 ? -11.516 34 11.891 1 96.5 423 PHE A CA 1
ATOM 3399 C C . PHE A 1 423 ? -12.164 32.719 12.32 1 96.5 423 PHE A C 1
ATOM 3401 O O . PHE A 1 423 ? -12.289 31.766 11.523 1 96.5 423 PHE A O 1
ATOM 3408 N N . PRO A 1 424 ? -12.555 32.594 13.711 1 97.56 424 PRO A N 1
ATOM 3409 C CA . PRO A 1 424 ? -13.445 31.453 13.977 1 97.56 424 PRO A CA 1
ATOM 3410 C C . PRO A 1 424 ? -14.641 31.422 13.031 1 97.56 424 PRO A C 1
ATOM 3412 O O . PRO A 1 424 ? -15.273 32.438 12.781 1 97.56 424 PRO A O 1
ATOM 3415 N N . VAL A 1 425 ? -14.875 30.219 12.422 1 98.25 425 VAL A N 1
ATOM 3416 C CA . VAL A 1 425 ? -15.812 30.203 11.305 1 98.25 425 VAL A CA 1
ATOM 3417 C C . VAL A 1 425 ? -16.688 28.969 11.383 1 98.25 425 VAL A C 1
ATOM 3419 O O . VAL A 1 425 ? -16.266 27.922 11.898 1 98.25 425 VAL A O 1
ATOM 3422 N N . TYR A 1 426 ? -17.891 29.047 10.977 1 98 426 TYR A N 1
ATOM 3423 C CA . TYR A 1 426 ? -18.875 27.984 10.828 1 98 426 TYR A CA 1
ATOM 3424 C C . TYR A 1 426 ? -19.922 28.344 9.781 1 98 426 TYR A C 1
ATOM 3426 O O . TYR A 1 426 ? -20.484 29.438 9.805 1 98 426 TYR A O 1
ATOM 3434 N N . GLN A 1 427 ? -20.125 27.453 8.836 1 97 427 GLN A N 1
ATOM 3435 C CA . GLN A 1 427 ? -21.141 27.625 7.797 1 97 427 GLN A CA 1
ATOM 3436 C C . GLN A 1 427 ? -20.922 28.922 7.023 1 97 427 GLN A C 1
ATOM 3438 O O . GLN A 1 427 ? -21.859 29.703 6.832 1 97 427 GLN A O 1
ATOM 3443 N N . ASN A 1 428 ? -19.688 29.234 6.766 1 95.19 428 ASN A N 1
ATOM 3444 C CA . ASN A 1 428 ? -19.25 30.297 5.875 1 95.19 428 ASN A CA 1
ATOM 3445 C C . ASN A 1 428 ? -19.422 31.672 6.52 1 95.19 428 ASN A C 1
ATOM 3447 O O . ASN A 1 428 ? -19.406 32.688 5.832 1 95.19 428 ASN A O 1
ATOM 3451 N N . GLU A 1 429 ? -19.578 31.703 7.805 1 96.31 429 GLU A N 1
ATOM 3452 C CA . GLU A 1 429 ? -19.688 32.938 8.555 1 96.31 429 GLU A CA 1
ATOM 3453 C C . GLU A 1 429 ? -18.781 32.938 9.789 1 96.31 429 GLU A C 1
ATOM 3455 O O . GLU A 1 429 ? -18.531 31.875 10.359 1 96.31 429 GLU A O 1
ATOM 3460 N N . THR A 1 430 ? -18.297 34.125 10.039 1 96.94 430 THR A N 1
ATOM 3461 C CA . THR A 1 430 ? -17.594 34.188 11.305 1 96.94 430 THR A CA 1
ATOM 3462 C C . THR A 1 430 ? -18.469 33.75 12.461 1 96.94 430 THR A C 1
ATOM 3464 O O . THR A 1 430 ? -19.641 34.125 12.547 1 96.94 430 THR A O 1
ATOM 3467 N N . ASN A 1 431 ? -18.016 32.875 13.25 1 96.75 431 ASN A N 1
ATOM 3468 C CA . ASN A 1 431 ? -18.688 32.312 14.398 1 96.75 431 ASN A CA 1
ATOM 3469 C C . ASN A 1 431 ? -17.719 32.031 15.539 1 96.75 431 ASN A C 1
ATOM 3471 O O . ASN A 1 431 ? -16.891 31.109 15.438 1 96.75 431 ASN A O 1
ATOM 3475 N N . SER A 1 432 ? -17.812 32.719 16.641 1 95 432 SER A N 1
ATOM 3476 C CA . SER A 1 432 ? -16.844 32.656 17.734 1 95 432 SER A CA 1
ATOM 3477 C C . SER A 1 432 ? -16.719 31.25 18.297 1 95 432 SER A C 1
ATOM 3479 O O . SER A 1 432 ? -15.711 30.922 18.938 1 95 432 SER A O 1
ATOM 3481 N N . CYS A 1 433 ? -17.719 30.375 18.031 1 97.19 433 CYS A N 1
ATOM 3482 C CA . CYS A 1 433 ? -17.688 29.031 18.594 1 97.19 433 CYS A CA 1
ATOM 3483 C C . CYS A 1 433 ? -17.156 28.031 17.578 1 97.19 433 CYS A C 1
ATOM 3485 O O . CYS A 1 433 ? -17.031 26.844 17.875 1 97.19 433 CYS A O 1
ATOM 3487 N N . GLY A 1 434 ? -16.812 28.469 16.375 1 98 434 GLY A N 1
ATOM 3488 C CA . GLY A 1 434 ? -16.219 27.641 15.359 1 98 434 GLY A CA 1
ATOM 3489 C C . GLY A 1 434 ? -14.695 27.578 15.445 1 98 434 GLY A C 1
ATOM 3490 O O . GLY A 1 434 ? -14.086 28.344 16.188 1 98 434 GLY A O 1
ATOM 3491 N N . PRO A 1 435 ? -14.133 26.719 14.781 1 98.38 435 PRO A N 1
ATOM 3492 C CA . PRO A 1 435 ? -12.664 26.625 14.789 1 98.38 435 PRO A CA 1
ATOM 3493 C C . PRO A 1 435 ? -12 27.734 13.977 1 98.38 435 PRO A C 1
ATOM 3495 O O . PRO A 1 435 ? -12.641 28.328 13.109 1 98.38 435 PRO A O 1
ATOM 3498 N N . VAL A 1 436 ? -10.758 28.031 14.281 1 98.5 436 VAL A N 1
ATOM 3499 C CA . VAL A 1 436 ? -9.867 28.812 13.422 1 98.5 436 VAL A CA 1
ATOM 3500 C C . VAL A 1 436 ? -9.117 27.875 12.469 1 98.5 436 VAL A C 1
ATOM 3502 O O . VAL A 1 436 ? -8.594 26.844 12.891 1 98.5 436 VAL A O 1
ATOM 3505 N N . HIS A 1 437 ? -9.133 28.203 11.203 1 98.56 437 HIS A N 1
ATOM 3506 C CA . HIS A 1 437 ? -8.414 27.422 10.211 1 98.56 437 HIS A CA 1
ATOM 3507 C C . HIS A 1 437 ? -7.082 28.078 9.852 1 98.56 437 HIS A C 1
ATOM 3509 O O . HIS A 1 437 ? -7.027 29.281 9.586 1 98.56 437 HIS A O 1
ATOM 3515 N N . PHE A 1 438 ? -6.027 27.312 9.914 1 98.19 438 PHE A N 1
ATOM 3516 C CA . PHE A 1 438 ? -4.715 27.703 9.414 1 98.19 438 PHE A CA 1
ATOM 3517 C C . PHE A 1 438 ? -4.348 26.906 8.172 1 98.19 438 PHE A C 1
ATOM 3519 O O . PHE A 1 438 ? -4.078 25.703 8.258 1 98.19 438 PHE A O 1
ATOM 3526 N N . ASP A 1 439 ? -4.328 27.5 7.074 1 96.81 439 ASP A N 1
ATOM 3527 C CA . ASP A 1 439 ? -3.859 26.891 5.832 1 96.81 439 ASP A CA 1
ATOM 3528 C C . ASP A 1 439 ? -2.393 27.219 5.574 1 96.81 439 ASP A C 1
ATOM 3530 O O . ASP A 1 439 ? -2.059 28.359 5.227 1 96.81 439 ASP A O 1
ATOM 3534 N N . LEU A 1 440 ? -1.574 26.172 5.645 1 96.06 440 LEU A N 1
ATOM 3535 C CA . LEU A 1 440 ? -0.13 26.375 5.582 1 96.06 440 LEU A CA 1
ATOM 3536 C C . LEU A 1 440 ? 0.463 25.672 4.363 1 96.06 440 LEU A C 1
ATOM 3538 O O . LEU A 1 440 ? 1.536 25.078 4.453 1 96.06 440 LEU A O 1
ATOM 3542 N N . GLY A 1 441 ? -0.179 25.688 3.232 1 91.62 441 GLY A N 1
ATOM 3543 C CA . GLY A 1 441 ? 0.215 24.906 2.07 1 91.62 441 GLY A CA 1
ATOM 3544 C C . GLY A 1 441 ? 1.457 25.438 1.384 1 91.62 441 GLY A C 1
ATOM 3545 O O . GLY A 1 441 ? 1.697 25.141 0.21 1 91.62 441 GLY A O 1
ATOM 3546 N N . ASP A 1 442 ? 2.342 26.141 2.035 1 82.44 442 ASP A N 1
ATOM 3547 C CA . ASP A 1 442 ? 3.445 26.75 1.303 1 82.44 442 ASP A CA 1
ATOM 3548 C C . ASP A 1 442 ? 4.742 26.688 2.109 1 82.44 442 ASP A C 1
ATOM 3550 O O . ASP A 1 442 ? 5.406 27.719 2.305 1 82.44 442 ASP A O 1
ATOM 3554 N N . ALA A 1 443 ? 5.148 25.516 2.473 1 89 443 ALA A N 1
ATOM 3555 C CA . ALA A 1 443 ? 6.414 25.391 3.193 1 89 443 ALA A CA 1
ATOM 3556 C C . ALA A 1 443 ? 7.578 25.203 2.227 1 89 443 ALA A C 1
ATOM 3558 O O . ALA A 1 443 ? 8.711 24.969 2.65 1 89 443 ALA A O 1
ATOM 3559 N N . GLY A 1 444 ? 7.336 25.25 0.889 1 81.75 444 GLY A N 1
ATOM 3560 C CA . GLY A 1 444 ? 8.43 25.281 -0.073 1 81.75 444 GLY A CA 1
ATOM 3561 C C . GLY A 1 444 ? 8.477 24.047 -0.955 1 81.75 444 GLY A C 1
ATOM 3562 O O . GLY A 1 444 ? 9.312 23.172 -0.75 1 81.75 444 GLY A O 1
ATOM 3563 N N . ASN A 1 445 ? 7.738 23.922 -1.979 1 79 445 ASN A N 1
ATOM 3564 C CA . ASN A 1 445 ? 7.77 22.812 -2.92 1 79 445 ASN A CA 1
ATOM 3565 C C . ASN A 1 445 ? 8.023 23.281 -4.348 1 79 445 ASN A C 1
ATOM 3567 O O . ASN A 1 445 ? 8.055 24.484 -4.605 1 79 445 ASN A O 1
ATOM 3571 N N . ARG A 1 446 ? 8.125 22.375 -5.215 1 79.25 446 ARG A N 1
ATOM 3572 C CA . ARG A 1 446 ? 8.602 22.641 -6.57 1 79.25 446 ARG A CA 1
ATOM 3573 C C . ARG A 1 446 ? 7.504 23.266 -7.418 1 79.25 446 ARG A C 1
ATOM 3575 O O . ARG A 1 446 ? 7.762 23.719 -8.539 1 79.25 446 ARG A O 1
ATOM 3582 N N . GLU A 1 447 ? 6.316 23.344 -6.949 1 80.75 447 GLU A N 1
ATOM 3583 C CA . GLU A 1 447 ? 5.195 23.844 -7.742 1 80.75 447 GLU A CA 1
ATOM 3584 C C . GLU A 1 447 ? 5.031 25.359 -7.566 1 80.75 447 GLU A C 1
ATOM 3586 O O . GLU A 1 447 ? 4.344 26 -8.352 1 80.75 447 GLU A O 1
ATOM 3591 N N . GLY A 1 448 ? 5.617 25.922 -6.559 1 77.12 448 GLY A N 1
ATOM 3592 C CA . GLY A 1 448 ? 5.562 27.359 -6.352 1 77.12 448 GLY A CA 1
ATOM 3593 C C . GLY A 1 448 ? 4.305 27.812 -5.637 1 77.12 448 GLY A C 1
ATOM 3594 O O . GLY A 1 448 ? 3.482 27 -5.23 1 77.12 448 GLY A O 1
ATOM 3595 N N . ALA A 1 449 ? 4.141 29.156 -5.492 1 79.69 449 ALA A N 1
ATOM 3596 C CA . ALA A 1 449 ? 3.029 29.75 -4.754 1 79.69 449 ALA A CA 1
ATOM 3597 C C . ALA A 1 449 ? 1.871 30.078 -5.688 1 79.69 449 ALA A C 1
ATOM 3599 O O . ALA A 1 449 ? 2.076 30.328 -6.879 1 79.69 449 ALA A O 1
ATOM 3600 N N . TYR A 1 450 ? 0.732 30.078 -5.172 1 81.44 450 TYR A N 1
ATOM 3601 C CA . TYR A 1 450 ? -0.466 30.469 -5.898 1 81.44 450 TYR A CA 1
ATOM 3602 C C . TYR A 1 450 ? -0.883 31.891 -5.52 1 81.44 450 TYR A C 1
ATOM 3604 O O . TYR A 1 450 ? -1.244 32.156 -4.371 1 81.44 450 TYR A O 1
ATOM 3612 N N . THR A 1 451 ? -1.065 32.812 -6.492 1 78.06 451 THR A N 1
ATOM 3613 C CA . THR A 1 451 ? -1.161 34.219 -6.184 1 78.06 451 THR A CA 1
ATOM 3614 C C . THR A 1 451 ? -2.564 34.75 -6.473 1 78.06 451 THR A C 1
ATOM 3616 O O . THR A 1 451 ? -2.889 35.875 -6.145 1 78.06 451 THR A O 1
ATOM 3619 N N . ASP A 1 452 ? -3.4 33.969 -7.082 1 80.38 452 ASP A N 1
ATOM 3620 C CA . ASP A 1 452 ? -4.723 34.469 -7.465 1 80.38 452 ASP A CA 1
ATOM 3621 C C . ASP A 1 452 ? -5.73 34.25 -6.336 1 80.38 452 ASP A C 1
ATOM 3623 O O . ASP A 1 452 ? -5.922 33.125 -5.867 1 80.38 452 ASP A O 1
ATOM 3627 N N . TRP A 1 453 ? -6.387 35.375 -5.863 1 86.94 453 TRP A N 1
ATOM 3628 C CA . TRP A 1 453 ? -7.324 35.344 -4.746 1 86.94 453 TRP A CA 1
ATOM 3629 C C . TRP A 1 453 ? -8.719 35.781 -5.191 1 86.94 453 TRP A C 1
ATOM 3631 O O . TRP A 1 453 ? -8.859 36.625 -6.094 1 86.94 453 TRP A O 1
ATOM 3641 N N . LEU A 1 454 ? -9.648 35.219 -4.488 1 87.31 454 LEU A N 1
ATOM 3642 C CA . LEU A 1 454 ? -11.023 35.688 -4.633 1 87.31 454 LEU A CA 1
ATOM 3643 C C . LEU A 1 454 ? -11.164 37.125 -4.117 1 87.31 454 LEU A C 1
ATOM 3645 O O . LEU A 1 454 ? -10.609 37.469 -3.066 1 87.31 454 LEU A O 1
ATOM 3649 N N . MET A 1 455 ? -11.914 37.938 -4.926 1 86.19 455 MET A N 1
ATOM 3650 C CA . MET A 1 455 ? -12.266 39.312 -4.52 1 86.19 455 MET A CA 1
ATOM 3651 C C . MET A 1 455 ? -13.773 39.5 -4.551 1 86.19 455 MET A C 1
ATOM 3653 O O . MET A 1 455 ? -14.445 39.062 -5.48 1 86.19 455 MET A O 1
ATOM 3657 N N . PRO A 1 456 ? -14.391 40.281 -3.645 1 89.75 456 PRO A N 1
ATOM 3658 C CA . PRO A 1 456 ? -13.703 40.75 -2.445 1 89.75 456 PRO A CA 1
ATOM 3659 C C . PRO A 1 456 ? -13.297 39.625 -1.499 1 89.75 456 PRO A C 1
ATOM 3661 O O . PRO A 1 456 ? -13.82 38.5 -1.6 1 89.75 456 PRO A O 1
ATOM 3664 N N . GLN A 1 457 ? -12.406 39.844 -0.65 1 88.75 457 GLN A N 1
ATOM 3665 C CA . GLN A 1 457 ? -11.992 38.906 0.389 1 88.75 457 GLN A CA 1
ATOM 3666 C C . GLN A 1 457 ? -13.188 38.469 1.234 1 88.75 457 GLN A C 1
ATOM 3668 O O . GLN A 1 457 ? -13.953 39.312 1.72 1 88.75 457 GLN A O 1
ATOM 3673 N N . PRO A 1 458 ? -13.375 37.188 1.347 1 93 458 PRO A N 1
ATOM 3674 C CA . PRO A 1 458 ? -14.477 36.75 2.193 1 93 458 PRO A CA 1
ATOM 3675 C C . PRO A 1 458 ? -14.352 37.25 3.635 1 93 458 PRO A C 1
ATOM 3677 O O . PRO A 1 458 ? -13.242 37.344 4.16 1 93 458 PRO A O 1
ATOM 3680 N N . SER A 1 459 ? -15.516 37.438 4.309 1 92.88 459 SER A N 1
ATOM 3681 C CA . SER A 1 459 ? -15.531 38.031 5.652 1 92.88 459 SER A CA 1
ATOM 3682 C C . SER A 1 459 ? -14.891 37.062 6.66 1 92.88 459 SER A C 1
ATOM 3684 O O . SER A 1 459 ? -14.367 37.5 7.684 1 92.88 459 SER A O 1
ATOM 3686 N N . TRP A 1 460 ? -14.859 35.781 6.352 1 96.19 460 TRP A N 1
ATOM 3687 C CA . TRP A 1 460 ? -14.305 34.812 7.285 1 96.19 460 TRP A CA 1
ATOM 3688 C C . TRP A 1 460 ? -12.789 34.75 7.168 1 96.19 460 TRP A C 1
ATOM 3690 O O . TRP A 1 460 ? -12.109 34.156 8.031 1 96.19 460 TRP A O 1
ATOM 3700 N N . SER A 1 461 ? -12.219 35.188 6.078 1 95.25 461 SER A N 1
ATOM 3701 C CA . SER A 1 461 ? -10.773 35.188 5.871 1 95.25 461 SER A CA 1
ATOM 3702 C C . SER A 1 461 ? -10.117 36.344 6.637 1 95.25 461 SER A C 1
ATOM 3704 O O . SER A 1 461 ? -10.305 37.5 6.301 1 95.25 461 SER A O 1
ATOM 3706 N N . ALA A 1 462 ? -9.305 36.031 7.602 1 94.69 462 ALA A N 1
ATOM 3707 C CA . ALA A 1 462 ? -8.719 37.031 8.492 1 94.69 462 ALA A CA 1
ATOM 3708 C C . ALA A 1 462 ? -7.395 37.562 7.93 1 94.69 462 ALA A C 1
ATOM 3710 O O . ALA A 1 462 ? -7.082 38.75 8.062 1 94.69 462 ALA A O 1
ATOM 3711 N N . PHE A 1 463 ? -6.578 36.656 7.406 1 90.88 463 PHE A N 1
ATOM 3712 C CA . PHE A 1 463 ? -5.273 36.969 6.844 1 90.88 463 PHE A CA 1
ATOM 3713 C C . PHE A 1 463 ? -4.93 36.031 5.699 1 90.88 463 PHE A C 1
ATOM 3715 O O . PHE A 1 463 ? -5.191 34.844 5.781 1 90.88 463 PHE A O 1
ATOM 3722 N N . ARG A 1 464 ? -4.418 36.531 4.633 1 87.81 464 ARG A N 1
ATOM 3723 C CA . ARG A 1 464 ? -3.988 35.656 3.537 1 87.81 464 ARG A CA 1
ATOM 3724 C C . ARG A 1 464 ? -2.785 36.25 2.811 1 87.81 464 ARG A C 1
ATOM 3726 O O . ARG A 1 464 ? -2.676 37.469 2.676 1 87.81 464 ARG A O 1
ATOM 3733 N N . GLU A 1 465 ? -1.83 35.375 2.43 1 83.5 465 GLU A N 1
ATOM 3734 C CA . GLU A 1 465 ? -0.597 35.75 1.746 1 83.5 465 GLU A CA 1
ATOM 3735 C C . GLU A 1 465 ? -0.051 34.594 0.914 1 83.5 465 GLU A C 1
ATOM 3737 O O . GLU A 1 465 ? 0.012 33.469 1.387 1 83.5 465 GLU A O 1
ATOM 3742 N N . ALA A 1 466 ? 0.333 34.906 -0.318 1 80.62 466 ALA A N 1
ATOM 3743 C CA . ALA A 1 466 ? 0.909 33.875 -1.206 1 80.62 466 ALA A CA 1
ATOM 3744 C C . ALA A 1 466 ? 2.43 33.844 -1.084 1 80.62 466 ALA A C 1
ATOM 3746 O O . ALA A 1 466 ? 3.143 34.281 -1.992 1 80.62 466 ALA A O 1
ATOM 3747 N N . SER A 1 467 ? 2.949 33.375 0.023 1 79.69 467 SER A N 1
ATOM 3748 C CA . SER A 1 467 ? 4.371 33.219 0.314 1 79.69 467 SER A CA 1
ATOM 3749 C C . SER A 1 467 ? 4.652 31.922 1.041 1 79.69 467 SER A C 1
ATOM 3751 O O . SER A 1 467 ? 3.729 31.156 1.348 1 79.69 467 SER A O 1
ATOM 3753 N N . PHE A 1 468 ? 5.945 31.703 1.223 1 83.56 468 PHE A N 1
ATOM 3754 C CA . PHE A 1 468 ? 6.336 30.453 1.885 1 83.56 468 PHE A CA 1
ATOM 3755 C C . PHE A 1 468 ? 6.617 30.703 3.363 1 83.56 468 PHE A C 1
ATOM 3757 O O . PHE A 1 468 ? 7.156 31.75 3.736 1 83.56 468 PHE A O 1
ATOM 3764 N N . GLY A 1 469 ? 6.238 29.766 4.141 1 89.06 469 GLY A N 1
ATOM 3765 C CA . GLY A 1 469 ? 6.48 29.891 5.57 1 89.06 469 GLY A CA 1
ATOM 3766 C C . GLY A 1 469 ? 5.961 28.703 6.367 1 89.06 469 GLY A C 1
ATOM 3767 O O . GLY A 1 469 ? 5.535 27.703 5.789 1 89.06 469 GLY A O 1
ATOM 3768 N N . VAL A 1 470 ? 6.117 28.812 7.734 1 94.12 470 VAL A N 1
ATOM 3769 C CA . VAL A 1 470 ? 5.664 27.781 8.656 1 94.12 470 VAL A CA 1
ATOM 3770 C C . VAL A 1 470 ? 4.996 28.422 9.867 1 94.12 470 VAL A C 1
ATOM 3772 O O . VAL A 1 470 ? 5.117 29.625 10.086 1 94.12 470 VAL A O 1
ATOM 3775 N N . GLY A 1 471 ? 4.254 27.609 10.539 1 96.75 471 GLY A N 1
ATOM 3776 C CA . GLY A 1 471 ? 3.518 28.078 11.695 1 96.75 471 GLY A CA 1
ATOM 3777 C C . GLY A 1 471 ? 4.098 27.594 13.016 1 96.75 471 GLY A C 1
ATOM 3778 O O . GLY A 1 471 ? 4.605 26.469 13.094 1 96.75 471 GLY A O 1
ATOM 3779 N N . LYS A 1 472 ? 3.996 28.453 14.023 1 97.88 472 LYS A N 1
ATOM 3780 C CA . LYS A 1 472 ? 4.281 28.141 15.422 1 97.88 472 LYS A CA 1
ATOM 3781 C C . LYS A 1 472 ? 3.057 28.375 16.297 1 97.88 472 LYS A C 1
ATOM 3783 O O . LYS A 1 472 ? 2.457 29.453 16.266 1 97.88 472 LYS A O 1
ATOM 3788 N N . LEU A 1 473 ? 2.641 27.391 16.984 1 98.75 473 LEU A N 1
ATOM 3789 C CA . LEU A 1 473 ? 1.551 27.5 17.938 1 98.75 473 LEU A CA 1
ATOM 3790 C C . LEU A 1 473 ? 2.023 27.141 19.344 1 98.75 473 LEU A C 1
ATOM 3792 O O . LEU A 1 473 ? 2.549 26.047 19.562 1 98.75 473 LEU A O 1
ATOM 3796 N N . VAL A 1 474 ? 1.847 28.062 20.297 1 98.69 474 VAL A N 1
ATOM 3797 C CA . VAL A 1 474 ? 2.148 27.797 21.688 1 98.69 474 VAL A CA 1
ATOM 3798 C C . VAL A 1 474 ? 0.853 27.75 22.5 1 98.69 474 VAL A C 1
ATOM 3800 O O . VAL A 1 474 ? 0.121 28.734 22.578 1 98.69 474 VAL A O 1
ATOM 3803 N N . ILE A 1 475 ? 0.561 26.609 23.016 1 98.69 475 ILE A N 1
ATOM 3804 C CA . ILE A 1 475 ? -0.567 26.469 23.922 1 98.69 475 ILE A CA 1
ATOM 3805 C C . ILE A 1 475 ? -0.108 26.75 25.359 1 98.69 475 ILE A C 1
ATOM 3807 O O . ILE A 1 475 ? 0.606 25.938 25.953 1 98.69 475 ILE A O 1
ATOM 3811 N N . TYR A 1 476 ? -0.585 27.844 25.922 1 98.06 476 TYR A N 1
ATOM 3812 C CA . TYR A 1 476 ? -0.084 28.281 27.219 1 98.06 476 TYR A CA 1
ATOM 3813 C C . TYR A 1 476 ? -0.869 27.641 28.359 1 98.06 476 TYR A C 1
ATOM 3815 O O . TYR A 1 476 ? -0.301 27.312 29.406 1 98.06 476 TYR A O 1
ATOM 3823 N N . ASN A 1 477 ? -2.156 27.531 28.156 1 96.62 477 ASN A N 1
ATOM 3824 C CA . ASN A 1 477 ? -3.043 26.969 29.156 1 96.62 477 ASN A CA 1
ATOM 3825 C C . ASN A 1 477 ? -4.336 26.438 28.547 1 96.62 477 ASN A C 1
ATOM 3827 O O . ASN A 1 477 ? -4.375 26.125 27.344 1 96.62 477 ASN A O 1
ATOM 3831 N N . GLU A 1 478 ? -5.367 26.297 29.328 1 96.12 478 GLU A N 1
ATOM 3832 C CA . GLU A 1 478 ? -6.578 25.609 28.891 1 96.12 478 GLU A CA 1
ATOM 3833 C C . GLU A 1 478 ? -7.406 26.5 27.969 1 96.12 478 GLU A C 1
ATOM 3835 O O . GLU A 1 478 ? -8.297 26 27.266 1 96.12 478 GLU A O 1
ATOM 3840 N N . THR A 1 479 ? -7.027 27.828 27.875 1 96 479 THR A N 1
ATOM 3841 C CA . THR A 1 479 ? -7.922 28.703 27.125 1 96 479 THR A CA 1
ATOM 3842 C C . THR A 1 479 ? -7.133 29.578 26.156 1 96 479 THR A C 1
ATOM 3844 O O . THR A 1 479 ? -7.707 30.172 25.234 1 96 479 THR A O 1
ATOM 3847 N N . HIS A 1 480 ? -5.836 29.75 26.344 1 97.5 480 HIS A N 1
ATOM 3848 C CA . HIS A 1 480 ? -5.07 30.703 25.531 1 97.5 480 HIS A CA 1
ATOM 3849 C C . HIS A 1 480 ? -3.941 30.016 24.781 1 97.5 480 HIS A C 1
ATOM 3851 O O . HIS A 1 480 ? -3.117 29.328 25.391 1 97.5 480 HIS A O 1
ATOM 3857 N N . ALA A 1 481 ? -3.896 30.172 23.516 1 98.38 481 ALA A N 1
ATOM 3858 C CA . ALA A 1 481 ? -2.797 29.781 22.641 1 98.38 481 ALA A CA 1
ATOM 3859 C C . ALA A 1 481 ? -2.357 30.938 21.75 1 98.38 481 ALA A C 1
ATOM 3861 O O . ALA A 1 481 ? -3.156 31.828 21.438 1 98.38 481 ALA A O 1
ATOM 3862 N N . TYR A 1 482 ? -1.091 30.953 21.422 1 98.25 482 TYR A N 1
ATOM 3863 C CA . TYR A 1 482 ? -0.536 32.031 20.594 1 98.25 482 TYR A CA 1
ATOM 3864 C C . TYR A 1 482 ? 0.058 31.453 19.312 1 98.25 482 TYR A C 1
ATOM 3866 O O . TYR A 1 482 ? 0.869 30.516 19.359 1 98.25 482 TYR A O 1
ATOM 3874 N N . TYR A 1 483 ? -0.424 32.062 18.203 1 97.56 483 TYR A N 1
ATOM 3875 C CA . TYR A 1 483 ? -0.004 31.594 16.891 1 97.56 483 TYR A CA 1
ATOM 3876 C C . TYR A 1 483 ? 0.837 32.656 16.172 1 97.56 483 TYR A C 1
ATOM 3878 O O . TYR A 1 483 ? 0.544 33.844 16.25 1 97.56 483 TYR A O 1
ATOM 3886 N N . GLU A 1 484 ? 1.914 32.125 15.492 1 94.44 484 GLU A N 1
ATOM 3887 C CA . GLU A 1 484 ? 2.768 32.938 14.633 1 94.44 484 GLU A CA 1
ATOM 3888 C C . GLU A 1 484 ? 3.033 32.25 13.305 1 94.44 484 GLU A C 1
ATOM 3890 O O . GLU A 1 484 ? 3.287 31.031 13.273 1 94.44 484 GLU A O 1
ATOM 3895 N N . TRP A 1 485 ? 2.891 33 12.25 1 93.12 485 TRP A N 1
ATOM 3896 C CA . TRP A 1 485 ? 3.348 32.531 10.945 1 93.12 485 TRP A CA 1
ATOM 3897 C C . TRP A 1 485 ? 4.629 33.25 10.539 1 93.12 485 TRP A C 1
ATOM 3899 O O . TRP A 1 485 ? 4.672 34.5 10.5 1 93.12 485 TRP A O 1
ATOM 3909 N N . HIS A 1 486 ? 5.637 32.438 10.32 1 87.75 486 HIS A N 1
ATOM 3910 C CA . HIS A 1 486 ? 6.938 32.969 9.938 1 87.75 486 HIS A CA 1
ATOM 3911 C C . HIS A 1 486 ? 7.164 32.844 8.438 1 87.75 486 HIS A C 1
ATOM 3913 O O . HIS A 1 486 ? 7.172 31.734 7.898 1 87.75 486 HIS A O 1
ATOM 3919 N N . ARG A 1 487 ? 7.434 33.875 7.879 1 82.5 487 ARG A N 1
ATOM 3920 C CA . ARG A 1 487 ? 7.73 33.938 6.449 1 82.5 487 ARG A CA 1
ATOM 3921 C C . ARG A 1 487 ? 9.219 33.719 6.191 1 82.5 487 ARG A C 1
ATOM 3923 O O . ARG A 1 487 ? 10.07 34.312 6.855 1 82.5 487 ARG A O 1
ATOM 3930 N N . VAL A 1 488 ? 9.68 32.812 5.371 1 73.62 488 VAL A N 1
ATOM 3931 C CA . VAL A 1 488 ? 11.086 32.531 5.086 1 73.62 488 VAL A CA 1
ATOM 3932 C C . VAL A 1 488 ? 11.469 33.125 3.732 1 73.62 488 VAL A C 1
ATOM 3934 O O . VAL A 1 488 ? 12.617 33.5 3.521 1 73.62 488 VAL A O 1
ATOM 3937 N N . ALA A 1 489 ? 11.086 32.812 2.787 1 63.88 489 ALA A N 1
ATOM 3938 C CA . ALA A 1 489 ? 11.555 33.281 1.483 1 63.88 489 ALA A CA 1
ATOM 3939 C C . ALA A 1 489 ? 10.406 33.781 0.63 1 63.88 489 ALA A C 1
ATOM 3941 O O . ALA A 1 489 ? 9.242 33.438 0.858 1 63.88 489 ALA A O 1
ATOM 3942 N N . CYS A 1 490 ? 11.055 34.906 0.085 1 52.53 490 CYS A N 1
ATOM 3943 C CA . CYS A 1 490 ? 10.266 35.25 -1.101 1 52.53 490 CYS A CA 1
ATOM 3944 C C . CYS A 1 490 ? 10.781 34.5 -2.318 1 52.53 490 CYS A C 1
ATOM 3946 O O . CYS A 1 490 ? 11.93 34.031 -2.338 1 52.53 490 CYS A O 1
ATOM 3948 N N . GLU A 1 491 ? 10.188 33.75 -3.057 1 46.34 491 GLU A N 1
ATOM 3949 C CA . GLU A 1 491 ? 10.68 32.969 -4.176 1 46.34 491 GLU A CA 1
ATOM 3950 C C . GLU A 1 491 ? 11.844 33.656 -4.879 1 46.34 491 GLU A C 1
ATOM 3952 O O . GLU A 1 491 ? 12.734 33 -5.414 1 46.34 491 GLU A O 1
ATOM 3957 N N . ASP A 1 492 ? 11.961 35 -5.285 1 40.94 492 ASP A N 1
ATOM 3958 C CA . ASP A 1 492 ? 13.008 35.562 -6.117 1 40.94 492 ASP A CA 1
ATOM 3959 C C . ASP A 1 492 ? 14.258 35.875 -5.289 1 40.94 492 ASP A C 1
ATOM 3961 O O . ASP A 1 492 ? 14.234 36.75 -4.418 1 40.94 492 ASP A O 1
ATOM 3965 N N . THR A 1 493 ? 15.148 35.062 -5.301 1 39.5 493 THR A N 1
ATOM 3966 C CA . THR A 1 493 ? 16.406 35.156 -4.59 1 39.5 493 THR A CA 1
ATOM 3967 C C . THR A 1 493 ? 17.062 36.531 -4.848 1 39.5 493 THR A C 1
ATOM 3969 O O . THR A 1 493 ? 17.859 37 -4.035 1 39.5 493 THR A O 1
ATOM 3972 N N . ASN A 1 494 ? 17.078 36.875 -6.094 1 40.28 494 ASN A N 1
ATOM 3973 C CA . ASN A 1 494 ? 17.75 38.125 -6.438 1 40.28 494 ASN A CA 1
ATOM 3974 C C . ASN A 1 494 ? 16.938 39.344 -6.012 1 40.28 494 ASN A C 1
ATOM 3976 O O . ASN A 1 494 ? 17.297 40.469 -6.34 1 40.28 494 ASN A O 1
ATOM 3980 N N . ALA A 1 495 ? 15.812 39 -5.512 1 40.25 495 ALA A N 1
ATOM 3981 C CA . ALA A 1 495 ? 15.078 40.219 -5.105 1 40.25 495 ALA A CA 1
ATOM 3982 C C . ALA A 1 495 ? 15.57 40.719 -3.758 1 40.25 495 ALA A C 1
ATOM 3984 O O . ALA A 1 495 ? 15.75 39.938 -2.814 1 40.25 495 ALA A O 1
ATOM 3985 N N . THR A 1 496 ? 16.297 41.688 -3.752 1 41.88 496 THR A N 1
ATOM 3986 C CA . THR A 1 496 ? 16.719 42.438 -2.576 1 41.88 496 THR A CA 1
ATOM 3987 C C . THR A 1 496 ? 15.562 42.594 -1.597 1 41.88 496 THR A C 1
ATOM 3989 O O . THR A 1 496 ? 15.773 43 -0.446 1 41.88 496 THR A O 1
ATOM 3992 N N . HIS A 1 497 ? 14.391 42.781 -2.033 1 42.59 497 HIS A N 1
ATOM 3993 C CA . HIS A 1 497 ? 13.141 42.938 -1.291 1 42.59 497 HIS A CA 1
ATOM 3994 C C . HIS A 1 497 ? 12.086 41.969 -1.766 1 42.59 497 HIS A C 1
ATOM 3996 O O . HIS A 1 497 ? 12.047 41.594 -2.947 1 42.59 497 HIS A O 1
ATOM 4002 N N . CYS A 1 498 ? 11.719 41 -1.032 1 47.66 498 CYS A N 1
ATOM 4003 C CA . CYS A 1 498 ? 10.641 40.062 -1.357 1 47.66 498 CYS A CA 1
ATOM 4004 C C . CYS A 1 498 ? 9.281 40.75 -1.26 1 47.66 498 CYS A C 1
ATOM 4006 O O . CYS A 1 498 ? 8.25 40.094 -1.176 1 47.66 498 CYS A O 1
ATOM 4008 N N . ALA A 1 499 ? 9.414 42.031 -1.017 1 42.75 499 ALA A N 1
ATOM 4009 C CA . ALA A 1 499 ? 8.172 42.75 -0.737 1 42.75 499 ALA A CA 1
ATOM 4010 C C . ALA A 1 499 ? 7.336 42.906 -2.002 1 42.75 499 ALA A C 1
ATOM 4012 O O . ALA A 1 499 ? 7.871 43.188 -3.082 1 42.75 499 ALA A O 1
ATOM 4013 N N . THR A 1 500 ? 6.496 42.219 -2.207 1 39.19 500 THR A N 1
ATOM 4014 C CA . THR A 1 500 ? 5.535 42.594 -3.234 1 39.19 500 THR A CA 1
ATOM 4015 C C . THR A 1 500 ? 4.734 43.812 -2.797 1 39.19 500 THR A C 1
ATOM 4017 O O . THR A 1 500 ? 4.738 44.188 -1.617 1 39.19 500 THR A O 1
ATOM 4020 N N . LYS A 1 501 ? 4.262 44.531 -3.742 1 37.22 501 LYS A N 1
ATOM 4021 C CA . LYS A 1 501 ? 3.387 45.656 -3.404 1 37.22 501 LYS A CA 1
ATOM 4022 C C . LYS A 1 501 ? 2.234 45.219 -2.514 1 37.22 501 LYS A C 1
ATOM 4024 O O . LYS A 1 501 ? 1.521 44.25 -2.848 1 37.22 501 LYS A O 1
ATOM 4029 N N . GLY A 1 502 ? 1.962 45.781 -1.293 1 36.84 502 GLY A N 1
ATOM 4030 C CA . GLY A 1 502 ? 1.035 45.469 -0.217 1 36.84 502 GLY A CA 1
ATOM 4031 C C . GLY A 1 502 ? 1.572 44.438 0.752 1 36.84 502 GLY A C 1
ATOM 4032 O O . GLY A 1 502 ? 0.87 44.031 1.677 1 36.84 502 GLY A O 1
ATOM 4033 N N . ASP A 1 503 ? 2.6 43.812 0.207 1 42.47 503 ASP A N 1
ATOM 4034 C CA . ASP A 1 503 ? 3.307 43 1.176 1 42.47 503 ASP A CA 1
ATOM 4035 C C . ASP A 1 503 ? 3.836 43.844 2.338 1 42.47 503 ASP A C 1
ATOM 4037 O O . ASP A 1 503 ? 4.668 44.719 2.141 1 42.47 503 ASP A O 1
ATOM 4041 N N . ASN A 1 504 ? 3.064 44 3.248 1 38.19 504 ASN A N 1
ATOM 4042 C CA . ASN A 1 504 ? 3.508 44.75 4.418 1 38.19 504 ASN A CA 1
ATOM 4043 C C . ASN A 1 504 ? 4.742 44.125 5.055 1 38.19 504 ASN A C 1
ATOM 4045 O O . ASN A 1 504 ? 5.223 44.594 6.09 1 38.19 504 ASN A O 1
ATOM 4049 N N . SER A 1 505 ? 5.113 42.875 4.508 1 42.47 505 SER A N 1
ATOM 4050 C CA . SER A 1 505 ? 6.301 42.312 5.152 1 42.47 505 SER A CA 1
ATOM 4051 C C . SER A 1 505 ? 7.543 42.531 4.289 1 42.47 505 SER A C 1
ATOM 4053 O O . SER A 1 505 ? 7.641 41.969 3.191 1 42.47 505 SER A O 1
ATOM 4055 N N . ALA A 1 506 ? 7.91 43.562 4.062 1 43.81 506 ALA A N 1
ATOM 4056 C CA . ALA A 1 506 ? 9.016 44 3.205 1 43.81 506 ALA A CA 1
ATOM 4057 C C . ALA A 1 506 ? 10.188 43.031 3.301 1 43.81 506 ALA A C 1
ATOM 4059 O O . ALA A 1 506 ? 11.078 43.031 2.441 1 43.81 506 ALA A O 1
ATOM 4060 N N . GLN A 1 507 ? 10.406 42.406 4.41 1 45.41 507 GLN A N 1
ATOM 4061 C CA . GLN A 1 507 ? 11.664 41.719 4.656 1 45.41 507 GLN A CA 1
ATOM 4062 C C . GLN A 1 507 ? 11.453 40.219 4.738 1 45.41 507 GLN A C 1
ATOM 4064 O O . GLN A 1 507 ? 10.406 39.75 5.199 1 45.41 507 GLN A O 1
ATOM 4069 N N . ARG A 1 508 ? 12.328 39.5 4.016 1 53.72 508 ARG A N 1
ATOM 4070 C CA . ARG A 1 508 ? 12.531 38.094 4.285 1 53.72 508 ARG A CA 1
ATOM 4071 C C . ARG A 1 508 ? 12.578 37.812 5.781 1 53.72 508 ARG A C 1
ATOM 4073 O O . ARG A 1 508 ? 13.008 38.656 6.562 1 53.72 508 ARG A O 1
ATOM 4080 N N . TYR A 1 509 ? 11.914 36.75 6.25 1 56.47 509 TYR A N 1
ATOM 4081 C CA . TYR A 1 509 ? 12.117 36.125 7.547 1 56.47 509 TYR A CA 1
ATOM 4082 C C . TYR A 1 509 ? 11.398 36.906 8.648 1 56.47 509 TYR A C 1
ATOM 4084 O O . TYR A 1 509 ? 11.867 36.938 9.789 1 56.47 509 TYR A O 1
ATOM 4092 N N . ASP A 1 510 ? 10.43 37.594 8.195 1 62.31 510 ASP A N 1
ATOM 4093 C CA . ASP A 1 510 ? 9.727 38.281 9.273 1 62.31 510 ASP A CA 1
ATOM 4094 C C . ASP A 1 510 ? 8.406 37.562 9.602 1 62.31 510 ASP A C 1
ATOM 4096 O O . ASP A 1 510 ? 7.824 36.906 8.742 1 62.31 510 ASP A O 1
ATOM 4100 N N . ILE A 1 511 ? 8.117 37.625 10.906 1 68.75 511 ILE A N 1
ATOM 4101 C CA . ILE A 1 511 ? 6.773 37.219 11.297 1 68.75 511 ILE A CA 1
ATOM 4102 C C . ILE A 1 511 ? 5.746 38.094 10.586 1 68.75 511 ILE A C 1
ATOM 4104 O O . ILE A 1 511 ? 5.809 39.344 10.664 1 68.75 511 ILE A O 1
ATOM 4108 N N . SER A 1 512 ? 4.887 37.375 9.891 1 77.69 512 SER A N 1
ATOM 4109 C CA . SER A 1 512 ? 3.969 38.125 9.055 1 77.69 512 SER A CA 1
ATOM 4110 C C . SER A 1 512 ? 2.553 38.094 9.617 1 77.69 512 SER A C 1
ATOM 4112 O O . SER A 1 512 ? 1.728 38.969 9.289 1 77.69 512 SER A O 1
ATOM 4114 N N . ASP A 1 513 ? 2.27 37.125 10.438 1 87.19 513 ASP A N 1
ATOM 4115 C CA . ASP A 1 513 ? 0.955 37 11.062 1 87.19 513 ASP A CA 1
ATOM 4116 C C . ASP A 1 513 ? 1.062 36.438 12.477 1 87.19 513 ASP A C 1
ATOM 4118 O O . ASP A 1 513 ? 1.801 35.469 12.711 1 87.19 513 ASP A O 1
ATOM 4122 N N . THR A 1 514 ? 0.33 37.125 13.414 1 92.88 514 THR A N 1
ATOM 4123 C CA . THR A 1 514 ? 0.227 36.625 14.781 1 92.88 514 THR A CA 1
ATOM 4124 C C . THR A 1 514 ? -1.201 36.781 15.297 1 92.88 514 THR A C 1
ATOM 4126 O O . THR A 1 514 ? -1.943 37.656 14.859 1 92.88 514 THR A O 1
ATOM 4129 N N . THR A 1 515 ? -1.579 35.875 16.094 1 94.88 515 THR A N 1
ATOM 4130 C CA . THR A 1 515 ? -2.896 35.969 16.719 1 94.88 515 THR A CA 1
ATOM 4131 C C . THR A 1 515 ? -2.969 35.125 17.984 1 94.88 515 THR A C 1
ATOM 4133 O O . THR A 1 515 ? -2.25 34.125 18.109 1 94.88 515 THR A O 1
ATOM 4136 N N . TRP A 1 516 ? -3.773 35.562 18.922 1 96.62 516 TRP A N 1
ATOM 4137 C CA . TRP A 1 516 ? -4.199 34.719 20.016 1 96.62 516 TRP A CA 1
ATOM 4138 C C . TRP A 1 516 ? -5.402 33.875 19.609 1 96.62 516 TRP A C 1
ATOM 4140 O O . TRP A 1 516 ? -6.336 34.375 18.984 1 96.62 516 TRP A O 1
ATOM 4150 N N . VAL A 1 517 ? -5.348 32.625 19.828 1 97.25 517 VAL A N 1
ATOM 4151 C CA . VAL A 1 517 ? -6.512 31.75 19.75 1 97.25 517 VAL A CA 1
ATOM 4152 C C . VAL A 1 517 ? -7.07 31.516 21.156 1 97.25 517 VAL A C 1
ATOM 4154 O O . VAL A 1 517 ? -6.402 30.922 22 1 97.25 517 VAL A O 1
ATOM 4157 N N . ILE A 1 518 ? -8.305 31.953 21.406 1 96.19 518 ILE A N 1
ATOM 4158 C CA . ILE A 1 518 ? -8.875 31.938 22.75 1 96.19 518 ILE A CA 1
ATOM 4159 C C . ILE A 1 518 ? -10.109 31.031 22.766 1 96.19 518 ILE A C 1
ATOM 4161 O O . ILE A 1 518 ? -11.023 31.203 21.953 1 96.19 518 ILE A O 1
ATOM 4165 N N . ARG A 1 519 ? -10.117 30.078 23.625 1 95.19 519 ARG A N 1
ATOM 4166 C CA . ARG A 1 519 ? -11.273 29.219 23.875 1 95.19 519 ARG A CA 1
ATOM 4167 C C . ARG A 1 519 ? -12.266 29.906 24.812 1 95.19 519 ARG A C 1
ATOM 4169 O O . ARG A 1 519 ? -12.156 29.781 26.031 1 95.19 519 ARG A O 1
ATOM 4176 N N . ASN A 1 520 ? -13.25 30.453 24.25 1 91.25 520 ASN A N 1
ATOM 4177 C CA . ASN A 1 520 ? -14.273 31.094 25.078 1 91.25 520 ASN A CA 1
ATOM 4178 C C . ASN A 1 520 ? -15.32 30.094 25.547 1 91.25 520 ASN A C 1
ATOM 4180 O O . ASN A 1 520 ? -16.422 30.031 25.016 1 91.25 520 ASN A O 1
ATOM 4184 N N . THR A 1 521 ? -15.094 29.422 26.641 1 91.19 521 THR A N 1
ATOM 4185 C CA . THR A 1 521 ? -15.945 28.328 27.094 1 91.19 521 THR A CA 1
ATOM 4186 C C . THR A 1 521 ? -17.25 28.875 27.672 1 91.19 521 THR A C 1
ATOM 4188 O O . THR A 1 521 ? -18.25 28.141 27.75 1 91.19 521 THR A O 1
ATOM 4191 N N . SER A 1 522 ? -17.25 30.062 28.062 1 91.44 522 SER A N 1
ATOM 4192 C CA . SER A 1 522 ? -18.469 30.656 28.625 1 91.44 522 SER A CA 1
ATOM 4193 C C . SER A 1 522 ? -19.484 30.953 27.531 1 91.44 522 SER A C 1
ATOM 4195 O O . SER A 1 522 ? -20.688 30.734 27.719 1 91.44 522 SER A O 1
ATOM 4197 N N . GLN A 1 523 ? -19.016 31.328 26.422 1 93.62 523 GLN A N 1
ATOM 4198 C CA . GLN A 1 523 ? -19.891 31.703 25.312 1 93.62 523 GLN A CA 1
ATOM 4199 C C . GLN A 1 523 ? -20.141 30.531 24.375 1 93.62 523 GLN A C 1
ATOM 4201 O O . GLN A 1 523 ? -21.094 30.531 23.594 1 93.62 523 GLN A O 1
ATOM 4206 N N . CYS A 1 524 ? -19.297 29.578 24.469 1 95.88 524 CYS A N 1
ATOM 4207 C CA . CYS A 1 524 ? -19.344 28.453 23.531 1 95.88 524 CYS A CA 1
ATOM 4208 C C . CYS A 1 524 ? -19.438 27.125 24.266 1 95.88 524 CYS A C 1
ATOM 4210 O O . CYS A 1 524 ? -18.453 26.406 24.391 1 95.88 524 CYS A O 1
ATOM 4212 N N . PRO A 1 525 ? -20.625 26.703 24.641 1 91.94 525 PRO A N 1
ATOM 4213 C CA . PRO A 1 525 ? -20.781 25.469 25.406 1 91.94 525 PRO A CA 1
ATOM 4214 C C . PRO A 1 525 ? -20.281 24.234 24.656 1 91.94 525 PRO A C 1
ATOM 4216 O O . PRO A 1 525 ? -19.938 23.219 25.281 1 91.94 525 PRO A O 1
ATOM 4219 N N . ASN A 1 526 ? -20.234 24.281 23.312 1 91.69 526 ASN A N 1
ATOM 4220 C CA . ASN A 1 526 ? -19.75 23.141 22.531 1 91.69 526 ASN A CA 1
ATOM 4221 C C . ASN A 1 526 ? -18.297 22.812 22.844 1 91.69 526 ASN A C 1
ATOM 4223 O O . ASN A 1 526 ? -17.844 21.688 22.641 1 91.69 526 ASN A O 1
ATOM 4227 N N . ARG A 1 527 ? -17.594 23.766 23.344 1 94.12 527 ARG A N 1
ATOM 4228 C CA . ARG A 1 527 ? -16.172 23.562 23.656 1 94.12 527 ARG A CA 1
ATOM 4229 C C . ARG A 1 527 ? -16 2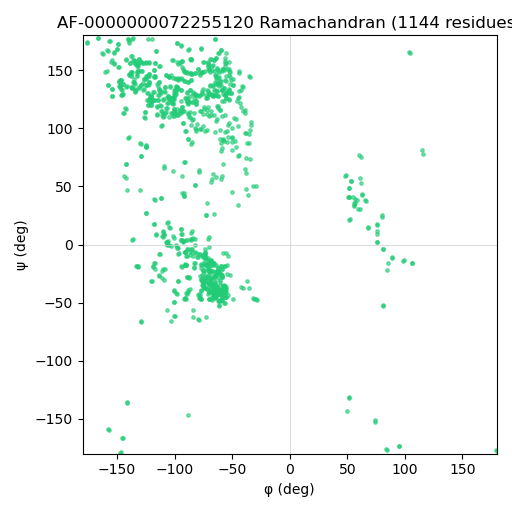2.688 24.891 1 94.12 527 ARG A C 1
ATOM 4231 O O . ARG A 1 527 ? -14.898 22.219 25.172 1 94.12 527 ARG A O 1
ATOM 4238 N N . LEU A 1 528 ? -17.141 22.453 25.562 1 91.5 528 LEU A N 1
ATOM 4239 C CA . LEU A 1 528 ? -17.109 21.594 26.75 1 91.5 528 LEU A CA 1
ATOM 4240 C C . LEU A 1 528 ? -17.656 20.219 26.422 1 91.5 528 LEU A C 1
ATOM 4242 O O . LEU A 1 528 ? -17.719 19.344 27.297 1 91.5 528 LEU A O 1
ATOM 4246 N N . MET A 1 529 ? -18.094 20.031 25.156 1 85.25 529 MET A N 1
ATOM 4247 C CA . MET A 1 529 ? -18.641 18.75 24.75 1 85.25 529 MET A CA 1
ATOM 4248 C C . MET A 1 529 ? -17.547 17.734 24.453 1 85.25 529 MET A C 1
ATOM 4250 O O . MET A 1 529 ? -16.484 18.109 23.922 1 85.25 529 MET A O 1
ATOM 4254 N N . PRO A 1 530 ? -17.719 16.344 24.625 1 76.94 530 PRO A N 1
ATOM 4255 C CA . PRO A 1 530 ? -18.938 15.773 25.172 1 76.94 530 PRO A CA 1
ATOM 4256 C C . PRO A 1 530 ? -19.031 15.953 26.688 1 76.94 530 PRO A C 1
ATOM 4258 O O . PRO A 1 530 ? -18.016 16.031 27.375 1 76.94 530 PRO A O 1
ATOM 4261 N N . ASN A 1 531 ? -20.219 16.422 27.172 1 61.28 531 ASN A N 1
ATOM 4262 C CA . ASN A 1 531 ? -20.422 16.547 28.609 1 61.28 531 ASN A CA 1
ATOM 4263 C C . ASN A 1 531 ? -20.344 15.195 29.312 1 61.28 531 ASN A C 1
ATOM 4265 O O . ASN A 1 531 ? -20.75 14.172 28.75 1 61.28 531 ASN A O 1
ATOM 4269 N N . ALA A 1 532 ? -19.406 14.961 30.219 1 49.09 532 ALA A N 1
ATOM 4270 C CA . ALA A 1 532 ? -19.359 13.719 30.984 1 49.09 532 ALA A CA 1
ATOM 4271 C C . ALA A 1 532 ? -20.766 13.125 31.156 1 49.09 532 ALA A C 1
ATOM 4273 O O . ALA A 1 532 ? -20.906 11.922 31.359 1 49.09 532 ALA A O 1
ATOM 4274 N N . MET A 1 533 ? -21.812 13.875 31.547 1 39.81 533 MET A N 1
ATOM 4275 C CA . MET A 1 533 ? -23.094 13.359 32.031 1 39.81 533 MET A CA 1
ATOM 4276 C C . MET A 1 533 ? -23.938 12.844 30.859 1 39.81 533 MET A C 1
ATOM 4278 O O . MET A 1 533 ? -25.109 12.477 31.047 1 39.81 533 MET A O 1
ATOM 4282 N N . SER A 1 534 ? -23.797 13.289 29.703 1 38.03 534 SER A N 1
ATOM 4283 C CA . SER A 1 534 ? -24.891 13.062 28.75 1 38.03 534 SER A CA 1
ATOM 4284 C C . SER A 1 534 ? -24.906 11.617 28.281 1 38.03 534 SER A C 1
ATOM 4286 O O . SER A 1 534 ? -23.859 11.031 27.984 1 38.03 534 SER A O 1
ATOM 4288 N N . GLU A 1 535 ? -26.016 10.922 28.578 1 36.12 535 GLU A N 1
ATOM 4289 C CA . GLU A 1 535 ? -26.469 9.617 28.094 1 36.12 535 GLU A CA 1
ATOM 4290 C C . GLU A 1 535 ? -26.281 9.484 26.594 1 36.12 535 GLU A C 1
ATOM 4292 O O . GLU A 1 535 ? -26.328 10.469 25.859 1 36.12 535 GLU A O 1
ATOM 4297 N N . PRO A 1 536 ? -26.047 8.344 26.125 1 35.19 536 PRO A N 1
ATOM 4298 C CA . PRO A 1 536 ? -25.828 8.148 24.688 1 35.19 536 PRO A CA 1
ATOM 4299 C C . PRO A 1 536 ? -26.906 8.797 23.828 1 35.19 536 PRO A C 1
ATOM 4301 O O . PRO A 1 536 ? -28.109 8.578 24.078 1 35.19 536 PRO A O 1
ATOM 4304 N N . VAL A 1 537 ? -26.828 10.023 23.359 1 31.94 537 VAL A N 1
ATOM 4305 C CA . VAL A 1 537 ? -27.781 10.695 22.484 1 31.94 537 VAL A CA 1
ATOM 4306 C C . VAL A 1 537 ? -28.312 9.711 21.438 1 31.94 537 VAL A C 1
ATOM 4308 O O . VAL A 1 537 ? -27.547 9 20.797 1 31.94 537 VAL A O 1
ATOM 4311 N N . HIS A 1 538 ? -29.609 9.398 21.547 1 28.56 538 HIS A N 1
ATOM 4312 C CA . HIS A 1 538 ? -30.391 8.734 20.516 1 28.56 538 HIS A CA 1
ATOM 4313 C C . HIS A 1 538 ? -30.281 9.461 19.188 1 28.56 538 HIS A C 1
ATOM 4315 O O . HIS A 1 538 ? -30.266 10.695 19.141 1 28.56 538 HIS A O 1
ATOM 4321 N N . ARG A 1 539 ? -30.016 8.828 18.156 1 32.91 539 ARG A N 1
ATOM 4322 C CA . ARG A 1 539 ? -29.875 9.195 16.766 1 32.91 539 ARG A CA 1
ATOM 4323 C C . ARG A 1 539 ? -31.031 10.078 16.297 1 32.91 539 ARG A C 1
ATOM 4325 O O . ARG A 1 539 ? -32.188 9.648 16.328 1 32.91 539 ARG A O 1
ATOM 4332 N N . MET A 1 540 ? -31 11.422 16.391 1 26.53 540 MET A N 1
ATOM 4333 C CA . MET A 1 540 ? -32.031 12.188 15.711 1 26.53 540 MET A CA 1
ATOM 4334 C C . MET A 1 540 ? -32.094 11.844 14.227 1 26.53 540 MET A C 1
ATOM 4336 O O . MET A 1 540 ? -31.047 11.656 13.594 1 26.53 540 MET A O 1
ATOM 4340 N N . PRO A 1 541 ? -33.25 11.562 13.664 1 27.25 541 PRO A N 1
ATOM 4341 C CA . PRO A 1 541 ? -33.438 11.227 12.242 1 27.25 541 PRO A CA 1
ATOM 4342 C C . PRO A 1 541 ? -32.938 12.336 11.32 1 27.25 541 PRO A C 1
ATOM 4344 O O . PRO A 1 541 ? -32.906 13.508 11.703 1 27.25 541 PRO A O 1
ATOM 4347 N N . ASN A 1 542 ? -32.125 12.008 10.336 1 29.64 542 ASN A N 1
ATOM 4348 C CA . ASN A 1 542 ? -31.547 12.836 9.273 1 29.64 542 ASN A CA 1
ATOM 4349 C C . ASN A 1 542 ? -32.594 13.727 8.625 1 29.64 542 ASN A C 1
ATOM 4351 O O . ASN A 1 542 ? -33.688 13.25 8.25 1 29.64 542 ASN A O 1
ATOM 4355 N N . PRO A 1 543 ? -32.594 15.047 8.852 1 29.03 543 PRO A N 1
ATOM 4356 C CA . PRO A 1 543 ? -33.594 15.852 8.148 1 29.03 543 PRO A CA 1
ATOM 4357 C C . PRO A 1 543 ? -33.625 15.555 6.648 1 29.03 543 PRO A C 1
ATOM 4359 O O . PRO A 1 543 ? -32.625 15.117 6.074 1 29.03 543 PRO A O 1
ATOM 4362 N N . PRO A 1 544 ? -34.906 15.453 6.082 1 24.89 544 PRO A N 1
ATOM 4363 C CA . PRO A 1 544 ? -35.062 15.172 4.648 1 24.89 544 PRO A CA 1
ATOM 4364 C C . PRO A 1 544 ? -34.312 16.188 3.777 1 24.89 544 PRO A C 1
ATOM 4366 O O . PRO A 1 544 ? -34.156 17.344 4.168 1 24.89 544 PRO A O 1
ATOM 4369 N N . ALA A 1 545 ? -33.531 15.797 2.865 1 27.77 545 ALA A N 1
ATOM 4370 C CA . ALA A 1 545 ? -32.594 16.406 1.908 1 27.77 545 ALA A CA 1
ATOM 4371 C C . ALA A 1 545 ? -33.312 17.469 1.075 1 27.77 545 ALA A C 1
ATOM 4373 O O . ALA A 1 545 ? -32.719 18.031 0.143 1 27.77 545 ALA A O 1
ATOM 4374 N N . GLY A 1 546 ? -34.656 17.75 1.061 1 24.81 546 GLY A N 1
ATOM 4375 C CA . GLY A 1 546 ? -35.156 18.344 -0.173 1 24.81 546 GLY A CA 1
ATOM 4376 C C . GLY A 1 546 ? -34.969 19.844 -0.23 1 24.81 546 GLY A C 1
ATOM 4377 O O . GLY A 1 546 ? -35.594 20.516 -1.054 1 24.81 546 GLY A O 1
ATOM 4378 N N . ILE A 1 547 ? -34.344 20.516 0.636 1 23.12 547 ILE A N 1
ATOM 4379 C CA . ILE A 1 547 ? -34.719 21.891 0.424 1 23.12 547 ILE A CA 1
ATOM 4380 C C . ILE A 1 547 ? -34.094 22.422 -0.861 1 23.12 547 ILE A C 1
ATOM 4382 O O . ILE A 1 547 ? -32.875 22.328 -1.043 1 23.12 547 ILE A O 1
ATOM 4386 N N . ALA A 1 548 ? -34.938 22.812 -1.813 1 25.31 548 ALA A N 1
ATOM 4387 C CA . ALA A 1 548 ? -34.688 23.453 -3.102 1 25.31 548 ALA A CA 1
ATOM 4388 C C . ALA A 1 548 ? -33.906 24.75 -2.928 1 25.31 548 ALA A C 1
ATOM 4390 O O . ALA A 1 548 ? -34.344 25.656 -2.223 1 25.31 548 ALA A O 1
ATOM 4391 N N . ARG A 1 549 ? -32.562 24.688 -3.094 1 24.06 549 ARG A N 1
ATOM 4392 C CA . ARG A 1 549 ? -31.672 25.812 -2.916 1 24.06 549 ARG A CA 1
ATOM 4393 C C . ARG A 1 549 ? -32.031 26.969 -3.842 1 24.06 549 ARG A C 1
ATOM 4395 O O . ARG A 1 549 ? -32.281 26.766 -5.035 1 24.06 549 ARG A O 1
ATOM 4402 N N . PRO A 1 550 ? -32.531 28.047 -3.311 1 24.23 550 PRO A N 1
ATOM 4403 C CA . PRO A 1 550 ? -32.969 29.141 -4.191 1 24.23 550 PRO A CA 1
ATOM 4404 C C . PRO A 1 550 ? -31.875 29.578 -5.168 1 24.23 550 PRO A C 1
ATOM 4406 O O . PRO A 1 550 ? -30.688 29.469 -4.863 1 24.23 550 PRO A O 1
ATOM 4409 N N . LYS A 1 551 ? -32.25 29.719 -6.441 1 26.75 551 LYS A N 1
ATOM 4410 C CA . LYS A 1 551 ? -31.484 30.078 -7.621 1 26.75 551 LYS A CA 1
ATOM 4411 C C . LYS A 1 551 ? -30.812 31.438 -7.434 1 26.75 551 LYS A C 1
ATOM 4413 O O . LYS A 1 551 ? -31.484 32.438 -7.18 1 26.75 551 LYS A O 1
ATOM 4418 N N . PRO A 1 552 ? -29.562 31.547 -6.922 1 20.81 552 PRO A N 1
ATOM 4419 C CA . PRO A 1 552 ? -29.031 32.906 -6.707 1 20.81 552 PRO A CA 1
ATOM 4420 C C . PRO A 1 552 ? -29.156 33.781 -7.941 1 20.81 552 PRO A C 1
ATOM 4422 O O . PRO A 1 552 ? -29.203 33.281 -9.07 1 20.81 552 PRO A O 1
ATOM 4425 N N . ALA A 1 553 ? -29.469 35.031 -7.742 1 22.11 553 ALA A N 1
ATOM 4426 C CA . ALA A 1 553 ? -29.781 36.125 -8.672 1 22.11 553 ALA A CA 1
ATOM 4427 C C . ALA A 1 553 ? -28.594 36.406 -9.586 1 22.11 553 ALA A C 1
ATOM 4429 O O . ALA A 1 553 ? -27.438 36.25 -9.188 1 22.11 553 ALA A O 1
ATOM 4430 N N . ARG A 1 554 ? -28.781 36.625 -10.969 1 25.05 554 ARG A N 1
ATOM 4431 C CA . ARG A 1 554 ? -28.016 36.812 -12.188 1 25.05 554 ARG A CA 1
ATOM 4432 C C . ARG A 1 554 ? -27.125 38.062 -12.078 1 25.05 554 ARG A C 1
ATOM 4434 O O . ARG A 1 554 ? -27.625 39.156 -11.836 1 25.05 554 ARG A O 1
ATOM 4441 N N . PRO A 1 555 ? -25.891 37.938 -11.602 1 24.05 555 PRO A N 1
ATOM 4442 C CA . PRO A 1 555 ? -25.188 39.219 -11.5 1 24.05 555 PRO A CA 1
ATOM 4443 C C . PRO A 1 555 ? -25.203 40 -12.812 1 24.05 555 PRO A C 1
ATOM 4445 O O . PRO A 1 555 ? -25.391 39.438 -13.883 1 24.05 555 PRO A O 1
ATOM 4448 N N . ALA A 1 556 ? -25.188 41.375 -12.734 1 26.64 556 ALA A N 1
ATOM 4449 C CA . ALA A 1 556 ? -25.328 42.469 -13.688 1 26.64 556 ALA A CA 1
ATOM 4450 C C . ALA A 1 556 ? -24.281 42.344 -14.805 1 26.64 556 ALA A C 1
ATOM 4452 O O . ALA A 1 556 ? -23.219 41.75 -14.609 1 26.64 556 ALA A O 1
ATOM 4453 N N . PRO A 1 557 ? -24.516 42.906 -15.984 1 25.39 557 PRO A N 1
ATOM 4454 C CA . PRO A 1 557 ? -23.922 42.812 -17.312 1 25.39 557 PRO A CA 1
ATOM 4455 C C . PRO A 1 557 ? -22.516 43.375 -17.375 1 25.39 557 PRO A C 1
ATOM 4457 O O . PRO A 1 557 ? -22.312 44.594 -17.172 1 25.39 557 PRO A O 1
ATOM 4460 N N . GLN A 1 558 ? -21.531 42.906 -16.547 1 21.38 558 GLN A N 1
ATOM 4461 C CA . GLN A 1 558 ? -20.281 43.656 -16.531 1 21.38 558 GLN A CA 1
ATOM 4462 C C . GLN A 1 558 ? -19.734 43.844 -17.938 1 21.38 558 GLN A C 1
ATOM 4464 O O . GLN A 1 558 ? -20.016 43.031 -18.828 1 21.38 558 GLN A O 1
ATOM 4469 N N . LEU A 1 559 ? -19.047 45.062 -18.188 1 24.11 559 LEU A N 1
ATOM 4470 C CA . LEU A 1 559 ? -18.469 45.812 -19.297 1 24.11 559 LEU A CA 1
ATOM 4471 C C . LEU A 1 559 ? -17.438 44.969 -20.047 1 24.11 559 LEU A C 1
ATOM 4473 O O . LEU A 1 559 ? -16.859 44.031 -19.469 1 24.11 559 LEU A O 1
ATOM 4477 N N . PRO A 1 560 ? -17.141 45.281 -21.297 1 26.22 560 PRO A N 1
ATOM 4478 C CA . PRO A 1 560 ? -16.484 44.531 -22.391 1 26.22 560 PRO A CA 1
ATOM 4479 C C . PRO A 1 560 ? -15 44.281 -22.109 1 26.22 560 PRO A C 1
ATOM 4481 O O . PRO A 1 560 ? -14.211 45.219 -22.016 1 26.22 560 PRO A O 1
ATOM 4484 N N . GLY A 1 561 ? -14.648 43.688 -20.938 1 21.33 561 GLY A N 1
ATOM 4485 C CA . GLY A 1 561 ? -13.242 43.719 -20.578 1 21.33 561 GLY A CA 1
ATOM 4486 C C . GLY A 1 561 ? -12.328 43.188 -21.672 1 21.33 561 GLY A C 1
ATOM 4487 O O . GLY A 1 561 ? -12.781 42.531 -22.594 1 21.33 561 GLY A O 1
ATOM 4488 N N . PRO A 1 562 ? -11.008 43.625 -21.641 1 24.56 562 PRO A N 1
ATOM 4489 C CA . PRO A 1 562 ? -10.023 43.562 -22.719 1 24.56 562 PRO A CA 1
ATOM 4490 C C . PRO A 1 562 ? -9.828 42.125 -23.25 1 24.56 562 PRO A C 1
ATOM 4492 O O . PRO A 1 562 ? -10.195 41.156 -22.594 1 24.56 562 PRO A O 1
ATOM 4495 N N . PRO A 1 563 ? -9.266 42.094 -24.484 1 21.84 563 PRO A N 1
ATOM 4496 C CA . PRO A 1 563 ? -9.133 40.906 -25.344 1 21.84 563 PRO A CA 1
ATOM 4497 C C . PRO A 1 563 ? -8.477 39.719 -24.625 1 21.84 563 PRO A C 1
ATOM 4499 O O . PRO A 1 563 ? -7.762 39.906 -23.641 1 21.84 563 PRO A O 1
ATOM 4502 N N . ALA A 1 564 ? -8.883 38.531 -24.891 1 22.17 564 ALA A N 1
ATOM 4503 C CA . ALA A 1 564 ? -8.703 37.188 -24.344 1 22.17 564 ALA A CA 1
ATOM 4504 C C . ALA A 1 564 ? -7.23 36.781 -24.359 1 22.17 564 ALA A C 1
ATOM 4506 O O . ALA A 1 564 ? -6.613 36.688 -25.422 1 22.17 564 ALA A O 1
ATOM 4507 N N . ALA A 1 565 ? -6.5 37.312 -23.281 1 22.69 565 ALA A N 1
ATOM 4508 C CA . ALA A 1 565 ? -5.109 36.875 -23.297 1 22.69 565 ALA A CA 1
ATOM 4509 C C . ALA A 1 565 ? -5.023 35.375 -23.609 1 22.69 565 ALA A C 1
ATOM 4511 O O . ALA A 1 565 ? -5.941 34.594 -23.297 1 22.69 565 ALA A O 1
ATOM 4512 N N . ALA A 1 566 ? -4.148 35 -24.531 1 22.62 566 ALA A N 1
ATOM 4513 C CA . ALA A 1 566 ? -3.863 33.688 -25.109 1 22.62 566 ALA A CA 1
ATOM 4514 C C . ALA A 1 566 ? -3.783 32.594 -24.016 1 22.62 566 ALA A C 1
ATOM 4516 O O . ALA A 1 566 ? -3.312 32.875 -22.906 1 22.62 566 ALA A O 1
ATOM 4517 N N . PRO A 1 567 ? -4.539 31.531 -24.156 1 21.67 567 PRO A N 1
ATOM 4518 C CA . PRO A 1 567 ? -4.719 30.438 -23.188 1 21.67 567 PRO A CA 1
ATOM 4519 C C . PRO A 1 567 ? -3.396 29.875 -22.688 1 21.67 567 PRO A C 1
ATOM 4521 O O . PRO A 1 567 ? -2.459 29.688 -23.469 1 21.67 567 PRO A O 1
ATOM 4524 N N . ALA A 1 568 ? -3.014 30.312 -21.5 1 22.16 568 ALA A N 1
ATOM 4525 C CA . ALA A 1 568 ? -1.782 29.75 -20.969 1 22.16 568 ALA A CA 1
ATOM 4526 C C . ALA A 1 568 ? -1.718 28.25 -21.203 1 22.16 568 ALA A C 1
ATOM 4528 O O . ALA A 1 568 ? -2.727 27.547 -21.094 1 22.16 568 ALA A O 1
ATOM 4529 N N . PRO A 1 569 ? -0.76 27.719 -21.938 1 22.03 569 PRO A N 1
ATOM 4530 C CA . PRO A 1 569 ? -0.607 26.312 -22.312 1 22.03 569 PRO A CA 1
ATOM 4531 C C . PRO A 1 569 ? -0.86 25.359 -21.156 1 22.03 569 PRO A C 1
ATOM 4533 O O . PRO A 1 569 ? -0.706 25.734 -19.984 1 22.03 569 PRO A O 1
ATOM 4536 N N . ALA A 1 570 ? -1.743 24.406 -21.391 1 24.75 570 ALA A N 1
ATOM 4537 C CA . ALA A 1 570 ? -2.166 23.266 -20.578 1 24.75 570 ALA A CA 1
ATOM 4538 C C . ALA A 1 570 ? -0.983 22.656 -19.828 1 24.75 570 ALA A C 1
ATOM 4540 O O . ALA A 1 570 ? 0.002 22.234 -20.438 1 24.75 570 ALA A O 1
ATOM 4541 N N . HIS A 1 571 ? -0.553 23.297 -18.844 1 21.77 571 HIS A N 1
ATOM 4542 C CA . HIS A 1 571 ? 0.491 22.609 -18.078 1 21.77 571 HIS A CA 1
ATOM 4543 C C . HIS A 1 571 ? 0.207 21.125 -17.969 1 21.77 571 HIS A C 1
ATOM 4545 O O . HIS A 1 571 ? -0.886 20.719 -17.562 1 21.77 571 HIS A O 1
ATOM 4551 N N . PRO A 1 572 ? 0.81 20.312 -18.859 1 23.06 572 PRO A N 1
ATOM 4552 C CA . PRO A 1 572 ? 0.541 18.875 -18.75 1 23.06 572 PRO A CA 1
ATOM 4553 C C . PRO A 1 572 ? 0.593 18.375 -17.297 1 23.06 572 PRO A C 1
ATOM 4555 O O . PRO A 1 572 ? 1.51 18.719 -16.562 1 23.06 572 PRO A O 1
ATOM 4558 N N . HIS A 1 573 ? -0.367 18.641 -16.625 1 18.59 573 HIS A N 1
ATOM 4559 C CA . HIS A 1 573 ? -0.392 17.906 -15.375 1 18.59 573 HIS A CA 1
ATOM 4560 C C . HIS A 1 573 ? 0.212 16.516 -15.531 1 18.59 573 HIS A C 1
ATOM 4562 O O . HIS A 1 573 ? -0.142 15.781 -16.453 1 18.59 573 HIS A O 1
ATOM 4568 N N . PRO A 1 574 ? 1.568 16.25 -15.047 1 18.45 574 PRO A N 1
ATOM 4569 C CA . PRO A 1 574 ? 1.957 14.844 -15.102 1 18.45 574 PRO A CA 1
ATOM 4570 C C . PRO A 1 574 ? 0.822 13.898 -14.703 1 18.45 574 PRO A C 1
ATOM 4572 O O . PRO A 1 574 ? -0.07 14.289 -13.945 1 18.45 574 PRO A O 1
ATOM 4575 N N . MET B 1 1 ? -1.788 -81.812 16.375 1 21.92 1 MET B N 1
ATOM 4576 C CA . MET B 1 1 ? -0.682 -82 15.445 1 21.92 1 MET B CA 1
ATOM 4577 C C . MET B 1 1 ? -1.059 -81.562 14.039 1 21.92 1 MET B C 1
ATOM 4579 O O . MET B 1 1 ? -0.24 -80.938 13.344 1 21.92 1 MET B O 1
ATOM 4583 N N . LYS B 1 2 ? -2.201 -82.125 13.531 1 21.22 2 LYS B N 1
ATOM 4584 C CA . LYS B 1 2 ? -2.449 -82.25 12.102 1 21.22 2 LYS B CA 1
ATOM 4585 C C . LYS B 1 2 ? -2.896 -80.938 11.5 1 21.22 2 LYS B C 1
ATOM 4587 O O . LYS B 1 2 ? -2.809 -80.75 10.289 1 21.22 2 LYS B O 1
ATOM 4592 N N . ARG B 1 3 ? -3.844 -80.312 12.211 1 23.92 3 ARG B N 1
ATOM 4593 C CA . ARG B 1 3 ? -4.664 -79.312 11.547 1 23.92 3 ARG B CA 1
ATOM 4594 C C . ARG B 1 3 ? -3.846 -78.062 11.234 1 23.92 3 ARG B C 1
ATOM 4596 O O . ARG B 1 3 ? -4.406 -77 10.906 1 23.92 3 ARG B O 1
ATOM 4603 N N . VAL B 1 4 ? -2.447 -78.125 11.719 1 26.58 4 VAL B N 1
ATOM 4604 C CA . VAL B 1 4 ? -1.372 -77.125 11.695 1 26.58 4 VAL B CA 1
ATOM 4605 C C . VAL B 1 4 ? -0.93 -76.875 10.258 1 26.58 4 VAL B C 1
ATOM 4607 O O . VAL B 1 4 ? -0.329 -75.812 9.953 1 26.58 4 VAL B O 1
ATOM 4610 N N . TRP B 1 5 ? -1.104 -78 9.391 1 26.86 5 TRP B N 1
ATOM 4611 C CA . TRP B 1 5 ? -0.234 -78.125 8.227 1 26.86 5 TRP B CA 1
ATOM 4612 C C . TRP B 1 5 ? -0.692 -77.25 7.098 1 26.86 5 TRP B C 1
ATOM 4614 O O . TRP B 1 5 ? 0.116 -76.812 6.27 1 26.86 5 TRP B O 1
ATOM 4624 N N . ALA B 1 6 ? -2.078 -77.25 6.848 1 30.33 6 ALA B N 1
ATOM 4625 C CA . ALA B 1 6 ? -2.551 -76.938 5.504 1 30.33 6 ALA B CA 1
ATOM 4626 C C . ALA B 1 6 ? -2.422 -75.438 5.215 1 30.33 6 ALA B C 1
ATOM 4628 O O . ALA B 1 6 ? -2.73 -75 4.109 1 30.33 6 ALA B O 1
ATOM 4629 N N . PHE B 1 7 ? -2.268 -74.625 6.324 1 29.12 7 PHE B N 1
ATOM 4630 C CA . PHE B 1 7 ? -2.344 -73.188 6.207 1 29.12 7 PHE B CA 1
ATOM 4631 C C . PHE B 1 7 ? -1.144 -72.625 5.445 1 29.12 7 PHE B C 1
ATOM 4633 O O . PHE B 1 7 ? -1.149 -71.5 5.008 1 29.12 7 PHE B O 1
ATOM 4640 N N . VAL B 1 8 ? 0.051 -73.438 5.484 1 29.52 8 VAL B N 1
ATOM 4641 C CA . VAL B 1 8 ? 1.35 -72.875 5.102 1 29.52 8 VAL B CA 1
ATOM 4642 C C . VAL B 1 8 ? 1.438 -72.75 3.582 1 29.52 8 VAL B C 1
ATOM 4644 O O . VAL B 1 8 ? 2.189 -71.938 3.057 1 29.52 8 VAL B O 1
ATOM 4647 N N . ALA B 1 9 ? 0.779 -73.812 2.887 1 28.59 9 ALA B N 1
ATOM 4648 C CA . ALA B 1 9 ? 1.212 -74.062 1.515 1 28.59 9 ALA B CA 1
ATOM 4649 C C . ALA B 1 9 ? 0.76 -72.938 0.585 1 28.59 9 ALA B C 1
ATOM 4651 O O . ALA B 1 9 ? 1.418 -72.625 -0.418 1 28.59 9 ALA B O 1
ATOM 4652 N N . LEU B 1 10 ? -0.528 -72.5 0.782 1 29.78 10 LEU B N 1
ATOM 4653 C CA . LEU B 1 10 ? -1.146 -71.75 -0.287 1 29.78 10 LEU B CA 1
ATOM 4654 C C . LEU B 1 10 ? -0.516 -70.312 -0.388 1 29.78 10 LEU B C 1
ATOM 4656 O O . LEU B 1 10 ? -0.747 -69.625 -1.359 1 29.78 10 LEU B O 1
ATOM 4660 N N . LEU B 1 11 ? 0.186 -69.875 0.748 1 28.69 11 LEU B N 1
ATOM 4661 C CA . LEU B 1 11 ? 0.651 -68.5 0.736 1 28.69 11 LEU B CA 1
ATOM 4662 C C . LEU B 1 11 ? 1.853 -68.312 -0.188 1 28.69 11 LEU B C 1
ATOM 4664 O O . LEU B 1 11 ? 2.256 -67.188 -0.497 1 28.69 11 LEU B O 1
ATOM 4668 N N . PHE B 1 12 ? 2.617 -69.438 -0.44 1 29.05 12 PHE B N 1
ATOM 4669 C CA . PHE B 1 12 ? 3.922 -69.312 -1.068 1 29.05 12 PHE B CA 1
ATOM 4670 C C . PHE B 1 12 ? 3.77 -69 -2.551 1 29.05 12 PHE B C 1
ATOM 4672 O O . PHE B 1 12 ? 4.703 -68.5 -3.186 1 29.05 12 PHE B O 1
ATOM 4679 N N . SER B 1 13 ? 2.719 -69.625 -3.193 1 27.84 13 SER B N 1
ATOM 4680 C CA . SER B 1 13 ? 2.746 -69.562 -4.652 1 27.84 13 SER B CA 1
ATOM 4681 C C . SER B 1 13 ? 2.525 -68.188 -5.176 1 27.84 13 SER B C 1
ATOM 4683 O O . SER B 1 13 ? 2.816 -67.875 -6.34 1 27.84 13 SER B O 1
ATOM 4685 N N . MET B 1 14 ? 1.676 -67.375 -4.449 1 28.73 14 MET B N 1
ATOM 4686 C CA . MET B 1 14 ? 1.292 -66.125 -5.094 1 28.73 14 MET B CA 1
ATOM 4687 C C . MET B 1 14 ? 2.463 -65.188 -5.125 1 28.73 14 MET B C 1
ATOM 4689 O O . MET B 1 14 ? 2.324 -64.062 -5.602 1 28.73 14 MET B O 1
ATOM 4693 N N . LEU B 1 15 ? 3.58 -65.438 -4.348 1 28.22 15 LEU B N 1
ATOM 4694 C CA . LEU B 1 15 ? 4.703 -64.5 -4.277 1 28.22 15 LEU B CA 1
ATOM 4695 C C . LEU B 1 15 ? 5.469 -64.5 -5.598 1 28.22 15 LEU B C 1
ATOM 4697 O O . LEU B 1 15 ? 6.191 -63.531 -5.879 1 28.22 15 LEU B O 1
ATOM 4701 N N . LEU B 1 16 ? 5.52 -65.688 -6.258 1 28.55 16 LEU B N 1
ATOM 4702 C CA . LEU B 1 16 ? 6.508 -65.75 -7.328 1 28.55 16 LEU B CA 1
ATOM 4703 C C . LEU B 1 16 ? 6.148 -64.812 -8.469 1 28.55 16 LEU B C 1
ATOM 4705 O O . LEU B 1 16 ? 7.016 -64.438 -9.25 1 28.55 16 LEU B O 1
ATOM 4709 N N . SER B 1 17 ? 4.836 -64.812 -8.789 1 27.78 17 SER B N 1
ATOM 4710 C CA . SER B 1 17 ? 4.566 -64.25 -10.094 1 27.78 17 SER B CA 1
ATOM 4711 C C . SER B 1 17 ? 4.844 -62.719 -10.078 1 27.78 17 SER B C 1
ATOM 4713 O O . SER B 1 17 ? 4.723 -62.062 -11.109 1 27.78 17 SER B O 1
ATOM 4715 N N . ALA B 1 18 ? 4.898 -62.094 -8.883 1 27.06 18 ALA B N 1
ATOM 4716 C CA . ALA B 1 18 ? 4.992 -60.625 -8.875 1 27.06 18 ALA B CA 1
ATOM 4717 C C . ALA B 1 18 ? 6.391 -60.156 -9.258 1 27.06 18 ALA B C 1
ATOM 4719 O O . ALA B 1 18 ? 6.641 -58.969 -9.383 1 27.06 18 ALA B O 1
ATOM 4720 N N . ILE B 1 19 ? 7.383 -61.094 -9.227 1 29.08 19 ILE B N 1
ATOM 4721 C CA . ILE B 1 19 ? 8.742 -60.594 -9.438 1 29.08 19 ILE B CA 1
ATOM 4722 C C . ILE B 1 19 ? 8.938 -60.219 -10.906 1 29.08 19 ILE B C 1
ATOM 4724 O O . ILE B 1 19 ? 9.859 -59.5 -11.242 1 29.08 19 ILE B O 1
ATOM 4728 N N . GLY B 1 20 ? 8.195 -60.969 -11.758 1 26.12 20 GLY B N 1
ATOM 4729 C CA . GLY B 1 20 ? 8.586 -60.812 -13.148 1 26.12 20 GLY B CA 1
ATOM 4730 C C . GLY B 1 20 ? 8.445 -59.375 -13.625 1 26.12 20 GLY B C 1
ATOM 4731 O O . GLY B 1 20 ? 8.992 -59 -14.672 1 26.12 20 GLY B O 1
ATOM 4732 N N . VAL B 1 21 ? 7.387 -58.688 -13.078 1 26.91 21 VAL B N 1
ATOM 4733 C CA . VAL B 1 21 ? 7.047 -57.469 -13.812 1 26.91 21 VAL B CA 1
ATOM 4734 C C . VAL B 1 21 ? 8.078 -56.375 -13.523 1 26.91 21 VAL B C 1
ATOM 4736 O O . VAL B 1 21 ? 8.047 -55.312 -14.125 1 26.91 21 VAL B O 1
ATOM 4739 N N . LEU B 1 22 ? 9 -56.594 -12.539 1 26.41 22 LEU B N 1
ATOM 4740 C CA . LEU B 1 22 ? 9.867 -55.469 -12.188 1 26.41 22 LEU B CA 1
ATOM 4741 C C . LEU B 1 22 ? 10.938 -55.25 -13.25 1 26.41 22 LEU B C 1
ATOM 4743 O O . LEU B 1 22 ? 11.609 -54.219 -13.258 1 26.41 22 LEU B O 1
ATOM 4747 N N . ALA B 1 23 ? 11.391 -56.344 -13.859 1 26.41 23 ALA B N 1
ATOM 4748 C CA . ALA B 1 23 ? 12.617 -56.188 -14.633 1 26.41 23 ALA B CA 1
ATOM 4749 C C . ALA B 1 23 ? 12.414 -55.219 -15.805 1 26.41 23 ALA B C 1
ATOM 4751 O O . ALA B 1 23 ? 13.391 -54.781 -16.422 1 26.41 23 ALA B O 1
ATOM 4752 N N . VAL B 1 24 ? 11.25 -55.344 -16.406 1 26.72 24 VAL B N 1
ATOM 4753 C CA . VAL B 1 24 ? 11.266 -54.719 -17.734 1 26.72 24 VAL B CA 1
ATOM 4754 C C . VAL B 1 24 ? 11.547 -53.219 -17.609 1 26.72 24 VAL B C 1
ATOM 4756 O O . VAL B 1 24 ? 11.945 -52.594 -18.594 1 26.72 24 VAL B O 1
ATOM 4759 N N . LEU B 1 25 ? 11.234 -52.594 -16.469 1 26.84 25 LEU B N 1
ATOM 4760 C CA . LEU B 1 25 ? 11.117 -51.156 -16.688 1 26.84 25 LEU B CA 1
ATOM 4761 C C . LEU B 1 25 ? 12.484 -50.5 -16.656 1 26.84 25 LEU B C 1
ATOM 4763 O O . LEU B 1 25 ? 12.578 -49.25 -16.594 1 26.84 25 LEU B O 1
ATOM 4767 N N . SER B 1 26 ? 13.562 -51.219 -16.547 1 27.02 26 SER B N 1
ATOM 4768 C CA . SER B 1 26 ? 14.836 -50.5 -16.5 1 27.02 26 SER B CA 1
ATOM 4769 C C . SER B 1 26 ? 15.133 -49.812 -17.828 1 27.02 26 SER B C 1
ATOM 4771 O O . SER B 1 26 ? 16.266 -49.375 -18.062 1 27.02 26 SER B O 1
ATOM 4773 N N . SER B 1 27 ? 14.516 -50.312 -18.875 1 27.47 27 SER B N 1
ATOM 4774 C CA . SER B 1 27 ? 15.078 -49.656 -20.047 1 27.47 27 SER B CA 1
ATOM 4775 C C . SER B 1 27 ? 15.016 -48.125 -19.906 1 27.47 27 SER B C 1
ATOM 4777 O O . SER B 1 27 ? 13.984 -47.594 -19.516 1 27.47 27 SER B O 1
ATOM 4779 N N . GLU B 1 28 ? 16.094 -47.5 -19.641 1 30.62 28 GLU B N 1
ATOM 4780 C CA . GLU B 1 28 ? 16.312 -46.062 -19.781 1 30.62 28 GLU B CA 1
ATOM 4781 C C . GLU B 1 28 ? 15.578 -45.531 -21.016 1 30.62 28 GLU B C 1
ATOM 4783 O O . GLU B 1 28 ? 16.094 -45.625 -22.125 1 30.62 28 GLU B O 1
ATOM 4788 N N . ALA B 1 29 ? 14.383 -45.906 -21.297 1 29.44 29 ALA B N 1
ATOM 4789 C CA . ALA B 1 29 ? 13.633 -45.25 -22.375 1 29.44 29 ALA B CA 1
ATOM 4790 C C . ALA B 1 29 ? 13.945 -43.75 -22.453 1 29.44 29 ALA B C 1
ATOM 4792 O O . ALA B 1 29 ? 13.82 -43.031 -21.469 1 29.44 29 ALA B O 1
ATOM 4793 N N . ASP B 1 30 ? 15 -43.469 -23.219 1 31.11 30 ASP B N 1
ATOM 4794 C CA . ASP B 1 30 ? 15.125 -42.125 -23.75 1 31.11 30 ASP B CA 1
ATOM 4795 C C . ASP B 1 30 ? 13.75 -41.469 -23.969 1 31.11 30 ASP B C 1
ATOM 4797 O O . ASP B 1 30 ? 13.086 -41.75 -24.969 1 31.11 30 ASP B O 1
ATOM 4801 N N . LEU B 1 31 ? 12.914 -41.469 -23.062 1 30.53 31 LEU B N 1
ATOM 4802 C CA . LEU B 1 31 ? 11.648 -40.75 -23.188 1 30.53 31 LEU B CA 1
ATOM 4803 C C . LEU B 1 31 ? 11.836 -39.406 -23.922 1 30.53 31 LEU B C 1
ATOM 4805 O O . LEU B 1 31 ? 12.273 -38.438 -23.312 1 30.53 31 LEU B O 1
ATOM 4809 N N . ALA B 1 32 ? 12.289 -39.5 -25.156 1 32.94 32 ALA B N 1
ATOM 4810 C CA . ALA B 1 32 ? 12.188 -38.344 -26.031 1 32.94 32 ALA B CA 1
ATOM 4811 C C . ALA B 1 32 ? 10.922 -37.562 -25.75 1 32.94 32 ALA B C 1
ATOM 4813 O O . ALA B 1 32 ? 9.812 -38.094 -25.828 1 32.94 32 ALA B O 1
ATOM 4814 N N . TRP B 1 33 ? 11.031 -36.531 -25 1 38.44 33 TRP B N 1
ATOM 4815 C CA . TRP B 1 33 ? 10 -35.562 -24.734 1 38.44 33 TRP B CA 1
ATOM 4816 C C . TRP B 1 33 ? 9.352 -35.062 -26.031 1 38.44 33 TRP B C 1
ATOM 4818 O O . TRP B 1 33 ? 10.031 -34.594 -26.922 1 38.44 33 TRP B O 1
ATOM 4828 N N . ILE B 1 34 ? 8.414 -35.812 -26.578 1 36.5 34 ILE B N 1
ATOM 4829 C CA . ILE B 1 34 ? 7.656 -35.312 -27.719 1 36.5 34 ILE B CA 1
ATOM 4830 C C . ILE B 1 34 ? 6.852 -34.094 -27.312 1 36.5 34 ILE B C 1
ATOM 4832 O O . ILE B 1 34 ? 6.043 -34.156 -26.375 1 36.5 34 ILE B O 1
ATOM 4836 N N . SER B 1 35 ? 7.324 -32.906 -27.781 1 42.31 35 SER B N 1
ATOM 4837 C CA . SER B 1 35 ? 6.57 -31.672 -27.641 1 42.31 35 SER B CA 1
ATOM 4838 C C . SER B 1 35 ? 5.277 -31.719 -28.453 1 42.31 35 SER B C 1
ATOM 4840 O O . SER B 1 35 ? 5.262 -32.219 -29.578 1 42.31 35 SER B O 1
ATOM 4842 N N . ARG B 1 36 ? 4.148 -31.766 -27.875 1 46.59 36 ARG B N 1
ATOM 4843 C CA . ARG B 1 36 ? 2.873 -31.703 -28.594 1 46.59 36 ARG B CA 1
ATOM 4844 C C . ARG B 1 36 ? 2.258 -30.312 -28.5 1 46.59 36 ARG B C 1
ATOM 4846 O O . ARG B 1 36 ? 2.41 -29.625 -27.484 1 46.59 36 ARG B O 1
ATOM 4853 N N . THR B 1 37 ? 2.268 -29.641 -29.719 1 46.78 37 THR B N 1
ATOM 4854 C CA . THR B 1 37 ? 1.522 -28.391 -29.781 1 46.78 37 THR B CA 1
ATOM 4855 C C . THR B 1 37 ? 0.063 -28.641 -30.141 1 46.78 37 THR B C 1
ATOM 4857 O O . THR B 1 37 ? -0.227 -29.391 -31.078 1 46.78 37 THR B O 1
ATOM 4860 N N . SER B 1 38 ? -0.734 -28.188 -29.266 1 45.12 38 SER B N 1
ATOM 4861 C CA . SER B 1 38 ? -2.141 -28.234 -29.641 1 45.12 38 SER B CA 1
ATOM 4862 C C . SER B 1 38 ? -2.459 -27.188 -30.719 1 45.12 38 SER B C 1
ATOM 4864 O O . SER B 1 38 ? -1.872 -26.109 -30.734 1 45.12 38 SER B O 1
ATOM 4866 N N . SER B 1 39 ? -2.791 -27.438 -31.922 1 44.22 39 SER B N 1
ATOM 4867 C CA . SER B 1 39 ? -3.307 -26.531 -32.938 1 44.22 39 SER B CA 1
ATOM 4868 C C . SER B 1 39 ? -4.609 -25.875 -32.5 1 44.22 39 SER B C 1
ATOM 4870 O O . SER B 1 39 ? -5.672 -26.156 -33.062 1 44.22 39 SER B O 1
ATOM 4872 N N . TYR B 1 40 ? -4.523 -25.266 -31.422 1 47.84 40 TYR B N 1
ATOM 4873 C CA . TYR B 1 40 ? -5.715 -24.609 -30.891 1 47.84 40 TYR B CA 1
ATOM 4874 C C . TYR B 1 40 ? -5.859 -23.203 -31.469 1 47.84 40 TYR B C 1
ATOM 4876 O O . TYR B 1 40 ? -4.887 -22.438 -31.531 1 47.84 40 TYR B O 1
ATOM 4884 N N . PHE B 1 41 ? -6.914 -22.875 -32.312 1 41.22 41 PHE B N 1
ATOM 4885 C CA . PHE B 1 41 ? -7.301 -21.516 -32.656 1 41.22 41 PHE B CA 1
ATOM 4886 C C . PHE B 1 41 ? -8.305 -20.969 -31.656 1 41.22 41 PHE B C 1
ATOM 4888 O O . PHE B 1 41 ? -9.305 -21.625 -31.344 1 41.22 41 PHE B O 1
ATOM 4895 N N . ALA B 1 42 ? -7.969 -19.859 -31.078 1 45.91 42 ALA B N 1
ATOM 4896 C CA . ALA B 1 42 ? -8.836 -19.219 -30.094 1 45.91 42 ALA B CA 1
ATOM 4897 C C . ALA B 1 42 ? -10.148 -18.766 -30.734 1 45.91 42 ALA B C 1
ATOM 4899 O O . ALA B 1 42 ? -10.148 -17.938 -31.656 1 45.91 42 ALA B O 1
ATOM 4900 N N . PRO B 1 43 ? -11.125 -19.531 -30.609 1 38.69 43 PRO B N 1
ATOM 4901 C CA . PRO B 1 43 ? -12.305 -18.859 -31.156 1 38.69 43 PRO B CA 1
ATOM 4902 C C . PRO B 1 43 ? -12.648 -17.578 -30.391 1 38.69 43 PRO B C 1
ATOM 4904 O O . PRO B 1 43 ? -12.32 -17.453 -29.203 1 38.69 43 PRO B O 1
ATOM 4907 N N . ARG B 1 44 ? -12.828 -16.438 -30.906 1 41.41 44 ARG B N 1
ATOM 4908 C CA . ARG B 1 44 ? -13.258 -15.164 -30.312 1 41.41 44 ARG B CA 1
ATOM 4909 C C . ARG B 1 44 ? -14.516 -15.352 -29.484 1 41.41 44 ARG B C 1
ATOM 4911 O O . ARG B 1 44 ? -15.617 -15.477 -30.016 1 41.41 44 ARG B O 1
ATOM 4918 N N . GLY B 1 45 ? -14.648 -16.391 -28.625 1 41.34 45 GLY B N 1
ATOM 4919 C CA . GLY B 1 45 ? -15.922 -16.469 -27.922 1 41.34 45 GLY B CA 1
ATOM 4920 C C . GLY B 1 45 ? -16.078 -15.43 -26.844 1 41.34 45 GLY B C 1
ATOM 4921 O O . GLY B 1 45 ? -15.094 -14.867 -26.359 1 41.34 45 GLY B O 1
ATOM 4922 N N . PRO B 1 46 ? -17.406 -15.039 -26.656 1 43.59 46 PRO B N 1
ATOM 4923 C CA . PRO B 1 46 ? -17.766 -14.008 -25.688 1 43.59 46 PRO B CA 1
ATOM 4924 C C . PRO B 1 46 ? -17.641 -14.477 -24.25 1 43.59 46 PRO B C 1
ATOM 4926 O O . PRO B 1 46 ? -18.562 -15.102 -23.719 1 43.59 46 PRO B O 1
ATOM 4929 N N . SER B 1 47 ? -16.766 -15.258 -23.828 1 49.09 47 SER B N 1
ATOM 4930 C CA . SER B 1 47 ? -16.906 -15.531 -22.406 1 49.09 47 SER B CA 1
ATOM 4931 C C . SER B 1 47 ? -16.953 -14.234 -21.594 1 49.09 47 SER B C 1
ATOM 4933 O O . SER B 1 47 ? -15.922 -13.648 -21.297 1 49.09 47 SER B O 1
ATOM 4935 N N . PRO B 1 48 ? -18.203 -13.766 -21.375 1 52.22 48 PRO B N 1
ATOM 4936 C CA . PRO B 1 48 ? -18.453 -12.469 -20.75 1 52.22 48 PRO B CA 1
ATOM 4937 C C . PRO B 1 48 ? -18.094 -12.461 -19.266 1 52.22 48 PRO B C 1
ATOM 4939 O O . PRO B 1 48 ? -18.172 -13.5 -18.594 1 52.22 48 PRO B O 1
ATOM 4942 N N . ASP B 1 49 ? -17.359 -11.547 -18.828 1 67.38 49 ASP B N 1
ATOM 4943 C CA . ASP B 1 49 ? -17.438 -11.266 -17.406 1 67.38 49 ASP B CA 1
ATOM 4944 C C . ASP B 1 49 ? -18.875 -11.438 -16.891 1 67.38 49 ASP B C 1
ATOM 4946 O O . ASP B 1 49 ? -19.828 -11.156 -17.609 1 67.38 49 ASP B O 1
ATOM 4950 N N . LEU B 1 50 ? -18.938 -11.922 -15.641 1 70.62 50 LEU B N 1
ATOM 4951 C CA . LEU B 1 50 ? -20.25 -11.945 -14.992 1 70.62 50 LEU B CA 1
ATOM 4952 C C . LEU B 1 50 ? -20.781 -10.531 -14.797 1 70.62 50 LEU B C 1
ATOM 4954 O O . LEU B 1 50 ? -20.031 -9.617 -14.445 1 70.62 50 LEU B O 1
ATOM 4958 N N . PRO B 1 51 ? -21.984 -10.367 -15.242 1 74.94 51 PRO B N 1
ATOM 4959 C CA . PRO B 1 51 ? -22.562 -9.055 -14.953 1 74.94 51 PRO B CA 1
ATOM 4960 C C . PRO B 1 51 ? -22.609 -8.742 -13.461 1 74.94 51 PRO B C 1
ATOM 4962 O O . PRO B 1 51 ? -22.75 -9.656 -12.641 1 74.94 51 PRO B O 1
ATOM 4965 N N . PRO B 1 52 ? -22.531 -7.477 -13.109 1 76.75 52 PRO B N 1
ATOM 4966 C CA . PRO B 1 52 ? -22.531 -7.098 -11.695 1 76.75 52 PRO B CA 1
ATOM 4967 C C . PRO B 1 52 ? -23.781 -7.609 -10.961 1 76.75 52 PRO B C 1
ATOM 4969 O O . PRO B 1 52 ? -23.766 -7.699 -9.727 1 76.75 52 PRO B O 1
ATOM 4972 N N . THR B 1 53 ? -24.859 -7.965 -11.711 1 78.69 53 THR B N 1
ATOM 4973 C CA . THR B 1 53 ? -26.109 -8.406 -11.109 1 78.69 53 THR B CA 1
ATOM 4974 C C . THR B 1 53 ? -26.062 -9.898 -10.797 1 78.69 53 THR B C 1
ATOM 4976 O O . THR B 1 53 ? -26.969 -10.438 -10.164 1 78.69 53 THR B O 1
ATOM 4979 N N . ASP B 1 54 ? -24.984 -10.555 -11.242 1 84.12 54 ASP B N 1
ATOM 4980 C CA . ASP B 1 54 ? -24.844 -11.969 -10.93 1 84.12 54 ASP B CA 1
ATOM 4981 C C . ASP B 1 54 ? -24.828 -12.203 -9.414 1 84.12 54 ASP B C 1
ATOM 4983 O O . ASP B 1 54 ? -24.109 -11.516 -8.688 1 84.12 54 ASP B O 1
ATOM 4987 N N . ILE B 1 55 ? -25.562 -13.141 -8.898 1 81.38 55 ILE B N 1
ATOM 4988 C CA . ILE B 1 55 ? -25.781 -13.367 -7.477 1 81.38 55 ILE B CA 1
ATOM 4989 C C . ILE B 1 55 ? -24.438 -13.695 -6.801 1 81.38 55 ILE B C 1
ATOM 4991 O O . ILE B 1 55 ? -24.25 -13.398 -5.621 1 81.38 55 ILE B O 1
ATOM 4995 N N . ARG B 1 56 ? -23.609 -14.227 -7.469 1 85.62 56 ARG B N 1
ATOM 4996 C CA . ARG B 1 56 ? -22.312 -14.641 -6.938 1 85.62 56 ARG B CA 1
ATOM 4997 C C . ARG B 1 56 ? -21.438 -13.43 -6.645 1 85.62 56 ARG B C 1
ATOM 4999 O O . ARG B 1 56 ? -20.438 -13.539 -5.918 1 85.62 56 ARG B O 1
ATOM 5006 N N . LEU B 1 57 ? -21.797 -12.266 -7.184 1 84.31 57 LEU B N 1
ATOM 5007 C CA . LEU B 1 57 ? -20.984 -11.062 -7.051 1 84.31 57 LEU B CA 1
ATOM 5008 C C . LEU B 1 57 ? -21.625 -10.086 -6.07 1 84.31 57 LEU B C 1
ATOM 5010 O O . LEU B 1 57 ? -21.047 -9.039 -5.762 1 84.31 57 LEU B O 1
ATOM 5014 N N . GLN B 1 58 ? -22.719 -10.367 -5.492 1 87.5 58 GLN B N 1
ATOM 5015 C CA . GLN B 1 58 ? -23.5 -9.414 -4.703 1 87.5 58 GLN B CA 1
ATOM 5016 C C . GLN B 1 58 ? -23 -9.367 -3.262 1 87.5 58 GLN B C 1
ATOM 5018 O O . GLN B 1 58 ? -22.688 -10.398 -2.67 1 87.5 58 GLN B O 1
ATOM 5023 N N . SER B 1 59 ? -23 -8.172 -2.754 1 88.81 59 SER B N 1
ATOM 5024 C CA . SER B 1 59 ? -22.609 -7.949 -1.365 1 88.81 59 SER B CA 1
ATOM 5025 C C . SER B 1 59 ? -23.656 -8.5 -0.405 1 88.81 59 SER B C 1
ATOM 5027 O O . SER B 1 59 ? -24.844 -8.516 -0.725 1 88.81 59 SER B O 1
ATOM 5029 N N . ARG B 1 60 ? -23.156 -8.906 0.773 1 91.5 60 ARG B N 1
ATOM 5030 C CA . ARG B 1 60 ? -24.062 -9.359 1.821 1 91.5 60 ARG B CA 1
ATOM 5031 C C . ARG B 1 60 ? -24.406 -8.219 2.773 1 91.5 60 ARG B C 1
ATOM 5033 O O . ARG B 1 60 ? -24.875 -8.453 3.893 1 91.5 60 ARG B O 1
ATOM 5040 N N . ASN B 1 61 ? -24.125 -6.977 2.455 1 87.44 61 ASN B N 1
ATOM 5041 C CA . ASN B 1 61 ? -24.578 -5.738 3.078 1 87.44 61 ASN B CA 1
ATOM 5042 C C . ASN B 1 61 ? -24.312 -5.734 4.578 1 87.44 61 ASN B C 1
ATOM 5044 O O . ASN B 1 61 ? -25.234 -5.551 5.379 1 87.44 61 ASN B O 1
ATOM 5048 N N . GLY B 1 62 ? -23.109 -5.949 4.891 1 89.12 62 GLY B N 1
ATOM 5049 C CA . GLY B 1 62 ? -22.703 -5.902 6.285 1 89.12 62 GLY B CA 1
ATOM 5050 C C . GLY B 1 62 ? -22.438 -7.277 6.875 1 89.12 62 GLY B C 1
ATOM 5051 O O . GLY B 1 62 ? -21.797 -7.395 7.926 1 89.12 62 GLY B O 1
ATOM 5052 N N . GLY B 1 63 ? -22.891 -8.297 6.227 1 93.62 63 GLY B N 1
ATOM 5053 C CA . GLY B 1 63 ? -22.578 -9.656 6.637 1 93.62 63 GLY B CA 1
ATOM 5054 C C . GLY B 1 63 ? -21.172 -10.086 6.238 1 93.62 63 GLY B C 1
ATOM 5055 O O . GLY B 1 63 ? -20.5 -9.398 5.48 1 93.62 63 GLY B O 1
ATOM 5056 N N . VAL B 1 64 ? -20.828 -11.227 6.812 1 97.62 64 VAL B N 1
ATOM 5057 C CA . VAL B 1 64 ? -19.5 -11.781 6.523 1 97.62 64 VAL B CA 1
ATOM 5058 C C . VAL B 1 64 ? -19.438 -12.227 5.062 1 97.62 64 VAL B C 1
ATOM 5060 O O . VAL B 1 64 ? -20.312 -12.945 4.582 1 97.62 64 VAL B O 1
ATOM 5063 N N . GLU B 1 65 ? -18.453 -11.797 4.336 1 97.75 65 GLU B N 1
ATOM 5064 C CA . GLU B 1 65 ? -18.25 -12.211 2.951 1 97.75 65 GLU B CA 1
ATOM 5065 C C . GLU B 1 65 ? -16.766 -12.219 2.588 1 97.75 65 GLU B C 1
ATOM 5067 O O . GLU B 1 65 ? -15.922 -11.82 3.395 1 97.75 65 GLU B O 1
ATOM 5072 N N . GLN B 1 66 ? -16.453 -12.758 1.334 1 98.44 66 GLN B N 1
ATOM 5073 C CA . GLN B 1 66 ? -15.102 -12.828 0.793 1 98.44 66 GLN B CA 1
ATOM 5074 C C . GLN B 1 66 ? -14.172 -13.578 1.743 1 98.44 66 GLN B C 1
ATOM 5076 O O . GLN B 1 66 ? -13.016 -13.188 1.922 1 98.44 66 GLN B O 1
ATOM 5081 N N . VAL B 1 67 ? -14.648 -14.594 2.432 1 98.81 67 VAL B N 1
ATOM 5082 C CA . VAL B 1 67 ? -13.852 -15.375 3.373 1 98.81 67 VAL B CA 1
ATOM 5083 C C . VAL B 1 67 ? -12.789 -16.172 2.617 1 98.81 67 VAL B C 1
ATOM 5085 O O . VAL B 1 67 ? -13.094 -16.828 1.615 1 98.81 67 VAL B O 1
ATOM 5088 N N . HIS B 1 68 ? -11.586 -16.094 3.021 1 98.81 68 HIS B N 1
ATOM 5089 C CA . HIS B 1 68 ? -10.555 -16.922 2.416 1 98.81 68 HIS B CA 1
ATOM 5090 C C . HIS B 1 68 ? -9.461 -17.266 3.426 1 98.81 68 HIS B C 1
ATOM 5092 O O . HIS B 1 68 ? -9.273 -16.547 4.41 1 98.81 68 HIS B O 1
ATOM 5098 N N . LEU B 1 69 ? -8.82 -18.375 3.211 1 98.81 69 LEU B N 1
ATOM 5099 C CA . LEU B 1 69 ? -7.789 -18.953 4.07 1 98.81 69 LEU B CA 1
ATOM 5100 C C . LEU B 1 69 ? -6.43 -18.922 3.379 1 98.81 69 LEU B C 1
ATOM 5102 O O . LEU B 1 69 ? -6.309 -19.328 2.219 1 98.81 69 LEU B O 1
ATOM 5106 N N . VAL B 1 70 ? -5.438 -18.438 4.109 1 98.69 70 VAL B N 1
ATOM 5107 C CA . VAL B 1 70 ? -4.078 -18.344 3.576 1 98.69 70 VAL B CA 1
ATOM 5108 C C . VAL B 1 70 ? -3.139 -19.203 4.422 1 98.69 70 VAL B C 1
ATOM 5110 O O . VAL B 1 70 ? -3.119 -19.094 5.652 1 98.69 70 VAL B O 1
ATOM 5113 N N . ALA B 1 71 ? -2.34 -20.016 3.721 1 98.38 71 ALA B N 1
ATOM 5114 C CA . ALA B 1 71 ? -1.313 -20.766 4.43 1 98.38 71 ALA B CA 1
ATOM 5115 C C . ALA B 1 71 ? -0.288 -19.844 5.074 1 98.38 71 ALA B C 1
ATOM 5117 O O . ALA B 1 71 ? 0.118 -18.844 4.477 1 98.38 71 ALA B O 1
ATOM 5118 N N . ASN B 1 72 ? 0.098 -20.141 6.266 1 97.19 72 ASN B N 1
ATOM 5119 C CA . ASN B 1 72 ? 0.992 -19.281 7.023 1 97.19 72 ASN B CA 1
ATOM 5120 C C . ASN B 1 72 ? 2.182 -20.047 7.586 1 97.19 72 ASN B C 1
ATOM 5122 O O . ASN B 1 72 ? 3.316 -19.844 7.152 1 97.19 72 ASN B O 1
ATOM 5126 N N . ARG B 1 73 ? 1.946 -20.922 8.492 1 92.94 73 ARG B N 1
ATOM 5127 C CA . ARG B 1 73 ? 2.875 -21.875 9.094 1 92.94 73 ARG B CA 1
ATOM 5128 C C . ARG B 1 73 ? 2.209 -23.219 9.312 1 92.94 73 ARG B C 1
ATOM 5130 O O . ARG B 1 73 ? 1.006 -23.375 9.086 1 92.94 73 ARG B O 1
ATOM 5137 N N . HIS B 1 74 ? 2.986 -24.188 9.789 1 91.12 74 HIS B N 1
ATOM 5138 C CA . HIS B 1 74 ? 2.436 -25.531 9.984 1 91.12 74 HIS B CA 1
ATOM 5139 C C . HIS B 1 74 ? 1.345 -25.516 11.055 1 91.12 74 HIS B C 1
ATOM 5141 O O . HIS B 1 74 ? 0.427 -26.344 11.016 1 91.12 74 HIS B O 1
ATOM 5147 N N . ASP B 1 75 ? 1.388 -24.609 11.969 1 96.12 75 ASP B N 1
ATOM 5148 C CA . ASP B 1 75 ? 0.452 -24.609 13.094 1 96.12 75 ASP B CA 1
ATOM 5149 C C . ASP B 1 75 ? -0.406 -23.344 13.094 1 96.12 75 ASP B C 1
ATOM 5151 O O . ASP B 1 75 ? -0.956 -22.969 14.125 1 96.12 75 ASP B O 1
ATOM 5155 N N . ARG B 1 76 ? -0.407 -22.719 11.961 1 98 76 ARG B N 1
ATOM 5156 C CA . ARG B 1 76 ? -1.099 -21.438 11.883 1 98 76 ARG B CA 1
ATOM 5157 C C . ARG B 1 76 ? -1.707 -21.234 10.5 1 98 76 ARG B C 1
ATOM 5159 O O . ARG B 1 76 ? -1.083 -21.547 9.484 1 98 76 ARG B O 1
ATOM 5166 N N . VAL B 1 77 ? -2.936 -20.766 10.484 1 98.56 77 VAL B N 1
ATOM 5167 C CA . VAL B 1 77 ? -3.625 -20.375 9.258 1 98.56 77 VAL B CA 1
ATOM 5168 C C . VAL B 1 77 ? -4.164 -18.953 9.398 1 98.56 77 VAL B C 1
ATOM 5170 O O . VAL B 1 77 ? -4.668 -18.578 10.453 1 98.56 77 VAL B O 1
ATOM 5173 N N . THR B 1 78 ? -3.943 -18.141 8.398 1 98.75 78 THR B N 1
ATOM 5174 C CA . THR B 1 78 ? -4.527 -16.797 8.398 1 98.75 78 THR B CA 1
ATOM 5175 C C . THR B 1 78 ? -5.914 -16.812 7.766 1 98.75 78 THR B C 1
ATOM 5177 O O . THR B 1 78 ? -6.09 -17.312 6.652 1 98.75 78 THR B O 1
ATOM 5180 N N . LEU B 1 79 ? -6.871 -16.375 8.461 1 98.88 79 LEU B N 1
ATOM 5181 C CA . LEU B 1 79 ? -8.234 -16.203 7.973 1 98.88 79 LEU B CA 1
ATOM 5182 C C . LEU B 1 79 ? -8.555 -14.727 7.746 1 98.88 79 LEU B C 1
ATOM 5184 O O . LEU B 1 79 ? -8.289 -13.891 8.617 1 98.88 79 LEU B O 1
ATOM 5188 N N . VAL B 1 80 ? -9.055 -14.398 6.539 1 98.88 80 VAL B N 1
ATOM 5189 C CA . VAL B 1 80 ? -9.453 -13.047 6.18 1 98.88 80 VAL B CA 1
ATOM 5190 C C . VAL B 1 80 ? -10.922 -13.031 5.754 1 98.88 80 VAL B C 1
ATOM 5192 O O . VAL B 1 80 ? -11.391 -13.961 5.094 1 98.88 80 VAL B O 1
ATOM 5195 N N . PHE B 1 81 ? -11.656 -12.07 6.121 1 98.81 81 PHE B N 1
ATOM 5196 C CA . PHE B 1 81 ? -13.016 -11.812 5.652 1 98.81 81 PHE B CA 1
ATOM 5197 C C . PHE B 1 81 ? -13.32 -10.32 5.676 1 98.81 81 PHE B C 1
ATOM 5199 O O . PHE B 1 81 ? -12.516 -9.523 6.168 1 98.81 81 PHE B O 1
ATOM 5206 N N . VAL B 1 82 ? -14.461 -9.938 5.02 1 98.38 82 VAL B N 1
ATOM 5207 C CA . VAL B 1 82 ? -14.766 -8.508 5.008 1 98.38 82 VAL B CA 1
ATOM 5208 C C . VAL B 1 82 ? -16.219 -8.281 5.43 1 98.38 82 VAL B C 1
ATOM 5210 O O . VAL B 1 82 ? -17.016 -9.227 5.449 1 98.38 82 VAL B O 1
ATOM 5213 N N . ARG B 1 83 ? -16.531 -7.125 5.859 1 96.69 83 ARG B N 1
ATOM 5214 C CA . ARG B 1 83 ? -17.875 -6.586 6.039 1 96.69 83 ARG B CA 1
ATOM 5215 C C . ARG B 1 83 ? -18.031 -5.266 5.297 1 96.69 83 ARG B C 1
ATOM 5217 O O . ARG B 1 83 ? -17.359 -4.285 5.609 1 96.69 83 ARG B O 1
ATOM 5224 N N . ASP B 1 84 ? -18.859 -5.285 4.328 1 94.5 84 ASP B N 1
ATOM 5225 C CA . ASP B 1 84 ? -19.172 -4.062 3.598 1 94.5 84 ASP B CA 1
ATOM 5226 C C . ASP B 1 84 ? -20.312 -3.297 4.273 1 94.5 84 ASP B C 1
ATOM 5228 O O . ASP B 1 84 ? -21.484 -3.67 4.145 1 94.5 84 ASP B O 1
ATOM 5232 N N . ILE B 1 85 ? -20 -2.172 4.871 1 90.88 85 ILE B N 1
ATOM 5233 C CA . ILE B 1 85 ? -21.016 -1.454 5.633 1 90.88 85 ILE B CA 1
ATOM 5234 C C . ILE B 1 85 ? -21.406 -0.17 4.902 1 90.88 85 ILE B C 1
ATOM 5236 O O . ILE B 1 85 ? -22.062 0.705 5.477 1 90.88 85 ILE B O 1
ATOM 5240 N N . SER B 1 86 ? -20.984 0.018 3.729 1 84.5 86 SER B N 1
ATOM 5241 C CA . SER B 1 86 ? -21.125 1.276 3.006 1 84.5 86 SER B CA 1
ATOM 5242 C C . SER B 1 86 ? -22.594 1.577 2.715 1 84.5 86 SER B C 1
ATOM 5244 O O . SER B 1 86 ? -22.984 2.74 2.574 1 84.5 86 SER B O 1
ATOM 5246 N N . SER B 1 87 ? -23.359 0.512 2.623 1 81.12 87 SER B N 1
ATOM 5247 C CA . SER B 1 87 ? -24.766 0.704 2.283 1 81.12 87 SER B CA 1
ATOM 5248 C C . SER B 1 87 ? -25.641 0.783 3.535 1 81.12 87 SER B C 1
ATOM 5250 O O . SER B 1 87 ? -26.859 0.888 3.443 1 81.12 87 SER B O 1
ATOM 5252 N N . ASN B 1 88 ? -24.984 0.745 4.672 1 84.06 88 ASN B N 1
ATOM 5253 C CA . ASN B 1 88 ? -25.734 0.729 5.926 1 84.06 88 ASN B CA 1
ATOM 5254 C C . ASN B 1 88 ? -25.219 1.79 6.898 1 84.06 88 ASN B C 1
ATOM 5256 O O . ASN B 1 88 ? -24.469 1.48 7.82 1 84.06 88 ASN B O 1
ATOM 5260 N N . PRO B 1 89 ? -25.734 2.973 6.797 1 79.44 89 PRO B N 1
ATOM 5261 C CA . PRO B 1 89 ? -25.219 4.051 7.648 1 79.44 89 PRO B CA 1
ATOM 5262 C C . PRO B 1 89 ? -25.516 3.816 9.133 1 79.44 89 PRO B C 1
ATOM 5264 O O . PRO B 1 89 ? -24.812 4.363 9.992 1 79.44 89 PRO B O 1
ATOM 5267 N N . ASP B 1 90 ? -26.438 2.902 9.414 1 84.19 90 ASP B N 1
ATOM 5268 C CA . ASP B 1 90 ? -26.844 2.721 10.805 1 84.19 90 ASP B CA 1
ATOM 5269 C C . ASP B 1 90 ? -26.094 1.562 11.453 1 84.19 90 ASP B C 1
ATOM 5271 O O . ASP B 1 90 ? -26.188 1.354 12.664 1 84.19 90 ASP B O 1
ATOM 5275 N N . MET B 1 91 ? -25.422 0.888 10.703 1 86.31 91 MET B N 1
ATOM 5276 C CA . MET B 1 91 ? -24.641 -0.213 11.273 1 86.31 91 MET B CA 1
ATOM 5277 C C . MET B 1 91 ? -23.469 0.312 12.086 1 86.31 91 MET B C 1
ATOM 5279 O O . MET B 1 91 ? -22.766 1.216 11.648 1 86.31 91 MET B O 1
ATOM 5283 N N . PRO B 1 92 ? -23.359 -0.238 13.258 1 87.56 92 PRO B N 1
ATOM 5284 C CA . PRO B 1 92 ? -22.234 0.196 14.078 1 87.56 92 PRO B CA 1
ATOM 5285 C C . PRO B 1 92 ? -20.875 -0.169 13.469 1 87.56 92 PRO B C 1
ATOM 5287 O O . PRO B 1 92 ? -20.75 -1.215 12.828 1 87.56 92 PRO B O 1
ATOM 5290 N N . LEU B 1 93 ? -19.984 0.698 13.711 1 93.75 93 LEU B N 1
ATOM 5291 C CA . LEU B 1 93 ? -18.609 0.437 13.273 1 93.75 93 LEU B CA 1
ATOM 5292 C C . LEU B 1 93 ? -17.922 -0.542 14.219 1 93.75 93 LEU B C 1
ATOM 5294 O O . LEU B 1 93 ? -17.438 -0.15 15.281 1 93.75 93 LEU B O 1
ATOM 5298 N N . GLN B 1 94 ? -17.875 -1.759 13.852 1 93.75 94 GLN B N 1
ATOM 5299 C CA . GLN B 1 94 ? -17.203 -2.807 14.609 1 93.75 94 GLN B CA 1
ATOM 5300 C C . GLN B 1 94 ? -15.836 -3.141 13.992 1 93.75 94 GLN B C 1
ATOM 5302 O O . GLN B 1 94 ? -15.766 -3.621 12.859 1 93.75 94 GLN B O 1
ATOM 5307 N N . LEU B 1 95 ? -14.859 -2.969 14.82 1 97.06 95 LEU B N 1
ATOM 5308 C CA . LEU B 1 95 ? -13.516 -3.098 14.258 1 97.06 95 LEU B CA 1
ATOM 5309 C C . LEU B 1 95 ? -12.867 -4.406 14.703 1 97.06 95 LEU B C 1
ATOM 5311 O O . LEU B 1 95 ? -11.695 -4.656 14.391 1 97.06 95 LEU B O 1
ATOM 5315 N N . GLN B 1 96 ? -13.594 -5.191 15.453 1 97.44 96 GLN B N 1
ATOM 5316 C CA . GLN B 1 96 ? -13.133 -6.516 15.859 1 97.44 96 GLN B CA 1
ATOM 5317 C C . GLN B 1 96 ? -14.219 -7.566 15.641 1 97.44 96 GLN B C 1
ATOM 5319 O O . GLN B 1 96 ? -15.406 -7.246 15.633 1 97.44 96 GLN B O 1
ATOM 5324 N N . ALA B 1 97 ? -13.789 -8.719 15.359 1 97.88 97 ALA B N 1
ATOM 5325 C CA . ALA B 1 97 ? -14.664 -9.883 15.234 1 97.88 97 ALA B CA 1
ATOM 5326 C C . ALA B 1 97 ? -14.047 -11.109 15.883 1 97.88 97 ALA B C 1
ATOM 5328 O O . ALA B 1 97 ? -12.82 -11.25 15.93 1 97.88 97 ALA B O 1
ATOM 5329 N N . THR B 1 98 ? -14.883 -11.938 16.391 1 98.25 98 THR B N 1
ATOM 5330 C CA . THR B 1 98 ? -14.422 -13.164 17.016 1 98.25 98 THR B CA 1
ATOM 5331 C C . THR B 1 98 ? -14.555 -14.344 16.062 1 98.25 98 THR B C 1
ATOM 5333 O O . THR B 1 98 ? -15.617 -14.547 15.461 1 98.25 98 THR B O 1
ATOM 5336 N N . VAL B 1 99 ? -13.516 -15.086 15.969 1 98.75 99 VAL B N 1
ATOM 5337 C CA . VAL B 1 99 ? -13.516 -16.328 15.203 1 98.75 99 VAL B CA 1
ATOM 5338 C C . VAL B 1 99 ? -13.289 -17.516 16.141 1 98.75 99 VAL B C 1
ATOM 5340 O O . VAL B 1 99 ? -12.25 -17.594 16.797 1 98.75 99 VAL B O 1
ATOM 5343 N N . ARG B 1 100 ? -14.211 -18.375 16.219 1 98.69 100 ARG B N 1
ATOM 5344 C CA . ARG B 1 100 ? -14.062 -19.625 16.969 1 98.69 100 ARG B CA 1
ATOM 5345 C C . ARG B 1 100 ? -13.734 -20.781 16.031 1 98.69 100 ARG B C 1
ATOM 5347 O O . ARG B 1 100 ? -14.234 -20.844 14.906 1 98.69 100 ARG B O 1
ATOM 5354 N N . TYR B 1 101 ? -12.906 -21.688 16.484 1 98.75 101 TYR B N 1
ATOM 5355 C CA . TYR B 1 101 ? -12.523 -22.812 15.641 1 98.75 101 TYR B CA 1
ATOM 5356 C C . TYR B 1 101 ? -12.156 -24.031 16.484 1 98.75 101 TYR B C 1
ATOM 5358 O O . TYR B 1 101 ? -11.852 -23.891 17.672 1 98.75 101 TYR B O 1
ATOM 5366 N N . GLY B 1 102 ? -12.266 -25.172 15.922 1 98.5 102 GLY B N 1
ATOM 5367 C CA . GLY B 1 102 ? -12 -26.422 16.594 1 98.5 102 GLY B CA 1
ATOM 5368 C C . GLY B 1 102 ? -12.117 -27.625 15.68 1 98.5 102 GLY B C 1
ATOM 5369 O O . GLY B 1 102 ? -12.453 -27.484 14.5 1 98.5 102 GLY B O 1
ATOM 5370 N N . ARG B 1 103 ? -11.781 -28.797 16.188 1 98.12 103 ARG B N 1
ATOM 5371 C CA . ARG B 1 103 ? -11.742 -30.031 15.406 1 98.12 103 ARG B CA 1
ATOM 5372 C C . ARG B 1 103 ? -13.117 -30.703 15.359 1 98.12 103 ARG B C 1
ATOM 5374 O O . ARG B 1 103 ? -13.352 -31.609 14.562 1 98.12 103 ARG B O 1
ATOM 5381 N N . ASN B 1 104 ? -14.031 -30.125 16.203 1 97.12 104 ASN B N 1
ATOM 5382 C CA . ASN B 1 104 ? -15.422 -30.562 16.25 1 97.12 104 ASN B CA 1
ATOM 5383 C C . ASN B 1 104 ? -16.391 -29.406 15.984 1 97.12 104 ASN B C 1
ATOM 5385 O O . ASN B 1 104 ? -16.359 -28.406 16.703 1 97.12 104 ASN B O 1
ATOM 5389 N N . ALA B 1 105 ? -17.219 -29.609 15.008 1 95.06 105 ALA B N 1
ATOM 5390 C CA . ALA B 1 105 ? -18.141 -28.562 14.594 1 95.06 105 ALA B CA 1
ATOM 5391 C C . ALA B 1 105 ? -19.047 -28.141 15.75 1 95.06 105 ALA B C 1
ATOM 5393 O O . ALA B 1 105 ? -19.484 -26.984 15.812 1 95.06 105 ALA B O 1
ATOM 5394 N N . SER B 1 106 ? -19.312 -29.031 16.688 1 95.19 106 SER B N 1
ATOM 5395 C CA . SER B 1 106 ? -20.219 -28.75 17.781 1 95.19 106 SER B CA 1
ATOM 5396 C C . SER B 1 106 ? -19.484 -28.156 18.984 1 95.19 106 SER B C 1
ATOM 5398 O O . SER B 1 106 ? -20.109 -27.703 19.938 1 95.19 106 SER B O 1
ATOM 5400 N N . LEU B 1 107 ? -18.156 -28.203 18.875 1 95.75 107 LEU B N 1
ATOM 5401 C CA . LEU B 1 107 ? -17.359 -27.656 19.984 1 95.75 107 LEU B CA 1
ATOM 5402 C C . LEU B 1 107 ? -16.156 -26.891 19.453 1 95.75 107 LEU B C 1
ATOM 5404 O O . LEU B 1 107 ? -15.055 -27.453 19.344 1 95.75 107 LEU B O 1
ATOM 5408 N N . LEU B 1 108 ? -16.281 -25.703 19.281 1 97.38 108 LEU B N 1
ATOM 5409 C CA . LEU B 1 108 ? -15.195 -24.828 18.859 1 97.38 108 LEU B CA 1
ATOM 5410 C C . LEU B 1 108 ? -14.469 -24.266 20.078 1 97.38 108 LEU B C 1
ATOM 5412 O O . LEU B 1 108 ? -14.844 -23.203 20.594 1 97.38 108 LEU B O 1
ATOM 5416 N N . ASP B 1 109 ? -13.375 -24.875 20.438 1 96.5 109 ASP B N 1
ATOM 5417 C CA . ASP B 1 109 ? -12.758 -24.656 21.75 1 96.5 109 ASP B CA 1
ATOM 5418 C C . ASP B 1 109 ? -11.625 -23.641 21.656 1 96.5 109 ASP B C 1
ATOM 5420 O O . ASP B 1 109 ? -10.922 -23.391 22.625 1 96.5 109 ASP B O 1
ATOM 5424 N N . ASN B 1 110 ? -11.297 -23.141 20.531 1 98.19 110 ASN B N 1
ATOM 5425 C CA . ASN B 1 110 ? -10.305 -22.094 20.359 1 98.19 110 ASN B CA 1
ATOM 5426 C C . ASN B 1 110 ? -10.945 -20.797 19.859 1 98.19 110 ASN B C 1
ATOM 5428 O O . ASN B 1 110 ? -12.023 -20.828 19.266 1 98.19 110 ASN B O 1
ATOM 5432 N N . GLU B 1 111 ? -10.266 -19.688 20.188 1 97.94 111 GLU B N 1
ATOM 5433 C CA . GLU B 1 111 ? -10.766 -18.391 19.766 1 97.94 111 GLU B CA 1
ATOM 5434 C C . GLU B 1 111 ? -9.633 -17.5 19.266 1 97.94 111 GLU B C 1
ATOM 5436 O O . GLU B 1 111 ? -8.531 -17.516 19.812 1 97.94 111 GLU B O 1
ATOM 5441 N N . GLY B 1 112 ? -9.891 -16.844 18.156 1 97.94 112 GLY B N 1
ATOM 5442 C CA . GLY B 1 112 ? -9.039 -15.781 17.641 1 97.94 112 GLY B CA 1
ATOM 5443 C C . GLY B 1 112 ? -9.773 -14.469 17.453 1 97.94 112 GLY B C 1
ATOM 5444 O O . GLY B 1 112 ? -10.969 -14.453 17.156 1 97.94 112 GLY B O 1
ATOM 5445 N N . LEU B 1 113 ? -9.086 -13.383 17.688 1 98.06 113 LEU B N 1
ATOM 5446 C CA . LEU B 1 113 ? -9.648 -12.055 17.5 1 98.06 113 LEU B CA 1
ATOM 5447 C C . LEU B 1 113 ? -9.188 -11.445 16.188 1 98.06 113 LEU B C 1
ATOM 5449 O O . LEU B 1 113 ? -7.984 -11.258 15.969 1 98.06 113 LEU B O 1
ATOM 5453 N N . ALA B 1 114 ? -10.133 -11.211 15.32 1 98.38 114 ALA B N 1
ATOM 5454 C CA . ALA B 1 114 ? -9.852 -10.547 14.047 1 98.38 114 ALA B CA 1
ATOM 5455 C C . ALA B 1 114 ? -9.953 -9.031 14.188 1 98.38 114 ALA B C 1
ATOM 5457 O O . ALA B 1 114 ? -10.836 -8.523 14.883 1 98.38 114 ALA B O 1
ATOM 5458 N N . THR B 1 115 ? -9.039 -8.297 13.555 1 98.06 115 THR B N 1
ATOM 5459 C CA . THR B 1 115 ? -9.047 -6.84 13.586 1 98.06 115 THR B CA 1
ATOM 5460 C C . THR B 1 115 ? -9.258 -6.273 12.18 1 98.06 115 THR B C 1
ATOM 5462 O O . THR B 1 115 ? -8.703 -6.789 11.211 1 98.06 115 THR B O 1
ATOM 5465 N N . ALA B 1 116 ? -9.961 -5.176 12.102 1 98.12 116 ALA B N 1
ATOM 5466 C CA . ALA B 1 116 ? -10.359 -4.605 10.812 1 98.12 116 ALA B CA 1
ATOM 5467 C C . ALA B 1 116 ? -9.359 -3.549 10.352 1 98.12 116 ALA B C 1
ATOM 5469 O O . ALA B 1 116 ? -8.844 -2.775 11.156 1 98.12 116 ALA B O 1
ATOM 5470 N N . ARG B 1 117 ? -9.141 -3.531 9.055 1 98.19 117 ARG B N 1
ATOM 5471 C CA . ARG B 1 117 ? -8.438 -2.461 8.359 1 98.19 117 ARG B CA 1
ATOM 5472 C C . ARG B 1 117 ? -9.211 -2.01 7.125 1 98.19 117 ARG B C 1
ATOM 5474 O O . ARG B 1 117 ? -10.047 -2.754 6.605 1 98.19 117 ARG B O 1
ATOM 5481 N N . VAL B 1 118 ? -8.984 -0.78 6.703 1 97.56 118 VAL B N 1
ATOM 5482 C CA . VAL B 1 118 ? -9.492 -0.291 5.422 1 97.56 118 VAL B CA 1
ATOM 5483 C C . VAL B 1 118 ? -8.383 0.45 4.68 1 97.56 118 VAL B C 1
ATOM 5485 O O . VAL B 1 118 ? -7.398 0.877 5.285 1 97.56 118 VAL B O 1
ATOM 5488 N N . TYR B 1 119 ? -8.477 0.548 3.359 1 94.88 119 TYR B N 1
ATOM 5489 C CA . TYR B 1 119 ? -7.586 1.354 2.531 1 94.88 119 TYR B CA 1
ATOM 5490 C C . TYR B 1 119 ? -8.375 2.154 1.503 1 94.88 119 TYR B C 1
ATOM 5492 O O . TYR B 1 119 ? -9.531 1.833 1.21 1 94.88 119 TYR B O 1
ATOM 5500 N N . THR B 1 120 ? -7.742 3.232 1.027 1 92.44 120 THR B N 1
ATOM 5501 C CA . THR B 1 120 ? -8.297 4.082 -0.019 1 92.44 120 THR B CA 1
ATOM 5502 C C . THR B 1 120 ? -7.617 3.811 -1.356 1 92.44 120 THR B C 1
ATOM 5504 O O . THR B 1 120 ? -6.406 3.59 -1.409 1 92.44 120 THR B O 1
ATOM 5507 N N . GLY B 1 121 ? -8.445 3.723 -2.391 1 89.25 121 GLY B N 1
ATOM 5508 C CA . GLY B 1 121 ? -7.914 3.641 -3.744 1 89.25 121 GLY B CA 1
ATOM 5509 C C . GLY B 1 121 ? -8.461 4.719 -4.66 1 89.25 121 GLY B C 1
ATOM 5510 O O . GLY B 1 121 ? -9.633 5.082 -4.578 1 89.25 121 GLY B O 1
ATOM 5511 N N . MET B 1 122 ? -7.562 5.316 -5.473 1 88.12 122 MET B N 1
ATOM 5512 C CA . MET B 1 122 ? -7.988 6.219 -6.539 1 88.12 122 MET B CA 1
ATOM 5513 C C . MET B 1 122 ? -8.414 5.441 -7.781 1 88.12 122 MET B C 1
ATOM 5515 O O . MET B 1 122 ? -7.652 4.613 -8.281 1 88.12 122 MET B O 1
ATOM 5519 N N . GLN B 1 123 ? -9.539 5.75 -8.273 1 87.19 123 GLN B N 1
ATOM 5520 C CA . GLN B 1 123 ? -10.094 4.949 -9.359 1 87.19 123 GLN B CA 1
ATOM 5521 C C . GLN B 1 123 ? -9.57 5.426 -10.711 1 87.19 123 GLN B C 1
ATOM 5523 O O . GLN B 1 123 ? -9.211 6.594 -10.875 1 87.19 123 GLN B O 1
ATOM 5528 N N . GLU B 1 124 ? -9.422 4.555 -11.57 1 86.75 124 GLU B N 1
ATOM 5529 C CA . GLU B 1 124 ? -9.203 4.766 -12.992 1 86.75 124 GLU B CA 1
ATOM 5530 C C . GLU B 1 124 ? -10.25 4.031 -13.828 1 86.75 124 GLU B C 1
ATOM 5532 O O . GLU B 1 124 ? -10.719 2.959 -13.445 1 86.75 124 GLU B O 1
ATOM 5537 N N . TYR B 1 125 ? -10.625 4.723 -14.945 1 87.38 125 TYR B N 1
ATOM 5538 C CA . TYR B 1 125 ? -11.68 4.16 -15.781 1 87.38 125 TYR B CA 1
ATOM 5539 C C . TYR B 1 125 ? -11.125 3.713 -17.125 1 87.38 125 TYR B C 1
ATOM 5541 O O . TYR B 1 125 ? -10.844 4.539 -18 1 87.38 125 TYR B O 1
ATOM 5549 N N . ASN B 1 126 ? -10.953 2.434 -17.219 1 84.31 126 ASN B N 1
ATOM 5550 C CA . ASN B 1 126 ? -10.492 1.884 -18.484 1 84.31 126 ASN B CA 1
ATOM 5551 C C . ASN B 1 126 ? -11.664 1.371 -19.328 1 84.31 126 ASN B C 1
ATOM 5553 O O . ASN B 1 126 ? -12.695 0.968 -18.781 1 84.31 126 ASN B O 1
ATOM 5557 N N . SER B 1 127 ? -11.461 1.321 -20.672 1 85.62 127 SER B N 1
ATOM 5558 C CA . SER B 1 127 ? -12.539 1.007 -21.609 1 85.62 127 SER B CA 1
ATOM 5559 C C . SER B 1 127 ? -13.086 -0.396 -21.359 1 85.62 127 SER B C 1
ATOM 5561 O O . SER B 1 127 ? -14.219 -0.699 -21.75 1 85.62 127 SER B O 1
ATOM 5563 N N . TYR B 1 128 ? -12.344 -1.288 -20.688 1 83.88 128 TYR B N 1
ATOM 5564 C CA . TYR B 1 128 ? -12.805 -2.648 -20.438 1 83.88 128 TYR B CA 1
ATOM 5565 C C . TYR B 1 128 ? -13.977 -2.652 -19.469 1 83.88 128 TYR B C 1
ATOM 5567 O O . TYR B 1 128 ? -14.688 -3.652 -19.344 1 83.88 128 TYR B O 1
ATOM 5575 N N . LEU B 1 129 ? -14.195 -1.529 -18.812 1 88 129 LEU B N 1
ATOM 5576 C CA . LEU B 1 129 ? -15.344 -1.441 -17.922 1 88 129 LEU B CA 1
ATOM 5577 C C . LEU B 1 129 ? -16.641 -1.45 -18.703 1 88 129 LEU B C 1
ATOM 5579 O O . LEU B 1 129 ? -17.656 -1.965 -18.234 1 88 129 LEU B O 1
ATOM 5583 N N . TRP B 1 130 ? -16.656 -0.83 -19.953 1 86.19 130 TRP B N 1
ATOM 5584 C CA . TRP B 1 130 ? -17.891 -0.756 -20.719 1 86.19 130 TRP B CA 1
ATOM 5585 C C . TRP B 1 130 ? -17.766 -1.497 -22.047 1 86.19 130 TRP B C 1
ATOM 5587 O O . TRP B 1 130 ? -18.766 -1.771 -22.719 1 86.19 130 TRP B O 1
ATOM 5597 N N . ASN B 1 131 ? -16.531 -1.77 -22.406 1 82.31 131 ASN B N 1
ATOM 5598 C CA . ASN B 1 131 ? -16.281 -2.51 -23.641 1 82.31 131 ASN B CA 1
ATOM 5599 C C . ASN B 1 131 ? -15.117 -3.479 -23.5 1 82.31 131 ASN B C 1
ATOM 5601 O O . ASN B 1 131 ? -14.102 -3.34 -24.172 1 82.31 131 ASN B O 1
ATOM 5605 N N . PRO B 1 132 ? -15.32 -4.551 -22.688 1 77.44 132 PRO B N 1
ATOM 5606 C CA . PRO B 1 132 ? -14.227 -5.516 -22.531 1 77.44 132 PRO B CA 1
ATOM 5607 C C . PRO B 1 132 ? -14.078 -6.434 -23.734 1 77.44 132 PRO B C 1
ATOM 5609 O O . PRO B 1 132 ? -15.07 -6.758 -24.406 1 77.44 132 PRO B O 1
ATOM 5612 N N . PRO B 1 133 ? -12.805 -6.848 -23.984 1 70.88 133 PRO B N 1
ATOM 5613 C CA . PRO B 1 133 ? -12.602 -7.828 -25.062 1 70.88 133 PRO B CA 1
ATOM 5614 C C . PRO B 1 133 ? -13.391 -9.117 -24.828 1 70.88 133 PRO B C 1
ATOM 5616 O O . PRO B 1 133 ? -13.844 -9.742 -25.797 1 70.88 133 PRO B O 1
ATOM 5619 N N . MET B 1 134 ? -13.477 -9.469 -23.547 1 69.62 134 MET B N 1
ATOM 5620 C CA . MET B 1 134 ? -14.25 -10.656 -23.188 1 69.62 134 MET B CA 1
ATOM 5621 C C . MET B 1 134 ? -15.133 -10.367 -21.969 1 69.62 134 MET B C 1
ATOM 5623 O O . MET B 1 134 ? -14.734 -9.641 -21.062 1 69.62 134 MET B O 1
ATOM 5627 N N . GLY B 1 135 ? -16.375 -10.906 -22.078 1 64.94 135 GLY B N 1
ATOM 5628 C CA . GLY B 1 135 ? -17.297 -10.805 -20.953 1 64.94 135 GLY B CA 1
ATOM 5629 C C . GLY B 1 135 ? -18.234 -9.625 -21.047 1 64.94 135 GLY B C 1
ATOM 5630 O O . GLY B 1 135 ? -18.344 -9 -22.109 1 64.94 135 GLY B O 1
ATOM 5631 N N . ALA B 1 136 ? -18.969 -9.477 -19.953 1 73 136 ALA B N 1
ATOM 5632 C CA . ALA B 1 136 ? -19.953 -8.398 -19.906 1 73 136 ALA B CA 1
ATOM 5633 C C . ALA B 1 136 ? -19.344 -7.121 -19.328 1 73 136 ALA B C 1
ATOM 5635 O O . ALA B 1 136 ? -18.422 -7.176 -18.516 1 73 136 ALA B O 1
ATOM 5636 N N . PRO B 1 137 ? -19.875 -6.016 -19.844 1 81.94 137 PRO B N 1
ATOM 5637 C CA . PRO B 1 137 ? -19.422 -4.766 -19.219 1 81.94 137 PRO B CA 1
ATOM 5638 C C . PRO B 1 137 ? -19.734 -4.688 -17.734 1 81.94 137 PRO B C 1
ATOM 5640 O O . PRO B 1 137 ? -20.781 -5.191 -17.297 1 81.94 137 PRO B O 1
ATOM 5643 N N . PHE B 1 138 ? -18.891 -4.203 -17.047 1 86.12 138 PHE B N 1
ATOM 5644 C CA . PHE B 1 138 ? -19.094 -3.967 -15.617 1 86.12 138 PHE B CA 1
ATOM 5645 C C . PHE B 1 138 ? -19.953 -2.723 -15.398 1 86.12 138 PHE B C 1
ATOM 5647 O O . PHE B 1 138 ? -20.797 -2.695 -14.5 1 86.12 138 PHE B O 1
ATOM 5654 N N . LEU B 1 139 ? -19.672 -1.686 -16.125 1 89.12 139 LEU B N 1
ATOM 5655 C CA . LEU B 1 139 ? -20.438 -0.441 -16.188 1 89.12 139 LEU B CA 1
ATOM 5656 C C . LEU B 1 139 ? -20.656 -0.025 -17.641 1 89.12 139 LEU B C 1
ATOM 5658 O O . LEU B 1 139 ? -19.938 -0.456 -18.531 1 89.12 139 LEU B O 1
ATOM 5662 N N . ASN B 1 140 ? -21.688 0.722 -17.812 1 87.38 140 ASN B N 1
ATOM 5663 C CA . ASN B 1 140 ? -21.844 1.324 -19.125 1 87.38 140 ASN B CA 1
ATOM 5664 C C . ASN B 1 140 ? -21.25 2.725 -19.188 1 87.38 140 ASN B C 1
ATOM 5666 O O . ASN B 1 140 ? -20.828 3.264 -18.156 1 87.38 140 ASN B O 1
ATOM 5670 N N . ARG B 1 141 ? -21.188 3.273 -20.297 1 87.19 141 ARG B N 1
ATOM 5671 C CA . ARG B 1 141 ? -20.531 4.559 -20.516 1 87.19 141 ARG B CA 1
ATOM 5672 C C . ARG B 1 141 ? -21.234 5.672 -19.734 1 87.19 141 ARG B C 1
ATOM 5674 O O . ARG B 1 141 ? -20.578 6.602 -19.25 1 87.19 141 ARG B O 1
ATOM 5681 N N . SER B 1 142 ? -22.516 5.605 -19.688 1 88.75 142 SER B N 1
ATOM 5682 C CA . SER B 1 142 ? -23.281 6.633 -18.984 1 88.75 142 SER B CA 1
ATOM 5683 C C . SER B 1 142 ? -22.984 6.617 -17.484 1 88.75 142 SER B C 1
ATOM 5685 O O . SER B 1 142 ? -22.906 7.672 -16.844 1 88.75 142 SER B O 1
ATOM 5687 N N . GLU B 1 143 ? -22.828 5.48 -16.969 1 90 143 GLU B N 1
ATOM 5688 C CA . GLU B 1 143 ? -22.484 5.344 -15.555 1 90 143 GLU B CA 1
ATOM 5689 C C . GLU B 1 143 ? -21.109 5.898 -15.266 1 90 143 GLU B C 1
ATOM 5691 O O . GLU B 1 143 ? -20.891 6.559 -14.242 1 90 143 GLU B O 1
ATOM 5696 N N . ILE B 1 144 ? -20.219 5.68 -16.141 1 89.25 144 ILE B N 1
ATOM 5697 C CA . ILE B 1 144 ? -18.859 6.203 -15.992 1 89.25 144 ILE B CA 1
ATOM 5698 C C . ILE B 1 144 ? -18.891 7.727 -16.078 1 89.25 144 ILE B C 1
ATOM 5700 O O . ILE B 1 144 ? -18.234 8.406 -15.281 1 89.25 144 ILE B O 1
ATOM 5704 N N . ALA B 1 145 ? -19.609 8.227 -17.047 1 89.44 145 ALA B N 1
ATOM 5705 C CA . ALA B 1 145 ? -19.734 9.672 -17.188 1 89.44 145 ALA B CA 1
ATOM 5706 C C . ALA B 1 145 ? -20.266 10.312 -15.914 1 89.44 145 ALA B C 1
ATOM 5708 O O . ALA B 1 145 ? -19.812 11.383 -15.516 1 89.44 145 ALA B O 1
ATOM 5709 N N . LYS B 1 146 ? -21.156 9.688 -15.344 1 90.44 146 LYS B N 1
ATOM 5710 C CA . LYS B 1 146 ? -21.734 10.188 -14.102 1 90.44 146 LYS B CA 1
ATOM 5711 C C . LYS B 1 146 ? -20.688 10.234 -12.984 1 90.44 146 LYS B C 1
ATOM 5713 O O . LYS B 1 146 ? -20.672 11.18 -12.188 1 90.44 146 LYS B O 1
ATOM 5718 N N . LEU B 1 147 ? -19.906 9.281 -12.938 1 89.81 147 LEU B N 1
ATOM 5719 C CA . LEU B 1 147 ? -18.859 9.219 -11.93 1 89.81 147 LEU B CA 1
ATOM 5720 C C . LEU B 1 147 ? -17.844 10.336 -12.133 1 89.81 147 LEU B C 1
ATOM 5722 O O . LEU B 1 147 ? -17.25 10.836 -11.172 1 89.81 147 LEU B O 1
ATOM 5726 N N . MET B 1 148 ? -17.672 10.766 -13.336 1 89.31 148 MET B N 1
ATOM 5727 C CA . MET B 1 148 ? -16.656 11.758 -13.664 1 89.31 148 MET B CA 1
ATOM 5728 C C . MET B 1 148 ? -17.219 13.172 -13.547 1 89.31 148 MET B C 1
ATOM 5730 O O . MET B 1 148 ? -16.469 14.141 -13.484 1 89.31 148 MET B O 1
ATOM 5734 N N . ASN B 1 149 ? -18.531 13.266 -13.539 1 91.06 149 ASN B N 1
ATOM 5735 C CA . ASN B 1 149 ? -19.234 14.555 -13.578 1 91.06 149 ASN B CA 1
ATOM 5736 C C . ASN B 1 149 ? -19.234 15.219 -12.203 1 91.06 149 ASN B C 1
ATOM 5738 O O . ASN B 1 149 ? -19.609 14.609 -11.211 1 91.06 149 ASN B O 1
ATOM 5742 N N . THR B 1 150 ? -18.781 16.531 -12.172 1 92.5 150 THR B N 1
ATOM 5743 C CA . THR B 1 150 ? -18.797 17.281 -10.93 1 92.5 150 THR B CA 1
ATOM 5744 C C . THR B 1 150 ? -19.75 18.469 -11.023 1 92.5 150 THR B C 1
ATOM 5746 O O . THR B 1 150 ? -19.844 19.281 -10.102 1 92.5 150 THR B O 1
ATOM 5749 N N . ALA B 1 151 ? -20.516 18.578 -12.047 1 91.81 151 ALA B N 1
ATOM 5750 C CA . ALA B 1 151 ? -21.344 19.75 -12.336 1 91.81 151 ALA B CA 1
ATOM 5751 C C . ALA B 1 151 ? -22.516 19.859 -11.367 1 91.81 151 ALA B C 1
ATOM 5753 O O . ALA B 1 151 ? -23.125 20.906 -11.25 1 91.81 151 ALA B O 1
ATOM 5754 N N . SER B 1 152 ? -22.828 18.797 -10.734 1 89.62 152 SER B N 1
ATOM 5755 C CA . SER B 1 152 ? -23.953 18.828 -9.812 1 89.62 152 SER B CA 1
ATOM 5756 C C . SER B 1 152 ? -23.625 19.641 -8.562 1 89.62 152 SER B C 1
ATOM 5758 O O . SER B 1 152 ? -24.531 20.109 -7.871 1 89.62 152 SER B O 1
ATOM 5760 N N . TRP B 1 153 ? -22.328 19.812 -8.258 1 91.81 153 TRP B N 1
ATOM 5761 C CA . TRP B 1 153 ? -22 20.5 -7.008 1 91.81 153 TRP B CA 1
ATOM 5762 C C . TRP B 1 153 ? -20.953 21.578 -7.234 1 91.81 153 TRP B C 1
ATOM 5764 O O . TRP B 1 153 ? -20.781 22.469 -6.395 1 91.81 153 TRP B O 1
ATOM 5774 N N . ALA B 1 154 ? -20.234 21.562 -8.258 1 92.12 154 ALA B N 1
ATOM 5775 C CA . ALA B 1 154 ? -19.172 22.531 -8.531 1 92.12 154 ALA B CA 1
ATOM 5776 C C . ALA B 1 154 ? -19.672 23.656 -9.445 1 92.12 154 ALA B C 1
ATOM 5778 O O . ALA B 1 154 ? -20.422 23.406 -10.391 1 92.12 154 ALA B O 1
ATOM 5779 N N . GLN B 1 155 ? -19.172 24.844 -9.141 1 91.88 155 GLN B N 1
ATOM 5780 C CA . GLN B 1 155 ? -19.484 25.969 -10.023 1 91.88 155 GLN B CA 1
ATOM 5781 C C . GLN B 1 155 ? -18.641 25.906 -11.297 1 91.88 155 GLN B C 1
ATOM 5783 O O . GLN B 1 155 ? -17.484 25.484 -11.266 1 91.88 155 GLN B O 1
ATOM 5788 N N . PRO B 1 156 ? -19.172 26.375 -12.391 1 90.44 156 PRO B N 1
ATOM 5789 C CA . PRO B 1 156 ? -18.484 26.266 -13.688 1 90.44 156 PRO B CA 1
ATOM 5790 C C . PRO B 1 156 ? -17.125 26.938 -13.695 1 90.44 156 PRO B C 1
ATOM 5792 O O . PRO B 1 156 ? -16.25 26.547 -14.477 1 90.44 156 PRO B O 1
ATOM 5795 N N . TRP B 1 157 ? -16.938 27.922 -12.844 1 87.25 157 TRP B N 1
ATOM 5796 C CA . TRP B 1 157 ? -15.688 28.672 -12.883 1 87.25 157 TRP B CA 1
ATOM 5797 C C . TRP B 1 157 ? -14.672 28.078 -11.906 1 87.25 157 TRP B C 1
ATOM 5799 O O . TRP B 1 157 ? -13.562 28.594 -11.773 1 87.25 157 TRP B O 1
ATOM 5809 N N . TRP B 1 158 ? -15.07 26.984 -11.234 1 87.62 158 TRP B N 1
ATOM 5810 C CA . TRP B 1 158 ? -14.133 26.297 -10.344 1 87.62 158 TRP B CA 1
ATOM 5811 C C . TRP B 1 158 ? -13.227 25.344 -11.125 1 87.62 158 TRP B C 1
ATOM 5813 O O . TRP B 1 158 ? -13.672 24.719 -12.086 1 87.62 158 TRP B O 1
ATOM 5823 N N . PRO B 1 159 ? -11.969 25.156 -10.68 1 82.12 159 PRO B N 1
ATOM 5824 C CA . PRO B 1 159 ? -11.07 24.203 -11.336 1 82.12 159 PRO B CA 1
ATOM 5825 C C . PRO B 1 159 ? -11.57 22.766 -11.25 1 82.12 159 PRO B C 1
ATOM 5827 O O . PRO B 1 159 ? -11.281 21.953 -12.133 1 82.12 159 PRO B O 1
ATOM 5830 N N . VAL B 1 160 ? -12.383 22.438 -10.32 1 83.5 160 VAL B N 1
ATOM 5831 C CA . VAL B 1 160 ? -12.844 21.078 -10.094 1 83.5 160 VAL B CA 1
ATOM 5832 C C . VAL B 1 160 ? -14.062 20.781 -10.977 1 83.5 160 VAL B C 1
ATOM 5834 O O . VAL B 1 160 ? -14.492 19.641 -11.102 1 83.5 160 VAL B O 1
ATOM 5837 N N . TYR B 1 161 ? -14.547 21.797 -11.734 1 87.5 161 TYR B N 1
ATOM 5838 C CA . TYR B 1 161 ? -15.766 21.641 -12.531 1 87.5 161 TYR B CA 1
ATOM 5839 C C . TYR B 1 161 ? -15.508 20.75 -13.742 1 87.5 161 TYR B C 1
ATOM 5841 O O . TYR B 1 161 ? -14.523 20.938 -14.461 1 87.5 161 TYR B O 1
ATOM 5849 N N . ASN B 1 162 ? -16.312 19.719 -13.875 1 87.56 162 ASN B N 1
ATOM 5850 C CA . ASN B 1 162 ? -16.297 18.812 -15.016 1 87.56 162 ASN B CA 1
ATOM 5851 C C . ASN B 1 162 ? -17.703 18.359 -15.398 1 87.56 162 ASN B C 1
ATOM 5853 O O . ASN B 1 162 ? -18.422 17.781 -14.586 1 87.56 162 ASN B O 1
ATOM 5857 N N . ASN B 1 163 ? -18.078 18.688 -16.531 1 85.38 163 ASN B N 1
ATOM 5858 C CA . ASN B 1 163 ? -19.359 18.25 -17.062 1 85.38 163 ASN B CA 1
ATOM 5859 C C . ASN B 1 163 ? -19.172 17.219 -18.188 1 85.38 163 ASN B C 1
ATOM 5861 O O . ASN B 1 163 ? -19.484 17.516 -19.344 1 85.38 163 ASN B O 1
ATOM 5865 N N . ASP B 1 164 ? -18.703 16.094 -17.891 1 79.5 164 ASP B N 1
ATOM 5866 C CA . ASP B 1 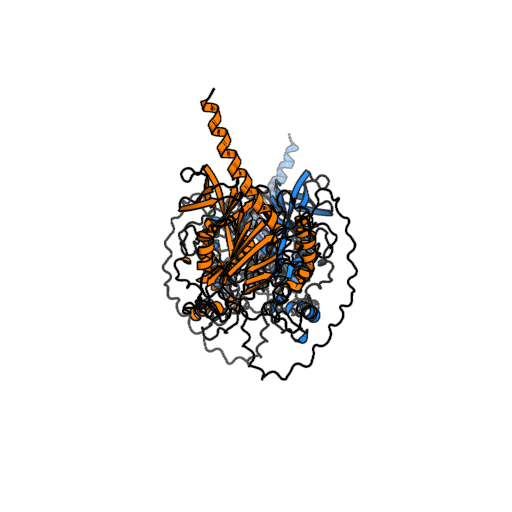164 ? -18.391 15.047 -18.859 1 79.5 164 ASP B CA 1
ATOM 5867 C C . ASP B 1 164 ? -19.656 14.273 -19.25 1 79.5 164 ASP B C 1
ATOM 5869 O O . ASP B 1 164 ? -20.422 13.852 -18.375 1 79.5 164 ASP B O 1
ATOM 5873 N N . THR B 1 165 ? -19.859 14.188 -20.609 1 82.12 165 THR B N 1
ATOM 5874 C CA . THR B 1 165 ? -20.906 13.328 -21.141 1 82.12 165 THR B CA 1
ATOM 5875 C C . THR B 1 165 ? -20.328 12.016 -21.672 1 82.12 165 THR B C 1
ATOM 5877 O O . THR B 1 165 ? -19.125 11.922 -21.906 1 82.12 165 THR B O 1
ATOM 5880 N N . ALA B 1 166 ? -21.094 11.055 -21.781 1 80.88 166 ALA B N 1
ATOM 5881 C CA . ALA B 1 166 ? -20.688 9.711 -22.188 1 80.88 166 ALA B CA 1
ATOM 5882 C C . ALA B 1 166 ? -19.938 9.75 -23.516 1 80.88 166 ALA B C 1
ATOM 5884 O O . ALA B 1 166 ? -19 8.977 -23.719 1 80.88 166 ALA B O 1
ATOM 5885 N N . ALA B 1 167 ? -20.188 10.734 -24.297 1 75.62 167 ALA B N 1
ATOM 5886 C CA . ALA B 1 167 ? -19.594 10.797 -25.641 1 75.62 167 ALA B CA 1
ATOM 5887 C C . ALA B 1 167 ? -18.156 11.305 -25.578 1 75.62 167 ALA B C 1
ATOM 5889 O O . ALA B 1 167 ? -17.391 11.102 -26.516 1 75.62 167 ALA B O 1
ATOM 5890 N N . ASN B 1 168 ? -17.75 11.781 -24.484 1 80.06 168 ASN B N 1
ATOM 5891 C CA . ASN B 1 168 ? -16.438 12.391 -24.375 1 80.06 168 ASN B CA 1
ATOM 5892 C C . ASN B 1 168 ? -15.43 11.438 -23.734 1 80.06 168 ASN B C 1
ATOM 5894 O O . ASN B 1 168 ? -14.266 11.797 -23.531 1 80.06 168 ASN B O 1
ATOM 5898 N N . ILE B 1 169 ? -15.797 10.297 -23.531 1 79.31 169 ILE B N 1
ATOM 5899 C CA . ILE B 1 169 ? -14.898 9.305 -22.953 1 79.31 169 ILE B CA 1
ATOM 5900 C C . ILE B 1 169 ? -14.242 8.484 -24.047 1 79.31 169 ILE B C 1
ATOM 5902 O O . ILE B 1 169 ? -14.922 7.848 -24.859 1 79.31 169 ILE B O 1
ATOM 5906 N N . PRO B 1 170 ? -12.859 8.625 -24.141 1 77.25 170 PRO B N 1
ATOM 5907 C CA . PRO B 1 170 ? -12.188 7.918 -25.234 1 77.25 170 PRO B CA 1
ATOM 5908 C C . PRO B 1 170 ? -12.352 6.402 -25.141 1 77.25 170 PRO B C 1
ATOM 5910 O O . PRO B 1 170 ? -12.453 5.859 -24.031 1 77.25 170 PRO B O 1
ATOM 5913 N N . GLU B 1 171 ? -12.359 5.863 -26.359 1 76.5 171 GLU B N 1
ATOM 5914 C CA . GLU B 1 171 ? -12.328 4.406 -26.406 1 76.5 171 GLU B CA 1
ATOM 5915 C C . GLU B 1 171 ? -10.898 3.883 -26.359 1 76.5 171 GLU B C 1
ATOM 5917 O O . GLU B 1 171 ? -9.961 4.57 -26.781 1 76.5 171 GLU B O 1
ATOM 5922 N N . ASN B 1 172 ? -10.672 2.742 -25.781 1 71.62 172 ASN B N 1
ATOM 5923 C CA . ASN B 1 172 ? -9.414 2.004 -25.75 1 71.62 172 ASN B CA 1
ATOM 5924 C C . ASN B 1 172 ? -8.359 2.744 -24.922 1 71.62 172 ASN B C 1
ATOM 5926 O O . ASN B 1 172 ? -7.16 2.598 -25.188 1 71.62 172 ASN B O 1
ATOM 5930 N N . GLU B 1 173 ? -8.852 3.701 -24.188 1 75.62 173 GLU B N 1
ATOM 5931 C CA . GLU B 1 173 ? -7.93 4.414 -23.297 1 75.62 173 GLU B CA 1
ATOM 5932 C C . GLU B 1 173 ? -8.406 4.379 -21.859 1 75.62 173 GLU B C 1
ATOM 5934 O O . GLU B 1 173 ? -9.523 3.943 -21.578 1 75.62 173 GLU B O 1
ATOM 5939 N N . SER B 1 174 ? -7.488 4.543 -21.016 1 78.44 174 SER B N 1
ATOM 5940 C CA . SER B 1 174 ? -7.812 4.734 -19.609 1 78.44 174 SER B CA 1
ATOM 5941 C C . SER B 1 174 ? -7.789 6.211 -19.234 1 78.44 174 SER B C 1
ATOM 5943 O O . SER B 1 174 ? -6.969 6.977 -19.75 1 78.44 174 SER B O 1
ATOM 5945 N N . VAL B 1 175 ? -8.797 6.547 -18.5 1 77.31 175 VAL B N 1
ATOM 5946 C CA . VAL B 1 175 ? -8.844 7.914 -18 1 77.31 175 VAL B CA 1
ATOM 5947 C C . VAL B 1 175 ? -8.664 7.91 -16.484 1 77.31 175 VAL B C 1
ATOM 5949 O O . VAL B 1 175 ? -9.406 7.23 -15.758 1 77.31 175 VAL B O 1
ATOM 5952 N N . LYS B 1 176 ? -7.602 8.57 -16.047 1 74.94 176 LYS B N 1
ATOM 5953 C CA . LYS B 1 176 ? -7.461 8.75 -14.602 1 74.94 176 LYS B CA 1
ATOM 5954 C C . LYS B 1 176 ? -8.578 9.633 -14.047 1 74.94 176 LYS B C 1
ATOM 5956 O O . LYS B 1 176 ? -8.945 10.641 -14.656 1 74.94 176 LYS B O 1
ATOM 5961 N N . ALA B 1 177 ? -9.117 9.109 -12.961 1 79.31 177 ALA B N 1
ATOM 5962 C CA . ALA B 1 177 ? -10.109 9.945 -12.281 1 79.31 177 ALA B CA 1
ATOM 5963 C C . ALA B 1 177 ? -9.461 11.18 -11.672 1 79.31 177 ALA B C 1
ATOM 5965 O O . ALA B 1 177 ? -8.281 11.164 -11.32 1 79.31 177 ALA B O 1
ATOM 5966 N N . ALA B 1 178 ? -10.281 12.219 -11.617 1 80.56 178 ALA B N 1
ATOM 5967 C CA . ALA B 1 178 ? -9.781 13.445 -11 1 80.56 178 ALA B CA 1
ATOM 5968 C C . ALA B 1 178 ? -9.664 13.297 -9.484 1 80.56 178 ALA B C 1
ATOM 5970 O O . ALA B 1 178 ? -10.633 12.93 -8.82 1 80.56 178 ALA B O 1
ATOM 5971 N N . TYR B 1 179 ? -8.508 13.602 -8.977 1 80.25 179 TYR B N 1
ATOM 5972 C CA . TYR B 1 179 ? -8.25 13.375 -7.562 1 80.25 179 TYR B CA 1
ATOM 5973 C C . TYR B 1 179 ? -9.156 14.242 -6.695 1 80.25 179 TYR B C 1
ATOM 5975 O O . TYR B 1 179 ? -9.438 13.906 -5.543 1 80.25 179 TYR B O 1
ATOM 5983 N N . ASN B 1 180 ? -9.586 15.352 -7.246 1 84.75 180 ASN B N 1
ATOM 5984 C CA . ASN B 1 180 ? -10.391 16.297 -6.469 1 84.75 180 ASN B CA 1
ATOM 5985 C C . ASN B 1 180 ? -11.883 16.047 -6.668 1 84.75 180 ASN B C 1
ATOM 5987 O O . ASN B 1 180 ? -12.703 16.906 -6.348 1 84.75 180 ASN B O 1
ATOM 5991 N N . ASN B 1 181 ? -12.258 14.945 -7.332 1 89.25 181 ASN B N 1
ATOM 5992 C CA . ASN B 1 181 ? -13.625 14.438 -7.387 1 89.25 181 ASN B CA 1
ATOM 5993 C C . ASN B 1 181 ? -13.859 13.344 -6.355 1 89.25 181 ASN B C 1
ATOM 5995 O O . ASN B 1 181 ? -13.352 12.227 -6.5 1 89.25 181 ASN B O 1
ATOM 5999 N N . PRO B 1 182 ? -14.656 13.641 -5.371 1 90.62 182 PRO B N 1
ATOM 6000 C CA . PRO B 1 182 ? -14.875 12.656 -4.312 1 90.62 182 PRO B CA 1
ATOM 6001 C C . PRO B 1 182 ? -15.477 11.352 -4.836 1 90.62 182 PRO B C 1
ATOM 6003 O O . PRO B 1 182 ? -15.266 10.289 -4.246 1 90.62 182 PRO B O 1
ATOM 6006 N N . ALA B 1 183 ? -16.172 11.422 -5.945 1 89.19 183 ALA B N 1
ATOM 6007 C CA . ALA B 1 183 ? -16.781 10.211 -6.516 1 89.19 183 ALA B CA 1
ATOM 6008 C C . ALA B 1 183 ? -15.703 9.273 -7.055 1 89.19 183 ALA B C 1
ATOM 6010 O O . ALA B 1 183 ? -15.977 8.102 -7.316 1 89.19 183 ALA B O 1
ATOM 6011 N N . SER B 1 184 ? -14.508 9.766 -7.18 1 88.94 184 SER B N 1
ATOM 6012 C CA . SER B 1 184 ? -13.391 8.984 -7.711 1 88.94 184 SER B CA 1
ATOM 6013 C C . SER B 1 184 ? -12.68 8.219 -6.602 1 88.94 184 SER B C 1
ATOM 6015 O O . SER B 1 184 ? -11.773 7.426 -6.875 1 88.94 184 SER B O 1
ATOM 6017 N N . LEU B 1 185 ? -13.055 8.398 -5.398 1 90.81 185 LEU B N 1
ATOM 6018 C CA . LEU B 1 185 ? -12.398 7.75 -4.266 1 90.81 185 LEU B CA 1
ATOM 6019 C C . LEU B 1 185 ? -13.117 6.461 -3.887 1 90.81 185 LEU B C 1
ATOM 6021 O O . LEU B 1 185 ? -14.352 6.41 -3.893 1 90.81 185 LEU B O 1
ATOM 6025 N N . TYR B 1 186 ? -12.297 5.453 -3.717 1 92 186 TYR B N 1
ATOM 6026 C CA . TYR B 1 186 ? -12.766 4.168 -3.219 1 92 186 TYR B CA 1
ATOM 6027 C C . TYR B 1 186 ? -12.297 3.926 -1.791 1 92 186 TYR B C 1
ATOM 6029 O O . TYR B 1 186 ? -11.156 4.242 -1.446 1 92 186 TYR B O 1
ATOM 6037 N N . GLN B 1 187 ? -13.18 3.457 -0.95 1 93.62 187 GLN B N 1
ATOM 6038 C CA . GLN B 1 187 ? -12.844 2.869 0.344 1 93.62 187 GLN B CA 1
ATOM 6039 C C . GLN B 1 187 ? -13.188 1.383 0.377 1 93.62 187 GLN B C 1
ATOM 6041 O O . GLN B 1 187 ? -14.305 0.99 0.043 1 93.62 187 GLN B O 1
ATOM 6046 N N . SER B 1 188 ? -12.258 0.595 0.759 1 96.5 188 SER B N 1
ATOM 6047 C CA . SER B 1 188 ? -12.516 -0.838 0.861 1 96.5 188 SER B CA 1
ATOM 6048 C C . SER B 1 188 ? -13.539 -1.141 1.947 1 96.5 188 SER B C 1
ATOM 6050 O O . SER B 1 188 ? -13.781 -0.315 2.832 1 96.5 188 SER B O 1
ATOM 6052 N N . PRO B 1 189 ? -14.195 -2.348 1.864 1 96.94 189 PRO B N 1
ATOM 6053 C CA . PRO B 1 189 ? -14.898 -2.818 3.062 1 96.94 189 PRO B CA 1
ATOM 6054 C C . PRO B 1 189 ? -13.961 -3 4.258 1 96.94 189 PRO B C 1
ATOM 6056 O O . PRO B 1 189 ? -12.742 -2.887 4.113 1 96.94 189 PRO B O 1
ATOM 6059 N N . LEU B 1 190 ? -14.586 -3.168 5.449 1 97.81 190 LEU B N 1
ATOM 6060 C CA . LEU B 1 190 ? -13.766 -3.592 6.578 1 97.81 190 LEU B CA 1
ATOM 6061 C C . LEU B 1 190 ? -13.125 -4.945 6.305 1 97.81 190 LEU B C 1
ATOM 6063 O O . LEU B 1 190 ? -13.82 -5.941 6.109 1 97.81 190 LEU B O 1
ATOM 6067 N N . ILE B 1 191 ? -11.852 -4.973 6.238 1 98.75 191 ILE B N 1
ATOM 6068 C CA . ILE B 1 191 ? -11.109 -6.207 5.996 1 98.75 191 ILE B CA 1
ATOM 6069 C C . ILE B 1 191 ? -10.578 -6.754 7.32 1 98.75 191 ILE B C 1
ATOM 6071 O O . ILE B 1 191 ? -9.695 -6.156 7.934 1 98.75 191 ILE B O 1
ATOM 6075 N N . PHE B 1 192 ? -11.094 -7.883 7.707 1 98.81 192 PHE B N 1
ATOM 6076 C CA . PHE B 1 192 ? -10.711 -8.516 8.961 1 98.81 192 PHE B CA 1
ATOM 6077 C C . PHE B 1 192 ? -9.656 -9.594 8.719 1 98.81 192 PHE B C 1
ATOM 6079 O O . PHE B 1 192 ? -9.773 -10.383 7.777 1 98.81 192 PHE B O 1
ATOM 6086 N N . THR B 1 193 ? -8.641 -9.594 9.523 1 98.75 193 THR B N 1
ATOM 6087 C CA . THR B 1 193 ? -7.602 -10.609 9.461 1 98.75 193 THR B CA 1
ATOM 6088 C C . THR B 1 193 ? -7.355 -11.219 10.844 1 98.75 193 THR B C 1
ATOM 6090 O O . THR B 1 193 ? -7.32 -10.5 11.844 1 98.75 193 THR B O 1
ATOM 6093 N N . VAL B 1 194 ? -7.199 -12.531 10.93 1 98.69 194 VAL B N 1
ATOM 6094 C CA . VAL B 1 194 ? -6.871 -13.227 12.164 1 98.69 194 VAL B CA 1
ATOM 6095 C C . VAL B 1 194 ? -5.965 -14.422 11.859 1 98.69 194 VAL B C 1
ATOM 6097 O O . VAL B 1 194 ? -6.125 -15.086 10.836 1 98.69 194 VAL B O 1
ATOM 6100 N N . LYS B 1 195 ? -4.98 -14.633 12.641 1 98.38 195 LYS B N 1
ATOM 6101 C CA . LYS B 1 195 ? -4.176 -15.852 12.602 1 98.38 195 LYS B CA 1
ATOM 6102 C C . LYS B 1 195 ? -4.715 -16.906 13.57 1 98.38 195 LYS B C 1
ATOM 6104 O O . LYS B 1 195 ? -4.746 -16.672 14.781 1 98.38 195 LYS B O 1
ATOM 6109 N N . LEU B 1 196 ? -5.164 -17.969 13.07 1 98.69 196 LEU B N 1
ATOM 6110 C CA . LEU B 1 196 ? -5.574 -19.109 13.891 1 98.69 196 LEU B CA 1
ATOM 6111 C C . LEU B 1 196 ? -4.367 -19.953 14.297 1 98.69 196 LEU B C 1
ATOM 6113 O O . LEU B 1 196 ? -3.66 -20.484 13.445 1 98.69 196 LEU B O 1
ATOM 6117 N N . GLU B 1 197 ? -4.188 -20.141 15.586 1 98 197 GLU B N 1
ATOM 6118 C CA . GLU B 1 197 ? -2.926 -20.672 16.078 1 98 197 GLU B CA 1
ATOM 6119 C C . GLU B 1 197 ? -3.129 -22.031 16.75 1 98 197 GLU B C 1
ATOM 6121 O O . GLU B 1 197 ? -4.266 -22.469 16.953 1 98 197 GLU B O 1
ATOM 6126 N N . ASN B 1 198 ? -1.991 -22.703 16.969 1 97.75 198 ASN B N 1
ATOM 6127 C CA . ASN B 1 198 ? -1.93 -23.969 17.688 1 97.75 198 ASN B CA 1
ATOM 6128 C C . ASN B 1 198 ? -2.705 -25.062 16.953 1 97.75 198 ASN B C 1
ATOM 6130 O O . ASN B 1 198 ? -3.434 -25.844 17.578 1 97.75 198 ASN B O 1
ATOM 6134 N N . LEU B 1 199 ? -2.568 -25.125 15.711 1 98.44 199 LEU B N 1
ATOM 6135 C CA . LEU B 1 199 ? -3.256 -26.109 14.883 1 98.44 199 LEU B CA 1
ATOM 6136 C C . LEU B 1 199 ? -2.402 -27.359 14.703 1 98.44 199 LEU B C 1
ATOM 6138 O O . LEU B 1 199 ? -1.171 -27.281 14.711 1 98.44 199 LEU B O 1
ATOM 6142 N N . LEU B 1 200 ? -3.023 -28.469 14.562 1 97.94 200 LEU B N 1
ATOM 6143 C CA . LEU B 1 200 ? -2.348 -29.734 14.242 1 97.94 200 LEU B CA 1
ATOM 6144 C C . LEU B 1 200 ? -2.242 -29.922 12.734 1 97.94 200 LEU B C 1
ATOM 6146 O O . LEU B 1 200 ? -3.129 -29.5 11.992 1 97.94 200 LEU B O 1
ATOM 6150 N N . PRO B 1 201 ? -1.171 -30.578 12.312 1 97.19 201 PRO B N 1
ATOM 6151 C CA . PRO B 1 201 ? -1.056 -30.859 10.883 1 97.19 201 PRO B CA 1
ATOM 6152 C C . PRO B 1 201 ? -2.059 -31.906 10.398 1 97.19 201 PRO B C 1
ATOM 6154 O O . PRO B 1 201 ? -2.498 -32.75 11.18 1 97.19 201 PRO B O 1
ATOM 6157 N N . ASN B 1 202 ? -2.426 -31.828 9.148 1 96 202 ASN B N 1
ATOM 6158 C CA . ASN B 1 202 ? -3.318 -32.781 8.5 1 96 202 ASN B CA 1
ATOM 6159 C C . ASN B 1 202 ? -4.605 -33 9.297 1 96 202 ASN B C 1
ATOM 6161 O O . ASN B 1 202 ? -5.012 -34.125 9.555 1 96 202 ASN B O 1
ATOM 6165 N N . THR B 1 203 ? -5.188 -31.891 9.664 1 98 203 THR B N 1
ATOM 6166 C CA . THR B 1 203 ? -6.352 -31.953 10.547 1 98 203 THR B CA 1
ATOM 6167 C C . THR B 1 203 ? -7.461 -31.031 10.047 1 98 203 THR B C 1
ATOM 6169 O O . THR B 1 203 ? -7.203 -29.891 9.672 1 98 203 THR B O 1
ATOM 6172 N N . GLN B 1 204 ? -8.656 -31.578 9.969 1 98.12 204 GLN B N 1
ATOM 6173 C CA . GLN B 1 204 ? -9.805 -30.75 9.625 1 98.12 204 GLN B CA 1
ATOM 6174 C C . GLN B 1 204 ? -10.25 -29.891 10.805 1 98.12 204 GLN B C 1
ATOM 6176 O O . GLN B 1 204 ? -10.367 -30.391 11.93 1 98.12 204 GLN B O 1
ATOM 6181 N N . TYR B 1 205 ? -10.422 -28.641 10.617 1 98.75 205 TYR B N 1
ATOM 6182 C CA . TYR B 1 205 ? -10.961 -27.703 11.586 1 98.75 205 TYR B CA 1
ATOM 6183 C C . TYR B 1 205 ? -12.266 -27.078 11.086 1 98.75 205 TYR B C 1
ATOM 6185 O O . TYR B 1 205 ? -12.438 -26.875 9.883 1 98.75 205 TYR B O 1
ATOM 6193 N N . PHE B 1 206 ? -13.133 -26.859 12.016 1 98.75 206 PHE B N 1
ATOM 6194 C CA . PHE B 1 206 ? -14.344 -26.094 11.781 1 98.75 206 PHE B CA 1
ATOM 6195 C C . PHE B 1 206 ? -14.219 -24.703 12.398 1 98.75 206 PHE B C 1
ATOM 6197 O O . PHE B 1 206 ? -13.555 -24.516 13.414 1 98.75 206 PHE B O 1
ATOM 6204 N N . TYR B 1 207 ? -14.773 -23.656 11.758 1 98.75 207 TYR B N 1
ATOM 6205 C CA . TYR B 1 207 ? -14.703 -22.312 12.32 1 98.75 207 TYR B CA 1
ATOM 6206 C C . TYR B 1 207 ? -16.016 -21.562 12.156 1 98.75 207 TYR B C 1
ATOM 6208 O O . TYR B 1 207 ? -16.844 -21.938 11.305 1 98.75 207 TYR B O 1
ATOM 6216 N N . GLU B 1 208 ? -16.188 -20.609 13.023 1 98.56 208 GLU B N 1
ATOM 6217 C CA . GLU B 1 208 ? -17.344 -19.734 13.031 1 98.56 208 GLU B CA 1
ATOM 6218 C C . GLU B 1 208 ? -16.938 -18.281 13.266 1 98.56 208 GLU B C 1
ATOM 6220 O O . GLU B 1 208 ? -16.062 -18 14.094 1 98.56 208 GLU B O 1
ATOM 6225 N N . ILE B 1 209 ? -17.531 -17.391 12.461 1 98.5 209 ILE B N 1
ATOM 6226 C CA . ILE B 1 209 ? -17.25 -15.961 12.586 1 98.5 209 ILE B CA 1
ATOM 6227 C C . ILE B 1 209 ? -18.453 -15.25 13.188 1 98.5 209 ILE B C 1
ATOM 6229 O O . ILE B 1 209 ? -19.5 -15.148 12.555 1 98.5 209 ILE B O 1
ATOM 6233 N N . ASP B 1 210 ? -18.328 -14.734 14.359 1 95.75 210 ASP B N 1
ATOM 6234 C CA . ASP B 1 210 ? -19.328 -13.953 15.07 1 95.75 210 ASP B CA 1
ATOM 6235 C C . ASP B 1 210 ? -20.672 -14.688 15.117 1 95.75 210 ASP B C 1
ATOM 6237 O O . ASP B 1 210 ? -21.734 -14.062 15.047 1 95.75 210 ASP B O 1
ATOM 6241 N N . GLY B 1 211 ? -20.672 -15.898 14.961 1 92.31 211 GLY B N 1
ATOM 6242 C CA . GLY B 1 211 ? -21.891 -16.688 14.992 1 92.31 211 GLY B CA 1
ATOM 6243 C C . GLY B 1 211 ? -22.719 -16.547 13.719 1 92.31 211 GLY B C 1
ATOM 6244 O O . GLY B 1 211 ? -23.859 -17.016 13.664 1 92.31 211 GLY B O 1
ATOM 6245 N N . GLU B 1 212 ? -22.188 -15.961 12.688 1 93.81 212 GLU B N 1
ATOM 6246 C CA . GLU B 1 212 ? -22.938 -15.641 11.469 1 93.81 212 GLU B CA 1
ATOM 6247 C C . GLU B 1 212 ? -22.469 -16.516 10.297 1 93.81 212 GLU B C 1
ATOM 6249 O O . GLU B 1 212 ? -23.234 -16.734 9.352 1 93.81 212 GLU B O 1
ATOM 6254 N N . TYR B 1 213 ? -21.312 -16.922 10.266 1 97.19 213 TYR B N 1
ATOM 6255 C CA . TYR B 1 213 ? -20.688 -17.641 9.164 1 97.19 213 TYR B CA 1
ATOM 6256 C C . TYR B 1 213 ? -19.969 -18.891 9.68 1 97.19 213 TYR B C 1
ATOM 6258 O O . TYR B 1 213 ? -19.281 -18.828 10.703 1 97.19 213 TYR B O 1
ATOM 6266 N N . GLN B 1 214 ? -20.172 -19.984 8.977 1 98 214 GLN B N 1
ATOM 6267 C CA . GLN B 1 214 ? -19.5 -21.234 9.336 1 98 214 GLN B CA 1
ATOM 6268 C C . GLN B 1 214 ? -18.75 -21.828 8.148 1 98 214 GLN B C 1
ATOM 6270 O O . GLN B 1 214 ? -19.219 -21.734 7.008 1 98 214 GLN B O 1
ATOM 6275 N N . GLY B 1 215 ? -17.625 -22.375 8.422 1 98.19 215 GLY B N 1
ATOM 6276 C CA . GLY B 1 215 ? -16.812 -23.047 7.418 1 98.19 215 GLY B CA 1
ATOM 6277 C C . GLY B 1 215 ? -15.867 -24.078 8.008 1 98.19 215 GLY B C 1
ATOM 6278 O O . GLY B 1 215 ? -15.883 -24.328 9.211 1 98.19 215 GLY B O 1
ATOM 6279 N N . ASN B 1 216 ? -15.203 -24.766 7.18 1 98.62 216 ASN B N 1
ATOM 6280 C CA . ASN B 1 216 ? -14.172 -25.703 7.594 1 98.62 216 ASN B CA 1
ATOM 6281 C C . ASN B 1 216 ? -12.984 -25.688 6.637 1 98.62 216 ASN B C 1
ATOM 6283 O O . ASN B 1 216 ? -13.094 -25.203 5.512 1 98.62 216 ASN B O 1
ATOM 6287 N N . PHE B 1 217 ? -11.914 -26.141 7.102 1 98.56 217 PHE B N 1
ATOM 6288 C CA . PHE B 1 217 ? -10.688 -26.297 6.32 1 98.56 217 PHE B CA 1
ATOM 6289 C C . PHE B 1 217 ? -9.82 -27.422 6.891 1 98.56 217 PHE B C 1
ATOM 6291 O O . PHE B 1 217 ? -10.07 -27.891 7.996 1 98.56 217 PHE B O 1
ATOM 6298 N N . THR B 1 218 ? -8.867 -27.812 6.094 1 98.38 218 THR B N 1
ATOM 6299 C CA . THR B 1 218 ? -7.895 -28.812 6.531 1 98.38 218 THR B CA 1
ATOM 6300 C C . THR B 1 218 ? -6.477 -28.25 6.473 1 98.38 218 THR B C 1
ATOM 6302 O O . THR B 1 218 ? -6.066 -27.688 5.457 1 98.38 218 THR B O 1
ATOM 6305 N N . THR B 1 219 ? -5.766 -28.375 7.648 1 98.25 219 THR B N 1
ATOM 6306 C CA . THR B 1 219 ? -4.375 -27.922 7.688 1 98.25 219 THR B CA 1
ATOM 6307 C C . THR B 1 219 ? -3.492 -28.844 6.844 1 98.25 219 THR B C 1
ATOM 6309 O O . THR B 1 219 ? -3.867 -29.969 6.551 1 98.25 219 THR B O 1
ATOM 6312 N N . LEU B 1 220 ? -2.361 -28.328 6.473 1 98.19 220 LEU B N 1
ATOM 6313 C CA . LEU B 1 220 ? -1.427 -29.047 5.617 1 98.19 220 LEU B CA 1
ATOM 6314 C C . LEU B 1 220 ? -0.514 -29.953 6.449 1 98.19 220 LEU B C 1
ATOM 6316 O O . LEU B 1 220 ? -0.376 -29.75 7.656 1 98.19 220 LEU B O 1
ATOM 6320 N N . PRO B 1 221 ? 0.088 -30.969 5.777 1 97.31 221 PRO B N 1
ATOM 6321 C CA . PRO B 1 221 ? 1.074 -31.766 6.504 1 97.31 221 PRO B CA 1
ATOM 6322 C C . PRO B 1 221 ? 2.293 -30.953 6.938 1 97.31 221 PRO B C 1
ATOM 6324 O O . PRO B 1 221 ? 2.678 -30 6.258 1 97.31 221 PRO B O 1
ATOM 6327 N N . MET B 1 222 ? 2.898 -31.375 8.008 1 96.62 222 MET B N 1
ATOM 6328 C CA . MET B 1 222 ? 4.156 -30.766 8.438 1 96.62 222 MET B CA 1
ATOM 6329 C C . MET B 1 222 ? 5.254 -31 7.406 1 96.62 222 MET B C 1
ATOM 6331 O O . MET B 1 222 ? 5.316 -32.062 6.793 1 96.62 222 MET B O 1
ATOM 6335 N N . ASP B 1 223 ? 6.066 -30.016 7.289 1 95.81 223 ASP B N 1
ATOM 6336 C CA . ASP B 1 223 ? 7.188 -30.25 6.387 1 95.81 223 ASP B CA 1
ATOM 6337 C C . ASP B 1 223 ? 7.996 -31.469 6.816 1 95.81 223 ASP B C 1
ATOM 6339 O O . ASP B 1 223 ? 8.258 -31.672 8.008 1 95.81 223 ASP B O 1
ATOM 6343 N N . GLY B 1 224 ? 8.32 -32.281 5.891 1 95.75 224 GLY B N 1
ATOM 6344 C CA . GLY B 1 224 ? 9.047 -33.5 6.156 1 95.75 224 GLY B CA 1
ATOM 6345 C C . GLY B 1 224 ? 8.156 -34.719 6.227 1 95.75 224 GLY B C 1
ATOM 6346 O O . GLY B 1 224 ? 8.641 -35.844 6.195 1 95.75 224 GLY B O 1
ATOM 6347 N N . ASP B 1 225 ? 6.867 -34.5 6.312 1 96.5 225 ASP B N 1
ATOM 6348 C CA . ASP B 1 225 ? 5.93 -35.594 6.309 1 96.5 225 ASP B CA 1
ATOM 6349 C C . ASP B 1 225 ? 5.59 -36.031 4.879 1 96.5 225 ASP B C 1
ATOM 6351 O O . ASP B 1 225 ? 4.746 -35.406 4.227 1 96.5 225 ASP B O 1
ATOM 6355 N N . HIS B 1 226 ? 6.109 -37.188 4.496 1 92.88 226 HIS B N 1
ATOM 6356 C CA . HIS B 1 226 ? 5.926 -37.719 3.145 1 92.88 226 HIS B CA 1
ATOM 6357 C C . HIS B 1 226 ? 4.949 -38.875 3.129 1 92.88 226 HIS B C 1
ATOM 6359 O O . HIS B 1 226 ? 4.953 -39.688 2.191 1 92.88 226 HIS B O 1
ATOM 6365 N N . SER B 1 227 ? 4.168 -39 4.117 1 94.19 227 SER B N 1
ATOM 6366 C CA . SER B 1 227 ? 3.383 -40.188 4.324 1 94.19 227 SER B CA 1
ATOM 6367 C C . SER B 1 227 ? 2.229 -40.281 3.33 1 94.19 227 SER B C 1
ATOM 6369 O O . SER B 1 227 ? 1.741 -41.375 3.031 1 94.19 227 SER B O 1
ATOM 6371 N N . LYS B 1 228 ? 1.731 -39.156 2.846 1 95.94 228 LYS B N 1
ATOM 6372 C CA . LYS B 1 228 ? 0.636 -39.125 1.881 1 95.94 228 LYS B CA 1
ATOM 6373 C C . LYS B 1 228 ? 0.952 -38.188 0.724 1 95.94 228 LYS B C 1
ATOM 6375 O O . LYS B 1 228 ? 1.739 -37.25 0.876 1 95.94 228 LYS B O 1
ATOM 6380 N N . PRO B 1 229 ? 0.337 -38.469 -0.437 1 98.06 229 PRO B N 1
ATOM 6381 C CA . PRO B 1 229 ? 0.515 -37.531 -1.553 1 98.06 229 PRO B CA 1
ATOM 6382 C C . PRO B 1 229 ? -0.021 -36.156 -1.247 1 98.06 229 PRO B C 1
ATOM 6384 O O . PRO B 1 229 ? -0.998 -36 -0.507 1 98.06 229 PRO B O 1
ATOM 6387 N N . LEU B 1 230 ? 0.652 -35.188 -1.723 1 98.5 230 LEU B N 1
ATOM 6388 C CA . LEU B 1 230 ? 0.227 -33.781 -1.641 1 98.5 230 LEU B CA 1
ATOM 6389 C C . LEU B 1 230 ? -0.358 -33.312 -2.969 1 98.5 230 LEU B C 1
ATOM 6391 O O . LEU B 1 230 ? 0.297 -33.406 -4.008 1 98.5 230 LEU B O 1
ATOM 6395 N N . THR B 1 231 ? -1.597 -32.844 -2.996 1 98.75 231 THR B N 1
ATOM 6396 C CA . THR B 1 231 ? -2.268 -32.375 -4.207 1 98.75 231 THR B CA 1
ATOM 6397 C C . THR B 1 231 ? -2.338 -30.859 -4.246 1 98.75 231 THR B C 1
ATOM 6399 O O . THR B 1 231 ? -2.867 -30.234 -3.326 1 98.75 231 THR B O 1
ATOM 6402 N N . LEU B 1 232 ? -1.837 -30.312 -5.312 1 98.81 232 LEU B N 1
ATOM 6403 C CA . LEU B 1 232 ? -1.884 -28.859 -5.527 1 98.81 232 LEU B CA 1
ATOM 6404 C C . LEU B 1 232 ? -2.869 -28.516 -6.637 1 98.81 232 LEU B C 1
ATOM 6406 O O . LEU B 1 232 ? -2.949 -29.219 -7.648 1 98.81 232 LEU B O 1
ATOM 6410 N N . GLY B 1 233 ? -3.75 -27.531 -6.375 1 98.69 233 GLY B N 1
ATOM 6411 C CA . GLY B 1 233 ? -4.422 -26.812 -7.441 1 98.69 233 GLY B CA 1
ATOM 6412 C C . GLY B 1 233 ? -3.672 -25.562 -7.887 1 98.69 233 GLY B C 1
ATOM 6413 O O . GLY B 1 233 ? -3.285 -24.734 -7.062 1 98.69 233 GLY B O 1
ATOM 6414 N N . MET B 1 234 ? -3.41 -25.484 -9.211 1 98.62 234 MET B N 1
ATOM 6415 C CA . MET B 1 234 ? -2.557 -24.406 -9.719 1 98.62 234 MET B CA 1
ATOM 6416 C C . MET B 1 234 ? -3.279 -23.594 -10.781 1 98.62 234 MET B C 1
ATOM 6418 O O . MET B 1 234 ? -3.891 -24.156 -11.688 1 98.62 234 MET B O 1
ATOM 6422 N N . TRP B 1 235 ? -3.268 -22.297 -10.641 1 97.75 235 TRP B N 1
ATOM 6423 C CA . TRP B 1 235 ? -3.891 -21.422 -11.641 1 97.75 235 TRP B CA 1
ATOM 6424 C C . TRP B 1 235 ? -3.32 -20.016 -11.57 1 97.75 235 TRP B C 1
ATOM 6426 O O . TRP B 1 235 ? -2.498 -19.719 -10.703 1 97.75 235 TRP B O 1
ATOM 6436 N N . ALA B 1 236 ? -3.568 -19.172 -12.562 1 97.88 236 ALA B N 1
ATOM 6437 C CA . ALA B 1 236 ? -3.174 -17.766 -12.672 1 97.88 236 ALA B CA 1
ATOM 6438 C C . ALA B 1 236 ? -4.121 -17 -13.594 1 97.88 236 ALA B C 1
ATOM 6440 O O . ALA B 1 236 ? -4.844 -17.609 -14.391 1 97.88 236 ALA B O 1
ATOM 6441 N N . ASP B 1 237 ? -4.18 -15.742 -13.422 1 95.62 237 ASP B N 1
ATOM 6442 C CA . ASP B 1 237 ? -4.914 -14.859 -14.328 1 95.62 237 ASP B CA 1
ATOM 6443 C C . ASP B 1 237 ? -6.402 -15.203 -14.328 1 95.62 237 ASP B C 1
ATOM 6445 O O . ASP B 1 237 ? -6.996 -15.398 -15.391 1 95.62 237 ASP B O 1
ATOM 6449 N N . VAL B 1 238 ? -7.074 -15.281 -13.305 1 91.75 238 VAL B N 1
ATOM 6450 C CA . VAL B 1 238 ? -8.398 -15.867 -13.156 1 91.75 238 VAL B CA 1
ATOM 6451 C C . VAL B 1 238 ? -9.469 -14.82 -13.469 1 91.75 238 VAL B C 1
ATOM 6453 O O . VAL B 1 238 ? -10.43 -15.102 -14.188 1 91.75 238 VAL B O 1
ATOM 6456 N N . GLY B 1 239 ? -9.492 -13.641 -13.211 1 88.69 239 GLY B N 1
ATOM 6457 C CA . GLY B 1 239 ? -10.5 -12.602 -13.367 1 88.69 239 GLY B CA 1
ATOM 6458 C C . GLY B 1 239 ? -11.859 -13 -12.82 1 88.69 239 GLY B C 1
ATOM 6459 O O . GLY B 1 239 ? -11.945 -13.625 -11.758 1 88.69 239 GLY B O 1
ATOM 6460 N N . GLN B 1 240 ? -13.016 -12.602 -13.453 1 89.06 240 GLN B N 1
ATOM 6461 C CA . GLN B 1 240 ? -14.359 -12.844 -12.938 1 89.06 240 GLN B CA 1
ATOM 6462 C C . GLN B 1 240 ? -15.328 -13.203 -14.062 1 89.06 240 GLN B C 1
ATOM 6464 O O . GLN B 1 240 ? -16.438 -12.664 -14.133 1 89.06 240 GLN B O 1
ATOM 6469 N N . THR B 1 241 ? -14.898 -14.062 -14.867 1 82.19 241 THR B N 1
ATOM 6470 C CA . THR B 1 241 ? -15.711 -14.539 -15.984 1 82.19 241 THR B CA 1
ATOM 6471 C C . THR B 1 241 ? -16.391 -15.859 -15.633 1 82.19 241 THR B C 1
ATOM 6473 O O . THR B 1 241 ? -16.125 -16.438 -14.57 1 82.19 241 THR B O 1
ATOM 6476 N N . ASN B 1 242 ? -17.25 -16.266 -16.578 1 80.62 242 ASN B N 1
ATOM 6477 C CA . ASN B 1 242 ? -17.828 -17.594 -16.422 1 80.62 242 ASN B CA 1
ATOM 6478 C C . ASN B 1 242 ? -16.75 -18.672 -16.422 1 80.62 242 ASN B C 1
ATOM 6480 O O . ASN B 1 242 ? -16.875 -19.688 -15.727 1 80.62 242 ASN B O 1
ATOM 6484 N N . VAL B 1 243 ? -15.773 -18.516 -17.25 1 81.81 243 VAL B N 1
ATOM 6485 C CA . VAL B 1 243 ? -14.656 -19.453 -17.297 1 81.81 243 VAL B CA 1
ATOM 6486 C C . VAL B 1 243 ? -13.93 -19.469 -15.961 1 81.81 243 VAL B C 1
ATOM 6488 O O . VAL B 1 243 ? -13.539 -20.531 -15.477 1 81.81 243 VAL B O 1
ATOM 6491 N N . SER B 1 244 ? -13.719 -18.297 -15.391 1 86.94 244 SER B N 1
ATOM 6492 C CA . SER B 1 244 ? -13.117 -18.219 -14.07 1 86.94 244 SER B CA 1
ATOM 6493 C C . SER B 1 244 ? -13.906 -19.031 -13.047 1 86.94 244 SER B C 1
ATOM 6495 O O . SER B 1 244 ? -13.32 -19.75 -12.242 1 86.94 244 SER B O 1
ATOM 6497 N N . ALA B 1 245 ? -15.242 -18.859 -13.125 1 86.69 245 ALA B N 1
ATOM 6498 C CA . ALA B 1 245 ? -16.109 -19.562 -12.188 1 86.69 245 ALA B CA 1
ATOM 6499 C C . ALA B 1 245 ? -16.031 -21.062 -12.391 1 86.69 245 ALA B C 1
ATOM 6501 O O . ALA B 1 245 ? -16 -21.828 -11.414 1 86.69 245 ALA B O 1
ATOM 6502 N N . LEU B 1 246 ? -16 -21.484 -13.617 1 85.88 246 LEU B N 1
ATOM 6503 C CA . LEU B 1 246 ? -15.93 -22.922 -13.922 1 85.88 246 LEU B CA 1
ATOM 6504 C C . LEU B 1 246 ? -14.609 -23.516 -13.445 1 85.88 246 LEU B C 1
ATOM 6506 O O . LEU B 1 246 ? -14.586 -24.625 -12.914 1 85.88 246 LEU B O 1
ATOM 6510 N N . ASN B 1 247 ? -13.594 -22.781 -13.664 1 90.94 247 ASN B N 1
ATOM 6511 C CA . ASN B 1 247 ? -12.289 -23.25 -13.195 1 90.94 247 ASN B CA 1
ATOM 6512 C C . ASN B 1 247 ? -12.227 -23.312 -11.672 1 90.94 247 ASN B C 1
ATOM 6514 O O . ASN B 1 247 ? -11.633 -24.234 -11.109 1 90.94 247 ASN B O 1
ATOM 6518 N N . MET B 1 248 ? -12.812 -22.312 -11.047 1 93.38 248 MET B N 1
ATOM 6519 C CA . MET B 1 248 ? -12.891 -22.328 -9.594 1 93.38 248 MET B CA 1
ATOM 6520 C C . MET B 1 248 ? -13.656 -23.562 -9.102 1 93.38 248 MET B C 1
ATOM 6522 O O . MET B 1 248 ? -13.219 -24.234 -8.172 1 93.38 248 MET B O 1
ATOM 6526 N N . GLU B 1 249 ? -14.75 -23.906 -9.711 1 91.75 249 GLU B N 1
ATOM 6527 C CA . GLU B 1 249 ? -15.562 -25.062 -9.344 1 91.75 249 GLU B CA 1
ATOM 6528 C C . GLU B 1 249 ? -14.812 -26.359 -9.594 1 91.75 249 GLU B C 1
ATOM 6530 O O . GLU B 1 249 ? -14.898 -27.297 -8.797 1 91.75 249 GLU B O 1
ATOM 6535 N N . TYR B 1 250 ? -14.141 -26.359 -10.688 1 91.5 250 TYR B N 1
ATOM 6536 C CA . TYR B 1 250 ? -13.352 -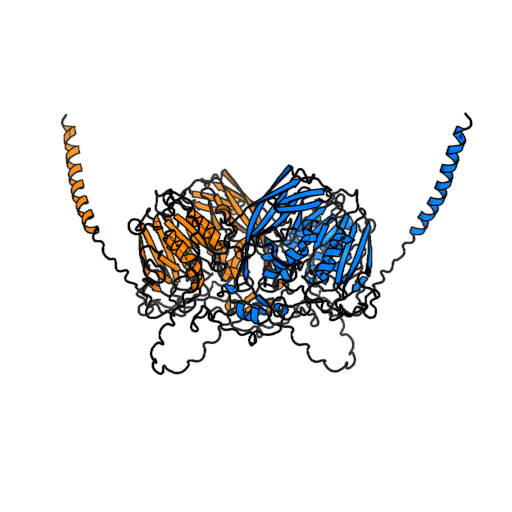27.547 -11 1 91.5 250 TYR B CA 1
ATOM 6537 C C . TYR B 1 250 ? -12.289 -27.797 -9.938 1 91.5 250 TYR B C 1
ATOM 6539 O O . TYR B 1 250 ? -12.102 -28.938 -9.492 1 91.5 250 TYR B O 1
ATOM 6547 N N . LEU B 1 251 ? -11.555 -26.797 -9.57 1 96.62 251 LEU B N 1
ATOM 6548 C CA . LEU B 1 251 ? -10.547 -26.938 -8.523 1 96.62 251 LEU B CA 1
ATOM 6549 C C . LEU B 1 251 ? -11.188 -27.406 -7.215 1 96.62 251 LEU B C 1
ATOM 6551 O O . LEU B 1 251 ? -10.641 -28.266 -6.523 1 96.62 251 LEU B O 1
ATOM 6555 N N . LEU B 1 252 ? -12.312 -26.844 -6.922 1 97.12 252 LEU B N 1
ATOM 6556 C CA . LEU B 1 252 ? -12.977 -27.141 -5.652 1 97.12 252 LEU B CA 1
ATOM 6557 C C . LEU B 1 252 ? -13.469 -28.578 -5.617 1 97.12 252 LEU B C 1
ATOM 6559 O O . LEU B 1 252 ? -13.242 -29.297 -4.641 1 97.12 252 LEU B O 1
ATOM 6563 N N . HIS B 1 253 ? -14.141 -29.062 -6.66 1 95.38 253 HIS B N 1
ATOM 6564 C CA . HIS B 1 253 ? -14.914 -30.297 -6.598 1 95.38 253 HIS B CA 1
ATOM 6565 C C . HIS B 1 253 ? -14.141 -31.453 -7.219 1 95.38 253 HIS B C 1
ATOM 6567 O O . HIS B 1 253 ? -14.211 -32.594 -6.723 1 95.38 253 HIS B O 1
ATOM 6573 N N . ASP B 1 254 ? -13.492 -31.172 -8.281 1 93.31 254 ASP B N 1
ATOM 6574 C CA . ASP B 1 254 ? -12.859 -32.25 -9.023 1 93.31 254 ASP B CA 1
ATOM 6575 C C . ASP B 1 254 ? -11.43 -32.469 -8.555 1 93.31 254 ASP B C 1
ATOM 6577 O O . ASP B 1 254 ? -11.023 -33.625 -8.32 1 93.31 254 ASP B O 1
ATOM 6581 N N . VAL B 1 255 ? -10.727 -31.406 -8.414 1 96.12 255 VAL B N 1
ATOM 6582 C CA . VAL B 1 255 ? -9.352 -31.531 -7.953 1 96.12 255 VAL B CA 1
ATOM 6583 C C . VAL B 1 255 ? -9.328 -31.734 -6.438 1 96.12 255 VAL B C 1
ATOM 6585 O O . VAL B 1 255 ? -8.602 -32.594 -5.926 1 96.12 255 VAL B O 1
ATOM 6588 N N . ASN B 1 256 ? -10.117 -30.922 -5.707 1 97.94 256 ASN B N 1
ATOM 6589 C CA . ASN B 1 256 ? -10.148 -30.922 -4.25 1 97.94 256 ASN B CA 1
ATOM 6590 C C . ASN B 1 256 ? -8.742 -30.875 -3.658 1 97.94 256 ASN B C 1
ATOM 6592 O O . ASN B 1 256 ? -8.367 -31.75 -2.871 1 97.94 256 ASN B O 1
ATOM 6596 N N . PRO B 1 257 ? -7.992 -29.844 -3.977 1 98.62 257 PRO B N 1
ATOM 6597 C CA . PRO B 1 257 ? -6.574 -29.781 -3.615 1 98.62 257 PRO B CA 1
ATOM 6598 C C . PRO B 1 257 ? -6.355 -29.578 -2.117 1 98.62 257 PRO B C 1
ATOM 6600 O O . PRO B 1 257 ? -7.258 -29.125 -1.411 1 98.62 257 PRO B O 1
ATOM 6603 N N . ASP B 1 258 ? -5.148 -30 -1.674 1 98.25 258 ASP B N 1
ATOM 6604 C CA . ASP B 1 258 ? -4.707 -29.641 -0.327 1 98.25 258 ASP B CA 1
ATOM 6605 C C . ASP B 1 258 ? -4.344 -28.172 -0.235 1 98.25 258 ASP B C 1
ATOM 6607 O O . ASP B 1 258 ? -4.586 -27.531 0.788 1 98.25 258 ASP B O 1
ATOM 6611 N N . LEU B 1 259 ? -3.748 -27.672 -1.244 1 98.69 259 LEU B N 1
ATOM 6612 C CA . LEU B 1 259 ? -3.258 -26.297 -1.32 1 98.69 259 LEU B CA 1
ATOM 6613 C C . LEU B 1 259 ? -3.469 -25.719 -2.717 1 98.69 259 LEU B C 1
ATOM 6615 O O . LEU B 1 259 ? -3.244 -26.406 -3.717 1 98.69 259 LEU B O 1
ATOM 6619 N N . VAL B 1 260 ? -3.945 -24.484 -2.783 1 98.81 260 VAL B N 1
ATOM 6620 C CA . VAL B 1 260 ? -4.137 -23.781 -4.047 1 98.81 260 VAL B CA 1
ATOM 6621 C C . VAL B 1 260 ? -3.037 -22.734 -4.227 1 98.81 260 VAL B C 1
ATOM 6623 O O . VAL B 1 260 ? -2.77 -21.953 -3.316 1 98.81 260 VAL B O 1
ATOM 6626 N N . LEU B 1 261 ? -2.346 -22.797 -5.359 1 98.81 261 LEU B N 1
ATOM 6627 C CA . LEU B 1 261 ? -1.354 -21.797 -5.73 1 98.81 261 LEU B CA 1
ATOM 6628 C C . LEU B 1 261 ? -1.874 -20.891 -6.852 1 98.81 261 LEU B C 1
ATOM 6630 O O . LEU B 1 261 ? -2.221 -21.391 -7.93 1 98.81 261 LEU B O 1
ATOM 6634 N N . LEU B 1 262 ? -2 -19.609 -6.586 1 98.5 262 LEU B N 1
ATOM 6635 C CA . LEU B 1 262 ? -2.422 -18.625 -7.582 1 98.5 262 LEU B CA 1
ATOM 6636 C C . LEU B 1 262 ? -1.271 -17.703 -7.953 1 98.5 262 LEU B C 1
ATOM 6638 O O . LEU B 1 262 ? -0.923 -16.797 -7.191 1 98.5 262 LEU B O 1
ATOM 6642 N N . ALA B 1 263 ? -0.802 -17.844 -9.188 1 98.38 263 ALA B N 1
ATOM 6643 C CA . ALA B 1 263 ? 0.452 -17.219 -9.602 1 98.38 263 ALA B CA 1
ATOM 6644 C C . ALA B 1 263 ? 0.207 -15.844 -10.203 1 98.38 263 ALA B C 1
ATOM 6646 O O . ALA B 1 263 ? 0.715 -15.531 -11.281 1 98.38 263 ALA B O 1
ATOM 6647 N N . GLY B 1 264 ? -0.637 -15.078 -9.633 1 97.06 264 GLY B N 1
ATOM 6648 C CA . GLY B 1 264 ? -0.74 -13.664 -9.961 1 97.06 264 GLY B CA 1
ATOM 6649 C C . GLY B 1 264 ? -1.936 -13.344 -10.836 1 97.06 264 GLY B C 1
ATOM 6650 O O . GLY B 1 264 ? -2.527 -14.242 -11.445 1 97.06 264 GLY B O 1
ATOM 6651 N N . ASP B 1 265 ? -2.268 -12.008 -10.93 1 96.12 265 ASP B N 1
ATOM 6652 C CA . ASP B 1 265 ? -3.424 -11.453 -11.625 1 96.12 265 ASP B CA 1
ATOM 6653 C C . ASP B 1 265 ? -4.727 -11.992 -11.047 1 96.12 265 ASP B C 1
ATOM 6655 O O . ASP B 1 265 ? -5.395 -12.82 -11.672 1 96.12 265 ASP B O 1
ATOM 6659 N N . LEU B 1 266 ? -5.113 -11.484 -9.938 1 94.25 266 LEU B N 1
ATOM 6660 C CA . LEU B 1 266 ? -6.227 -11.992 -9.141 1 94.25 266 LEU B CA 1
ATOM 6661 C C . LEU B 1 266 ? -7.551 -11.438 -9.641 1 94.25 266 LEU B C 1
ATOM 6663 O O . LEU B 1 266 ? -8.359 -12.172 -10.219 1 94.25 266 LEU B O 1
ATOM 6667 N N . SER B 1 267 ? -7.816 -10.148 -9.625 1 92.19 267 SER B N 1
ATOM 6668 C CA . SER B 1 267 ? -9.164 -9.602 -9.742 1 92.19 267 SER B CA 1
ATOM 6669 C C . SER B 1 267 ? -9.344 -8.875 -11.07 1 92.19 267 SER B C 1
ATOM 6671 O O . SER B 1 267 ? -10.477 -8.648 -11.516 1 92.19 267 SER B O 1
ATOM 6673 N N . TYR B 1 268 ? -8.242 -8.453 -11.648 1 91.12 268 TYR B N 1
ATOM 6674 C CA . TYR B 1 268 ? -8.32 -7.559 -12.797 1 91.12 268 TYR B CA 1
ATOM 6675 C C . TYR B 1 268 ? -9.148 -6.32 -12.469 1 91.12 268 TYR B C 1
ATOM 6677 O O . TYR B 1 268 ? -9.992 -5.898 -13.266 1 91.12 268 TYR B O 1
ATOM 6685 N N . ALA B 1 269 ? -8.961 -5.812 -11.297 1 91.38 269 ALA B N 1
ATOM 6686 C CA . ALA B 1 269 ? -9.617 -4.562 -10.914 1 91.38 269 ALA B CA 1
ATOM 6687 C C . ALA B 1 269 ? -9.125 -3.404 -11.773 1 91.38 269 ALA B C 1
ATOM 6689 O O . ALA B 1 269 ? -9.906 -2.551 -12.188 1 91.38 269 ALA B O 1
ATOM 6690 N N . ASP B 1 270 ? -7.809 -3.422 -12.008 1 88.44 270 ASP B N 1
ATOM 6691 C CA . ASP B 1 270 ? -7.203 -2.432 -12.891 1 88.44 270 ASP B CA 1
ATOM 6692 C C . ASP B 1 270 ? -7.605 -1.015 -12.484 1 88.44 270 ASP B C 1
ATOM 6694 O O . ASP B 1 270 ? -8.055 -0.228 -13.32 1 88.44 270 ASP B O 1
ATOM 6698 N N . ALA B 1 271 ? -7.637 -0.724 -11.164 1 87.12 271 ALA B N 1
ATOM 6699 C CA . ALA B 1 271 ? -7.836 0.568 -10.508 1 87.12 271 ALA B CA 1
ATOM 6700 C C . ALA B 1 271 ? -9.32 0.926 -10.438 1 87.12 271 ALA B C 1
ATOM 6702 O O . ALA B 1 271 ? -9.68 2.029 -10.023 1 87.12 271 ALA B O 1
ATOM 6703 N N . PHE B 1 272 ? -10.195 0.176 -10.984 1 91 272 PHE B N 1
ATOM 6704 C CA . PHE B 1 272 ? -11.586 0.227 -10.547 1 91 272 PHE B CA 1
ATOM 6705 C C . PHE B 1 272 ? -11.828 -0.743 -9.398 1 91 272 PHE B C 1
ATOM 6707 O O . PHE B 1 272 ? -12.32 -1.855 -9.609 1 91 272 PHE B O 1
ATOM 6714 N N . GLN B 1 273 ? -11.672 -0.304 -8.25 1 91.94 273 GLN B N 1
ATOM 6715 C CA . GLN B 1 273 ? -11.367 -1.092 -7.062 1 91.94 273 GLN B CA 1
ATOM 6716 C C . GLN B 1 273 ? -12.555 -1.956 -6.652 1 91.94 273 GLN B C 1
ATOM 6718 O O . GLN B 1 273 ? -12.391 -2.973 -5.977 1 91.94 273 GLN B O 1
ATOM 6723 N N . GLN B 1 274 ? -13.789 -1.652 -7.035 1 92.44 274 GLN B N 1
ATOM 6724 C CA . GLN B 1 274 ? -14.977 -2.445 -6.719 1 92.44 274 GLN B CA 1
ATOM 6725 C C . GLN B 1 274 ? -14.844 -3.867 -7.254 1 92.44 274 GLN B C 1
ATOM 6727 O O . GLN B 1 274 ? -15.469 -4.793 -6.73 1 92.44 274 GLN B O 1
ATOM 6732 N N . ARG B 1 275 ? -14.008 -4.02 -8.188 1 93.31 275 ARG B N 1
ATOM 6733 C CA . ARG B 1 275 ? -13.844 -5.34 -8.789 1 93.31 275 ARG B CA 1
ATOM 6734 C C . ARG B 1 275 ? -13.047 -6.258 -7.863 1 93.31 275 ARG B C 1
ATOM 6736 O O . ARG B 1 275 ? -13.125 -7.484 -7.984 1 93.31 275 ARG B O 1
ATOM 6743 N N . TRP B 1 276 ? -12.25 -5.734 -6.945 1 95.69 276 TRP B N 1
ATOM 6744 C CA . TRP B 1 276 ? -11.672 -6.562 -5.891 1 95.69 276 TRP B CA 1
ATOM 6745 C C . TRP B 1 276 ? -12.773 -7.223 -5.059 1 95.69 276 TRP B C 1
ATOM 6747 O O . TRP B 1 276 ? -12.648 -8.391 -4.672 1 95.69 276 TRP B O 1
ATOM 6757 N N . ASP B 1 277 ? -13.844 -6.469 -4.801 1 96.44 277 ASP B N 1
ATOM 6758 C CA . ASP B 1 277 ? -14.93 -6.961 -3.959 1 96.44 277 ASP B CA 1
ATOM 6759 C C . ASP B 1 277 ? -15.711 -8.07 -4.664 1 96.44 277 ASP B C 1
ATOM 6761 O O . ASP B 1 277 ? -15.992 -9.109 -4.07 1 96.44 277 ASP B O 1
ATOM 6765 N N . THR B 1 278 ? -16.047 -7.832 -5.91 1 95.25 278 THR B N 1
ATOM 6766 C CA . THR B 1 278 ? -16.812 -8.844 -6.637 1 95.25 278 THR B CA 1
ATOM 6767 C C . THR B 1 278 ? -15.984 -10.109 -6.84 1 95.25 278 THR B C 1
ATOM 6769 O O . THR B 1 278 ? -16.516 -11.219 -6.766 1 95.25 278 THR B O 1
ATOM 6772 N N . TRP B 1 279 ? -14.695 -9.961 -7.066 1 96.31 279 TRP B N 1
ATOM 6773 C CA . TRP B 1 279 ? -13.828 -11.117 -7.246 1 96.31 279 TRP B CA 1
ATOM 6774 C C . TRP B 1 279 ? -13.734 -11.938 -5.961 1 96.31 279 TRP B C 1
ATOM 6776 O O . TRP B 1 279 ? -13.797 -13.172 -5.996 1 96.31 279 TRP B O 1
ATOM 6786 N N . GLY B 1 280 ? -13.547 -11.227 -4.836 1 97.56 280 GLY B N 1
ATOM 6787 C CA . GLY B 1 280 ? -13.5 -11.922 -3.561 1 97.56 280 GLY B CA 1
ATOM 6788 C C . GLY B 1 280 ? -14.742 -12.75 -3.287 1 97.56 280 GLY B C 1
ATOM 6789 O O . GLY B 1 280 ? -14.648 -13.859 -2.748 1 97.56 280 GLY B O 1
ATOM 6790 N N . ARG B 1 281 ? -15.875 -12.25 -3.656 1 97.06 281 ARG B N 1
ATOM 6791 C CA . ARG B 1 281 ? -17.125 -12.969 -3.475 1 97.06 281 ARG B CA 1
ATOM 6792 C C . ARG B 1 281 ? -17.203 -14.188 -4.391 1 97.06 281 ARG B C 1
ATOM 6794 O O . ARG B 1 281 ? -17.625 -15.266 -3.967 1 97.06 281 ARG B O 1
ATOM 6801 N N . LEU B 1 282 ? -16.75 -14.008 -5.578 1 95.62 282 LEU B N 1
ATOM 6802 C CA . LEU B 1 282 ? -16.797 -15.086 -6.562 1 95.62 282 LEU B CA 1
ATOM 6803 C C . LEU B 1 282 ? -15.906 -16.25 -6.141 1 95.62 282 LEU B C 1
ATOM 6805 O O . LEU B 1 282 ? -16.25 -17.406 -6.383 1 95.62 282 LEU B O 1
ATOM 6809 N N . MET B 1 283 ? -14.781 -15.977 -5.562 1 97.75 283 MET B N 1
ATOM 6810 C CA . MET B 1 283 ? -13.789 -17 -5.273 1 97.75 283 MET B CA 1
ATOM 6811 C C . MET B 1 283 ? -14 -17.594 -3.881 1 97.75 283 MET B C 1
ATOM 6813 O O . MET B 1 283 ? -13.375 -18.578 -3.52 1 97.75 283 MET B O 1
ATOM 6817 N N . GLU B 1 284 ? -14.898 -17.062 -3.09 1 98.06 284 GLU B N 1
ATOM 6818 C CA . GLU B 1 284 ? -15.109 -17.422 -1.69 1 98.06 284 GLU B CA 1
ATOM 6819 C C . GLU B 1 284 ? -15.375 -18.922 -1.543 1 98.06 284 GLU B C 1
ATOM 6821 O O . GLU B 1 284 ? -14.852 -19.562 -0.632 1 98.06 284 GLU B O 1
ATOM 6826 N N . PRO B 1 285 ? -16.156 -19.578 -2.426 1 97.88 285 PRO B N 1
ATOM 6827 C CA . PRO B 1 285 ? -16.438 -21 -2.225 1 97.88 285 PRO B CA 1
ATOM 6828 C C . PRO B 1 285 ? -15.172 -21.859 -2.162 1 97.88 285 PRO B C 1
ATOM 6830 O O . PRO B 1 285 ? -15.062 -22.734 -1.302 1 97.88 285 PRO B O 1
ATOM 6833 N N . LEU B 1 286 ? -14.258 -21.562 -2.99 1 98.56 286 LEU B N 1
ATOM 6834 C CA . LEU B 1 286 ? -13.008 -22.312 -3 1 98.56 286 LEU B CA 1
ATOM 6835 C C . LEU B 1 286 ? -12.102 -21.891 -1.854 1 98.56 286 LEU B C 1
ATOM 6837 O O . LEU B 1 286 ? -11.594 -22.734 -1.106 1 98.56 286 LEU B O 1
ATOM 6841 N N . MET B 1 287 ? -11.938 -20.609 -1.663 1 98.44 287 MET B N 1
ATOM 6842 C CA . MET B 1 287 ? -10.875 -20.078 -0.816 1 98.44 287 MET B CA 1
ATOM 6843 C C . MET B 1 287 ? -11.281 -20.109 0.653 1 98.44 287 MET B C 1
ATOM 6845 O O . MET B 1 287 ? -10.43 -19.984 1.54 1 98.44 287 MET B O 1
ATOM 6849 N N . SER B 1 288 ? -12.562 -20.266 0.98 1 98.62 288 SER B N 1
ATOM 6850 C CA . SER B 1 288 ? -13.016 -20.391 2.361 1 98.62 288 SER B CA 1
ATOM 6851 C C . SER B 1 288 ? -12.859 -21.828 2.861 1 98.62 288 SER B C 1
ATOM 6853 O O . SER B 1 288 ? -13.008 -22.094 4.055 1 98.62 288 SER B O 1
ATOM 6855 N N . HIS B 1 289 ? -12.477 -22.734 1.959 1 98.25 289 HIS B N 1
ATOM 6856 C CA . HIS B 1 289 ? -12.359 -24.141 2.32 1 98.25 289 HIS B CA 1
ATOM 6857 C C . HIS B 1 289 ? -10.938 -24.656 2.102 1 98.25 289 HIS B C 1
ATOM 6859 O O . HIS B 1 289 ? -10.508 -25.594 2.771 1 98.25 289 HIS B O 1
ATOM 6865 N N . LYS B 1 290 ? -10.32 -24.078 1.129 1 98.62 290 LYS B N 1
ATOM 6866 C CA . LYS B 1 290 ? -8.977 -24.531 0.759 1 98.62 290 LYS B CA 1
ATOM 6867 C C . LYS B 1 290 ? -7.938 -23.453 1.058 1 98.62 290 LYS B C 1
ATOM 6869 O O . LYS B 1 290 ? -8.141 -22.281 0.743 1 98.62 290 LYS B O 1
ATOM 6874 N N . LEU B 1 291 ? -6.809 -23.906 1.703 1 98.62 291 LEU B N 1
ATOM 6875 C CA . LEU B 1 291 ? -5.703 -22.984 1.911 1 98.62 291 LEU B CA 1
ATOM 6876 C C . LEU B 1 291 ? -5.102 -22.547 0.579 1 98.62 291 LEU B C 1
ATOM 6878 O O . LEU B 1 291 ? -4.977 -23.344 -0.345 1 98.62 291 LEU B O 1
ATOM 6882 N N . SER B 1 292 ? -4.746 -21.234 0.503 1 98.69 292 SER B N 1
ATOM 6883 C CA . SER B 1 292 ? -4.215 -20.688 -0.737 1 98.69 292 SER B CA 1
ATOM 6884 C C . SER B 1 292 ? -2.945 -19.875 -0.483 1 98.69 292 SER B C 1
ATOM 6886 O O . SER B 1 292 ? -2.736 -19.375 0.621 1 98.69 292 SER B O 1
ATOM 6888 N N . LEU B 1 293 ? -2.061 -19.844 -1.453 1 98.69 293 LEU B N 1
ATOM 6889 C CA . LEU B 1 293 ? -0.925 -18.938 -1.555 1 98.69 293 LEU B CA 1
ATOM 6890 C C . LEU B 1 293 ? -0.987 -18.125 -2.85 1 98.69 293 LEU B C 1
ATOM 6892 O O . LEU B 1 293 ? -1.477 -18.625 -3.869 1 98.69 293 LEU B O 1
ATOM 6896 N N . PHE B 1 294 ? -0.49 -16.859 -2.762 1 97.81 294 PHE B N 1
ATOM 6897 C CA . PHE B 1 294 ? -0.614 -15.93 -3.871 1 97.81 294 PHE B CA 1
ATOM 6898 C C . PHE B 1 294 ? 0.736 -15.305 -4.207 1 97.81 294 PHE B C 1
ATOM 6900 O O . PHE B 1 294 ? 1.643 -15.289 -3.371 1 97.81 294 PHE B O 1
ATOM 6907 N N . CYS B 1 295 ? 0.949 -14.828 -5.359 1 96.12 295 CYS B N 1
ATOM 6908 C CA . CYS B 1 295 ? 1.974 -13.836 -5.668 1 96.12 295 CYS B CA 1
ATOM 6909 C C . CYS B 1 295 ? 1.375 -12.641 -6.402 1 96.12 295 CYS B C 1
ATOM 6911 O O . CYS B 1 295 ? 0.269 -12.734 -6.938 1 96.12 295 CYS B O 1
ATOM 6913 N N . ASN B 1 296 ? 1.963 -11.484 -6.363 1 93.75 296 ASN B N 1
ATOM 6914 C CA . ASN B 1 296 ? 1.477 -10.289 -7.047 1 93.75 296 ASN B CA 1
ATOM 6915 C C . ASN B 1 296 ? 1.968 -10.234 -8.492 1 93.75 296 ASN B C 1
ATOM 6917 O O . ASN B 1 296 ? 2.877 -10.977 -8.875 1 93.75 296 ASN B O 1
ATOM 6921 N N . ALA B 1 297 ? 1.298 -9.484 -9.297 1 95.56 297 ALA B N 1
ATOM 6922 C CA . ALA B 1 297 ? 1.581 -9.359 -10.719 1 95.56 297 ALA B CA 1
ATOM 6923 C C . ALA B 1 297 ? 1.293 -7.941 -11.211 1 95.56 297 ALA B C 1
ATOM 6925 O O . ALA B 1 297 ? 1.288 -6.992 -10.422 1 95.56 297 ALA B O 1
ATOM 6926 N N . ASP B 1 298 ? 1.246 -7.766 -12.523 1 92.62 298 ASP B N 1
ATOM 6927 C CA . ASP B 1 298 ? 1.086 -6.43 -13.094 1 92.62 298 ASP B CA 1
ATOM 6928 C C . ASP B 1 298 ? -0.307 -5.875 -12.805 1 92.62 298 ASP B C 1
ATOM 6930 O O . ASP B 1 298 ? -0.472 -4.668 -12.609 1 92.62 298 ASP B O 1
ATOM 6934 N N . HIS B 1 299 ? -1.313 -6.656 -12.695 1 93.19 299 HIS B N 1
ATOM 6935 C CA . HIS B 1 299 ? -2.662 -6.16 -12.445 1 93.19 299 HIS B CA 1
ATOM 6936 C C . HIS B 1 299 ? -2.844 -5.77 -10.984 1 93.19 299 HIS B C 1
ATOM 6938 O O . HIS B 1 299 ? -3.791 -5.062 -10.641 1 93.19 299 HIS B O 1
ATOM 6944 N N . GLU B 1 300 ? -1.984 -6.219 -10.125 1 92.69 300 GLU B N 1
ATOM 6945 C CA . GLU B 1 300 ? -1.966 -5.77 -8.734 1 92.69 300 GLU B CA 1
ATOM 6946 C C . GLU B 1 300 ? -1.107 -4.52 -8.57 1 92.69 300 GLU B C 1
ATOM 6948 O O . GLU B 1 300 ? -1.363 -3.691 -7.695 1 92.69 300 GLU B O 1
ATOM 6953 N N . LEU B 1 301 ? -0.099 -4.355 -9.445 1 86.94 301 LEU B N 1
ATOM 6954 C CA . LEU B 1 301 ? 0.892 -3.295 -9.289 1 86.94 301 LEU B CA 1
ATOM 6955 C C . LEU B 1 301 ? 0.587 -2.121 -10.211 1 86.94 301 LEU B C 1
ATOM 6957 O O . LEU B 1 301 ? 0.434 -0.987 -9.758 1 86.94 301 LEU B O 1
ATOM 6961 N N . ASN B 1 302 ? 0.592 -2.33 -11.5 1 72 302 ASN B N 1
ATOM 6962 C CA . ASN B 1 302 ? 0.813 -1.249 -12.453 1 72 302 ASN B CA 1
ATOM 6963 C C . ASN B 1 302 ? -0.435 -0.972 -13.289 1 72 302 ASN B C 1
ATOM 6965 O O . ASN B 1 302 ? -0.578 0.111 -13.859 1 72 302 ASN B O 1
ATOM 6969 N N . VAL B 1 303 ? -1.119 -1.907 -13.391 1 66 303 VAL B N 1
ATOM 6970 C CA . VAL B 1 303 ? -2.268 -1.575 -14.227 1 66 303 VAL B CA 1
ATOM 6971 C C . VAL B 1 303 ? -3.189 -0.613 -13.484 1 66 303 VAL B C 1
ATOM 6973 O O . VAL B 1 303 ? -3.68 -0.93 -12.398 1 66 303 VAL B O 1
ATOM 6976 N N . GLY B 1 304 ? -3.164 0.605 -14.055 1 62.12 304 GLY B N 1
ATOM 6977 C CA . GLY B 1 304 ? -3.893 1.689 -13.422 1 62.12 304 GLY B CA 1
ATOM 6978 C C . GLY B 1 304 ? -3.217 2.203 -12.164 1 62.12 304 GLY B C 1
ATOM 6979 O O . GLY B 1 304 ? -1.988 2.26 -12.086 1 62.12 304 GLY B O 1
ATOM 6980 N N . ASN B 1 305 ? -3.883 2.73 -11.258 1 72.88 305 ASN B N 1
ATOM 6981 C CA . ASN B 1 305 ? -3.428 3.268 -9.984 1 72.88 305 ASN B CA 1
ATOM 6982 C C . ASN B 1 305 ? -3.49 2.217 -8.875 1 72.88 305 ASN B C 1
ATOM 6984 O O . ASN B 1 305 ? -3.953 2.498 -7.77 1 72.88 305 ASN B O 1
ATOM 6988 N N . GLU B 1 306 ? -3.041 0.973 -9.117 1 83 306 GLU B N 1
ATOM 6989 C CA . GLU B 1 306 ? -3.139 -0.097 -8.125 1 83 306 GLU B CA 1
ATOM 6990 C C . GLU B 1 306 ? -2.035 0.018 -7.078 1 83 306 GLU B C 1
ATOM 6992 O O . GLU B 1 306 ? -2.312 0.254 -5.902 1 83 306 GLU B O 1
ATOM 6997 N N . GLN B 1 307 ? -0.796 -0.141 -7.531 1 88.88 307 GLN B N 1
ATOM 6998 C CA . GLN B 1 307 ? 0.411 -0.057 -6.719 1 88.88 307 GLN B CA 1
ATOM 6999 C C . GLN B 1 307 ? 0.352 -1.029 -5.543 1 88.88 307 GLN B C 1
ATOM 7001 O O . GLN B 1 307 ? 0.73 -0.683 -4.422 1 88.88 307 GLN B O 1
ATOM 7006 N N . ASN B 1 308 ? -0.234 -2.143 -5.652 1 92.44 308 ASN B N 1
ATOM 7007 C CA . ASN B 1 308 ? -0.254 -3.301 -4.766 1 92.44 308 ASN B CA 1
ATOM 7008 C C . ASN B 1 308 ? -1.152 -3.064 -3.555 1 92.44 308 ASN B C 1
ATOM 7010 O O . ASN B 1 308 ? -1.267 -3.926 -2.684 1 92.44 308 ASN B O 1
ATOM 7014 N N . ILE B 1 309 ? -1.828 -1.959 -3.416 1 93.25 309 ILE B N 1
ATOM 7015 C CA . ILE B 1 309 ? -2.492 -1.621 -2.162 1 93.25 309 ILE B CA 1
ATOM 7016 C C . ILE B 1 309 ? -3.627 -2.609 -1.896 1 93.25 309 ILE B C 1
ATOM 7018 O O . ILE B 1 309 ? -3.781 -3.1 -0.774 1 93.25 309 ILE B O 1
ATOM 7022 N N . GLY B 1 310 ? -4.469 -2.936 -2.904 1 93.94 310 GLY B N 1
ATOM 7023 C CA . GLY B 1 310 ? -5.512 -3.936 -2.723 1 93.94 310 GLY B CA 1
ATOM 7024 C C . GLY B 1 310 ? -4.969 -5.301 -2.346 1 93.94 310 GLY B C 1
ATOM 7025 O O . GLY B 1 310 ? -5.469 -5.938 -1.418 1 93.94 310 GLY B O 1
ATOM 7026 N N . TYR B 1 311 ? -3.902 -5.68 -3.006 1 96.25 311 TYR B N 1
ATOM 7027 C CA . TYR B 1 311 ? -3.264 -6.969 -2.752 1 96.25 311 TYR B CA 1
ATOM 7028 C C . TYR B 1 311 ? -2.697 -7.023 -1.339 1 96.25 311 TYR B C 1
ATOM 7030 O O . TYR B 1 311 ? -2.873 -8.023 -0.633 1 96.25 311 TYR B O 1
ATOM 7038 N N . LEU B 1 312 ? -2.037 -5.977 -0.952 1 95.81 312 LEU B N 1
ATOM 7039 C CA . LEU B 1 312 ? -1.372 -5.887 0.343 1 95.81 312 LEU B CA 1
ATOM 7040 C C . LEU B 1 312 ? -2.369 -6.078 1.48 1 95.81 312 LEU B C 1
ATOM 7042 O O . LEU B 1 312 ? -2.094 -6.801 2.441 1 95.81 312 LEU B O 1
ATOM 7046 N N . PHE B 1 313 ? -3.559 -5.52 1.39 1 96.88 313 PHE B N 1
ATOM 7047 C CA . PHE B 1 313 ? -4.508 -5.523 2.498 1 96.88 313 PHE B CA 1
ATOM 7048 C C . PHE B 1 313 ? -5.383 -6.77 2.455 1 96.88 313 PHE B C 1
ATOM 7050 O O . PHE B 1 313 ? -5.824 -7.262 3.496 1 96.88 313 PHE B O 1
ATOM 7057 N N . ARG B 1 314 ? -5.605 -7.324 1.3 1 97.88 314 ARG B N 1
ATOM 7058 C CA . ARG B 1 314 ? -6.617 -8.367 1.16 1 97.88 314 ARG B CA 1
ATOM 7059 C C . ARG B 1 314 ? -5.988 -9.75 1.229 1 97.88 314 ARG B C 1
ATOM 7061 O O . ARG B 1 314 ? -6.625 -10.703 1.683 1 97.88 314 ARG B O 1
ATOM 7068 N N . TYR B 1 315 ? -4.766 -9.898 0.787 1 97.81 315 TYR B N 1
ATOM 7069 C CA . TYR B 1 315 ? -4.195 -11.234 0.624 1 97.81 315 TYR B CA 1
ATOM 7070 C C . TYR B 1 315 ? -2.832 -11.328 1.299 1 97.81 315 TYR B C 1
ATOM 7072 O O . TYR B 1 315 ? -1.803 -11.406 0.624 1 97.81 315 TYR B O 1
ATOM 7080 N N . PRO B 1 316 ? -2.846 -11.43 2.621 1 96.75 316 PRO B N 1
ATOM 7081 C CA . PRO B 1 316 ? -1.59 -11.477 3.375 1 96.75 316 PRO B CA 1
ATOM 7082 C C . PRO B 1 316 ? -0.769 -12.727 3.072 1 96.75 316 PRO B C 1
ATOM 7084 O O . PRO B 1 316 ? -1.306 -13.844 3.076 1 96.75 316 PRO B O 1
ATOM 7087 N N . ALA B 1 317 ? 0.469 -12.508 2.758 1 94.94 317 ALA B N 1
ATOM 7088 C CA . ALA B 1 317 ? 1.421 -13.586 2.514 1 94.94 317 ALA B CA 1
ATOM 7089 C C . ALA B 1 317 ? 2.188 -13.938 3.783 1 94.94 317 ALA B C 1
ATOM 7091 O O . ALA B 1 317 ? 2.266 -13.133 4.715 1 94.94 317 ALA B O 1
ATOM 7092 N N . PRO B 1 318 ? 2.746 -15.125 3.871 1 97.88 318 PRO B N 1
ATOM 7093 C CA . PRO B 1 318 ? 3.58 -15.484 5.02 1 97.88 318 PRO B CA 1
ATOM 7094 C C . PRO B 1 318 ? 5.016 -14.984 4.883 1 97.88 318 PRO B C 1
ATOM 7096 O O . PRO B 1 318 ? 5.961 -15.75 5.105 1 97.88 318 PRO B O 1
ATOM 7099 N N . PHE B 1 319 ? 5.184 -13.75 4.594 1 97.44 319 PHE B N 1
ATOM 7100 C CA . PHE B 1 319 ? 6.516 -13.227 4.316 1 97.44 319 PHE B CA 1
ATOM 7101 C C . PHE B 1 319 ? 7.316 -13.07 5.605 1 97.44 319 PHE B C 1
ATOM 7103 O O . PHE B 1 319 ? 8.523 -13.312 5.625 1 97.44 319 PHE B O 1
ATOM 7110 N N . GLU B 1 320 ? 6.668 -12.789 6.691 1 95.75 320 GLU B N 1
ATOM 7111 C CA . GLU B 1 320 ? 7.387 -12.695 7.957 1 95.75 320 GLU B CA 1
ATOM 7112 C C . GLU B 1 320 ? 7.875 -14.07 8.422 1 95.75 320 GLU B C 1
ATOM 7114 O O . GLU B 1 320 ? 9.008 -14.203 8.883 1 95.75 320 GLU B O 1
ATOM 7119 N N . GLU B 1 321 ? 7.02 -15.008 8.242 1 96.06 321 GLU B N 1
ATOM 7120 C CA . GLU B 1 321 ? 7.336 -16.375 8.641 1 96.06 321 GLU B CA 1
ATOM 7121 C C . GLU B 1 321 ? 8.477 -16.953 7.801 1 96.06 321 GLU B C 1
ATOM 7123 O O . GLU B 1 321 ? 9.094 -17.938 8.18 1 96.06 321 GLU B O 1
ATOM 7128 N N . SER B 1 322 ? 8.75 -16.312 6.703 1 96.69 322 SER B N 1
ATOM 7129 C CA . SER B 1 322 ? 9.812 -16.797 5.836 1 96.69 322 SER B CA 1
ATOM 7130 C C . SER B 1 322 ? 11.016 -15.852 5.863 1 96.69 322 SER B C 1
ATOM 7132 O O . SER B 1 322 ? 11.844 -15.867 4.949 1 96.69 322 SER B O 1
ATOM 7134 N N . ASN B 1 323 ? 11.039 -14.906 6.809 1 95.94 323 ASN B N 1
ATOM 7135 C CA . ASN B 1 323 ? 12.117 -13.938 6.992 1 95.94 323 ASN B CA 1
ATOM 7136 C C . ASN B 1 323 ? 12.32 -13.078 5.75 1 95.94 323 ASN B C 1
ATOM 7138 O O . ASN B 1 323 ? 13.461 -12.805 5.363 1 95.94 323 ASN B O 1
ATOM 7142 N N . SER B 1 324 ? 11.305 -12.867 5.078 1 97.94 324 SER B N 1
ATOM 7143 C CA . SER B 1 324 ? 11.312 -11.938 3.959 1 97.94 324 SER B CA 1
ATOM 7144 C C . SER B 1 324 ? 10.914 -10.531 4.406 1 97.94 324 SER B C 1
ATOM 7146 O O . SER B 1 324 ? 10.016 -10.375 5.234 1 97.94 324 SER B O 1
ATOM 7148 N N . PRO B 1 325 ? 11.562 -9.492 3.881 1 97.88 325 PRO B N 1
ATOM 7149 C CA . PRO B 1 325 ? 11.172 -8.125 4.246 1 97.88 325 PRO B CA 1
ATOM 7150 C C . PRO B 1 325 ? 10.031 -7.586 3.389 1 97.88 325 PRO B C 1
ATOM 7152 O O . PRO B 1 325 ? 9.625 -6.43 3.549 1 97.88 325 PRO B O 1
ATOM 7155 N N . SER B 1 326 ? 9.492 -8.461 2.504 1 97.56 326 SER B N 1
ATOM 7156 C CA . SER B 1 326 ? 8.469 -7.965 1.588 1 97.56 326 SER B CA 1
ATOM 7157 C C . SER B 1 326 ? 7.328 -8.961 1.44 1 97.56 326 SER B C 1
ATOM 7159 O O . SER B 1 326 ? 7.559 -10.172 1.373 1 97.56 326 SER B O 1
ATOM 7161 N N . PHE B 1 327 ? 6.133 -8.375 1.282 1 96.75 327 PHE B N 1
ATOM 7162 C CA . PHE B 1 327 ? 4.945 -9.18 1.034 1 96.75 327 PHE B CA 1
ATOM 7163 C C . PHE B 1 327 ? 4.949 -9.727 -0.387 1 96.75 327 PHE B C 1
ATOM 7165 O O . PHE B 1 327 ? 4.168 -10.625 -0.715 1 96.75 327 PHE B O 1
ATOM 7172 N N . GLU B 1 328 ? 5.895 -9.32 -1.214 1 97 328 GLU B N 1
ATOM 7173 C CA . GLU B 1 328 ? 5.891 -9.656 -2.635 1 97 328 GLU B CA 1
ATOM 7174 C C . GLU B 1 328 ? 6.656 -10.945 -2.9 1 97 328 GLU B C 1
ATOM 7176 O O . GLU B 1 328 ? 6.559 -11.523 -3.986 1 97 328 GLU B O 1
ATOM 7181 N N . TYR B 1 329 ? 7.477 -11.383 -1.978 1 98.31 329 TYR B N 1
ATOM 7182 C CA . TYR B 1 329 ? 8.188 -12.648 -2.098 1 98.31 329 TYR B CA 1
ATOM 7183 C C . TYR B 1 329 ? 8.367 -13.305 -0.734 1 98.31 329 TYR B C 1
ATOM 7185 O O . TYR B 1 329 ? 8.555 -12.625 0.273 1 98.31 329 TYR B O 1
ATOM 7193 N N . TYR B 1 330 ? 8.227 -14.625 -0.722 1 98.56 330 TYR B N 1
ATOM 7194 C CA . TYR B 1 330 ? 8.195 -15.406 0.511 1 98.56 330 TYR B CA 1
ATOM 7195 C C . TYR B 1 330 ? 8.352 -16.891 0.22 1 98.56 330 TYR B C 1
ATOM 7197 O O . TYR B 1 330 ? 8.461 -17.297 -0.94 1 98.56 330 TYR B O 1
ATOM 7205 N N . SER B 1 331 ? 8.383 -17.672 1.318 1 98.44 331 SER B N 1
ATOM 7206 C CA . SER B 1 331 ? 8.414 -19.125 1.165 1 98.44 331 SER B CA 1
ATOM 7207 C C . SER B 1 331 ? 7.461 -19.797 2.143 1 98.44 331 SER B C 1
ATOM 7209 O O . SER B 1 331 ? 6.992 -19.172 3.098 1 98.44 331 SER B O 1
ATOM 7211 N N . TYR B 1 332 ? 7.102 -20.969 1.823 1 98.31 332 TYR B N 1
ATOM 7212 C CA . TYR B 1 332 ? 6.258 -21.844 2.637 1 98.31 332 TYR B CA 1
ATOM 7213 C C . TYR B 1 332 ? 6.637 -23.312 2.439 1 98.31 332 TYR B C 1
ATOM 7215 O O . TYR B 1 332 ? 6.949 -23.734 1.323 1 98.31 332 TYR B O 1
ATOM 7223 N N . LYS B 1 333 ? 6.613 -24.094 3.514 1 98.06 333 LYS B N 1
ATOM 7224 C CA . LYS B 1 333 ? 6.98 -25.5 3.441 1 98.06 333 LYS B CA 1
ATOM 7225 C C . LYS B 1 333 ? 5.84 -26.391 3.938 1 98.06 333 LYS B C 1
ATOM 7227 O O . LYS B 1 333 ? 5.168 -26.062 4.918 1 98.06 333 LYS B O 1
ATOM 7232 N N . THR B 1 334 ? 5.617 -27.453 3.234 1 98.12 334 THR B N 1
ATOM 7233 C CA . THR B 1 334 ? 4.613 -28.438 3.625 1 98.12 334 THR B CA 1
ATOM 7234 C C . THR B 1 334 ? 4.902 -29.797 2.984 1 98.12 334 THR B C 1
ATOM 7236 O O . THR B 1 334 ? 5.27 -29.859 1.811 1 98.12 334 THR B O 1
ATOM 7239 N N . GLY B 1 335 ? 4.738 -30.844 3.801 1 97.88 335 GLY B N 1
ATOM 7240 C CA . GLY B 1 335 ? 5.062 -32.156 3.242 1 97.88 335 GLY B CA 1
ATOM 7241 C C . GLY B 1 335 ? 6.434 -32.188 2.6 1 97.88 335 GLY B C 1
ATOM 7242 O O . GLY B 1 335 ? 7.426 -31.797 3.215 1 97.88 335 GLY B O 1
ATOM 7243 N N . PRO B 1 336 ? 6.473 -32.719 1.42 1 98.06 336 PRO B N 1
ATOM 7244 C CA . PRO B 1 336 ? 7.754 -32.781 0.718 1 98.06 336 PRO B CA 1
ATOM 7245 C C . PRO B 1 336 ? 8.094 -31.516 -0.05 1 98.06 336 PRO B C 1
ATOM 7247 O O . PRO B 1 336 ? 9.062 -31.484 -0.807 1 98.06 336 PRO B O 1
ATOM 7250 N N . LEU B 1 337 ? 7.395 -30.484 0.157 1 98.44 337 LEU B N 1
ATOM 7251 C CA . LEU B 1 337 ? 7.434 -29.375 -0.794 1 98.44 337 LEU B CA 1
ATOM 7252 C C . LEU B 1 337 ? 7.887 -28.094 -0.113 1 98.44 337 LEU B C 1
ATOM 7254 O O . LEU B 1 337 ? 7.371 -27.734 0.948 1 98.44 337 LEU B O 1
ATOM 7258 N N . HIS B 1 338 ? 8.93 -27.453 -0.677 1 98.38 338 HIS B N 1
ATOM 7259 C CA . HIS B 1 338 ? 9.336 -26.078 -0.381 1 98.38 338 HIS B CA 1
ATOM 7260 C C . HIS B 1 338 ? 8.891 -25.125 -1.48 1 98.38 338 HIS B C 1
ATOM 7262 O O . HIS B 1 338 ? 9.375 -25.203 -2.613 1 98.38 338 HIS B O 1
ATOM 7268 N N . ILE B 1 339 ? 7.965 -24.219 -1.153 1 98.75 339 ILE B N 1
ATOM 7269 C CA . ILE B 1 339 ? 7.434 -23.266 -2.119 1 98.75 339 ILE B CA 1
ATOM 7270 C C . ILE B 1 339 ? 8.117 -21.906 -1.931 1 98.75 339 ILE B C 1
ATOM 7272 O O . ILE B 1 339 ? 8.273 -21.438 -0.802 1 98.75 339 ILE B O 1
ATOM 7276 N N . ILE B 1 340 ? 8.555 -21.312 -2.996 1 98.81 340 ILE B N 1
ATOM 7277 C CA . ILE B 1 340 ? 9.094 -19.953 -2.996 1 98.81 340 ILE B CA 1
ATOM 7278 C C . ILE B 1 340 ? 8.312 -19.078 -3.973 1 98.81 340 ILE B C 1
ATOM 7280 O O . ILE B 1 340 ? 8.219 -19.406 -5.16 1 98.81 340 ILE B O 1
ATOM 7284 N N . ALA B 1 341 ? 7.711 -18.031 -3.486 1 98.88 341 ALA B N 1
ATOM 7285 C CA . ALA B 1 341 ? 7.059 -17.047 -4.332 1 98.88 341 ALA B CA 1
ATOM 7286 C C . ALA B 1 341 ? 7.973 -15.836 -4.57 1 98.88 341 ALA B C 1
ATOM 7288 O O . ALA B 1 341 ? 8.633 -15.359 -3.643 1 98.88 341 ALA B O 1
ATOM 7289 N N . LEU B 1 342 ? 8.039 -15.383 -5.805 1 98.75 342 LEU B N 1
ATOM 7290 C CA . LEU B 1 342 ? 8.836 -14.219 -6.176 1 98.75 342 LEU B CA 1
ATOM 7291 C C . LEU B 1 342 ? 7.969 -13.148 -6.828 1 98.75 342 LEU B C 1
ATOM 7293 O O . LEU B 1 342 ? 6.895 -13.453 -7.359 1 98.75 342 LEU B O 1
ATOM 7297 N N . GLY B 1 343 ? 8.477 -11.938 -6.746 1 97.25 343 GLY B N 1
ATOM 7298 C CA . GLY B 1 343 ? 7.84 -10.844 -7.461 1 97.25 343 GLY B CA 1
ATOM 7299 C C . GLY B 1 343 ? 8.438 -10.602 -8.836 1 97.25 343 GLY B C 1
ATOM 7300 O O . GLY B 1 343 ? 9.609 -10.227 -8.953 1 97.25 343 GLY B O 1
ATOM 7301 N N . SER B 1 344 ? 7.598 -10.766 -9.891 1 96.94 344 SER B N 1
ATOM 7302 C CA . SER B 1 344 ? 8.07 -10.523 -11.25 1 96.94 344 SER B CA 1
ATOM 7303 C C . SER B 1 344 ? 8.328 -9.039 -11.484 1 96.94 344 SER B C 1
ATOM 7305 O O . SER B 1 344 ? 9.172 -8.672 -12.305 1 96.94 344 SER B O 1
ATOM 7307 N N . TYR B 1 345 ? 7.59 -8.242 -10.781 1 94 345 TYR B N 1
ATOM 7308 C CA . TYR B 1 345 ? 7.684 -6.797 -10.977 1 94 345 TYR B CA 1
ATOM 7309 C C . TYR B 1 345 ? 8.297 -6.121 -9.758 1 94 345 TYR B C 1
ATOM 7311 O O . TYR B 1 345 ? 7.785 -5.105 -9.273 1 94 345 TYR B O 1
ATOM 7319 N N . THR B 1 346 ? 9.234 -6.711 -9.234 1 94.38 346 THR B N 1
ATOM 7320 C CA . THR B 1 346 ? 10.18 -6.203 -8.25 1 94.38 346 THR B CA 1
ATOM 7321 C C . THR B 1 346 ? 11.602 -6.207 -8.805 1 94.38 346 THR B C 1
ATOM 7323 O O . THR B 1 346 ? 11.898 -6.93 -9.758 1 94.38 346 THR B O 1
ATOM 7326 N N . VAL B 1 347 ? 12.391 -5.375 -8.234 1 94.75 347 VAL B N 1
ATOM 7327 C CA . VAL B 1 347 ? 13.781 -5.367 -8.68 1 94.75 347 VAL B CA 1
ATOM 7328 C C . VAL B 1 347 ? 14.414 -6.73 -8.414 1 94.75 347 VAL B C 1
ATOM 7330 O O . VAL B 1 347 ? 14.188 -7.336 -7.363 1 94.75 347 VAL B O 1
ATOM 7333 N N . PHE B 1 348 ? 15.234 -7.242 -9.398 1 96.5 348 PHE B N 1
ATOM 7334 C CA . PHE B 1 348 ? 15.664 -8.633 -9.312 1 96.5 348 PHE B CA 1
ATOM 7335 C C . PHE B 1 348 ? 17.141 -8.766 -9.648 1 96.5 348 PHE B C 1
ATOM 7337 O O . PHE B 1 348 ? 17.656 -9.875 -9.789 1 96.5 348 PHE B O 1
ATOM 7344 N N . ASN B 1 349 ? 17.844 -7.711 -9.875 1 93.06 349 ASN B N 1
ATOM 7345 C CA . ASN B 1 349 ? 19.266 -7.828 -10.148 1 93.06 349 ASN B CA 1
ATOM 7346 C C . ASN B 1 349 ? 20.031 -8.367 -8.938 1 93.06 349 ASN B C 1
ATOM 7348 O O . ASN B 1 349 ? 19.453 -8.539 -7.863 1 93.06 349 ASN B O 1
ATOM 7352 N N . HIS B 1 350 ? 21.25 -8.586 -9.023 1 92.25 350 HIS B N 1
ATOM 7353 C CA . HIS B 1 350 ? 22.031 -9.289 -8.016 1 92.25 350 HIS B CA 1
ATOM 7354 C C . HIS B 1 350 ? 22.172 -8.453 -6.746 1 92.25 350 HIS B C 1
ATOM 7356 O O . HIS B 1 350 ? 22.406 -9 -5.664 1 92.25 350 HIS B O 1
ATOM 7362 N N . SER B 1 351 ? 22.016 -7.148 -6.871 1 90.31 351 SER B N 1
ATOM 7363 C CA . SER B 1 351 ? 22.125 -6.289 -5.699 1 90.31 351 SER B CA 1
ATOM 7364 C C . SER B 1 351 ? 20.766 -6.078 -5.031 1 90.31 351 SER B C 1
ATOM 7366 O O . SER B 1 351 ? 20.688 -5.48 -3.955 1 90.31 351 SER B O 1
ATOM 7368 N N . SER B 1 352 ? 19.75 -6.586 -5.691 1 94.19 352 SER B N 1
ATOM 7369 C CA . SER B 1 352 ? 18.406 -6.359 -5.18 1 94.19 352 SER B CA 1
ATOM 7370 C C . SER B 1 352 ? 18.156 -7.148 -3.902 1 94.19 352 SER B C 1
ATOM 7372 O O . SER B 1 352 ? 18.812 -8.164 -3.66 1 94.19 352 SER B O 1
ATOM 7374 N N . VAL B 1 353 ? 17.234 -6.656 -3.094 1 96.69 353 VAL B N 1
ATOM 7375 C CA . VAL B 1 353 ? 16.844 -7.328 -1.86 1 96.69 353 VAL B CA 1
ATOM 7376 C C . VAL B 1 353 ? 16.203 -8.672 -2.186 1 96.69 353 VAL B C 1
ATOM 7378 O O . VAL B 1 353 ? 16.469 -9.672 -1.521 1 96.69 353 VAL B O 1
ATOM 7381 N N . GLN B 1 354 ? 15.406 -8.773 -3.221 1 97.31 354 GLN B N 1
ATOM 7382 C CA . GLN B 1 354 ? 14.75 -10.023 -3.607 1 97.31 354 GLN B CA 1
ATOM 7383 C C . GLN B 1 354 ? 15.781 -11.102 -3.955 1 97.31 354 GLN B C 1
ATOM 7385 O O . GLN B 1 354 ? 15.656 -12.242 -3.51 1 97.31 354 GLN B O 1
ATOM 7390 N N . TYR B 1 355 ? 16.75 -10.695 -4.797 1 96.75 355 TYR B N 1
ATOM 7391 C CA . TYR B 1 355 ? 17.766 -11.656 -5.199 1 96.75 355 TYR B CA 1
ATOM 7392 C C . TYR B 1 355 ? 18.516 -12.188 -3.988 1 96.75 355 TYR B C 1
ATOM 7394 O O . TYR B 1 355 ? 18.719 -13.398 -3.857 1 96.75 355 TYR B O 1
ATOM 7402 N N . ARG B 1 356 ? 18.922 -11.312 -3.148 1 96.12 356 ARG B N 1
ATOM 7403 C CA . ARG B 1 356 ? 19.719 -11.688 -1.983 1 96.12 356 ARG B CA 1
ATOM 7404 C C . ARG B 1 356 ? 18.906 -12.562 -1.031 1 96.12 356 ARG B C 1
ATOM 7406 O O . ARG B 1 356 ? 19.422 -13.531 -0.472 1 96.12 356 ARG B O 1
ATOM 7413 N N . TRP B 1 357 ? 17.672 -12.211 -0.793 1 97.38 357 TRP B N 1
ATOM 7414 C CA . TRP B 1 357 ? 16.781 -13.039 0.024 1 97.38 357 TRP B CA 1
ATOM 7415 C C . TRP B 1 357 ? 16.625 -14.43 -0.58 1 97.38 357 TRP B C 1
ATOM 7417 O O . TRP B 1 357 ? 16.672 -15.43 0.135 1 97.38 357 TRP B O 1
ATOM 7427 N N . LEU B 1 358 ? 16.422 -14.477 -1.913 1 98.25 358 LEU B N 1
ATOM 7428 C CA . LEU B 1 358 ? 16.266 -15.742 -2.609 1 98.25 358 LEU B CA 1
ATOM 7429 C C . LEU B 1 358 ? 17.484 -16.625 -2.426 1 98.25 358 LEU B C 1
ATOM 7431 O O . LEU B 1 358 ? 17.375 -17.828 -2.178 1 98.25 358 LEU B O 1
ATOM 7435 N N . GLU B 1 359 ? 18.609 -16.031 -2.635 1 96.38 359 GLU B N 1
ATOM 7436 C CA . GLU B 1 359 ? 19.859 -16.781 -2.473 1 96.38 359 GLU B CA 1
ATOM 7437 C C . GLU B 1 359 ? 19.953 -17.391 -1.078 1 96.38 359 GLU B C 1
ATOM 7439 O O . GLU B 1 359 ? 20.297 -18.562 -0.933 1 96.38 359 GLU B O 1
ATOM 7444 N N . GLN B 1 360 ? 19.609 -16.609 -0.093 1 95.94 360 GLN B N 1
ATOM 7445 C CA . GLN B 1 360 ? 1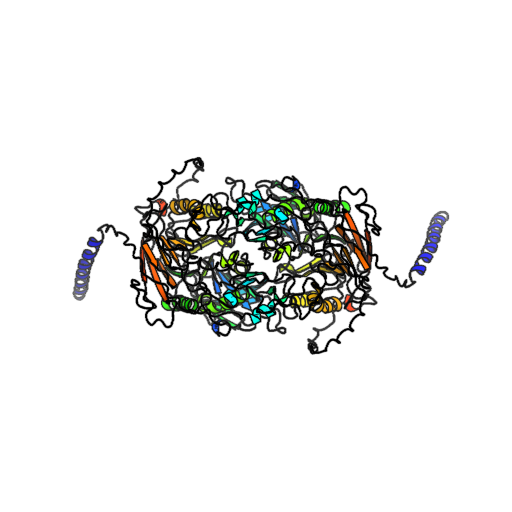9.641 -17.094 1.28 1 95.94 360 GLN B CA 1
ATOM 7446 C C . GLN B 1 360 ? 18.594 -18.188 1.494 1 95.94 360 GLN B C 1
ATOM 7448 O O . GLN B 1 360 ? 18.875 -19.188 2.158 1 95.94 360 GLN B O 1
ATOM 7453 N N . GLU B 1 361 ? 17.453 -18.031 0.959 1 97.31 361 GLU B N 1
ATOM 7454 C CA . GLU B 1 361 ? 16.359 -18.984 1.118 1 97.31 361 GLU B CA 1
ATOM 7455 C C . GLU B 1 361 ? 16.703 -20.328 0.49 1 97.31 361 GLU B C 1
ATOM 7457 O O . GLU B 1 361 ? 16.484 -21.391 1.098 1 97.31 361 GLU B O 1
ATOM 7462 N N . LEU B 1 362 ? 17.25 -20.281 -0.694 1 98.06 362 LEU B N 1
ATOM 7463 C CA . LEU B 1 362 ? 17.625 -21.516 -1.395 1 98.06 362 LEU B CA 1
ATOM 7464 C C . LEU B 1 362 ? 18.75 -22.234 -0.659 1 98.06 362 LEU B C 1
ATOM 7466 O O . LEU B 1 362 ? 18.734 -23.469 -0.562 1 98.06 362 LEU B O 1
ATOM 7470 N N . ALA B 1 363 ? 19.625 -21.469 -0.06 1 96.38 363 ALA B N 1
ATOM 7471 C CA . ALA B 1 363 ? 20.781 -22.047 0.621 1 96.38 363 ALA B CA 1
ATOM 7472 C C . ALA B 1 363 ? 20.375 -22.703 1.934 1 96.38 363 ALA B C 1
ATOM 7474 O O . ALA B 1 363 ? 21.141 -23.5 2.496 1 96.38 363 ALA B O 1
ATOM 7475 N N . ARG B 1 364 ? 19.203 -22.453 2.334 1 94.88 364 ARG B N 1
ATOM 7476 C CA . ARG B 1 364 ? 18.812 -22.969 3.641 1 94.88 364 ARG B CA 1
ATOM 7477 C C . ARG B 1 364 ? 17.859 -24.156 3.5 1 94.88 364 ARG B C 1
ATOM 7479 O O . ARG B 1 364 ? 17.469 -24.766 4.496 1 94.88 364 ARG B O 1
ATOM 7486 N N . ILE B 1 365 ? 17.562 -24.594 2.361 1 97.12 365 ILE B N 1
ATOM 7487 C CA . ILE B 1 365 ? 16.609 -25.688 2.16 1 97.12 365 ILE B CA 1
ATOM 7488 C C . ILE B 1 365 ? 17.203 -27 2.652 1 97.12 365 ILE B C 1
ATOM 7490 O O . ILE B 1 365 ? 18.344 -27.328 2.326 1 97.12 365 ILE B O 1
ATOM 7494 N N . ASP B 1 366 ? 16.5 -27.734 3.453 1 96.12 366 ASP B N 1
ATOM 7495 C CA . ASP B 1 366 ? 16.828 -29.109 3.818 1 96.12 366 ASP B CA 1
ATOM 7496 C C . ASP B 1 366 ? 16.141 -30.094 2.889 1 96.12 366 ASP B C 1
ATOM 7498 O O . ASP B 1 366 ? 14.977 -30.453 3.096 1 96.12 366 ASP B O 1
ATOM 7502 N N . ARG B 1 367 ? 16.875 -30.672 1.975 1 95.81 367 ARG B N 1
ATOM 7503 C CA . ARG B 1 367 ? 16.312 -31.5 0.911 1 95.81 367 ARG B CA 1
ATOM 7504 C C . ARG B 1 367 ? 15.844 -32.844 1.453 1 95.81 367 ARG B C 1
ATOM 7506 O O . ARG B 1 367 ? 15.102 -33.562 0.784 1 95.81 367 ARG B O 1
ATOM 7513 N N . ARG B 1 368 ? 16.219 -33.156 2.691 1 94.44 368 ARG B N 1
ATOM 7514 C CA . ARG B 1 368 ? 15.703 -34.375 3.312 1 94.44 368 ARG B CA 1
ATOM 7515 C C . ARG B 1 368 ? 14.266 -34.188 3.787 1 94.44 368 ARG B C 1
ATOM 7517 O O . ARG B 1 368 ? 13.469 -35.125 3.754 1 94.44 368 ARG B O 1
ATOM 7524 N N . ARG B 1 369 ? 14.016 -32.969 4.117 1 96 369 ARG B N 1
ATOM 7525 C CA . ARG B 1 369 ? 12.68 -32.656 4.605 1 96 369 ARG B CA 1
ATOM 7526 C C . ARG B 1 369 ? 11.758 -32.25 3.461 1 96 369 ARG B C 1
ATOM 7528 O O . ARG B 1 369 ? 10.625 -32.75 3.361 1 96 369 ARG B O 1
ATOM 7535 N N . THR B 1 370 ? 12.273 -31.391 2.629 1 97.75 370 THR B N 1
ATOM 7536 C CA . THR B 1 370 ? 11.516 -30.938 1.469 1 97.75 370 THR B CA 1
ATOM 7537 C C . THR B 1 370 ? 12.305 -31.172 0.183 1 97.75 370 THR B C 1
ATOM 7539 O O . THR B 1 370 ? 12.906 -30.234 -0.355 1 97.75 370 THR B O 1
ATOM 7542 N N . PRO B 1 371 ? 12.242 -32.312 -0.339 1 97.5 371 PRO B N 1
ATOM 7543 C CA . PRO B 1 371 ? 13.008 -32.625 -1.552 1 97.5 371 PRO B CA 1
ATOM 7544 C C . PRO B 1 371 ? 12.555 -31.797 -2.752 1 97.5 371 PRO B C 1
ATOM 7546 O O . PRO B 1 371 ? 13.375 -31.438 -3.604 1 97.5 371 PRO B O 1
ATOM 7549 N N . TRP B 1 372 ? 11.25 -31.516 -2.848 1 98.38 372 TRP B N 1
ATOM 7550 C CA . TRP B 1 372 ? 10.711 -30.766 -3.969 1 98.38 372 TRP B CA 1
ATOM 7551 C C . TRP B 1 372 ? 10.805 -29.266 -3.705 1 98.38 372 TRP B C 1
ATOM 7553 O O . TRP B 1 372 ? 10.508 -28.797 -2.602 1 98.38 372 TRP B O 1
ATOM 7563 N N . VAL B 1 373 ? 11.266 -28.5 -4.648 1 98.69 373 VAL B N 1
ATOM 7564 C CA . VAL B 1 373 ? 11.258 -27.047 -4.598 1 98.69 373 VAL B CA 1
ATOM 7565 C C . VAL B 1 373 ? 10.453 -26.484 -5.773 1 98.69 373 VAL B C 1
ATOM 7567 O O . VAL B 1 373 ? 10.734 -26.797 -6.93 1 98.69 373 VAL B O 1
ATOM 7570 N N . LEU B 1 374 ? 9.43 -25.75 -5.492 1 98.88 374 LEU B N 1
ATOM 7571 C CA . LEU B 1 374 ? 8.594 -25.078 -6.477 1 98.88 374 LEU B CA 1
ATOM 7572 C C . LEU B 1 374 ? 8.711 -23.562 -6.344 1 98.88 374 LEU B C 1
ATOM 7574 O O . LEU B 1 374 ? 8.547 -23.016 -5.25 1 98.88 374 LEU B O 1
ATOM 7578 N N . VAL B 1 375 ? 9.062 -22.859 -7.41 1 98.94 375 VAL B N 1
ATOM 7579 C CA . VAL B 1 375 ? 9.094 -21.406 -7.445 1 98.94 375 VAL B CA 1
ATOM 7580 C C . VAL B 1 375 ? 7.875 -20.891 -8.195 1 98.94 375 VAL B C 1
ATOM 7582 O O . VAL B 1 375 ? 7.582 -21.328 -9.312 1 98.94 375 VAL B O 1
ATOM 7585 N N . MET B 1 376 ? 7.156 -20.031 -7.574 1 98.88 376 MET B N 1
ATOM 7586 C CA . MET B 1 376 ? 5.988 -19.375 -8.164 1 98.88 376 MET B CA 1
ATOM 7587 C C . MET B 1 376 ? 6.258 -17.906 -8.43 1 98.88 376 MET B C 1
ATOM 7589 O O . MET B 1 376 ? 6.754 -17.188 -7.551 1 98.88 376 MET B O 1
ATOM 7593 N N . LEU B 1 377 ? 6.078 -17.438 -9.602 1 98.62 377 LEU B N 1
ATOM 7594 C CA . LEU B 1 377 ? 6.121 -16.047 -10.023 1 98.62 377 LEU B CA 1
ATOM 7595 C C . LEU B 1 377 ? 5.137 -15.789 -11.164 1 98.62 377 LEU B C 1
ATOM 7597 O O . LEU B 1 377 ? 4.441 -16.703 -11.602 1 98.62 377 LEU B O 1
ATOM 7601 N N . HIS B 1 378 ? 5.086 -14.586 -11.648 1 98.25 378 HIS B N 1
ATOM 7602 C CA . HIS B 1 378 ? 3.998 -14.305 -12.578 1 98.25 378 HIS B CA 1
ATOM 7603 C C . HIS B 1 378 ? 4.484 -14.359 -14.023 1 98.25 378 HIS B C 1
ATOM 7605 O O . HIS B 1 378 ? 3.916 -15.086 -14.844 1 98.25 378 HIS B O 1
ATOM 7611 N N . VAL B 1 379 ? 5.555 -13.703 -14.375 1 97.69 379 VAL B N 1
ATOM 7612 C CA . VAL B 1 379 ? 6.023 -13.594 -15.75 1 97.69 379 VAL B CA 1
ATOM 7613 C C . VAL B 1 379 ? 6.863 -14.82 -16.109 1 97.69 379 VAL B C 1
ATOM 7615 O O . VAL B 1 379 ? 7.875 -15.094 -15.461 1 97.69 379 VAL B O 1
ATOM 7618 N N . PRO B 1 380 ? 6.496 -15.516 -17.109 1 98.06 380 PRO B N 1
ATOM 7619 C CA . PRO B 1 380 ? 7.297 -16.688 -17.484 1 98.06 380 PRO B CA 1
ATOM 7620 C C . PRO B 1 380 ? 8.664 -16.312 -18.047 1 98.06 380 PRO B C 1
ATOM 7622 O O . PRO B 1 380 ? 8.773 -15.367 -18.828 1 98.06 380 PRO B O 1
ATOM 7625 N N . TRP B 1 381 ? 9.664 -17.047 -17.609 1 98.12 381 TRP B N 1
ATOM 7626 C CA . TRP B 1 381 ? 11.008 -16.906 -18.141 1 98.12 381 TRP B CA 1
ATOM 7627 C C . TRP B 1 381 ? 11.117 -17.562 -19.516 1 98.12 381 TRP B C 1
ATOM 7629 O O . TRP B 1 381 ? 11.93 -17.141 -20.344 1 98.12 381 TRP B O 1
ATOM 7639 N N . TYR B 1 382 ? 10.383 -18.578 -19.734 1 97.38 382 TYR B N 1
ATOM 7640 C CA . TYR B 1 382 ? 10.273 -19.297 -21 1 97.38 382 TYR B CA 1
ATOM 7641 C C . TYR B 1 382 ? 8.867 -19.188 -21.578 1 97.38 382 TYR B C 1
ATOM 7643 O O . TYR B 1 382 ? 7.914 -19.719 -21 1 97.38 382 TYR B O 1
ATOM 7651 N N . CYS B 1 383 ? 8.812 -18.516 -22.625 1 93.75 383 CYS B N 1
ATOM 7652 C CA . CYS B 1 383 ? 7.543 -18.266 -23.297 1 93.75 383 CYS B CA 1
ATOM 7653 C C . CYS B 1 383 ? 7.734 -18.203 -24.812 1 93.75 383 CYS B C 1
ATOM 7655 O O . CYS B 1 383 ? 8.602 -17.484 -25.297 1 93.75 383 CYS B O 1
ATOM 7657 N N . SER B 1 384 ? 6.938 -18.969 -25.531 1 93.25 384 SER B N 1
ATOM 7658 C CA . SER B 1 384 ? 7.035 -18.953 -26.984 1 93.25 384 SER B CA 1
ATOM 7659 C C . SER B 1 384 ? 5.805 -18.297 -27.609 1 93.25 384 SER B C 1
ATOM 7661 O O . SER B 1 384 ? 5.598 -18.406 -28.828 1 93.25 384 SER B O 1
ATOM 7663 N N . ASN B 1 385 ? 4.906 -17.719 -26.766 1 90.06 385 ASN B N 1
ATOM 7664 C CA . ASN B 1 385 ? 3.828 -16.875 -27.281 1 90.06 385 ASN B CA 1
ATOM 7665 C C . ASN B 1 385 ? 4.328 -15.477 -27.625 1 90.06 385 ASN B C 1
ATOM 7667 O O . ASN B 1 385 ? 5.148 -14.906 -26.906 1 90.06 385 ASN B O 1
ATOM 7671 N N . PHE B 1 386 ? 3.758 -14.828 -28.641 1 85.81 386 PHE B N 1
ATOM 7672 C CA . PHE B 1 386 ? 4.285 -13.586 -29.188 1 85.81 386 PHE B CA 1
ATOM 7673 C C . PHE B 1 386 ? 3.963 -12.414 -28.266 1 85.81 386 PHE B C 1
ATOM 7675 O O . PHE B 1 386 ? 4.746 -11.469 -28.156 1 85.81 386 PHE B O 1
ATOM 7682 N N . VAL B 1 387 ? 2.918 -12.352 -27.625 1 82.56 387 VAL B N 1
ATOM 7683 C CA . VAL B 1 387 ? 2.367 -11.188 -26.938 1 82.56 387 VAL B CA 1
ATOM 7684 C C . VAL B 1 387 ? 3.305 -10.766 -25.797 1 82.56 387 VAL B C 1
ATOM 7686 O O . VAL B 1 387 ? 3.477 -9.57 -25.547 1 82.56 387 VAL B O 1
ATOM 7689 N N . HIS B 1 388 ? 3.928 -11.609 -25.109 1 89 388 HIS B N 1
ATOM 7690 C CA . HIS B 1 388 ? 4.77 -11.234 -23.969 1 89 388 HIS B CA 1
ATOM 7691 C C . HIS B 1 388 ? 6.184 -11.789 -24.141 1 89 388 HIS B C 1
ATOM 7693 O O . HIS B 1 388 ? 6.906 -11.953 -23.141 1 89 388 HIS B O 1
ATOM 7699 N N . ILE B 1 389 ? 6.531 -11.961 -25.375 1 89.75 389 ILE B N 1
ATOM 7700 C CA . ILE B 1 389 ? 7.844 -12.539 -25.641 1 89.75 389 ILE B CA 1
ATOM 7701 C C . ILE B 1 389 ? 8.93 -11.609 -25.125 1 89.75 389 ILE B C 1
ATOM 7703 O O . ILE B 1 389 ? 8.852 -10.391 -25.297 1 89.75 389 ILE B O 1
ATOM 7707 N N . GLY B 1 390 ? 9.906 -12.172 -24.391 1 90.12 390 GLY B N 1
ATOM 7708 C CA . GLY B 1 390 ? 11.078 -11.438 -23.953 1 90.12 390 GLY B CA 1
ATOM 7709 C C . GLY B 1 390 ? 10.891 -10.75 -22.625 1 90.12 390 GLY B C 1
ATOM 7710 O O . GLY B 1 390 ? 11.859 -10.32 -21.984 1 90.12 390 GLY B O 1
ATOM 7711 N N . GLU B 1 391 ? 9.742 -10.672 -22.109 1 92.94 391 GLU B N 1
ATOM 7712 C CA . GLU B 1 391 ? 9.453 -9.914 -20.906 1 92.94 391 GLU B CA 1
ATOM 7713 C C . GLU B 1 391 ? 10.172 -10.5 -19.703 1 92.94 391 GLU B C 1
ATOM 7715 O O . GLU B 1 391 ? 10.586 -9.773 -18.797 1 92.94 391 GLU B O 1
ATOM 7720 N N . GLY B 1 392 ? 10.367 -11.797 -19.656 1 95.5 392 GLY B N 1
ATOM 7721 C CA . GLY B 1 392 ? 11 -12.453 -18.531 1 95.5 392 GLY B CA 1
ATOM 7722 C C . GLY B 1 392 ? 12.492 -12.625 -18.703 1 95.5 392 GLY B C 1
ATOM 7723 O O . GLY B 1 392 ? 13.164 -13.203 -17.844 1 95.5 392 GLY B O 1
ATOM 7724 N N . LEU B 1 393 ? 13.062 -12.133 -19.766 1 95.69 393 LEU B N 1
ATOM 7725 C CA . LEU B 1 393 ? 14.438 -12.438 -20.172 1 95.69 393 LEU B CA 1
ATOM 7726 C C . LEU B 1 393 ? 15.422 -11.984 -19.109 1 95.69 393 LEU B C 1
ATOM 7728 O O . LEU B 1 393 ? 16.266 -12.766 -18.656 1 95.69 393 LEU B O 1
ATOM 7732 N N . LEU B 1 394 ? 15.328 -10.703 -18.688 1 96.12 394 LEU B N 1
ATOM 7733 C CA . LEU B 1 394 ? 16.344 -10.156 -17.797 1 96.12 394 LEU B CA 1
ATOM 7734 C C . LEU B 1 394 ? 16.266 -10.812 -16.422 1 96.12 394 LEU B C 1
ATOM 7736 O O . LEU B 1 394 ? 17.281 -11.039 -15.773 1 96.12 394 LEU B O 1
ATOM 7740 N N . MET B 1 395 ? 15.086 -11.078 -15.93 1 97.75 395 MET B N 1
ATOM 7741 C CA . MET B 1 395 ? 14.969 -11.773 -14.648 1 97.75 395 MET B CA 1
ATOM 7742 C C . MET B 1 395 ? 15.523 -13.195 -14.75 1 97.75 395 MET B C 1
ATOM 7744 O O . MET B 1 395 ? 16.156 -13.68 -13.82 1 97.75 395 MET B O 1
ATOM 7748 N N . ARG B 1 396 ? 15.242 -13.852 -15.844 1 98.12 396 ARG B N 1
ATOM 7749 C CA . ARG B 1 396 ? 15.805 -15.18 -16.078 1 98.12 396 ARG B CA 1
ATOM 7750 C C . ARG B 1 396 ? 17.328 -15.133 -16.016 1 98.12 396 ARG B C 1
ATOM 7752 O O . ARG B 1 396 ? 17.953 -15.953 -15.328 1 98.12 396 ARG B O 1
ATOM 7759 N N . GLU B 1 397 ? 17.875 -14.203 -16.75 1 97.25 397 GLU B N 1
ATOM 7760 C CA . GLU B 1 397 ? 19.328 -14.078 -16.766 1 97.25 397 GLU B CA 1
ATOM 7761 C C . GLU B 1 397 ? 19.891 -13.859 -15.367 1 97.25 397 GLU B C 1
ATOM 7763 O O . GLU B 1 397 ? 20.953 -14.375 -15.031 1 97.25 397 GLU B O 1
ATOM 7768 N N . SER B 1 398 ? 19.141 -13.156 -14.617 1 97 398 SER B N 1
ATOM 7769 C CA . SER B 1 398 ? 19.594 -12.797 -13.273 1 97 398 SER B CA 1
ATOM 7770 C C . SER B 1 398 ? 19.453 -13.977 -12.312 1 97 398 SER B C 1
ATOM 7772 O O . SER B 1 398 ? 20.344 -14.242 -11.508 1 97 398 SER B O 1
ATOM 7774 N N . MET B 1 399 ? 18.359 -14.773 -12.398 1 98.31 399 MET B N 1
ATOM 7775 C CA . MET B 1 399 ? 18 -15.633 -11.281 1 98.31 399 MET B CA 1
ATOM 7776 C C . MET B 1 399 ? 18.031 -17.094 -11.68 1 98.31 399 MET B C 1
ATOM 7778 O O . MET B 1 399 ? 18.109 -17.984 -10.828 1 98.31 399 MET B O 1
ATOM 7782 N N . GLU B 1 400 ? 18 -17.422 -12.945 1 98.56 400 GLU B N 1
ATOM 7783 C CA . GLU B 1 400 ? 17.922 -18.812 -13.383 1 98.56 400 GLU B CA 1
ATOM 7784 C C . GLU B 1 400 ? 19.156 -19.609 -12.93 1 98.56 400 GLU B C 1
ATOM 7786 O O . GLU B 1 400 ? 19.047 -20.766 -12.523 1 98.56 400 GLU B O 1
ATOM 7791 N N . PRO B 1 401 ? 20.359 -19.062 -13.016 1 98.12 401 PRO B N 1
ATOM 7792 C CA . PRO B 1 401 ? 21.516 -19.812 -12.523 1 98.12 401 PRO B CA 1
ATOM 7793 C C . PRO B 1 401 ? 21.375 -20.234 -11.062 1 98.12 401 PRO B C 1
ATOM 7795 O O . PRO B 1 401 ? 21.828 -21.312 -10.68 1 98.12 401 PRO B O 1
ATOM 7798 N N . LEU B 1 402 ? 20.734 -19.359 -10.266 1 97.62 402 LEU B N 1
ATOM 7799 C CA . LEU B 1 402 ? 20.5 -19.672 -8.859 1 97.62 402 LEU B CA 1
ATOM 7800 C C . LEU B 1 402 ? 19.547 -20.859 -8.727 1 97.62 402 LEU B C 1
ATOM 7802 O O . LEU B 1 402 ? 19.766 -21.75 -7.914 1 97.62 402 LEU B O 1
ATOM 7806 N N . LEU B 1 403 ? 18.484 -20.859 -9.484 1 98.56 403 LEU B N 1
ATOM 7807 C CA . LEU B 1 403 ? 17.516 -21.953 -9.43 1 98.56 403 LEU B CA 1
ATOM 7808 C C . LEU B 1 403 ? 18.156 -23.266 -9.852 1 98.56 403 LEU B C 1
ATOM 7810 O O . LEU B 1 403 ? 17.875 -24.312 -9.258 1 98.56 403 LEU B O 1
ATOM 7814 N N . TYR B 1 404 ? 18.984 -23.156 -10.906 1 98.25 404 TYR B N 1
ATOM 7815 C CA . TYR B 1 404 ? 19.672 -24.359 -11.383 1 98.25 404 TYR B CA 1
ATOM 7816 C C . TYR B 1 404 ? 20.641 -24.891 -10.336 1 98.25 404 TYR B C 1
ATOM 7818 O O . TYR B 1 404 ? 20.672 -26.078 -10.055 1 98.25 404 TYR B O 1
ATOM 7826 N N . LYS B 1 405 ? 21.406 -24 -9.766 1 97.69 405 LYS B N 1
ATOM 7827 C CA . LYS B 1 405 ? 22.406 -24.344 -8.766 1 97.69 405 LYS B CA 1
ATOM 7828 C C . LYS B 1 405 ? 21.781 -25.109 -7.602 1 97.69 405 LYS B C 1
ATOM 7830 O O . LYS B 1 405 ? 22.344 -26.078 -7.105 1 97.69 405 LYS B O 1
ATOM 7835 N N . TYR B 1 406 ? 20.578 -24.688 -7.246 1 97.81 406 TYR B N 1
ATOM 7836 C CA . TYR B 1 406 ? 19.969 -25.266 -6.055 1 97.81 406 TYR B CA 1
ATOM 7837 C C . TYR B 1 406 ? 18.875 -26.266 -6.43 1 97.81 406 TYR B C 1
ATOM 7839 O O . TYR B 1 406 ? 18.078 -26.656 -5.582 1 97.81 406 TYR B O 1
ATOM 7847 N N . GLY B 1 407 ? 18.844 -26.688 -7.672 1 97.44 407 GLY B N 1
ATOM 7848 C CA . GLY B 1 407 ? 18.062 -27.812 -8.133 1 97.44 407 GLY B CA 1
ATOM 7849 C C . GLY B 1 407 ? 16.562 -27.609 -8.023 1 97.44 407 GLY B C 1
ATOM 7850 O O . GLY B 1 407 ? 15.828 -28.5 -7.609 1 97.44 407 GLY B O 1
ATOM 7851 N N . VAL B 1 408 ? 16.094 -26.406 -8.297 1 98.56 408 VAL B N 1
ATOM 7852 C CA . VAL B 1 408 ? 14.656 -26.172 -8.336 1 98.56 408 VAL B CA 1
ATOM 7853 C C . VAL B 1 408 ? 14 -27.125 -9.328 1 98.56 408 VAL B C 1
ATOM 7855 O O . VAL B 1 408 ? 14.531 -27.375 -10.406 1 98.56 408 VAL B O 1
ATOM 7858 N N . ASP B 1 409 ? 12.805 -27.625 -8.961 1 98.56 409 ASP B N 1
ATOM 7859 C CA . ASP B 1 409 ? 12.172 -28.672 -9.758 1 98.56 409 ASP B CA 1
ATOM 7860 C C . ASP B 1 409 ? 11.125 -28.094 -10.703 1 98.56 409 ASP B C 1
ATOM 7862 O O . ASP B 1 409 ? 10.992 -28.547 -11.844 1 98.56 409 ASP B O 1
ATOM 7866 N N . ILE B 1 410 ? 10.367 -27.188 -10.172 1 98.75 410 ILE B N 1
ATOM 7867 C CA . ILE B 1 410 ? 9.195 -26.688 -10.891 1 98.75 410 ILE B CA 1
ATOM 7868 C C . ILE B 1 410 ? 9.141 -25.172 -10.781 1 98.75 410 ILE B C 1
ATOM 7870 O O . ILE B 1 410 ? 9.43 -24.609 -9.719 1 98.75 410 ILE B O 1
ATOM 7874 N N . VAL B 1 411 ? 8.781 -24.484 -11.836 1 98.88 411 VAL B N 1
ATOM 7875 C CA . VAL B 1 411 ? 8.445 -23.062 -11.836 1 98.88 411 VAL B CA 1
ATOM 7876 C C . VAL B 1 411 ? 7.012 -22.875 -12.336 1 98.88 411 VAL B C 1
ATOM 7878 O O . VAL B 1 411 ? 6.652 -23.359 -13.406 1 98.88 411 VAL B O 1
ATOM 7881 N N . LEU B 1 412 ? 6.191 -22.266 -11.531 1 98.88 412 LEU B N 1
ATOM 7882 C CA . LEU B 1 412 ? 4.809 -21.953 -11.867 1 98.88 412 LEU B CA 1
ATOM 7883 C C . LEU B 1 412 ? 4.645 -20.484 -12.203 1 98.88 412 LEU B C 1
ATOM 7885 O O . LEU B 1 412 ? 5.059 -19.609 -11.43 1 98.88 412 LEU B O 1
ATOM 7889 N N . THR B 1 413 ? 4.074 -20.219 -13.367 1 98.62 413 THR B N 1
ATOM 7890 C CA . THR B 1 413 ? 3.904 -18.844 -13.812 1 98.62 413 THR B CA 1
ATOM 7891 C C . THR B 1 413 ? 2.514 -18.625 -14.406 1 98.62 413 THR B C 1
ATOM 7893 O O . THR B 1 413 ? 1.7 -19.562 -14.438 1 98.62 413 THR B O 1
ATOM 7896 N N . GLY B 1 414 ? 2.205 -17.359 -14.812 1 98 414 GLY B N 1
ATOM 7897 C CA . GLY B 1 414 ? 1 -16.922 -15.492 1 98 414 GLY B CA 1
ATOM 7898 C C . GLY B 1 414 ? 1.266 -15.875 -16.562 1 98 414 GLY B C 1
ATOM 7899 O O . GLY B 1 414 ? 2.139 -16.047 -17.406 1 98 414 GLY B O 1
ATOM 7900 N N . HIS B 1 415 ? 0.495 -14.852 -16.641 1 96.06 415 HIS B N 1
ATOM 7901 C CA . HIS B 1 415 ? 0.731 -13.633 -17.391 1 96.06 415 HIS B CA 1
ATOM 7902 C C . HIS B 1 415 ? 0.374 -13.828 -18.859 1 96.06 415 HIS B C 1
ATOM 7904 O O . HIS B 1 415 ? -0.265 -12.961 -19.469 1 96.06 415 HIS B O 1
ATOM 7910 N N . VAL B 1 416 ? 0.911 -14.867 -19.484 1 95.31 416 VAL B N 1
ATOM 7911 C CA . VAL B 1 416 ? 0.567 -15.188 -20.875 1 95.31 416 VAL B CA 1
ATOM 7912 C C . VAL B 1 416 ? -0.748 -15.961 -20.906 1 95.31 416 VAL B C 1
ATOM 7914 O O . VAL B 1 416 ? -0.852 -17.047 -20.344 1 95.31 416 VAL B O 1
ATOM 7917 N N . HIS B 1 417 ? -1.722 -15.398 -21.609 1 89.69 417 HIS B N 1
ATOM 7918 C CA . HIS B 1 417 ? -3.049 -16 -21.594 1 89.69 417 HIS B CA 1
ATOM 7919 C C . HIS B 1 417 ? -3.109 -17.203 -22.531 1 89.69 417 HIS B C 1
ATOM 7921 O O . HIS B 1 417 ? -3.883 -17.219 -23.5 1 89.69 417 HIS B O 1
ATOM 7927 N N . ALA B 1 418 ? -2.361 -18.125 -22.188 1 88.75 418 ALA B N 1
ATOM 7928 C CA . ALA B 1 418 ? -2.229 -19.422 -22.828 1 88.75 418 ALA B CA 1
ATOM 7929 C C . ALA B 1 418 ? -1.541 -20.422 -21.906 1 88.75 418 ALA B C 1
ATOM 7931 O O . ALA B 1 418 ? -1.026 -20.047 -20.859 1 88.75 418 ALA B O 1
ATOM 7932 N N . TYR B 1 419 ? -1.675 -21.688 -22.297 1 91.81 419 TYR B N 1
ATOM 7933 C CA . TYR B 1 419 ? -0.972 -22.734 -21.562 1 91.81 419 TYR B CA 1
ATOM 7934 C C . TYR B 1 419 ? 0.3 -23.156 -22.297 1 91.81 419 TYR B C 1
ATOM 7936 O O . TYR B 1 419 ? 0.289 -23.344 -23.516 1 91.81 419 TYR B O 1
ATOM 7944 N N . GLU B 1 420 ? 1.408 -23.203 -21.594 1 94.38 420 GLU B N 1
ATOM 7945 C CA . GLU B 1 420 ? 2.656 -23.734 -22.141 1 94.38 420 GLU B CA 1
ATOM 7946 C C . GLU B 1 420 ? 3.459 -24.453 -21.062 1 94.38 420 GLU B C 1
ATOM 7948 O O . GLU B 1 420 ? 3.588 -23.969 -19.938 1 94.38 420 GLU B O 1
ATOM 7953 N N . ARG B 1 421 ? 3.889 -25.672 -21.344 1 96.88 421 ARG B N 1
ATOM 7954 C CA . ARG B 1 421 ? 4.789 -26.453 -20.5 1 96.88 421 ARG B CA 1
ATOM 7955 C C . ARG B 1 421 ? 6.125 -26.688 -21.188 1 96.88 421 ARG B C 1
ATOM 7957 O O . ARG B 1 421 ? 6.164 -27 -22.375 1 96.88 421 ARG B O 1
ATOM 7964 N N . THR B 1 422 ? 7.219 -26.531 -20.422 1 97.81 422 THR B N 1
ATOM 7965 C CA . THR B 1 422 ? 8.539 -26.828 -20.969 1 97.81 422 THR B CA 1
ATOM 7966 C C . THR B 1 422 ? 8.961 -28.25 -20.609 1 97.81 422 THR B C 1
ATOM 7968 O O . THR B 1 422 ? 8.422 -28.859 -19.688 1 97.81 422 THR B O 1
ATOM 7971 N N . PHE B 1 423 ? 9.859 -28.781 -21.406 1 96.5 423 PHE B N 1
ATOM 7972 C CA . PHE B 1 423 ? 10.75 -29.797 -20.859 1 96.5 423 PHE B CA 1
ATOM 7973 C C . PHE B 1 423 ? 11.609 -29.203 -19.734 1 96.5 423 PHE B C 1
ATOM 7975 O O . PHE B 1 423 ? 11.648 -27.984 -19.547 1 96.5 423 PHE B O 1
ATOM 7982 N N . PRO B 1 424 ? 12.281 -30.141 -18.875 1 97.56 424 PRO B N 1
ATOM 7983 C CA . PRO B 1 424 ? 13.312 -29.516 -18.031 1 97.56 424 PRO B CA 1
ATOM 7984 C C . PRO B 1 424 ? 14.281 -28.656 -18.844 1 97.56 424 PRO B C 1
ATOM 7986 O O . PRO B 1 424 ? 14.734 -29.078 -19.922 1 97.56 424 PRO B O 1
ATOM 7989 N N . VAL B 1 425 ? 14.492 -27.406 -18.359 1 98.25 425 VAL B N 1
ATOM 7990 C CA . VAL B 1 425 ? 15.164 -26.453 -19.234 1 98.25 425 VAL B CA 1
ATOM 7991 C C . VAL B 1 425 ? 16.156 -25.625 -18.438 1 98.25 425 VAL B C 1
ATOM 7993 O O . VAL B 1 425 ? 15.969 -25.391 -17.234 1 98.25 425 VAL B O 1
ATOM 7996 N N . TYR B 1 426 ? 17.25 -25.25 -19.016 1 97.94 426 TYR B N 1
ATOM 7997 C CA . TYR B 1 426 ? 18.266 -24.344 -18.5 1 97.94 426 TYR B CA 1
ATOM 7998 C C . TYR B 1 426 ? 19.031 -23.688 -19.641 1 97.94 426 TYR B C 1
ATOM 8000 O O . TYR B 1 426 ? 19.469 -24.359 -20.578 1 97.94 426 TYR B O 1
ATOM 8008 N N . GLN B 1 427 ? 19.094 -22.375 -19.594 1 96.94 427 GLN B N 1
ATOM 8009 C CA . GLN B 1 427 ? 19.844 -21.609 -20.578 1 96.94 427 GLN B CA 1
ATOM 8010 C C . GLN B 1 427 ? 19.344 -21.875 -22 1 96.94 427 GLN B C 1
ATOM 8012 O O . GLN B 1 427 ? 20.141 -22.141 -22.906 1 96.94 427 GLN B O 1
ATOM 8017 N N . ASN B 1 428 ? 18.062 -22.016 -22.125 1 95.12 428 ASN B N 1
ATOM 8018 C CA . ASN B 1 428 ? 17.344 -22.078 -23.391 1 95.12 428 ASN B CA 1
ATOM 8019 C C . ASN B 1 428 ? 17.516 -23.438 -24.078 1 95.12 428 ASN B C 1
ATOM 8021 O O . ASN B 1 428 ? 17.266 -23.578 -25.266 1 95.12 428 ASN B O 1
ATOM 8025 N N . GLU B 1 429 ? 17.938 -24.406 -23.328 1 96.31 429 GLU B N 1
ATOM 8026 C CA . GLU B 1 429 ? 18.078 -25.766 -23.828 1 96.31 429 GLU B CA 1
ATOM 8027 C C . GLU B 1 429 ? 17.469 -26.781 -22.875 1 96.31 429 GLU B C 1
ATOM 8029 O O . GLU B 1 429 ? 17.438 -26.547 -21.656 1 96.31 429 GLU B O 1
ATOM 8034 N N . THR B 1 430 ? 16.938 -27.797 -23.516 1 96.94 430 THR B N 1
ATOM 8035 C CA . THR B 1 430 ? 16.5 -28.875 -22.641 1 96.94 430 THR B CA 1
ATOM 8036 C C . THR B 1 430 ? 17.656 -29.359 -21.766 1 96.94 430 THR B C 1
ATOM 8038 O O . THR B 1 430 ? 18.766 -29.562 -22.25 1 96.94 430 THR B O 1
ATOM 8041 N N . ASN B 1 431 ? 17.469 -29.438 -20.531 1 96.75 431 ASN B N 1
ATOM 8042 C CA . ASN B 1 431 ? 18.422 -29.875 -19.516 1 96.75 431 ASN B CA 1
ATOM 8043 C C . ASN B 1 431 ? 17.734 -30.641 -18.391 1 96.75 431 ASN B C 1
ATOM 8045 O O . ASN B 1 431 ? 17 -30.062 -17.594 1 96.75 431 ASN B O 1
ATOM 8049 N N . SER B 1 432 ? 18 -31.922 -18.25 1 95 432 SER B N 1
ATOM 8050 C CA . SER B 1 432 ? 17.297 -32.812 -17.344 1 95 432 SER B CA 1
ATOM 8051 C C . SER B 1 432 ? 17.422 -32.344 -15.891 1 95 432 SER B C 1
ATOM 8053 O O . SER B 1 432 ? 16.625 -32.719 -15.039 1 95 432 SER B O 1
ATOM 8055 N N . CYS B 1 433 ? 18.422 -31.469 -15.609 1 97.19 433 CYS B N 1
ATOM 8056 C CA . CYS B 1 433 ? 18.656 -31.031 -14.242 1 97.19 433 CYS B CA 1
ATOM 8057 C C . CYS B 1 433 ? 18 -29.672 -14 1 97.19 433 CYS B C 1
ATOM 8059 O O . CYS B 1 433 ? 18.062 -29.125 -12.891 1 97.19 433 CYS B O 1
ATOM 8061 N N . GLY B 1 434 ? 17.391 -29.078 -15.008 1 98 434 GLY B N 1
ATOM 8062 C CA . GLY B 1 434 ? 16.672 -27.828 -14.875 1 98 434 GLY B CA 1
ATOM 8063 C C . GLY B 1 434 ? 15.219 -28 -14.461 1 98 434 GLY B C 1
ATOM 8064 O O . GLY B 1 434 ? 14.711 -29.125 -14.453 1 98 434 GLY B O 1
ATOM 8065 N N . PRO B 1 435 ? 14.609 -27 -14.109 1 98.31 435 PRO B N 1
ATOM 8066 C CA . PRO B 1 435 ? 13.195 -27.094 -13.719 1 98.31 435 PRO B CA 1
ATOM 8067 C C . PRO B 1 435 ? 12.266 -27.25 -14.922 1 98.31 435 PRO B C 1
ATOM 8069 O O . PRO B 1 435 ? 12.648 -26.922 -16.047 1 98.31 435 PRO B O 1
ATOM 8072 N N . VAL B 1 436 ? 11.102 -27.797 -14.695 1 98.5 436 VAL B N 1
ATOM 8073 C CA . VAL B 1 436 ? 9.984 -27.734 -15.625 1 98.5 436 VAL B CA 1
ATOM 8074 C C . VAL B 1 436 ? 9.141 -26.484 -15.352 1 98.5 436 VAL B C 1
ATOM 8076 O O . VAL B 1 436 ? 8.828 -26.188 -14.195 1 98.5 436 VAL B O 1
ATOM 8079 N N . HIS B 1 437 ? 8.844 -25.75 -16.375 1 98.56 437 HIS B N 1
ATOM 8080 C CA . HIS B 1 437 ? 8.008 -24.562 -16.25 1 98.56 437 HIS B CA 1
ATOM 8081 C C . HIS B 1 437 ? 6.578 -24.844 -16.688 1 98.56 437 HIS B C 1
ATOM 8083 O O . HIS B 1 437 ? 6.352 -25.422 -17.75 1 98.56 437 HIS B O 1
ATOM 8089 N N . PHE B 1 438 ? 5.645 -24.5 -15.844 1 98.19 438 PHE B N 1
ATOM 8090 C CA . PHE B 1 438 ? 4.223 -24.5 -16.172 1 98.19 438 PHE B CA 1
ATOM 8091 C C . PHE B 1 438 ? 3.686 -23.078 -16.266 1 98.19 438 PHE B C 1
ATOM 8093 O O . PHE B 1 438 ? 3.568 -22.391 -15.242 1 98.19 438 PHE B O 1
ATOM 8100 N N . ASP B 1 439 ? 3.365 -22.641 -17.391 1 96.81 439 ASP B N 1
ATOM 8101 C CA . ASP B 1 439 ? 2.711 -21.344 -17.594 1 96.81 439 ASP B CA 1
ATOM 8102 C C . ASP B 1 439 ? 1.195 -21.516 -17.703 1 96.81 439 ASP B C 1
ATOM 8104 O O . ASP B 1 439 ? 0.688 -22.016 -18.703 1 96.81 439 ASP B O 1
ATOM 8108 N N . LEU B 1 440 ? 0.523 -20.984 -16.703 1 96.12 440 LEU B N 1
ATOM 8109 C CA . LEU B 1 440 ? -0.914 -21.203 -16.578 1 96.12 440 LEU B CA 1
ATOM 8110 C C . LEU B 1 440 ? -1.676 -19.891 -16.688 1 96.12 440 LEU B C 1
ATOM 8112 O O . LEU B 1 440 ? -2.641 -19.672 -15.945 1 96.12 440 LEU B O 1
ATOM 8116 N N . GLY B 1 441 ? -1.303 -18.969 -17.531 1 92 441 GLY B N 1
ATOM 8117 C CA . GLY B 1 441 ? -1.841 -17.625 -17.578 1 92 441 GLY B CA 1
ATOM 8118 C C . GLY B 1 441 ? -3.246 -17.562 -18.141 1 92 441 GLY B C 1
ATOM 8119 O O . GLY B 1 441 ? -3.691 -16.5 -18.594 1 92 441 GLY B O 1
ATOM 8120 N N . ASP B 1 442 ? -4.051 -18.578 -18.078 1 82.25 442 ASP B N 1
ATOM 8121 C CA . ASP B 1 442 ? -5.348 -18.5 -18.75 1 82.25 442 ASP B CA 1
ATOM 8122 C C . ASP B 1 442 ? -6.422 -19.219 -17.938 1 82.25 442 ASP B C 1
ATOM 8124 O O . ASP B 1 442 ? -7.137 -20.078 -18.469 1 82.25 442 ASP B O 1
ATOM 8128 N N . ALA B 1 443 ? -6.641 -18.797 -16.734 1 89.12 443 ALA B N 1
ATOM 8129 C CA . ALA B 1 443 ? -7.699 -19.391 -15.93 1 89.12 443 ALA B CA 1
ATOM 8130 C C . ALA B 1 443 ? -9.023 -18.656 -16.141 1 89.12 443 ALA B C 1
ATOM 8132 O O . ALA B 1 443 ? -10.008 -18.938 -15.445 1 89.12 443 ALA B O 1
ATOM 8133 N N . GLY B 1 444 ? -9.078 -17.656 -17.047 1 81.5 444 GLY B N 1
ATOM 8134 C CA . GLY B 1 444 ? -10.352 -17.078 -17.422 1 81.5 444 GLY B CA 1
ATOM 8135 C C . GLY B 1 444 ? -10.469 -15.609 -17.031 1 81.5 444 GLY B C 1
ATOM 8136 O O . GLY B 1 444 ? -11.266 -15.25 -16.172 1 81.5 444 GLY B O 1
ATOM 8137 N N . ASN B 1 445 ? -9.898 -14.688 -17.719 1 79.19 445 ASN B N 1
ATOM 8138 C CA . ASN B 1 445 ? -10.016 -13.258 -17.469 1 79.19 445 ASN B CA 1
ATOM 8139 C C . ASN B 1 445 ? -10.617 -12.523 -18.656 1 79.19 445 ASN B C 1
ATOM 8141 O O . ASN B 1 445 ? -10.82 -13.109 -19.719 1 79.19 445 ASN B O 1
ATOM 8145 N N . ARG B 1 446 ? -10.812 -11.281 -18.5 1 79.5 446 ARG B N 1
ATOM 8146 C CA . ARG B 1 446 ? -11.586 -10.477 -19.438 1 79.5 446 ARG B CA 1
ATOM 8147 C C . ARG B 1 446 ? -10.758 -10.133 -20.672 1 79.5 446 ARG B C 1
ATOM 8149 O O . ARG B 1 446 ? -11.281 -9.586 -21.641 1 79.5 446 ARG B O 1
ATOM 8156 N N . GLU B 1 447 ? -9.516 -10.422 -20.688 1 81 447 GLU B N 1
ATOM 8157 C CA . GLU B 1 447 ? -8.641 -10.039 -21.797 1 81 447 GLU B CA 1
ATOM 8158 C C . GLU B 1 447 ? -8.594 -11.125 -22.875 1 81 447 GLU B C 1
ATOM 8160 O O . GLU B 1 447 ? -8.156 -10.883 -24 1 81 447 GLU B O 1
ATOM 8165 N N . GLY B 1 448 ? -8.992 -12.32 -22.547 1 77.19 448 GLY B N 1
ATOM 8166 C CA . GLY B 1 448 ? -9.039 -13.398 -23.531 1 77.19 448 GLY B CA 1
ATOM 8167 C C . GLY B 1 448 ? -7.703 -14.102 -23.703 1 77.19 448 GLY B C 1
ATOM 8168 O O . GLY B 1 448 ? -6.734 -13.789 -23 1 77.19 448 GLY B O 1
ATOM 8169 N N . ALA B 1 449 ? -7.656 -15.07 -24.641 1 79.88 449 ALA B N 1
ATOM 8170 C CA . ALA B 1 449 ? -6.48 -15.898 -24.875 1 79.88 449 ALA B CA 1
ATOM 8171 C C . ALA B 1 449 ? -5.582 -15.305 -25.953 1 79.88 449 ALA B C 1
ATOM 8173 O O . ALA B 1 449 ? -6.062 -14.594 -26.844 1 79.88 449 ALA B O 1
ATOM 8174 N N . TYR B 1 450 ? -4.371 -15.562 -25.859 1 81.69 450 TYR B N 1
ATOM 8175 C CA . TYR B 1 450 ? -3.398 -15.148 -26.875 1 81.69 450 TYR B CA 1
ATOM 8176 C C . TYR B 1 450 ? -3.053 -16.312 -27.797 1 81.69 450 TYR B C 1
ATOM 8178 O O . TYR B 1 450 ? -2.494 -17.328 -27.359 1 81.69 450 TYR B O 1
ATOM 8186 N N . THR B 1 451 ? -3.162 -16.141 -29.125 1 78.44 451 THR B N 1
ATOM 8187 C CA . THR B 1 451 ? -3.148 -17.281 -30.031 1 78.44 451 THR B CA 1
ATOM 8188 C C . THR B 1 451 ? -1.894 -17.266 -30.906 1 78.44 451 THR B C 1
ATOM 8190 O O . THR B 1 451 ? -1.629 -18.219 -31.625 1 78.44 451 THR B O 1
ATOM 8193 N N . ASP B 1 452 ? -1.129 -16.234 -30.875 1 80.69 452 ASP B N 1
ATOM 8194 C CA . ASP B 1 452 ? 0.028 -16.125 -31.75 1 80.69 452 ASP B CA 1
ATOM 8195 C C . ASP B 1 452 ? 1.268 -16.75 -31.109 1 80.69 452 ASP B C 1
ATOM 8197 O O . ASP B 1 452 ? 1.656 -16.344 -30 1 80.69 452 ASP B O 1
ATOM 8201 N N . TRP B 1 453 ? 1.886 -17.766 -31.797 1 86.88 453 TRP B N 1
ATOM 8202 C CA . TRP B 1 453 ? 3.037 -18.5 -31.281 1 86.88 453 TRP B CA 1
ATOM 8203 C C . TRP B 1 453 ? 4.254 -18.297 -32.188 1 86.88 453 TRP B C 1
ATOM 8205 O O . TRP B 1 453 ? 4.121 -18.141 -33.375 1 86.88 453 TRP B O 1
ATOM 8215 N N . LEU B 1 454 ? 5.359 -18.375 -31.5 1 87.62 454 LEU B N 1
ATOM 8216 C CA . LEU B 1 454 ? 6.617 -18.438 -32.25 1 87.62 454 LEU B CA 1
ATOM 8217 C C . LEU B 1 454 ? 6.719 -19.734 -33.031 1 87.62 454 LEU B C 1
ATOM 8219 O O . LEU B 1 454 ? 6.367 -20.797 -32.531 1 87.62 454 LEU B O 1
ATOM 8223 N N . MET B 1 455 ? 7.211 -19.578 -34.312 1 86.75 455 MET B N 1
ATOM 8224 C CA . MET B 1 455 ? 7.496 -20.734 -35.156 1 86.75 455 MET B CA 1
ATOM 8225 C C . MET B 1 455 ? 8.938 -20.703 -35.656 1 86.75 455 MET B C 1
ATOM 8227 O O . MET B 1 455 ? 9.445 -19.641 -36.031 1 86.75 455 MET B O 1
ATOM 8231 N N . PRO B 1 456 ? 9.648 -21.828 -35.812 1 90 456 PRO B N 1
ATOM 8232 C CA . PRO B 1 456 ? 9.188 -23.109 -35.281 1 90 456 PRO B CA 1
ATOM 8233 C C . PRO B 1 456 ? 9.094 -23.125 -33.75 1 90 456 PRO B C 1
ATOM 8235 O O . PRO B 1 456 ? 9.688 -22.281 -33.094 1 90 456 PRO B O 1
ATOM 8238 N N . GLN B 1 457 ? 8.391 -24 -33.219 1 88.94 457 GLN B N 1
ATOM 8239 C CA . GLN B 1 457 ? 8.305 -24.219 -31.781 1 88.94 457 GLN B CA 1
ATOM 8240 C C . GLN B 1 457 ? 9.688 -24.453 -31.172 1 88.94 457 GLN B C 1
ATOM 8242 O O . GLN B 1 457 ? 10.453 -25.297 -31.672 1 88.94 457 GLN B O 1
ATOM 8247 N N . PRO B 1 458 ? 10.016 -23.688 -30.172 1 93.19 458 PRO B N 1
ATOM 8248 C CA . PRO B 1 458 ? 11.312 -23.922 -29.547 1 93.19 458 PRO B CA 1
ATOM 8249 C C . PRO B 1 458 ? 11.453 -25.344 -29 1 93.19 458 PRO B C 1
ATOM 8251 O O . PRO B 1 458 ? 10.477 -25.922 -28.516 1 93.19 458 PRO B O 1
ATOM 8254 N N . SER B 1 459 ? 12.695 -25.875 -29 1 92.88 459 SER B N 1
ATOM 8255 C CA . SER B 1 459 ? 12.945 -27.25 -28.594 1 92.88 459 SER B CA 1
ATOM 8256 C C . SER B 1 459 ? 12.617 -27.469 -27.125 1 92.88 459 SER B C 1
ATOM 8258 O O . SER B 1 459 ? 12.281 -28.578 -26.703 1 92.88 459 SER B O 1
ATOM 8260 N N . TRP B 1 460 ? 12.648 -26.391 -26.328 1 96.25 460 TRP B N 1
ATOM 8261 C 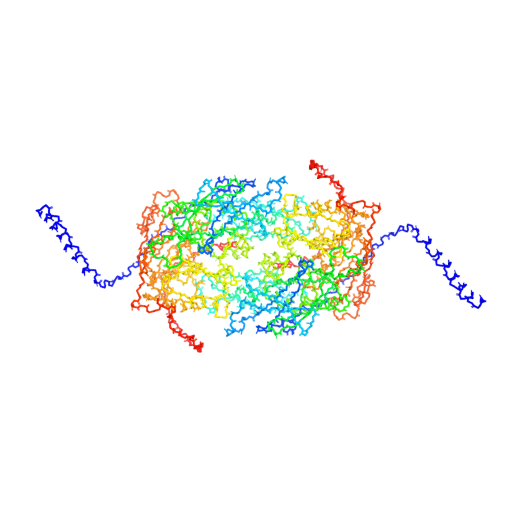CA . TRP B 1 460 ? 12.406 -26.531 -24.891 1 96.25 460 TRP B CA 1
ATOM 8262 C C . TRP B 1 460 ? 10.906 -26.562 -24.594 1 96.25 460 TRP B C 1
ATOM 8264 O O . TRP B 1 460 ? 10.492 -26.906 -23.484 1 96.25 460 TRP B O 1
ATOM 8274 N N . SER B 1 461 ? 10.086 -26.094 -25.5 1 95.31 461 SER B N 1
ATOM 8275 C CA . SER B 1 461 ? 8.633 -26.078 -25.328 1 95.31 461 SER B CA 1
ATOM 8276 C C . SER B 1 461 ? 8.039 -27.469 -25.578 1 95.31 461 SER B C 1
ATOM 8278 O O . SER B 1 461 ? 8.039 -27.953 -26.703 1 95.31 461 SER B O 1
ATOM 8280 N N . ALA B 1 462 ? 7.492 -28.062 -24.578 1 95 462 ALA B N 1
ATOM 8281 C CA . ALA B 1 462 ? 7.008 -29.438 -24.672 1 95 462 ALA B CA 1
ATOM 8282 C C . ALA B 1 462 ? 5.551 -29.484 -25.125 1 95 462 ALA B C 1
ATOM 8284 O O . ALA B 1 462 ? 5.152 -30.391 -25.859 1 95 462 ALA B O 1
ATOM 8285 N N . PHE B 1 463 ? 4.742 -28.594 -24.594 1 91.12 463 PHE B N 1
ATOM 8286 C CA . PHE B 1 463 ? 3.32 -28.5 -24.906 1 91.12 463 PHE B CA 1
ATOM 8287 C C . PHE B 1 463 ? 2.842 -27.047 -24.844 1 91.12 463 PHE B C 1
ATOM 8289 O O . PHE B 1 463 ? 3.238 -26.312 -23.938 1 91.12 463 PHE B O 1
ATOM 8296 N N . ARG B 1 464 ? 2.057 -26.609 -25.766 1 88.12 464 ARG B N 1
ATOM 8297 C CA . ARG B 1 464 ? 1.496 -25.266 -25.703 1 88.12 464 ARG B CA 1
ATOM 8298 C C . ARG B 1 464 ? 0.117 -25.219 -26.359 1 88.12 464 ARG B C 1
ATOM 8300 O O . ARG B 1 464 ? -0.138 -25.906 -27.344 1 88.12 464 ARG B O 1
ATOM 8307 N N . GLU B 1 465 ? -0.806 -24.453 -25.719 1 83.69 465 GLU B N 1
ATOM 8308 C CA . GLU B 1 465 ? -2.186 -24.297 -26.172 1 83.69 465 GLU B CA 1
ATOM 8309 C C . GLU B 1 465 ? -2.779 -22.984 -25.688 1 83.69 465 GLU B C 1
ATOM 8311 O O . GLU B 1 465 ? -2.625 -22.609 -24.531 1 83.69 465 GLU B O 1
ATOM 8316 N N . ALA B 1 466 ? -3.453 -22.266 -26.594 1 80.81 466 ALA B N 1
ATOM 8317 C CA . ALA B 1 466 ? -4.105 -21.016 -26.25 1 80.81 466 ALA B CA 1
ATOM 8318 C C . ALA B 1 466 ? -5.555 -21.25 -25.828 1 80.81 466 ALA B C 1
ATOM 8320 O O . ALA B 1 466 ? -6.484 -20.922 -26.562 1 80.81 466 ALA B O 1
ATOM 8321 N N . SER B 1 467 ? -5.777 -21.828 -24.672 1 80 467 SER B N 1
ATOM 8322 C CA . SER B 1 467 ? -7.082 -22.094 -24.078 1 80 467 SER B CA 1
ATOM 8323 C C . SER B 1 467 ? -7.074 -21.828 -22.562 1 80 467 SER B C 1
ATOM 8325 O O . SER B 1 467 ? -6.035 -21.5 -22 1 80 467 SER B O 1
ATOM 8327 N N . PHE B 1 468 ? -8.281 -21.938 -22.031 1 83.56 468 PHE B N 1
ATOM 8328 C CA . PHE B 1 468 ? -8.406 -21.688 -20.594 1 83.56 468 PHE B CA 1
ATOM 8329 C C . PHE B 1 468 ? -8.383 -22.984 -19.812 1 83.56 468 PHE B C 1
ATOM 8331 O O . PHE B 1 468 ? -8.938 -24 -20.25 1 83.56 468 PHE B O 1
ATOM 8338 N N . GLY B 1 469 ? -7.742 -22.922 -18.703 1 89 469 GLY B N 1
ATOM 8339 C CA . GLY B 1 469 ? -7.684 -24.109 -17.859 1 89 469 GLY B CA 1
ATOM 8340 C C . GLY B 1 469 ? -6.895 -23.891 -16.594 1 89 469 GLY B C 1
ATOM 8341 O O . GLY B 1 469 ? -6.5 -22.766 -16.281 1 89 469 GLY B O 1
ATOM 8342 N N . VAL B 1 470 ? -6.781 -25.016 -15.789 1 94.19 470 VAL B N 1
ATOM 8343 C CA . VAL B 1 470 ? -6.043 -25 -14.531 1 94.19 470 VAL B CA 1
ATOM 8344 C C . VAL B 1 470 ? -5.207 -26.266 -14.406 1 94.19 470 VAL B C 1
ATOM 8346 O O . VAL B 1 470 ? -5.406 -27.219 -15.156 1 94.19 470 VAL B O 1
ATOM 8349 N N . GLY B 1 471 ? -4.258 -26.188 -13.531 1 96.81 471 GLY B N 1
ATOM 8350 C CA . GLY B 1 471 ? -3.348 -27.297 -13.328 1 96.81 471 GLY B CA 1
ATOM 8351 C C . GLY B 1 471 ? -3.586 -28.031 -12.023 1 96.81 471 GLY B C 1
ATOM 8352 O O . GLY B 1 471 ? -3.963 -27.422 -11.023 1 96.81 471 GLY B O 1
ATOM 8353 N N . LYS B 1 472 ? -3.354 -29.344 -12.062 1 97.88 472 LYS B N 1
ATOM 8354 C CA . LYS B 1 472 ? -3.307 -30.234 -10.906 1 97.88 472 LYS B CA 1
ATOM 8355 C C . LYS B 1 472 ? -1.953 -30.938 -10.797 1 97.88 472 LYS B C 1
ATOM 8357 O O . LYS B 1 472 ? -1.484 -31.547 -11.766 1 97.88 472 LYS B O 1
ATOM 8362 N N . LEU B 1 473 ? -1.307 -30.766 -9.711 1 98.75 473 LEU B N 1
ATOM 8363 C CA . LEU B 1 473 ? -0.055 -31.469 -9.438 1 98.75 473 LEU B CA 1
ATOM 8364 C C . LEU B 1 473 ? -0.183 -32.344 -8.195 1 98.75 473 LEU B C 1
ATOM 8366 O O . LEU B 1 473 ? -0.538 -31.844 -7.117 1 98.75 473 LEU B O 1
ATOM 8370 N N . VAL B 1 474 ? 0.099 -33.625 -8.344 1 98.75 474 VAL B N 1
ATOM 8371 C CA . VAL B 1 474 ? 0.126 -34.531 -7.215 1 98.75 474 VAL B CA 1
ATOM 8372 C C . VAL B 1 474 ? 1.561 -35 -6.949 1 98.75 474 VAL B C 1
ATOM 8374 O O . VAL B 1 474 ? 2.188 -35.625 -7.809 1 98.75 474 VAL B O 1
ATOM 8377 N N . ILE B 1 475 ? 2.07 -34.625 -5.844 1 98.69 475 ILE B N 1
ATOM 8378 C CA . ILE B 1 475 ? 3.375 -35.125 -5.41 1 98.69 475 ILE B CA 1
ATOM 8379 C C . ILE B 1 475 ? 3.205 -36.406 -4.629 1 98.69 475 ILE B C 1
ATOM 8381 O O . ILE B 1 475 ? 2.711 -36.406 -3.5 1 98.69 475 ILE B O 1
ATOM 8385 N N . TYR B 1 476 ? 3.684 -37.5 -5.195 1 98.06 476 TYR B N 1
ATOM 8386 C CA . TYR B 1 476 ? 3.428 -38.844 -4.625 1 98.06 476 TYR B CA 1
ATOM 8387 C C . TYR B 1 476 ? 4.496 -39.188 -3.604 1 98.06 476 TYR B C 1
ATOM 8389 O O . TYR B 1 476 ? 4.203 -39.812 -2.586 1 98.06 476 TYR B O 1
ATOM 8397 N N . ASN B 1 477 ? 5.715 -38.844 -3.924 1 96.69 477 ASN B N 1
ATOM 8398 C CA . ASN B 1 477 ? 6.848 -39.156 -3.061 1 96.69 477 ASN B CA 1
ATOM 8399 C C . ASN B 1 477 ? 8.023 -38.219 -3.32 1 96.69 477 ASN B C 1
ATOM 8401 O O . ASN B 1 477 ? 7.84 -37.125 -3.844 1 96.69 477 ASN B O 1
ATOM 8405 N N . GLU B 1 478 ? 9.203 -38.625 -2.936 1 96.12 478 GLU B N 1
ATOM 8406 C CA . GLU B 1 478 ? 10.359 -37.719 -2.949 1 96.12 478 GLU B CA 1
ATOM 8407 C C . GLU B 1 478 ? 10.875 -37.5 -4.367 1 96.12 478 GLU B C 1
ATOM 8409 O O . GLU B 1 478 ? 11.641 -36.562 -4.621 1 96.12 478 GLU B O 1
ATOM 8414 N N . THR B 1 479 ? 10.352 -38.344 -5.355 1 95.94 479 THR B N 1
ATOM 8415 C CA . THR B 1 479 ? 10.977 -38.25 -6.672 1 95.94 479 THR B CA 1
ATOM 8416 C C . THR B 1 479 ? 9.922 -38.156 -7.766 1 95.94 479 THR B C 1
ATOM 8418 O O . THR B 1 479 ? 10.227 -37.781 -8.906 1 95.94 479 THR B O 1
ATOM 8421 N N . HIS B 1 480 ? 8.688 -38.531 -7.508 1 97.5 480 HIS B N 1
ATOM 8422 C CA . HIS B 1 480 ? 7.676 -38.625 -8.562 1 97.5 480 HIS B CA 1
ATOM 8423 C C . HIS B 1 480 ? 6.488 -37.719 -8.258 1 97.5 480 HIS B C 1
ATOM 8425 O O . HIS B 1 480 ? 5.883 -37.812 -7.191 1 97.5 480 HIS B O 1
ATOM 8431 N N . ALA B 1 481 ? 6.156 -36.875 -9.172 1 98.38 481 ALA B N 1
ATOM 8432 C CA . ALA B 1 481 ? 4.938 -36.062 -9.18 1 98.38 481 ALA B CA 1
ATOM 8433 C C . ALA B 1 481 ? 4.211 -36.188 -10.516 1 98.38 481 ALA B C 1
ATOM 8435 O O . ALA B 1 481 ? 4.836 -36.438 -11.547 1 98.38 481 ALA B O 1
ATOM 8436 N N . TYR B 1 482 ? 2.912 -36.062 -10.461 1 98.25 482 TYR B N 1
ATOM 8437 C CA . TYR B 1 482 ? 2.09 -36.156 -11.664 1 98.25 482 TYR B CA 1
ATOM 8438 C C . TYR B 1 482 ? 1.301 -34.875 -11.898 1 98.25 482 TYR B C 1
ATOM 8440 O O . TYR B 1 482 ? 0.615 -34.406 -10.992 1 98.25 482 TYR B O 1
ATOM 8448 N N . TYR B 1 483 ? 1.473 -34.406 -13.148 1 97.56 483 TYR B N 1
ATOM 8449 C CA . TYR B 1 483 ? 0.832 -33.125 -13.523 1 97.56 483 TYR B CA 1
ATOM 8450 C C . TYR B 1 483 ? -0.24 -33.375 -14.578 1 97.56 483 TYR B C 1
ATOM 8452 O O . TYR B 1 483 ? -0.054 -34.156 -15.5 1 97.56 483 TYR B O 1
ATOM 8460 N N . GLU B 1 484 ? -1.373 -32.625 -14.375 1 94.56 484 GLU B N 1
ATOM 8461 C CA . GLU B 1 484 ? -2.465 -32.562 -15.344 1 94.56 484 GLU B CA 1
ATOM 8462 C C . GLU B 1 484 ? -2.939 -31.141 -15.578 1 94.56 484 GLU B C 1
ATOM 8464 O O . GLU B 1 484 ? -3.076 -30.359 -14.633 1 94.56 484 GLU B O 1
ATOM 8469 N N . TRP B 1 485 ? -3.105 -30.828 -16.828 1 93.31 485 TRP B N 1
ATOM 8470 C CA . TRP B 1 485 ? -3.781 -29.594 -17.203 1 93.31 485 TRP B CA 1
ATOM 8471 C C . TRP B 1 485 ? -5.18 -29.875 -17.75 1 93.31 485 TRP B C 1
ATOM 8473 O O . TRP B 1 485 ? -5.344 -30.656 -18.688 1 93.31 485 TRP B O 1
ATOM 8483 N N . HIS B 1 486 ? -6.117 -29.266 -17.062 1 87.94 486 HIS B N 1
ATOM 8484 C CA . HIS B 1 486 ? -7.516 -29.453 -17.438 1 87.94 486 HIS B CA 1
ATOM 8485 C C . HIS B 1 486 ? -8.039 -28.25 -18.219 1 87.94 486 HIS B C 1
ATOM 8487 O O . HIS B 1 486 ? -8.07 -27.125 -17.688 1 87.94 486 HIS B O 1
ATOM 8493 N N . ARG B 1 487 ? -8.508 -28.5 -19.297 1 82.38 487 ARG B N 1
ATOM 8494 C CA . ARG B 1 487 ? -9.117 -27.484 -20.141 1 82.38 487 ARG B CA 1
ATOM 8495 C C . ARG B 1 487 ? -10.586 -27.297 -19.797 1 82.38 487 ARG B C 1
ATOM 8497 O O . ARG B 1 487 ? -11.328 -28.266 -19.672 1 82.38 487 ARG B O 1
ATOM 8504 N N . VAL B 1 488 ? -11.117 -26.125 -19.531 1 74.38 488 VAL B N 1
ATOM 8505 C CA . VAL B 1 488 ? -12.508 -25.875 -19.172 1 74.38 488 VAL B CA 1
ATOM 8506 C C . VAL B 1 488 ? -13.242 -25.234 -20.344 1 74.38 488 VAL B C 1
ATOM 8508 O O . VAL B 1 488 ? -14.453 -25.422 -20.5 1 74.38 488 VAL B O 1
ATOM 8511 N N . ALA B 1 489 ? -12.961 -24.344 -20.828 1 64.69 489 ALA B N 1
ATOM 8512 C CA . ALA B 1 489 ? -13.75 -23.656 -21.859 1 64.69 489 ALA B CA 1
ATOM 8513 C C . ALA B 1 489 ? -12.867 -23.219 -23.031 1 64.69 489 ALA B C 1
ATOM 8515 O O . ALA B 1 489 ? -11.648 -23.078 -22.875 1 64.69 489 ALA B O 1
ATOM 8516 N N . CYS B 1 490 ? -13.773 -23.469 -24.047 1 54.88 490 CYS B N 1
ATOM 8517 C CA . CYS B 1 490 ? -13.281 -22.688 -25.172 1 54.88 490 CYS B CA 1
ATOM 8518 C C . CYS B 1 490 ? -13.969 -21.328 -25.234 1 54.88 490 CYS B C 1
ATOM 8520 O O . CYS B 1 490 ? -15.031 -21.141 -24.656 1 54.88 490 CYS B O 1
ATOM 8522 N N . GLU B 1 491 ? -13.484 -20.234 -25.234 1 47.41 491 GLU B N 1
ATOM 8523 C CA . GLU B 1 491 ? -14.125 -18.938 -25.156 1 47.41 491 GLU B CA 1
ATOM 8524 C C . GLU B 1 491 ? -15.5 -18.953 -25.828 1 47.41 491 GLU B C 1
ATOM 8526 O O . GLU B 1 491 ? -16.422 -18.266 -25.391 1 47.41 491 GLU B O 1
ATOM 8531 N N . ASP B 1 492 ? -15.93 -19.453 -27.016 1 42.34 492 ASP B N 1
ATOM 8532 C CA . ASP B 1 492 ? -17.219 -19.281 -27.672 1 42.34 492 ASP B CA 1
ATOM 8533 C C . ASP B 1 492 ? -18.234 -20.312 -27.172 1 42.34 492 ASP B C 1
ATOM 8535 O O . ASP B 1 492 ? -18.062 -21.5 -27.406 1 42.34 492 ASP B O 1
ATOM 8539 N N . THR B 1 493 ? -19.062 -19.938 -26.375 1 40.28 493 THR B N 1
ATOM 8540 C CA . THR B 1 493 ? -20.109 -20.766 -25.781 1 40.28 493 THR B CA 1
ATOM 8541 C C . THR B 1 493 ? -20.922 -21.453 -26.875 1 40.28 493 THR B C 1
ATOM 8543 O O . THR B 1 493 ? -21.547 -22.5 -26.625 1 40.28 493 THR B O 1
ATOM 8546 N N . ASN B 1 494 ? -21.25 -20.703 -27.891 1 40.62 494 ASN B N 1
ATOM 8547 C CA . ASN B 1 494 ? -22.109 -21.281 -28.922 1 40.62 494 ASN B CA 1
ATOM 8548 C C . ASN B 1 494 ? -21.328 -22.281 -29.781 1 40.62 494 ASN B C 1
ATOM 8550 O O . ASN B 1 494 ? -21.844 -22.766 -30.781 1 40.62 494 ASN B O 1
ATOM 8554 N N . ALA B 1 495 ? -20.078 -22.281 -29.516 1 40.66 495 ALA B N 1
ATOM 8555 C CA . ALA B 1 495 ? -19.375 -23.266 -30.328 1 40.66 495 ALA B CA 1
ATOM 8556 C C . ALA B 1 495 ? -19.625 -24.672 -29.812 1 40.66 495 ALA B C 1
ATOM 8558 O O . ALA B 1 495 ? -19.516 -24.938 -28.609 1 40.66 495 ALA B O 1
ATOM 8559 N N . THR B 1 496 ? -20.422 -25.344 -30.406 1 41.66 496 THR B N 1
ATOM 8560 C CA . THR B 1 496 ? -20.672 -26.766 -30.172 1 41.66 496 THR B CA 1
ATOM 8561 C C . THR B 1 496 ? -19.359 -27.516 -29.984 1 41.66 496 THR B C 1
ATOM 8563 O O . THR B 1 496 ? -19.359 -28.672 -29.547 1 41.66 496 THR B O 1
ATOM 8566 N N . HIS B 1 497 ? -18.328 -27.203 -30.656 1 41.88 497 HIS B N 1
ATOM 8567 C CA . HIS B 1 497 ? -16.984 -27.75 -30.609 1 41.88 497 HIS B CA 1
ATOM 8568 C C . HIS B 1 497 ? -15.945 -26.672 -30.391 1 41.88 497 HIS B C 1
ATOM 8570 O O . HIS B 1 497 ? -16.109 -25.547 -30.859 1 41.88 497 HIS B O 1
ATOM 8576 N N . CYS B 1 498 ? -15.336 -26.578 -29.297 1 47.53 498 CYS B N 1
ATOM 8577 C CA . CYS B 1 498 ? -14.227 -25.656 -29.078 1 47.53 498 CYS B CA 1
ATOM 8578 C C . CYS B 1 498 ? -12.992 -26.094 -29.859 1 47.53 498 CYS B C 1
ATOM 8580 O O . CYS B 1 498 ? -11.875 -25.688 -29.547 1 47.53 498 CYS B O 1
ATOM 8582 N N . ALA B 1 499 ? -13.25 -27.109 -30.656 1 42.69 499 ALA B N 1
ATOM 8583 C CA . ALA B 1 499 ? -12.102 -27.719 -31.328 1 42.69 499 ALA B CA 1
ATOM 8584 C C . ALA B 1 499 ? -11.578 -26.828 -32.438 1 42.69 499 ALA B C 1
ATOM 8586 O O . ALA B 1 499 ? -12.359 -26.188 -33.156 1 42.69 499 ALA B O 1
ATOM 8587 N N . THR B 1 500 ? -10.688 -26.141 -32.25 1 38.84 500 THR B N 1
ATOM 8588 C CA . THR B 1 500 ? -10.039 -25.609 -33.438 1 38.84 500 THR B CA 1
ATOM 8589 C C . THR B 1 500 ? -9.375 -26.734 -34.219 1 38.84 500 THR B C 1
ATOM 8591 O O . THR B 1 500 ? -9.18 -27.844 -33.719 1 38.84 500 THR B O 1
ATOM 8594 N N . LYS B 1 501 ? -9.234 -26.5 -35.5 1 37.03 501 LYS B N 1
ATOM 8595 C CA . LYS B 1 501 ? -8.5 -27.469 -36.281 1 37.03 501 LYS B CA 1
ATOM 8596 C C . LYS B 1 501 ? -7.129 -27.766 -35.688 1 37.03 501 LYS B C 1
ATOM 8598 O O . LYS B 1 501 ? -6.352 -26.844 -35.438 1 37.03 501 LYS B O 1
ATOM 8603 N N . GLY B 1 502 ? -6.719 -29.062 -35.375 1 36.91 502 GLY B N 1
ATOM 8604 C CA . GLY B 1 502 ? -5.547 -29.578 -34.688 1 36.91 502 GLY B CA 1
ATOM 8605 C C . GLY B 1 502 ? -5.691 -29.594 -33.188 1 36.91 502 GLY B C 1
ATOM 8606 O O . GLY B 1 502 ? -4.754 -29.953 -32.469 1 36.91 502 GLY B O 1
ATOM 8607 N N . ASP B 1 503 ? -6.594 -28.75 -32.844 1 41.69 503 ASP B N 1
ATOM 8608 C CA . ASP B 1 503 ? -6.93 -28.922 -31.422 1 41.69 503 ASP B CA 1
ATOM 8609 C C . ASP B 1 503 ? -7.422 -30.344 -31.141 1 41.69 503 ASP B C 1
ATOM 8611 O O . ASP B 1 503 ? -8.438 -30.781 -31.703 1 41.69 503 ASP B O 1
ATOM 8615 N N . ASN B 1 504 ? -6.566 -31.156 -30.969 1 36.75 504 ASN B N 1
ATOM 8616 C CA . ASN B 1 504 ? -6.902 -32.531 -30.656 1 36.75 504 ASN B CA 1
ATOM 8617 C C . ASN B 1 504 ? -7.828 -32.625 -29.453 1 36.75 504 ASN B C 1
ATOM 8619 O O . ASN B 1 504 ? -8.125 -33.719 -28.984 1 36.75 504 ASN B O 1
ATOM 8623 N N . SER B 1 505 ? -8 -31.453 -28.766 1 41.19 505 SER B N 1
ATOM 8624 C CA . SER B 1 505 ? -8.891 -31.656 -27.625 1 41.19 505 SER B CA 1
ATOM 8625 C C . SER B 1 505 ? -10.336 -31.328 -27.984 1 41.19 505 SER B C 1
ATOM 8627 O O . SER B 1 505 ? -10.672 -30.156 -28.188 1 41.19 505 SER B O 1
ATOM 8629 N N . ALA B 1 506 ? -10.875 -31.875 -28.828 1 42.38 506 ALA B N 1
ATOM 8630 C CA . ALA B 1 506 ? -12.227 -31.688 -29.359 1 42.38 506 ALA B CA 1
ATOM 8631 C C . ALA B 1 506 ? -13.195 -31.312 -28.234 1 42.38 506 ALA B C 1
ATOM 8633 O O . ALA B 1 506 ? -14.297 -30.828 -28.5 1 42.38 506 ALA B O 1
ATOM 8634 N N . GLN B 1 507 ? -13.07 -31.828 -27.109 1 45.03 507 GLN B N 1
ATOM 8635 C CA . GLN B 1 507 ? -14.125 -31.766 -26.109 1 45.03 507 GLN B CA 1
ATOM 8636 C C . GLN B 1 507 ? -13.766 -30.797 -24.984 1 45.03 507 GLN B C 1
ATOM 8638 O O . GLN B 1 507 ? -12.602 -30.688 -24.594 1 45.03 507 GLN B O 1
ATOM 8643 N N . ARG B 1 508 ? -14.703 -29.859 -24.75 1 54.09 508 ARG B N 1
ATOM 8644 C CA . ARG B 1 508 ? -14.711 -29.125 -23.484 1 54.09 508 ARG B CA 1
ATOM 8645 C C . ARG B 1 508 ? -14.398 -30.062 -22.312 1 54.09 508 ARG B C 1
ATOM 8647 O O . ARG B 1 508 ? -14.672 -31.266 -22.391 1 54.09 508 ARG B O 1
ATOM 8654 N N . TYR B 1 509 ? -13.555 -29.641 -21.406 1 57.06 509 TYR B N 1
ATOM 8655 C CA . TYR B 1 509 ? -13.406 -30.234 -20.078 1 57.06 509 TYR B CA 1
ATOM 8656 C C . TYR B 1 509 ? -12.547 -31.484 -20.125 1 57.06 509 TYR B C 1
ATOM 8658 O O . TYR B 1 509 ? -12.812 -32.438 -19.406 1 57.06 509 TYR B O 1
ATOM 8666 N N . ASP B 1 510 ? -11.727 -31.469 -21.141 1 64.56 510 ASP B N 1
ATOM 8667 C CA . ASP B 1 510 ? -10.883 -32.656 -21.141 1 64.56 510 ASP B CA 1
ATOM 8668 C C . ASP B 1 510 ? -9.461 -32.344 -20.703 1 64.56 510 ASP B C 1
ATOM 8670 O O . ASP B 1 510 ? -9.008 -31.203 -20.859 1 64.56 510 ASP B O 1
ATOM 8674 N N . ILE B 1 511 ? -8.922 -33.312 -20.016 1 71.12 511 ILE B N 1
ATOM 8675 C CA . ILE B 1 511 ? -7.488 -33.25 -19.766 1 71.12 511 ILE B CA 1
ATOM 8676 C C . ILE B 1 511 ? -6.738 -33.156 -21.094 1 71.12 511 ILE B C 1
ATOM 8678 O O . ILE B 1 511 ? -6.926 -34 -21.984 1 71.12 511 ILE B O 1
ATOM 8682 N N . SER B 1 512 ? -5.949 -32.094 -21.156 1 78.25 512 SER B N 1
ATOM 8683 C CA . SER B 1 512 ? -5.309 -31.859 -22.453 1 78.25 512 SER B CA 1
ATOM 8684 C C . SER B 1 512 ? -3.811 -32.125 -22.391 1 78.25 512 SER B C 1
ATOM 8686 O O . SER B 1 512 ? -3.166 -32.344 -23.422 1 78.25 512 SER B O 1
ATOM 8688 N N . ASP B 1 513 ? -3.264 -32.094 -21.203 1 87.88 513 ASP B N 1
ATOM 8689 C CA . ASP B 1 513 ? -1.843 -32.375 -21.016 1 87.88 513 ASP B CA 1
ATOM 8690 C C . ASP B 1 513 ? -1.591 -33.062 -19.688 1 87.88 513 ASP B C 1
ATOM 8692 O O . ASP B 1 513 ? -2.164 -32.719 -18.656 1 87.88 513 ASP B O 1
ATOM 8696 N N . THR B 1 514 ? -0.759 -34.156 -19.781 1 93.06 514 THR B N 1
ATOM 8697 C CA . THR B 1 514 ? -0.318 -34.844 -18.578 1 93.06 514 THR B CA 1
ATOM 8698 C C . THR B 1 514 ? 1.167 -35.188 -18.672 1 93.06 514 THR B C 1
ATOM 8700 O O . THR B 1 514 ? 1.709 -35.344 -19.766 1 93.06 514 THR B O 1
ATOM 8703 N N . THR B 1 515 ? 1.789 -35.188 -17.578 1 94.94 515 THR B N 1
ATOM 8704 C CA . THR B 1 515 ? 3.191 -35.562 -17.547 1 94.94 515 THR B CA 1
ATOM 8705 C C . THR B 1 515 ? 3.615 -35.969 -16.125 1 94.94 515 THR B C 1
ATOM 8707 O O . THR B 1 515 ? 3.041 -35.5 -15.148 1 94.94 515 THR B O 1
ATOM 8710 N N . TRP B 1 516 ? 4.543 -36.875 -16.062 1 96.62 516 TRP B N 1
ATOM 8711 C CA . TRP B 1 516 ? 5.273 -37.125 -14.82 1 96.62 516 TRP B CA 1
ATOM 8712 C C . TRP B 1 516 ? 6.438 -36.125 -14.688 1 96.62 516 TRP B C 1
ATOM 8714 O O . TRP B 1 516 ? 7.148 -35.875 -15.656 1 96.62 516 TRP B O 1
ATOM 8724 N N . VAL B 1 517 ? 6.559 -35.531 -13.602 1 97.12 517 VAL B N 1
ATOM 8725 C CA . VAL B 1 517 ? 7.758 -34.781 -13.234 1 97.12 517 VAL B CA 1
ATOM 8726 C C . VAL B 1 517 ? 8.625 -35.625 -12.305 1 97.12 517 VAL B C 1
ATOM 8728 O O . VAL B 1 517 ? 8.211 -35.938 -11.188 1 97.12 517 VAL B O 1
ATOM 8731 N N . ILE B 1 518 ? 9.82 -36 -12.742 1 96.06 518 ILE B N 1
ATOM 8732 C CA . ILE B 1 518 ? 10.664 -36.938 -12.023 1 96.06 518 ILE B CA 1
ATOM 8733 C C . ILE B 1 518 ? 11.961 -36.25 -11.594 1 96.06 518 ILE B C 1
ATOM 8735 O O . ILE B 1 518 ? 12.656 -35.656 -12.414 1 96.06 518 ILE B O 1
ATOM 8739 N N . ARG B 1 519 ? 12.242 -36.281 -10.336 1 95.19 519 ARG B N 1
ATOM 8740 C CA . ARG B 1 519 ? 13.508 -35.781 -9.781 1 95.19 519 ARG B CA 1
ATOM 8741 C C . ARG B 1 519 ? 14.602 -36.844 -9.922 1 95.19 519 ARG B C 1
ATOM 8743 O O . ARG B 1 519 ? 14.75 -37.688 -9.055 1 95.19 519 ARG B O 1
ATOM 8750 N N . ASN B 1 520 ? 15.398 -36.688 -10.891 1 91.12 520 ASN B N 1
ATOM 8751 C CA . ASN B 1 520 ? 16.5 -37.625 -11.078 1 91.12 520 ASN B CA 1
ATOM 8752 C C . ASN B 1 520 ? 17.719 -37.219 -10.234 1 91.12 520 ASN B C 1
ATOM 8754 O O . ASN B 1 520 ? 18.672 -36.656 -10.758 1 91.12 520 ASN B O 1
ATOM 8758 N N . THR B 1 521 ? 17.797 -37.656 -9.023 1 91.19 521 THR B N 1
ATOM 8759 C CA . THR B 1 521 ? 18.828 -37.188 -8.094 1 91.19 521 THR B CA 1
ATOM 8760 C C . THR B 1 521 ? 20.172 -37.844 -8.414 1 91.19 521 THR B C 1
ATOM 8762 O O . THR B 1 521 ? 21.219 -37.344 -8.016 1 91.19 521 THR B O 1
ATOM 8765 N N . SER B 1 522 ? 20.125 -38.906 -9.086 1 91.44 522 SER B N 1
ATOM 8766 C CA . SER B 1 522 ? 21.375 -39.594 -9.445 1 91.44 522 SER B CA 1
ATOM 8767 C C . SER B 1 522 ? 22.109 -38.844 -10.555 1 91.44 522 SER B C 1
ATOM 8769 O O . SER B 1 522 ? 23.328 -38.75 -10.531 1 91.44 522 SER B O 1
ATOM 8771 N N . GLN B 1 523 ? 21.375 -38.312 -11.422 1 93.5 523 GLN B N 1
ATOM 8772 C CA . GLN B 1 523 ? 21.969 -37.625 -12.57 1 93.5 523 GLN B CA 1
ATOM 8773 C C . GLN B 1 523 ? 22.125 -36.125 -12.305 1 93.5 523 GLN B C 1
ATOM 8775 O O . GLN B 1 523 ? 22.891 -35.438 -12.984 1 93.5 523 GLN B O 1
ATOM 8780 N N . CYS B 1 524 ? 21.406 -35.656 -11.359 1 95.88 524 CYS B N 1
ATOM 8781 C CA . CYS B 1 524 ? 21.375 -34.219 -11.102 1 95.88 524 CYS B CA 1
ATOM 8782 C C . CYS B 1 524 ? 21.75 -33.906 -9.656 1 95.88 524 CYS B C 1
ATOM 8784 O O . CYS B 1 524 ? 20.891 -33.625 -8.828 1 95.88 524 CYS B O 1
ATOM 8786 N N . PRO B 1 525 ? 23.016 -33.781 -9.344 1 92 525 PRO B N 1
ATOM 8787 C CA . PRO B 1 525 ? 23.453 -33.562 -7.969 1 92 525 PRO B CA 1
ATOM 8788 C C . PRO B 1 525 ? 22.938 -32.25 -7.395 1 92 525 PRO B C 1
ATOM 8790 O O . PRO B 1 525 ? 22.812 -32.094 -6.176 1 92 525 PRO B O 1
ATOM 8793 N N . ASN B 1 526 ? 22.594 -31.266 -8.273 1 91.62 526 ASN B N 1
ATOM 8794 C CA . ASN B 1 526 ? 22.062 -29.984 -7.793 1 91.62 526 ASN B CA 1
ATOM 8795 C C . ASN B 1 526 ? 20.75 -30.172 -7.043 1 91.62 526 ASN B C 1
ATOM 8797 O O . ASN B 1 526 ? 20.375 -29.328 -6.219 1 91.62 526 ASN B O 1
ATOM 8801 N N . ARG B 1 527 ? 20.078 -31.234 -7.305 1 94.12 527 ARG B N 1
ATOM 8802 C CA . ARG B 1 527 ? 18.781 -31.469 -6.668 1 94.12 527 ARG B CA 1
ATOM 8803 C C . ARG B 1 527 ? 18.969 -31.859 -5.203 1 94.12 527 ARG B C 1
ATOM 8805 O O . ARG B 1 527 ? 18 -31.891 -4.438 1 94.12 527 ARG B O 1
ATOM 8812 N N . LEU B 1 528 ? 20.234 -32.094 -4.832 1 91.44 528 LEU B N 1
ATOM 8813 C CA . LEU B 1 528 ? 20.531 -32.438 -3.445 1 91.44 528 LEU B CA 1
ATOM 8814 C C . LEU B 1 528 ? 21.156 -31.25 -2.715 1 91.44 528 LEU B C 1
ATOM 8816 O O . LEU B 1 528 ? 21.484 -31.359 -1.53 1 91.44 528 LEU B O 1
ATOM 8820 N N . MET B 1 529 ? 21.328 -30.141 -3.453 1 85.38 529 MET B N 1
ATOM 8821 C CA . MET B 1 529 ? 21.906 -28.938 -2.861 1 85.38 529 MET B CA 1
ATOM 8822 C C . MET B 1 529 ? 20.875 -28.172 -2.049 1 85.38 529 MET B C 1
ATOM 8824 O O . MET B 1 529 ? 19.703 -28.125 -2.422 1 85.38 529 MET B O 1
ATOM 8828 N N . PRO B 1 530 ? 21.203 -27.375 -0.933 1 77.56 530 PRO B N 1
ATOM 8829 C CA . PRO B 1 530 ? 22.578 -27.312 -0.411 1 77.56 530 PRO B CA 1
ATOM 8830 C C . PRO B 1 530 ? 22.969 -28.562 0.365 1 77.56 530 PRO B C 1
ATOM 8832 O O . PRO B 1 530 ? 22.109 -29.25 0.93 1 77.56 530 PRO B O 1
ATOM 8835 N N . ASN B 1 531 ? 24.188 -29.094 0.078 1 62.03 531 ASN B N 1
ATOM 8836 C CA . ASN B 1 531 ? 24.672 -30.25 0.813 1 62.03 531 ASN B CA 1
ATOM 8837 C C . ASN B 1 531 ? 24.859 -29.938 2.297 1 62.03 531 ASN B C 1
ATOM 8839 O O . ASN B 1 531 ? 25.219 -28.812 2.66 1 62.03 531 ASN B O 1
ATOM 8843 N N . ALA B 1 532 ? 24.188 -30.594 3.213 1 49.56 532 ALA B N 1
ATOM 8844 C CA . ALA B 1 532 ? 24.406 -30.406 4.645 1 49.56 532 ALA B CA 1
ATOM 8845 C C . ALA B 1 532 ? 25.859 -30 4.918 1 49.56 532 ALA B C 1
ATOM 8847 O O . ALA B 1 532 ? 26.156 -29.391 5.938 1 49.56 532 ALA B O 1
ATOM 8848 N N . MET B 1 533 ? 26.922 -30.641 4.363 1 40 533 MET B N 1
ATOM 8849 C CA . MET B 1 533 ? 28.312 -30.547 4.781 1 40 533 MET B CA 1
ATOM 8850 C C . MET B 1 533 ? 28.938 -29.234 4.281 1 40 533 MET B C 1
ATOM 8852 O O . MET B 1 533 ? 30.125 -29.016 4.445 1 40 533 MET B O 1
ATOM 8856 N N . SER B 1 534 ? 28.516 -28.656 3.258 1 38 534 SER B N 1
ATOM 8857 C CA . SER B 1 534 ? 29.391 -27.672 2.629 1 38 534 SER B CA 1
ATOM 8858 C C . SER B 1 534 ? 29.438 -26.375 3.436 1 38 534 SER B C 1
ATOM 8860 O O . SER B 1 534 ? 28.406 -25.875 3.895 1 38 534 SER B O 1
ATOM 8862 N N . GLU B 1 535 ? 30.625 -26.047 3.951 1 36.38 535 GLU B N 1
ATOM 8863 C CA . GLU B 1 535 ? 31.078 -24.797 4.551 1 36.38 535 GLU B CA 1
ATOM 8864 C C . GLU B 1 535 ? 30.625 -23.594 3.738 1 36.38 535 GLU B C 1
ATOM 8866 O O . GLU B 1 535 ? 30.469 -23.672 2.518 1 36.38 535 GLU B O 1
ATOM 8871 N N . PRO B 1 536 ? 30.375 -22.531 4.332 1 35.28 536 PRO B N 1
ATOM 8872 C CA . PRO B 1 536 ? 29.906 -21.344 3.604 1 35.28 536 PRO B CA 1
ATOM 8873 C C . PRO B 1 536 ? 30.781 -21.016 2.393 1 35.28 536 PRO B C 1
ATOM 8875 O O . PRO B 1 536 ? 32 -20.906 2.518 1 35.28 536 PRO B O 1
ATOM 8878 N N . VAL B 1 537 ? 30.547 -21.453 1.155 1 32 537 VAL B N 1
ATOM 8879 C CA . VAL B 1 537 ? 31.266 -21.141 -0.072 1 32 537 VAL B CA 1
ATOM 8880 C C . VAL B 1 537 ? 31.625 -19.656 -0.092 1 32 537 VAL B C 1
ATOM 8882 O O . VAL B 1 537 ? 30.781 -18.797 0.173 1 32 537 VAL B O 1
ATOM 8885 N N . HIS B 1 538 ? 32.938 -19.375 -0.049 1 28.44 538 HIS B N 1
ATOM 8886 C CA . HIS B 1 538 ? 33.531 -18.094 -0.368 1 28.44 538 HIS B CA 1
ATOM 8887 C C . HIS B 1 538 ? 33.094 -17.594 -1.732 1 28.44 538 HIS B C 1
ATOM 8889 O O . HIS B 1 538 ? 32.938 -18.375 -2.674 1 28.44 538 HIS B O 1
ATOM 8895 N N . ARG B 1 539 ? 32.719 -16.406 -1.863 1 31.69 539 ARG B N 1
ATOM 8896 C CA . ARG B 1 539 ? 32.25 -15.602 -2.992 1 31.69 539 ARG B CA 1
ATOM 8897 C C . ARG B 1 539 ? 33.188 -15.719 -4.176 1 31.69 539 ARG B C 1
ATOM 8899 O O . ARG B 1 539 ? 34.375 -15.336 -4.078 1 31.69 539 ARG B O 1
ATOM 8906 N N . MET B 1 540 ? 33.062 -16.672 -5.109 1 26.67 540 MET B N 1
ATOM 8907 C CA . MET B 1 540 ? 33.844 -16.547 -6.32 1 26.67 540 MET B CA 1
ATOM 8908 C C . MET B 1 540 ? 33.594 -15.211 -7.004 1 26.67 540 MET B C 1
ATOM 8910 O O . MET B 1 540 ? 32.469 -14.734 -7.043 1 26.67 540 MET B O 1
ATOM 8914 N N . PRO B 1 541 ? 34.656 -14.469 -7.367 1 26.89 541 PRO B N 1
ATOM 8915 C CA . PRO B 1 541 ? 34.531 -13.172 -8.023 1 26.89 541 PRO B CA 1
ATOM 8916 C C . PRO B 1 541 ? 33.781 -13.234 -9.336 1 26.89 541 PRO B C 1
ATOM 8918 O O . PRO B 1 541 ? 33.719 -14.281 -9.992 1 26.89 541 PRO B O 1
ATOM 8921 N N . ASN B 1 542 ? 32.844 -12.336 -9.531 1 28.69 542 ASN B N 1
ATOM 8922 C CA . ASN B 1 542 ? 31.984 -12.133 -10.695 1 28.69 542 ASN B CA 1
ATOM 8923 C C . ASN B 1 542 ? 32.812 -12.117 -11.984 1 28.69 542 ASN B C 1
ATOM 8925 O O . ASN B 1 542 ? 33.812 -11.43 -12.078 1 28.69 542 ASN B O 1
ATOM 8929 N N . PRO B 1 543 ? 32.688 -13.18 -12.797 1 29.27 543 PRO B N 1
ATOM 8930 C CA . PRO B 1 543 ? 33.438 -13.078 -14.055 1 29.27 543 PRO B CA 1
ATOM 8931 C C . PRO B 1 543 ? 33.219 -11.758 -14.781 1 29.27 543 PRO B C 1
ATOM 8933 O O . PRO B 1 543 ? 32.156 -11.141 -14.609 1 29.27 543 PRO B O 1
ATOM 8936 N N . PRO B 1 544 ? 34.312 -11.141 -15.32 1 24.27 544 PRO B N 1
ATOM 8937 C CA . PRO B 1 544 ? 34.219 -9.867 -16.031 1 24.27 544 PRO B CA 1
ATOM 8938 C C . PRO B 1 544 ? 33.156 -9.891 -17.141 1 24.27 544 PRO B C 1
ATOM 8940 O O . PRO B 1 544 ? 32.875 -10.953 -17.688 1 24.27 544 PRO B O 1
ATOM 8943 N N . ALA B 1 545 ? 32.406 -8.844 -17.266 1 25.14 545 ALA B N 1
ATOM 8944 C CA . ALA B 1 545 ? 31.25 -8.477 -18.094 1 25.14 545 ALA B CA 1
ATOM 8945 C C . ALA B 1 545 ? 31.562 -8.664 -19.578 1 25.14 545 ALA B C 1
ATOM 8947 O O . ALA B 1 545 ? 30.688 -8.438 -20.422 1 25.14 545 ALA B O 1
ATOM 8948 N N . GLY B 1 546 ? 32.875 -8.781 -20.141 1 23.12 546 GLY B N 1
ATOM 8949 C CA . GLY B 1 546 ? 33 -8.211 -21.469 1 23.12 546 GLY B CA 1
ATOM 8950 C C . GLY B 1 546 ? 32.594 -9.172 -22.578 1 23.12 546 GLY B C 1
ATOM 8951 O O . GLY B 1 546 ? 32.938 -8.953 -23.75 1 23.12 546 GLY B O 1
ATOM 8952 N N . ILE B 1 547 ? 32.094 -10.336 -22.359 1 23.42 547 ILE B N 1
ATOM 8953 C CA . ILE B 1 547 ? 32.281 -11.023 -23.641 1 23.42 547 ILE B CA 1
ATOM 8954 C C . ILE B 1 547 ? 31.312 -10.453 -24.672 1 23.42 547 ILE B C 1
ATOM 8956 O O . ILE B 1 547 ? 30.109 -10.398 -24.453 1 23.42 547 ILE B O 1
ATOM 8960 N N . ALA B 1 548 ? 31.891 -9.828 -25.703 1 24 548 ALA B N 1
ATOM 8961 C CA . ALA B 1 548 ? 31.281 -9.281 -26.922 1 24 548 ALA B CA 1
ATOM 8962 C C . ALA B 1 548 ? 30.453 -10.344 -27.641 1 24 548 ALA B C 1
ATOM 8964 O O . ALA B 1 548 ? 30.984 -11.406 -28 1 24 548 ALA B O 1
ATOM 8965 N N . ARG B 1 549 ? 29.156 -10.289 -27.375 1 25.64 549 ARG B N 1
ATOM 8966 C CA . ARG B 1 549 ? 28.234 -11.25 -27.953 1 25.64 549 ARG B CA 1
ATOM 8967 C C . ARG B 1 549 ? 28.328 -11.242 -29.484 1 25.64 549 ARG B C 1
ATOM 8969 O O . ARG B 1 549 ? 28.344 -10.172 -30.094 1 25.64 549 ARG B O 1
ATOM 8976 N N . PRO B 1 550 ? 28.828 -12.297 -30.047 1 23.91 550 PRO B N 1
ATOM 8977 C CA . PRO B 1 550 ? 28.969 -12.266 -31.516 1 23.91 550 PRO B CA 1
ATOM 8978 C C . PRO B 1 550 ? 27.656 -11.922 -32.219 1 23.91 550 PRO B C 1
ATOM 8980 O O . PRO B 1 550 ? 26.578 -12.211 -31.688 1 23.91 550 PRO B O 1
ATOM 8983 N N . LYS B 1 551 ? 27.734 -10.984 -33.156 1 25.83 551 LYS B N 1
ATOM 8984 C CA . LYS B 1 551 ? 26.688 -10.43 -34 1 25.83 551 LYS B CA 1
ATOM 8985 C C . LYS B 1 551 ? 26 -11.531 -34.812 1 25.83 551 LYS B C 1
ATOM 8987 O O . LYS B 1 551 ? 26.641 -12.281 -35.531 1 25.83 551 LYS B O 1
ATOM 8992 N N . PRO B 1 552 ? 24.938 -12.156 -34.281 1 20.28 552 PRO B N 1
ATOM 8993 C CA . PRO B 1 552 ? 24.391 -13.242 -35.125 1 20.28 552 PRO B CA 1
ATOM 8994 C C . PRO B 1 552 ? 24.172 -12.836 -36.562 1 20.28 552 PRO B C 1
ATOM 8996 O O . PRO B 1 552 ? 23.953 -11.656 -36.844 1 20.28 552 PRO B O 1
ATOM 8999 N N . ALA B 1 553 ? 24.438 -13.734 -37.438 1 21.64 553 ALA B N 1
ATOM 9000 C CA . ALA B 1 553 ? 24.438 -13.68 -38.906 1 21.64 553 ALA B CA 1
ATOM 9001 C C . ALA B 1 553 ? 23.047 -13.312 -39.438 1 21.64 553 ALA B C 1
ATOM 9003 O O . ALA B 1 553 ? 22.031 -13.664 -38.844 1 21.64 553 ALA B O 1
ATOM 9004 N N . ARG B 1 554 ? 22.922 -12.375 -40.5 1 24.64 554 ARG B N 1
ATOM 9005 C CA . ARG B 1 554 ? 21.891 -11.672 -41.25 1 24.64 554 ARG B CA 1
ATOM 9006 C C . ARG B 1 554 ? 20.938 -12.656 -41.906 1 24.64 554 ARG B C 1
ATOM 9008 O O . ARG B 1 554 ? 21.375 -13.5 -42.719 1 24.64 554 ARG B O 1
ATOM 9015 N N . PRO B 1 555 ? 19.844 -13.062 -41.25 1 24.09 555 PRO B N 1
ATOM 9016 C CA . PRO B 1 555 ? 19.078 -14.047 -42.031 1 24.09 555 PRO B CA 1
ATOM 9017 C C . PRO B 1 555 ? 18.75 -13.562 -43.438 1 24.09 555 PRO B C 1
ATOM 9019 O O . PRO B 1 555 ? 18.75 -12.359 -43.688 1 24.09 555 PRO B O 1
ATOM 9022 N N . ALA B 1 556 ? 18.625 -14.523 -44.375 1 26.53 556 ALA B N 1
ATOM 9023 C CA . ALA B 1 556 ? 18.438 -14.516 -45.844 1 26.53 556 ALA B CA 1
ATOM 9024 C C . ALA B 1 556 ? 17.219 -13.695 -46.219 1 26.53 556 ALA B C 1
ATOM 9026 O O . ALA B 1 556 ? 16.281 -13.555 -45.438 1 26.53 556 ALA B O 1
ATOM 9027 N N . PRO B 1 557 ? 17.172 -13.172 -47.469 1 25.2 557 PRO B N 1
ATOM 9028 C CA . PRO B 1 557 ? 16.328 -12.164 -48.125 1 25.2 557 PRO B CA 1
ATOM 9029 C C . PRO B 1 557 ? 14.875 -12.602 -48.281 1 25.2 557 PRO B C 1
ATOM 9031 O O . PRO B 1 557 ? 14.586 -13.562 -49 1 25.2 557 PRO B O 1
ATOM 9034 N N . GLN B 1 558 ? 14.148 -12.883 -47.156 1 21.39 558 GLN B N 1
ATOM 9035 C CA . GLN B 1 558 ? 12.844 -13.477 -47.406 1 21.39 558 GLN B CA 1
ATOM 9036 C C . GLN B 1 558 ? 12.008 -12.617 -48.344 1 21.39 558 GLN B C 1
ATOM 9038 O O . GLN B 1 558 ? 12.203 -11.406 -48.438 1 21.39 558 GLN B O 1
ATOM 9043 N N . LEU B 1 559 ? 11.18 -13.328 -49.219 1 24.64 559 LEU B N 1
ATOM 9044 C CA . LEU B 1 559 ? 10.297 -13.062 -50.375 1 24.64 559 LEU B CA 1
ATOM 9045 C C . LEU B 1 559 ? 9.242 -12.023 -50 1 24.64 559 LEU B C 1
ATOM 9047 O O . LEU B 1 559 ? 8.883 -11.883 -48.844 1 24.64 559 LEU B O 1
ATOM 9051 N N . PRO B 1 560 ? 8.734 -11.289 -51 1 25.89 560 PRO B N 1
ATOM 9052 C CA . PRO B 1 560 ? 7.957 -10.047 -50.969 1 25.89 560 PRO B CA 1
ATOM 9053 C C . PRO B 1 560 ? 6.594 -10.219 -50.281 1 25.89 560 PRO B C 1
ATOM 9055 O O . PRO B 1 560 ? 5.742 -10.961 -50.781 1 25.89 560 PRO B O 1
ATOM 9058 N N . GLY B 1 561 ? 6.574 -10.641 -49.031 1 21.11 561 GLY B N 1
ATOM 9059 C CA . GLY B 1 561 ? 5.273 -11.016 -48.5 1 21.11 561 GLY B CA 1
ATOM 9060 C C . GLY B 1 561 ? 4.234 -9.914 -48.625 1 21.11 561 GLY B C 1
ATOM 9061 O O . GLY B 1 561 ? 4.582 -8.75 -48.812 1 21.11 561 GLY B O 1
ATOM 9062 N N . PRO B 1 562 ? 2.943 -10.336 -48.75 1 24.83 562 PRO B N 1
ATOM 9063 C CA . PRO B 1 562 ? 1.828 -9.508 -49.219 1 24.83 562 P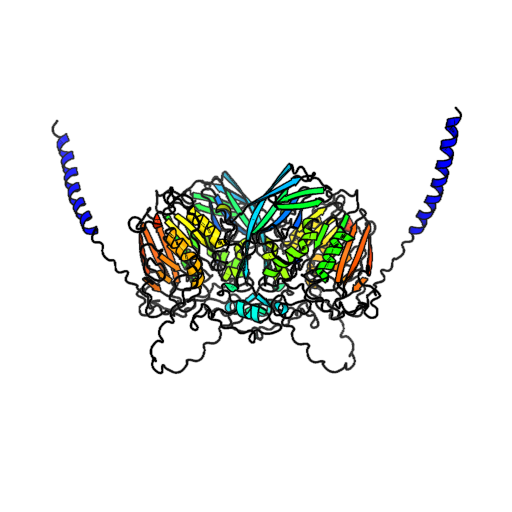RO B CA 1
ATOM 9064 C C . PRO B 1 562 ? 1.672 -8.219 -48.406 1 24.83 562 PRO B C 1
ATOM 9066 O O . PRO B 1 562 ? 2.205 -8.117 -47.312 1 24.83 562 PRO B O 1
ATOM 9069 N N . PRO B 1 563 ? 0.924 -7.344 -48.969 1 21.25 563 PRO B N 1
ATOM 9070 C CA . PRO B 1 563 ? 0.706 -5.941 -48.594 1 21.25 563 PRO B CA 1
ATOM 9071 C C . PRO B 1 563 ? 0.323 -5.758 -47.125 1 21.25 563 PRO B C 1
ATOM 9073 O O . PRO B 1 563 ? -0.165 -6.695 -46.5 1 21.25 563 PRO B O 1
ATOM 9076 N N . ALA B 1 564 ? 0.722 -4.629 -46.562 1 22.27 564 ALA B N 1
ATOM 9077 C CA . ALA B 1 564 ? 0.81 -4.074 -45.219 1 22.27 564 ALA B CA 1
ATOM 9078 C C . ALA B 1 564 ? -0.56 -4.047 -44.531 1 22.27 564 ALA B C 1
ATOM 9080 O O . ALA B 1 564 ? -1.461 -3.328 -44.969 1 22.27 564 ALA B O 1
ATOM 9081 N N . ALA B 1 565 ? -1.119 -5.219 -44.188 1 20.11 565 ALA B N 1
ATOM 9082 C CA . ALA B 1 565 ? -2.428 -5.074 -43.562 1 20.11 565 ALA B CA 1
ATOM 9083 C C . ALA B 1 565 ? -2.432 -3.92 -42.562 1 20.11 565 ALA B C 1
ATOM 9085 O O . ALA B 1 565 ? -1.415 -3.643 -41.906 1 20.11 565 ALA B O 1
ATOM 9086 N N . ALA B 1 566 ? -3.486 -3.057 -42.656 1 23.52 566 ALA B N 1
ATOM 9087 C CA . ALA B 1 566 ? -3.73 -1.838 -41.875 1 23.52 566 ALA B CA 1
ATOM 9088 C C . ALA B 1 566 ? -3.48 -2.066 -40.375 1 23.52 566 ALA B C 1
ATOM 9090 O O . ALA B 1 566 ? -3.762 -3.148 -39.875 1 23.52 566 ALA B O 1
ATOM 9091 N N . PRO B 1 567 ? -2.59 -1.278 -39.75 1 22.25 567 PRO B N 1
ATOM 9092 C CA . PRO B 1 567 ? -2.111 -1.375 -38.375 1 22.25 567 PRO B CA 1
ATOM 9093 C C . PRO B 1 567 ? -3.238 -1.615 -37.375 1 22.25 567 PRO B C 1
ATOM 9095 O O . PRO B 1 567 ? -4.328 -1.053 -37.531 1 22.25 567 PRO B O 1
ATOM 9098 N N . ALA B 1 568 ? -3.365 -2.859 -36.938 1 24.38 568 ALA B N 1
ATOM 9099 C CA . ALA B 1 568 ? -4.383 -3.092 -35.906 1 24.38 568 ALA B CA 1
ATOM 9100 C C . ALA B 1 568 ? -4.418 -1.947 -34.906 1 24.38 568 ALA B C 1
ATOM 9102 O O . ALA B 1 568 ? -3.371 -1.444 -34.5 1 24.38 568 ALA B O 1
ATOM 9103 N N . PRO B 1 569 ? -5.5 -1.213 -34.812 1 22.44 569 PRO B N 1
ATOM 9104 C CA . PRO B 1 569 ? -5.668 -0.07 -33.906 1 22.44 569 PRO B CA 1
ATOM 9105 C C . PRO B 1 569 ? -5.117 -0.337 -32.5 1 22.44 569 PRO B C 1
ATOM 9107 O O . PRO B 1 569 ? -5.047 -1.491 -32.094 1 22.44 569 PRO B O 1
ATOM 9110 N N . ALA B 1 570 ? -4.148 0.519 -32.062 1 24.75 570 ALA B N 1
ATOM 9111 C CA . ALA B 1 570 ? -3.518 0.655 -30.766 1 24.75 570 ALA B CA 1
ATOM 9112 C C . ALA B 1 570 ? -4.508 0.349 -29.641 1 24.75 570 ALA B C 1
ATOM 9114 O O . ALA B 1 570 ? -5.562 0.985 -29.547 1 24.75 570 ALA B O 1
ATOM 9115 N N . HIS B 1 571 ? -4.805 -0.864 -29.469 1 21.42 571 HIS B N 1
ATOM 9116 C CA . HIS B 1 571 ? -5.613 -1.151 -28.281 1 21.42 571 HIS B CA 1
ATOM 9117 C C . HIS B 1 571 ? -5.195 -0.278 -27.109 1 21.42 571 HIS B C 1
ATOM 9119 O O . HIS B 1 571 ? -4.016 -0.216 -26.75 1 21.42 571 HIS B O 1
ATOM 9125 N N . PRO B 1 572 ? -5.891 0.839 -26.891 1 23.34 572 PRO B N 1
ATOM 9126 C CA . PRO B 1 572 ? -5.52 1.668 -25.75 1 23.34 572 PRO B CA 1
ATOM 9127 C C . PRO B 1 572 ? -5.285 0.848 -24.484 1 23.34 572 PRO B C 1
ATOM 9129 O O . PRO B 1 572 ? -6.09 -0.026 -24.141 1 23.34 572 PRO B O 1
ATOM 9132 N N . HIS B 1 573 ? -4.246 0.231 -24.422 1 18.83 573 HIS B N 1
ATOM 9133 C CA . HIS B 1 573 ? -3.967 -0.309 -23.109 1 18.83 573 HIS B CA 1
ATOM 9134 C C . HIS B 1 573 ? -4.5 0.612 -22.016 1 18.83 573 HIS B C 1
ATOM 9136 O O . HIS B 1 573 ? -4.277 1.824 -22.047 1 18.83 573 HIS B O 1
ATOM 9142 N N . PRO B 1 574 ? -5.715 0.255 -21.266 1 18.53 574 PRO B N 1
ATOM 9143 C CA . PRO B 1 574 ? -6.004 1.11 -20.109 1 18.53 574 PRO B CA 1
ATOM 9144 C C . PRO B 1 574 ? -4.75 1.481 -19.312 1 18.53 574 PRO B C 1
ATOM 9146 O O . PRO B 1 574 ? -3.764 0.74 -19.328 1 18.53 574 PRO B O 1
#

pLDDT: mean 80.77, std 24.98, range [18.45, 98.94]

Foldseek 3Di:
DPPVPPVVPVVPVVVPVVVVVPPPPPPPPPPQLAFAEFLFDQDLFQLAFDECPPPLQDAPQFDWFLWFWADAALFKIKIKTFGAPVVPPPDDDDFKWKKFKDLDQVDRPDIKIWGWDKDKFFAKDAQCQQPFSHHHHHDHLQVVQVLQAPCVPDDPPDPSHDNGGSVPDDFLAMDGHDPPRPSRMDMDTTMIMIMDGRHHAQGKMWMDMNNRDIAIEGRFAHQQAQPFKAKEWEAEQQERGPLSLQQLVCCVPVRVGQEYEYQENQQLCLRVCSSLSSSSSSNCVRRNYHHYDYAYDCSCPPRHRRNNPSVVRHPAHNAVVQVHPDSRWGWYGGYQEIEIEHELPADQACPGSRVVSVLVSLQPDQCSRHLAYEYGHADDCDDFFDPCPPSCVVNCVRCQVSCLLQQHAEYEYADAQWWWKFAQDDPQDHDLSHYIYTYRNHSDHSNAWGSHGHPPDRSGISYIGGAHWIKMWIGNGSFKIKIWTWGADSSHPPPPFSRDVSNPPRDHGDTRDMDIRGHPCVVHVSSNPPDPPDDDDDDDDDPDPDDDDDDPDDDDDDDDDDDDPDPDPDSNSD/DPVPPPVPPPVPVVVPVVVVVPPPPPPPPPPPLAFDAQLFDFDLFQLAFDECPPPLQDAPQFDWFLWFWADAALFKIKIKTFGAPVVPPPDDDDFKWKKFKDLDQVDRPDIKIWGWDKDKFFAKDAQCQAPFSHHHHHDHLQVVQVLQAPCVPDDPVDPSHDNGGSVPDDHLAMDGHDPPRPSRMDMDTTMIMIMDGRHHAQGKMWMDMNNRDIAIEGRFAHQQAQPFKAKEWEAEQLARGPLSLQQLVCCVPVRVGQEYEYQENQHLCLRVCSSLSSSSSSNCVRRNYHHYDYAYDCSCPPRHRRNNPSVVRHPAHNAVVQVHPDSRWGWYGGAQEIEIEHELPADQACPGSRVVSVLVSLQPDQCSRHLAYEYGHADDCDDFFDPCPPSNVVNCVRCQVSCLLQQHAEYEYADAQWWWKFAQDDPQDRDLSHYIYTYRHHSDHRNAWGNHGDPPDRPGISYIGGAHWIKMWIGNGSFKIKIWTWGADSSHPPPPFSRDVSSVPRDHGDTRDMDIRGHPCVVHVSSNPPDPPDDDDDDDDDPDPDDDDPDPDDDDDDDDDDDDPDPDPPSNSD

Secondary structure (DSSP, 8-state):
--TTSGGGTHHHHTTGGGGGGGGGGGS--------EE-----------B--TT-GGG---TTSEEEEEEEEEETTEEEEEEEE--TT-TTS----EEEEEEESBTTB--EEEEEEEE--EEE-EEEGGGTS-SSS--SS-HHHHHHHH--TTTS-TTSTT-----GGGS-TT-EEEPPTT-GGGEEEPPEEEEEEE-SPPTT-EEEEEETTTEEEEEEPPPPTT--SS-EEEEEE----SBHHHHHHHHIIIIII--SEEEE-S--S--TT-THHHHHHHHHHHHHHTTSEEEE---HHHHTSSS-TTHHHHHHS---TTTTT-S-TTSEEEEETTEEEEE--TTS--STTSHHHHHHHHHHHT--TTT--EEEEE-SS-SS--BSTTTTTTHHHHHHHHHHHHHTT--EEEE-SSSSEEEEPSEETTEE-TTSPEEEEE--S--TT-----B-SSPPTTEEEEE-SEEEEEEEE-SSSEEEEEEEEEE-S-TT-S----TT-S--STT-EEEEEEEE--TTT-GGGGPSPTT-----------S---------------PPP-----------/-GGGSTTTTTTTGGGGGGSGGGSGGGS--------EE-----------B--TT-GGG---TTSEEEEEEEEEETTEEEEEEEE--TT-TTS----EEEEEEESBTTB--EEEEEEEE--EEE-EEEGGGTS-SSS--SS-HHHHHHHH--TTTS-TTSTT-----GGGS-TT-EEEPPTT-GGGEEEPPEEEEEEE-SPPTT-EEEEEETTTEEEEEEPPPPTT--SS-EEEEEE---TTBHHHHHHHHIIIIII--SEEEE-S--S--TT-THHHHHHHHHHHHHHTTSEEEE---HHHHTSSS-TTHHHHHHS---TTTTT-S-TTSEEEEETTEEEEE--TTS--STTSHHHHHHHHHHHT--TTT--EEEEE-SS-SS--BSTTTTTTHHHHHHHHHHHHHTT--EEEE-SSSSEEEEPSEETTEE-TTSPEEEEE--S--TT-----B-SSPPTTEEEEE-SEEEEEEEE-SSSEEEEEEEEEE-S-TT-S----TT----STT-EEEEEEEE--TTT-GGGGPSPTT-----------S---------------PPP-----------

Sequence (1148 aa):
MKRVWAFVALLFSMLLSAIGVLAVLSSEADLAWISRTSSYFAPRGPSPDLPPTDIRLQSRNGGVEQVHLVANRHDRVTLVFVRDISSNPDMPLQLQATVRYGRNASLLDNEGLATARVYTGMQEYNSYLWNPPMGAPFLNRSEIAKLMNTASWAQPWWPVYNNDTAANIPENESVKAAYNNPASLYQSPLIFTVKLENLLPNTQYFYEIDGEYQGNFTTLPMDGDHSKPLTLGMWADVGQTNVSALNMEYLLHDVNPDLVLLAGDLSYADAFQQRWDTWGRLMEPLMSHKLSLFCNADHELNVGNEQNIGYLFRYPAPFEESNSPSFEYYSYKTGPLHIIALGSYTVFNHSSVQYRWLEQELARIDRRRTPWVLVMLHVPWYCSNFVHIGEGLLMRESMEPLLYKYGVDIVLTGHVHAYERTFPVYQNETNSCGPVHFDLGDAGNREGAYTDWLMPQPSWSAFREASFGVGKLVIYNETHAYYEWHRVACEDTNATHCATKGDNSAQRYDISDTTWVIRNTSQCPNRLMPNAMSEPVHRMPNPPAGIARPKPARPAPQLPGPPAAAPAPAHPHPMKRVWAFVALLFSMLLSAIGVLAVLSSEADLAWISRTSSYFAPRGPSPDLPPTDIRLQSRNGGVEQVHLVANRHDRVTLVFVRDISSNPDMPLQLQATVRYGRNASLLDNEGLATARVYTGMQEYNSYLWNPPMGAPFLNRSEIAKLMNTASWAQPWWPVYNNDTAANIPENESVKAAYNNPASLYQSPLIFTVKLENLLPNTQYFYEIDGEYQGNFTTLPMDGDHSKPLTLGMWADVGQTNVSALNMEYLLHDVNPDLVLLAGDLSYADAFQQRWDTWGRLMEPLMSHKLSLFCNADHELNVGNEQNIGYLFRYPAPFEESNSPSFEYYSYKTGPLHIIALGSYTVFNHSSVQYRWLEQELARIDRRRTPWVLVMLHVPWYCSNFVHIGEGLLMRESMEPLLYKYGVDIVLTGHVHAYERTFPVYQNETNSCGPVHFDLGDAGNREGAYTDWLMPQPSWSAFREASFGVGKLVIYNETHAYYEWHRVACEDTNATHCATKGDNSAQRYDISDTTWVIRNTSQCPNRLMPNAMSEPVHRMPNPPAGIARPKPARPAPQLPGPPAAAPAPAHPHP

Radius of gyration: 33.33 Å; Cα contacts (8 Å, |Δi|>4): 2860; chains: 2; bounding box: 70×132×122 Å

Nearest PDB structures (foldseek):
  6gja-assembly1_A  TM=7.888E-01  e=1.613E-44  Triticum aestivum
  6git-assembly1_A  TM=7.854E-01  e=4.511E-44  Triticum aestivum
  6gj9-assembly1_A  TM=7.821E-01  e=5.355E-44  Triticum aestivum
  6giz-assembly1_A  TM=7.760E-01  e=4.261E-44  Triticum aestivum
  6gj2-assembly1_A  TM=7.787E-01  e=6.730E-44  Triticum aestivum